Protein AF-0000000080423373 (afdb_homodimer)

Organism: Rhodnius prolixus (NCBI:txid13249)

InterPro domains:
  IPR001952 Alkaline phosphatase [PF00245] (24-459)
  IPR001952 Alkaline phosphatase [PR00113] (24-44)
  IPR001952 Alkaline phosphatase [PR00113] (80-95)
  IPR001952 Alkaline phosphatase [PR00113] (128-148)
  IPR001952 Alkaline phosphatase [PR00113] (191-201)
  IPR001952 Alkaline phosphatase [PR00113] (283-312)
  IPR001952 Alkaline phosphatase [PTHR11596] (1-467)
  IPR001952 Alkaline phosphatase [SM00098] (25-460)
  IPR001952 Alkaline phosphatase [cd16012] (25-458)
  IPR017850 Alkaline-phosphatase-like, core domain superfamily [G3DSA:3.40.720.10] (1-467)
  IPR017850 Alkaline-phosphatase-like, core domain superfamily [SSF53649] (2-467)
  IPR018299 Alkaline phosphatase, active site [PS00123] (80-88)

Structure (mmCIF, N/CA/C/O backbone):
data_AF-0000000080423373-model_v1
#
loop_
_entity.id
_entity.type
_entity.pdbx_description
1 polymer 'Alkaline phosphatase'
#
loop_
_atom_site.group_PDB
_atom_site.id
_atom_site.type_symbol
_atom_site.label_atom_id
_atom_site.label_alt_id
_atom_site.label_comp_id
_atom_site.label_asym_id
_atom_site.label_entity_id
_atom_site.label_seq_id
_atom_site.pdbx_PDB_ins_code
_atom_site.Cartn_x
_atom_site.Cartn_y
_atom_site.Cartn_z
_atom_site.occupancy
_atom_site.B_iso_or_equiv
_atom_site.auth_seq_id
_atom_site.auth_comp_id
_atom_site.auth_asym_id
_atom_site.auth_atom_id
_atom_site.pdbx_PDB_model_num
ATOM 1 N N . GLU A 1 1 ? -2.43 -25.875 14.812 1 89.12 1 GLU A N 1
ATOM 2 C CA . GLU A 1 1 ? -3.525 -25.547 15.719 1 89.12 1 GLU A CA 1
ATOM 3 C C . GLU A 1 1 ? -3.471 -24.078 16.141 1 89.12 1 GLU A C 1
ATOM 5 O O . GLU A 1 1 ? -4.496 -23.391 16.156 1 89.12 1 GLU A O 1
ATOM 10 N N . TYR A 1 2 ? -2.328 -23.625 16.484 1 91 2 TYR A N 1
ATOM 11 C CA . TYR A 1 2 ? -2.158 -22.234 16.875 1 91 2 TYR A CA 1
ATOM 12 C C . TYR A 1 2 ? -2.701 -21.297 15.805 1 91 2 TYR A C 1
ATOM 14 O O . TYR A 1 2 ? -3.527 -20.422 16.094 1 91 2 TYR A O 1
ATOM 22 N N . TRP A 1 3 ? -2.314 -21.422 14.602 1 93.19 3 TRP A N 1
ATOM 23 C CA . TRP A 1 3 ? -2.709 -20.531 13.516 1 93.19 3 TRP A CA 1
ATOM 24 C C . TRP A 1 3 ? -4.188 -20.703 13.188 1 93.19 3 TRP A C 1
ATOM 26 O O . TRP A 1 3 ? -4.863 -19.734 12.82 1 93.19 3 TRP A O 1
ATOM 36 N N . LEU A 1 4 ? -4.691 -21.906 13.25 1 91.81 4 LEU A N 1
ATOM 37 C CA . LEU A 1 4 ? -6.113 -22.125 13.008 1 91.81 4 LEU A CA 1
ATOM 38 C C . LEU A 1 4 ? -6.965 -21.344 13.992 1 91.81 4 LEU A C 1
ATOM 40 O O . LEU A 1 4 ? -7.93 -20.672 13.602 1 91.81 4 LEU A O 1
ATOM 44 N N . GLU A 1 5 ? -6.609 -21.453 15.25 1 94 5 GLU A N 1
ATOM 45 C CA . GLU A 1 5 ? -7.344 -20.734 16.281 1 94 5 GLU A CA 1
ATOM 46 C C . GLU A 1 5 ? -7.238 -19.219 16.078 1 94 5 GLU A C 1
ATOM 48 O O . GLU A 1 5 ? -8.234 -18.5 16.172 1 94 5 GLU A O 1
ATOM 53 N N . LYS A 1 6 ? -6.07 -18.812 15.82 1 95.06 6 LYS A N 1
ATOM 54 C CA . LYS A 1 6 ? -5.832 -17.375 15.609 1 95.06 6 LYS A CA 1
ATOM 55 C C . LYS A 1 6 ? -6.617 -16.875 14.398 1 95.06 6 LYS A C 1
ATOM 57 O O . LYS A 1 6 ? -7.195 -15.781 14.445 1 95.06 6 LYS A O 1
ATOM 62 N N . ASN A 1 7 ? -6.594 -17.578 13.312 1 96.56 7 ASN A N 1
ATOM 63 C CA . ASN A 1 7 ? -7.285 -17.188 12.094 1 96.56 7 ASN A CA 1
ATOM 64 C C . ASN A 1 7 ? -8.797 -17.188 12.281 1 96.56 7 ASN A C 1
ATOM 66 O O . ASN A 1 7 ? -9.508 -16.359 11.711 1 96.56 7 ASN A O 1
ATOM 70 N N . LEU A 1 8 ? -9.336 -18.172 13.055 1 95.56 8 LEU A N 1
ATOM 71 C CA . LEU A 1 8 ? -10.766 -18.219 13.312 1 95.56 8 LEU A CA 1
ATOM 72 C C . LEU A 1 8 ? -11.211 -17.031 14.141 1 95.56 8 LEU A C 1
ATOM 74 O O . LEU A 1 8 ? -12.273 -16.453 13.883 1 95.56 8 LEU A O 1
ATOM 78 N N . ASP A 1 9 ? -10.398 -16.719 15.117 1 96.12 9 ASP A N 1
ATOM 79 C CA . ASP A 1 9 ? -10.688 -15.523 15.906 1 96.12 9 ASP A CA 1
ATOM 80 C C . ASP A 1 9 ? -10.703 -14.273 15.023 1 96.12 9 ASP A C 1
ATOM 82 O O . ASP A 1 9 ? -11.594 -13.43 15.156 1 96.12 9 ASP A O 1
ATOM 86 N N . ALA A 1 10 ? -9.688 -14.148 14.18 1 96.25 10 ALA A N 1
ATOM 87 C CA . ALA A 1 10 ? -9.617 -13.008 13.273 1 96.25 10 ALA A CA 1
ATOM 88 C C . ALA A 1 10 ? -10.812 -12.984 12.328 1 96.25 10 ALA A C 1
ATOM 90 O O . ALA A 1 10 ? -11.344 -11.914 12.023 1 96.25 10 ALA A O 1
ATOM 91 N N . LEU A 1 11 ? -11.195 -14.133 11.82 1 96.06 11 LEU A N 1
ATOM 92 C CA . LEU A 1 11 ? -12.352 -14.227 10.938 1 96.06 11 LEU A CA 1
ATOM 93 C C . LEU A 1 11 ? -13.617 -13.758 11.648 1 96.06 11 LEU A C 1
ATOM 95 O O . LEU A 1 11 ? -14.43 -13.047 11.062 1 96.06 11 LEU A O 1
ATOM 99 N N . HIS A 1 12 ? -13.781 -14.18 12.898 1 94.69 12 HIS A N 1
ATOM 100 C CA . HIS A 1 12 ? -14.93 -13.75 13.68 1 94.69 12 HIS A CA 1
ATOM 101 C C . HIS A 1 12 ? -14.977 -12.227 13.797 1 94.69 12 HIS A C 1
ATOM 103 O O . HIS A 1 12 ? -16.047 -11.625 13.727 1 94.69 12 HIS A O 1
ATOM 109 N N . GLN A 1 13 ? -13.836 -11.695 13.969 1 94.38 13 GLN A N 1
ATOM 110 C CA . GLN A 1 13 ? -13.766 -10.242 14.055 1 94.38 13 GLN A CA 1
ATOM 111 C C . GLN A 1 13 ? -14.156 -9.594 12.727 1 94.38 13 GLN A C 1
ATOM 113 O O . GLN A 1 13 ? -14.828 -8.555 12.711 1 94.38 13 GLN A O 1
ATOM 118 N N . GLN A 1 14 ? -13.727 -10.188 11.609 1 94.31 14 GLN A N 1
ATOM 119 C CA . GLN A 1 14 ? -14.078 -9.68 10.289 1 94.31 14 GLN A CA 1
ATOM 120 C C . GLN A 1 14 ? -15.578 -9.75 10.047 1 94.31 14 GLN A C 1
ATOM 122 O O . GLN A 1 14 ? -16.188 -8.805 9.539 1 94.31 14 GLN A O 1
ATOM 127 N N . ILE A 1 15 ? -16.156 -10.844 10.414 1 92.62 15 ILE A N 1
ATOM 128 C CA . ILE A 1 15 ? -17.578 -11.086 10.203 1 92.62 15 ILE A CA 1
ATOM 129 C C . ILE A 1 15 ? -18.391 -10.102 11.039 1 92.62 15 ILE A C 1
ATOM 131 O O . ILE A 1 15 ? -19.453 -9.641 10.609 1 92.62 15 ILE A O 1
ATOM 135 N N . ALA A 1 16 ? -17.828 -9.75 12.125 1 89.69 16 ALA A N 1
ATOM 136 C CA . ALA A 1 16 ? -18.547 -8.891 13.07 1 89.69 16 ALA A CA 1
ATOM 137 C C . ALA A 1 16 ? -18.547 -7.438 12.594 1 89.69 16 ALA A C 1
ATOM 139 O O . ALA A 1 16 ? -19.312 -6.613 13.102 1 89.69 16 ALA A O 1
ATOM 140 N N . LYS A 1 17 ? -17.75 -7.191 11.586 1 86.5 17 LYS A N 1
ATOM 141 C CA . LYS A 1 17 ? -17.719 -5.832 11.055 1 86.5 17 LYS A CA 1
ATOM 142 C C . LYS A 1 17 ? -18.969 -5.523 10.25 1 86.5 17 LYS A C 1
ATOM 144 O O . LYS A 1 17 ? -19.422 -6.344 9.445 1 86.5 17 LYS A O 1
ATOM 149 N N . PHE A 1 18 ? -19.734 -4.59 10.672 1 83.38 18 PHE A N 1
ATOM 150 C CA . PHE A 1 18 ? -20.922 -4.152 9.945 1 83.38 18 PHE A CA 1
ATOM 151 C C . PHE A 1 18 ? -20.828 -2.67 9.594 1 83.38 18 PHE A C 1
ATOM 153 O O . PHE A 1 18 ? -20.234 -1.887 10.344 1 83.38 18 PHE A O 1
ATOM 160 N N . PRO A 1 19 ? -21.359 -2.395 8.406 1 89.31 19 PRO A N 1
ATOM 161 C CA . PRO A 1 19 ? -21.328 -0.979 8.031 1 89.31 19 PRO A CA 1
ATOM 162 C C . PRO A 1 19 ? -22.094 -0.091 9 1 89.31 19 PRO A C 1
ATOM 164 O O . PRO A 1 19 ? -23.203 -0.431 9.398 1 89.31 19 PRO A O 1
ATOM 167 N N . ASN A 1 20 ? -21.422 0.92 9.484 1 94.12 20 ASN A N 1
ATOM 168 C CA . ASN A 1 20 ? -22.078 1.965 10.266 1 94.12 20 ASN A CA 1
ATOM 169 C C . ASN A 1 20 ? -22.703 3.031 9.367 1 94.12 20 ASN A C 1
ATOM 171 O O . ASN A 1 20 ? -21.984 3.779 8.703 1 94.12 20 ASN A O 1
ATOM 175 N N . THR A 1 21 ? -24.031 3.125 9.359 1 94.5 21 THR A N 1
ATOM 176 C CA . THR A 1 21 ? -24.703 4.07 8.469 1 94.5 21 THR A CA 1
ATOM 177 C C . THR A 1 21 ? -25.281 5.238 9.258 1 94.5 21 THR A C 1
ATOM 179 O O . THR A 1 21 ? -26.234 5.891 8.805 1 94.5 21 THR A O 1
ATOM 182 N N . ASN A 1 22 ? -24.797 5.398 10.484 1 97 22 ASN A N 1
ATOM 183 C CA . ASN A 1 22 ? -25.156 6.602 11.242 1 97 22 ASN A CA 1
ATOM 184 C C . ASN A 1 22 ? -24.547 7.852 10.609 1 97 22 ASN A C 1
ATOM 186 O O . ASN A 1 22 ? -23.781 7.762 9.648 1 97 22 ASN A O 1
ATOM 190 N N . ILE A 1 23 ? -25.031 9 11.055 1 97.31 23 ILE A N 1
ATOM 191 C CA . ILE A 1 23 ? -24.469 10.266 10.602 1 97.31 23 ILE A CA 1
ATOM 192 C C . ILE A 1 23 ? -23.156 10.531 11.328 1 97.31 23 ILE A C 1
ATOM 194 O O . ILE A 1 23 ? -23.062 10.375 12.547 1 97.31 23 ILE A O 1
ATOM 198 N N . ALA A 1 24 ? -22.125 10.898 10.586 1 98.62 24 ALA A N 1
ATOM 199 C CA . ALA A 1 24 ? -20.875 11.328 11.203 1 98.62 24 ALA A CA 1
ATOM 200 C C . ALA A 1 24 ? -21 12.727 11.789 1 98.62 24 ALA A C 1
ATOM 202 O O . ALA A 1 24 ? -20.734 13.719 11.109 1 98.62 24 ALA A O 1
ATOM 203 N N . LYS A 1 25 ? -21.359 12.742 13.039 1 98.69 25 LYS A N 1
ATOM 204 C CA . LYS A 1 25 ? -21.422 14.023 13.727 1 98.69 25 LYS A CA 1
ATOM 205 C C . LYS A 1 25 ? -20.062 14.711 13.734 1 98.69 25 LYS A C 1
ATOM 207 O O . LYS A 1 25 ? -19.969 15.93 13.555 1 98.69 25 LYS A O 1
ATOM 212 N N . ASN A 1 26 ? -19.047 13.922 13.984 1 98.88 26 ASN A N 1
ATOM 213 C CA . ASN A 1 26 ? -17.656 14.375 14.008 1 98.88 26 ASN A CA 1
ATOM 214 C C . ASN A 1 26 ? -16.828 13.703 12.922 1 98.88 26 ASN A C 1
ATOM 216 O O . ASN A 1 26 ? -17.016 12.523 12.617 1 98.88 26 ASN A O 1
ATOM 220 N N . VAL A 1 27 ? -15.945 14.43 12.336 1 98.94 27 VAL A N 1
ATOM 221 C CA . VAL A 1 27 ? -14.969 13.914 11.391 1 98.94 27 VAL A CA 1
ATOM 222 C C . VAL A 1 27 ? -13.555 14.281 11.852 1 98.94 27 VAL A C 1
ATOM 224 O O . VAL A 1 27 ? -13.258 15.453 12.086 1 98.94 27 VAL A O 1
ATOM 227 N N . ILE A 1 28 ? -12.75 13.32 12.07 1 99 28 ILE A N 1
ATOM 228 C CA . ILE A 1 28 ? -11.336 13.547 12.336 1 99 28 ILE A CA 1
ATOM 229 C C . ILE A 1 28 ? -10.492 12.984 11.188 1 99 28 ILE A C 1
ATOM 231 O O . ILE A 1 28 ? -10.539 11.781 10.914 1 99 28 ILE A O 1
ATOM 235 N N . PHE A 1 29 ? -9.836 13.828 10.508 1 98.94 29 PHE A N 1
ATOM 236 C CA . PHE A 1 29 ? -8.961 13.508 9.391 1 98.94 29 PHE A CA 1
ATOM 237 C C . PHE A 1 29 ? -7.496 13.555 9.805 1 98.94 29 PHE A C 1
ATOM 239 O O . PHE A 1 29 ? -6.926 14.641 9.953 1 98.94 29 PHE A O 1
ATOM 246 N N . PHE A 1 30 ? -6.848 12.375 9.945 1 99 30 PHE A N 1
ATOM 247 C CA . PHE A 1 30 ? -5.426 12.281 10.258 1 99 30 PHE A CA 1
ATOM 248 C C . PHE A 1 30 ? -4.598 12.156 8.992 1 99 30 PHE A C 1
ATOM 250 O O . PHE A 1 30 ? -4.898 11.328 8.125 1 99 30 PHE A O 1
ATOM 257 N N . LEU A 1 31 ? -3.564 12.93 8.883 1 98.94 31 LEU A N 1
ATOM 258 C CA . LEU A 1 31 ? -2.643 12.898 7.758 1 98.94 31 LEU A CA 1
ATOM 259 C C . LEU A 1 31 ? -1.216 12.641 8.227 1 98.94 31 LEU A C 1
ATOM 261 O O . LEU A 1 31 ? -0.629 13.469 8.922 1 98.94 31 LEU A O 1
ATOM 265 N N . GLY A 1 32 ? -0.689 11.422 7.949 1 98.94 32 GLY A N 1
ATOM 266 C CA . GLY A 1 32 ? 0.754 11.25 8.008 1 98.94 32 GLY A CA 1
ATOM 267 C C . GLY A 1 32 ? 1.467 11.758 6.77 1 98.94 32 GLY A C 1
ATOM 268 O O . GLY A 1 32 ? 1.504 11.07 5.746 1 98.94 32 GLY A O 1
ATOM 269 N N . ASP A 1 33 ? 2.027 12.969 6.848 1 98.81 33 ASP A N 1
ATOM 270 C CA . ASP A 1 33 ? 2.646 13.578 5.676 1 98.81 33 ASP A CA 1
ATOM 271 C C . ASP A 1 33 ? 3.805 12.727 5.16 1 98.81 33 ASP A C 1
ATOM 273 O O . ASP A 1 33 ? 4.777 12.492 5.879 1 98.81 33 ASP A O 1
ATOM 277 N N . GLY A 1 34 ? 3.676 12.305 3.895 1 98.69 34 GLY A N 1
ATOM 278 C CA . GLY A 1 34 ? 4.715 11.5 3.273 1 98.69 34 GLY A CA 1
ATOM 279 C C . GLY A 1 34 ? 4.789 10.086 3.824 1 98.69 34 GLY A C 1
ATOM 280 O O . GLY A 1 34 ? 5.848 9.453 3.793 1 98.69 34 GLY A O 1
ATOM 281 N N . MET A 1 35 ? 3.77 9.57 4.344 1 98.69 35 MET A N 1
ATOM 282 C CA . MET A 1 35 ? 3.707 8.281 5.031 1 98.69 35 MET A CA 1
ATOM 283 C C . MET A 1 35 ? 3.383 7.16 4.055 1 98.69 35 MET A C 1
ATOM 285 O O . MET A 1 35 ? 2.215 6.816 3.863 1 98.69 35 MET A O 1
ATOM 289 N N . SER A 1 36 ? 4.41 6.57 3.475 1 98.62 36 SER A N 1
ATOM 290 C CA . SER A 1 36 ? 4.25 5.445 2.561 1 98.62 36 SER A CA 1
ATOM 291 C C . SER A 1 36 ? 3.844 4.18 3.312 1 98.62 36 SER A C 1
ATOM 293 O O . SER A 1 36 ? 3.994 4.102 4.531 1 98.62 36 SER A O 1
ATOM 295 N N . ILE A 1 37 ? 3.309 3.199 2.627 1 98.75 37 ILE A N 1
ATOM 296 C CA . ILE A 1 37 ? 3.014 1.908 3.236 1 98.75 37 ILE A CA 1
ATOM 297 C C . ILE A 1 37 ? 4.297 1.29 3.783 1 98.75 37 ILE A C 1
ATOM 299 O O . ILE A 1 37 ? 4.285 0.643 4.836 1 98.75 37 ILE A O 1
ATOM 303 N N . THR A 1 38 ? 5.461 1.524 3.111 1 98.81 38 THR A N 1
ATOM 304 C CA . THR A 1 38 ? 6.758 1.092 3.629 1 98.81 38 THR A CA 1
ATOM 305 C C . THR A 1 38 ? 7.062 1.776 4.957 1 98.81 38 THR A C 1
ATOM 307 O O . THR A 1 38 ? 7.578 1.145 5.883 1 98.81 38 THR A O 1
ATOM 310 N N . THR A 1 39 ? 6.734 3.094 5.02 1 98.94 39 THR A N 1
ATOM 311 C CA . THR A 1 39 ? 6.906 3.828 6.27 1 98.94 39 THR A CA 1
ATOM 312 C C . THR A 1 39 ? 6.039 3.227 7.371 1 98.94 39 THR A C 1
ATOM 314 O O . THR A 1 39 ? 6.504 3.031 8.492 1 98.94 39 THR A O 1
ATOM 317 N N . ILE A 1 40 ? 4.801 2.93 7.066 1 98.94 40 ILE A N 1
ATOM 318 C CA . ILE A 1 40 ? 3.857 2.381 8.031 1 98.94 40 ILE A CA 1
ATOM 319 C C . ILE A 1 40 ? 4.371 1.04 8.555 1 98.94 40 ILE A C 1
ATOM 321 O O . ILE A 1 40 ? 4.418 0.812 9.766 1 98.94 40 ILE A O 1
ATOM 325 N N . THR A 1 41 ? 4.797 0.156 7.641 1 98.88 41 THR A N 1
ATOM 326 C CA . THR A 1 41 ? 5.305 -1.156 8.023 1 98.88 41 THR A CA 1
ATOM 327 C C . THR A 1 41 ? 6.551 -1.019 8.898 1 98.88 41 THR A C 1
ATOM 329 O O . THR A 1 41 ? 6.668 -1.683 9.93 1 98.88 41 THR A O 1
ATOM 332 N N . SER A 1 42 ? 7.484 -0.147 8.516 1 98.88 42 SER A N 1
ATOM 333 C CA . SER A 1 42 ? 8.711 0.057 9.273 1 98.88 42 SER A CA 1
ATOM 334 C C . SER A 1 42 ? 8.422 0.625 10.656 1 98.88 42 SER A C 1
ATOM 336 O O . SER A 1 42 ? 9.023 0.202 11.641 1 98.88 42 SER A O 1
ATOM 338 N N . ALA A 1 43 ? 7.5 1.578 10.695 1 98.94 43 ALA A N 1
ATOM 339 C CA . ALA A 1 43 ? 7.152 2.203 11.961 1 98.94 43 ALA A CA 1
ATOM 340 C C . ALA A 1 43 ? 6.449 1.215 12.891 1 98.94 43 ALA A C 1
ATOM 342 O O . ALA A 1 43 ? 6.664 1.229 14.102 1 98.94 43 ALA A O 1
ATOM 343 N N . ARG A 1 44 ? 5.574 0.397 12.336 1 98.88 44 ARG A N 1
ATOM 344 C CA . ARG A 1 44 ? 4.926 -0.663 13.102 1 98.88 44 ARG A CA 1
ATOM 345 C C . ARG A 1 44 ? 5.957 -1.57 13.766 1 98.88 44 ARG A C 1
ATOM 347 O O . ARG A 1 44 ? 5.824 -1.918 14.938 1 98.88 44 ARG A O 1
ATOM 354 N N . ILE A 1 45 ? 6.922 -1.991 12.961 1 98.81 45 ILE A N 1
ATOM 355 C CA . ILE A 1 45 ? 7.973 -2.881 13.445 1 98.81 45 ILE A CA 1
ATOM 356 C C . ILE A 1 45 ? 8.766 -2.188 14.547 1 98.81 45 ILE A C 1
ATOM 358 O O . ILE A 1 45 ? 9 -2.768 15.609 1 98.81 45 ILE A O 1
ATOM 362 N N . LEU A 1 46 ? 9.164 -0.917 14.297 1 98.81 46 LEU A N 1
ATOM 363 C CA . LEU A 1 46 ? 9.891 -0.15 15.297 1 98.81 46 LEU A CA 1
ATOM 364 C C . LEU A 1 46 ? 9.102 -0.073 16.609 1 98.81 46 LEU A C 1
ATOM 366 O O . LEU A 1 46 ? 9.664 -0.283 17.688 1 98.81 46 LEU A O 1
ATOM 370 N N . ASP A 1 47 ? 7.844 0.301 16.516 1 98.81 47 ASP A N 1
ATOM 371 C CA . ASP A 1 47 ? 6.98 0.421 17.688 1 98.81 47 ASP A CA 1
ATOM 372 C C . ASP A 1 47 ? 6.922 -0.895 18.453 1 98.81 47 ASP A C 1
ATOM 374 O O . ASP A 1 47 ? 7.023 -0.904 19.688 1 98.81 47 ASP A O 1
ATOM 378 N N . GLY A 1 48 ? 6.688 -2.004 17.719 1 98.56 48 GLY A N 1
ATOM 379 C CA . GLY A 1 48 ? 6.668 -3.312 18.344 1 98.56 48 GLY A CA 1
ATOM 380 C C . GLY A 1 48 ? 7.973 -3.66 19.031 1 98.56 48 GLY A C 1
ATOM 381 O O . GLY A 1 48 ? 7.969 -4.219 20.141 1 98.56 48 GLY A O 1
ATOM 382 N N . GLN A 1 49 ? 9.062 -3.377 18.438 1 98.12 49 GLN A N 1
ATOM 383 C CA . GLN A 1 49 ? 10.383 -3.635 19.016 1 98.12 49 GLN A CA 1
ATOM 384 C C . GLN A 1 49 ? 10.594 -2.826 20.297 1 98.12 49 GLN A C 1
ATOM 386 O O . GLN A 1 49 ? 11.148 -3.332 21.266 1 98.12 49 GLN A O 1
ATOM 391 N N . ARG A 1 50 ? 10.164 -1.576 20.25 1 97.62 50 ARG A N 1
ATOM 392 C CA . ARG A 1 50 ? 10.266 -0.715 21.422 1 97.62 50 ARG A CA 1
ATOM 393 C C . ARG A 1 50 ? 9.422 -1.257 22.578 1 97.62 50 ARG A C 1
ATOM 395 O O . ARG A 1 50 ? 9.695 -0.974 23.734 1 97.62 50 ARG A O 1
ATOM 402 N N . ARG A 1 51 ? 8.484 -2.051 22.281 1 96.62 51 ARG A N 1
ATOM 403 C CA . ARG A 1 51 ? 7.613 -2.643 23.297 1 96.62 51 ARG A CA 1
ATOM 404 C C . ARG A 1 51 ? 8.109 -4.027 23.703 1 96.62 51 ARG A C 1
ATOM 406 O O . ARG A 1 51 ? 7.426 -4.746 24.422 1 96.62 51 ARG A O 1
ATOM 413 N N . GLY A 1 52 ? 9.203 -4.5 23.203 1 95.62 52 GLY A N 1
ATOM 414 C CA . GLY A 1 52 ? 9.859 -5.719 23.656 1 95.62 52 GLY A CA 1
ATOM 415 C C . GLY A 1 52 ? 9.547 -6.918 22.766 1 95.62 52 GLY A C 1
ATOM 416 O O . GLY A 1 52 ? 9.969 -8.039 23.078 1 95.62 52 GLY A O 1
ATOM 417 N N . GLY A 1 53 ? 8.828 -6.73 21.688 1 94.69 53 GLY A N 1
ATOM 418 C CA . GLY A 1 53 ? 8.516 -7.812 20.766 1 94.69 53 GLY A CA 1
ATOM 419 C C . GLY A 1 53 ? 9.266 -7.727 19.453 1 94.69 53 GLY A C 1
ATOM 420 O O . GLY A 1 53 ? 10.07 -6.816 19.266 1 94.69 53 GLY A O 1
ATOM 421 N N . PRO A 1 54 ? 9.086 -8.727 18.516 1 94.44 54 PRO A N 1
ATOM 422 C CA . PRO A 1 54 ? 9.758 -8.703 17.203 1 94.44 54 PRO A CA 1
ATOM 423 C C . PRO A 1 54 ? 9.289 -7.555 16.312 1 94.44 54 PRO A C 1
ATOM 425 O O . PRO A 1 54 ? 10.031 -7.102 15.445 1 94.44 54 PRO A O 1
ATOM 428 N N . GLY A 1 55 ? 8.062 -7.102 16.438 1 97.06 55 GLY A N 1
ATOM 429 C CA . GLY A 1 55 ? 7.562 -5.906 15.766 1 97.06 55 GLY A CA 1
ATOM 430 C C . GLY A 1 55 ? 6.699 -6.215 14.562 1 97.06 55 GLY A C 1
ATOM 431 O O . GLY A 1 55 ? 5.773 -5.465 14.242 1 97.06 55 GLY A O 1
ATOM 432 N N . GLU A 1 56 ? 6.988 -7.266 13.773 1 97.06 56 GLU A N 1
ATOM 433 C CA . GLU A 1 56 ? 6.281 -7.566 12.539 1 97.06 56 GLU A CA 1
ATOM 434 C C . GLU A 1 56 ? 4.805 -7.852 12.797 1 97.06 56 GLU A C 1
ATOM 436 O O . GLU A 1 56 ? 3.951 -7.535 11.969 1 97.06 56 GLU A O 1
ATOM 441 N N . ASN A 1 57 ? 4.445 -8.398 13.961 1 96.5 57 ASN A N 1
ATOM 442 C CA . ASN A 1 57 ? 3.072 -8.773 14.281 1 96.5 57 ASN A CA 1
ATOM 443 C C . ASN A 1 57 ? 2.348 -7.648 15.023 1 96.5 57 ASN A C 1
ATOM 445 O O . ASN A 1 57 ? 1.218 -7.824 15.477 1 96.5 57 ASN A O 1
ATOM 449 N N . ASN A 1 58 ? 3.031 -6.496 15.234 1 98 58 ASN A N 1
ATOM 450 C CA . ASN A 1 58 ? 2.438 -5.34 15.898 1 98 58 ASN A CA 1
ATOM 451 C C . ASN A 1 58 ? 1.422 -4.637 15 1 98 58 ASN A C 1
ATOM 453 O O . ASN A 1 58 ? 1.262 -5.004 13.836 1 98 58 ASN A O 1
ATOM 457 N N . TYR A 1 59 ? 0.597 -3.811 15.539 1 98.38 59 TYR A N 1
ATOM 458 C CA . TYR A 1 59 ? -0.323 -2.934 14.828 1 98.38 59 TYR A CA 1
ATOM 459 C C . TYR A 1 59 ? -0.189 -1.494 15.305 1 98.38 59 TYR A C 1
ATOM 461 O O . TYR A 1 59 ? -0.145 -1.237 16.516 1 98.38 59 TYR A O 1
ATOM 469 N N . LEU A 1 60 ? -0.035 -0.555 14.391 1 98.88 60 LEU A N 1
ATOM 470 C CA . LEU A 1 60 ? -0.321 0.831 14.742 1 98.88 60 LEU A CA 1
ATOM 471 C C . LEU A 1 60 ? -1.814 1.036 14.977 1 98.88 60 LEU A C 1
ATOM 473 O O . LEU A 1 60 ? -2.633 0.24 14.508 1 98.88 60 LEU A O 1
ATOM 477 N N . SER A 1 61 ? -2.189 2.092 15.648 1 98.88 61 SER A N 1
ATOM 478 C CA . SER A 1 61 ? -3.557 2.273 16.125 1 98.88 61 SER A CA 1
ATOM 479 C C . SER A 1 61 ? -4.555 2.207 14.977 1 98.88 61 SER A C 1
ATOM 481 O O . SER A 1 61 ? -5.57 1.509 15.062 1 98.88 61 SER A O 1
ATOM 483 N N . TRP A 1 62 ? -4.191 2.836 13.844 1 98.88 62 TRP A N 1
ATOM 484 C CA . TRP A 1 62 ? -5.172 2.924 12.766 1 98.88 62 TRP A CA 1
ATOM 485 C C . TRP A 1 62 ? -5.203 1.636 11.945 1 98.88 62 TRP A C 1
ATOM 487 O O . TRP A 1 62 ? -6.109 1.427 11.141 1 98.88 62 TRP A O 1
ATOM 497 N N . GLU A 1 63 ? -4.23 0.752 12.133 1 98.62 63 GLU A N 1
ATOM 498 C CA . GLU A 1 63 ? -4.234 -0.519 11.414 1 98.62 63 GLU A CA 1
ATOM 499 C C . GLU A 1 63 ? -5.297 -1.465 11.977 1 98.62 63 GLU A C 1
ATOM 501 O O . GLU A 1 63 ? -5.531 -2.539 11.422 1 98.62 63 GLU A O 1
ATOM 506 N N . THR A 1 64 ? -5.961 -1.071 13.031 1 98 64 THR A N 1
ATOM 507 C CA . THR A 1 64 ? -7.066 -1.846 13.594 1 98 64 THR A CA 1
ATOM 508 C C . THR A 1 64 ? -8.391 -1.425 12.969 1 98 64 THR A C 1
ATOM 510 O O . THR A 1 64 ? -9.438 -2.004 13.273 1 98 64 THR A O 1
ATOM 513 N N . PHE A 1 65 ? -8.398 -0.369 12.172 1 98.31 65 PHE A N 1
ATOM 514 C CA . PHE A 1 65 ? -9.625 0.101 11.539 1 98.31 65 PHE A CA 1
ATOM 515 C C . PHE A 1 65 ? -10.188 -0.953 10.594 1 98.31 65 PHE A C 1
ATOM 517 O O . PHE A 1 65 ? -9.43 -1.706 9.977 1 98.31 65 PHE A O 1
ATOM 524 N N . PRO A 1 66 ? -11.516 -1.003 10.43 1 97.31 66 PRO A N 1
ATOM 525 C CA . PRO A 1 66 ? -12.156 -2.09 9.688 1 97.31 66 PRO A CA 1
ATOM 526 C C . PRO A 1 66 ? -11.961 -1.958 8.18 1 97.31 66 PRO A C 1
ATOM 528 O O . PRO A 1 66 ? -12.008 -2.957 7.457 1 97.31 66 PRO A O 1
ATOM 531 N N . PHE A 1 67 ? -11.742 -0.722 7.688 1 97.19 67 PHE A N 1
ATOM 532 C CA . PHE A 1 67 ? -11.727 -0.56 6.238 1 97.19 67 PHE A CA 1
ATOM 533 C C . PHE A 1 67 ? -10.438 0.124 5.785 1 97.19 67 PHE A C 1
ATOM 535 O O . PHE A 1 67 ? -9.883 0.955 6.504 1 97.19 67 PHE A O 1
ATOM 542 N N . THR A 1 68 ? -10.016 -0.287 4.652 1 98.31 68 THR A N 1
ATOM 543 C CA . THR A 1 68 ? -8.844 0.277 3.99 1 98.31 68 THR A CA 1
ATOM 544 C C . THR A 1 68 ? -9.156 0.609 2.533 1 98.31 68 THR A C 1
ATOM 546 O O . THR A 1 68 ? -10.07 0.034 1.942 1 98.31 68 THR A O 1
ATOM 549 N N . GLY A 1 69 ? -8.531 1.552 1.966 1 98.62 69 GLY A N 1
ATOM 550 C CA . GLY A 1 69 ? -8.516 1.906 0.555 1 98.62 69 GLY A CA 1
ATOM 551 C C . GLY A 1 69 ? -7.148 2.332 0.06 1 98.62 69 GLY A C 1
ATOM 552 O O . GLY A 1 69 ? -6.191 2.379 0.834 1 98.62 69 GLY A O 1
ATOM 553 N N . LEU A 1 70 ? -6.996 2.512 -1.202 1 98.88 70 LEU A N 1
ATOM 554 C CA . LEU A 1 70 ? -5.797 3.053 -1.833 1 98.88 70 LEU A CA 1
ATOM 555 C C . LEU A 1 70 ? -6.129 4.301 -2.646 1 98.88 70 LEU A C 1
ATOM 557 O O . LEU A 1 70 ? -7.086 4.305 -3.424 1 98.88 70 LEU A O 1
ATOM 561 N N . SER A 1 71 ? -5.34 5.305 -2.426 1 98.75 71 SER A N 1
ATOM 562 C CA . SER A 1 71 ? -5.613 6.605 -3.029 1 98.75 71 SER A CA 1
ATOM 563 C C . SER A 1 71 ? -4.52 7 -4.016 1 98.75 71 SER A C 1
ATOM 565 O O . SER A 1 71 ? -3.33 6.895 -3.703 1 98.75 71 SER A O 1
ATOM 567 N N . LYS A 1 72 ? -4.941 7.477 -5.219 1 98.38 72 LYS A N 1
ATOM 568 C CA . LYS A 1 72 ? -4.031 8.023 -6.219 1 98.38 72 LYS A CA 1
ATOM 569 C C . LYS A 1 72 ? -3.727 9.492 -5.941 1 98.38 72 LYS A C 1
ATOM 571 O O . LYS A 1 72 ? -4.641 10.305 -5.793 1 98.38 72 LYS A O 1
ATOM 576 N N . THR A 1 73 ? -2.426 9.898 -5.957 1 98.12 73 THR A N 1
ATOM 577 C CA . THR A 1 73 ? -2.107 11.18 -5.332 1 98.12 73 THR A CA 1
ATOM 578 C C . THR A 1 73 ? -1.552 12.156 -6.359 1 98.12 73 THR A C 1
ATOM 580 O O . THR A 1 73 ? -1.258 13.305 -6.031 1 98.12 73 THR A O 1
ATOM 583 N N . TYR A 1 74 ? -1.365 11.883 -7.668 1 98.31 74 TYR A N 1
ATOM 584 C CA . TYR A 1 74 ? -0.689 12.711 -8.664 1 98.31 74 TYR A CA 1
ATOM 585 C C . TYR A 1 74 ? -1.388 14.055 -8.82 1 98.31 74 TYR A C 1
ATOM 587 O O . TYR A 1 74 ? -2.557 14.203 -8.453 1 98.31 74 TYR A O 1
ATOM 595 N N . CYS A 1 75 ? -0.662 15.094 -9.25 1 98.38 75 CYS A N 1
ATOM 596 C CA . CYS A 1 75 ? -1.186 16.406 -9.578 1 98.38 75 CYS A CA 1
ATOM 597 C C . CYS A 1 75 ? -1.655 16.484 -11.023 1 98.38 75 CYS A C 1
ATOM 599 O O . CYS A 1 75 ? -1.492 15.516 -11.773 1 98.38 75 CYS A O 1
ATOM 601 N N . VAL A 1 76 ? -2.303 17.594 -11.32 1 98.06 76 VAL A N 1
ATOM 602 C CA . VAL A 1 76 ? -2.729 17.781 -12.703 1 98.06 76 VAL A CA 1
ATOM 603 C C . VAL A 1 76 ? -1.511 17.781 -13.625 1 98.06 76 VAL A C 1
ATOM 605 O O . VAL A 1 76 ? -1.562 17.234 -14.727 1 98.06 76 VAL A O 1
ATOM 608 N N . ASP A 1 77 ? -0.401 18.328 -13.148 1 98.25 77 ASP A N 1
ATOM 609 C CA . ASP A 1 77 ? 0.726 18.547 -14.047 1 98.25 77 ASP A CA 1
ATOM 610 C C . ASP A 1 77 ? 1.897 17.625 -13.695 1 98.25 77 ASP A C 1
ATOM 612 O O . ASP A 1 77 ? 2.9 17.594 -14.414 1 98.25 77 ASP A O 1
ATOM 616 N N . LYS A 1 78 ? 1.874 16.906 -12.609 1 98.5 78 LYS A N 1
ATOM 617 C CA . LYS A 1 78 ? 3.016 16.109 -12.188 1 98.5 78 LYS A CA 1
ATOM 618 C C . LYS A 1 78 ? 2.586 14.68 -11.844 1 98.5 78 LYS A C 1
ATOM 620 O O . LYS A 1 78 ? 1.521 14.477 -11.258 1 98.5 78 LYS A O 1
ATOM 625 N N . LEU A 1 79 ? 3.445 13.711 -12.094 1 98.25 79 LEU A N 1
ATOM 626 C CA . LEU A 1 79 ? 3.266 12.297 -11.789 1 98.25 79 LEU A CA 1
ATOM 627 C C . LEU A 1 79 ? 3.367 12.055 -10.289 1 98.25 79 LEU A C 1
ATOM 629 O O . LEU A 1 79 ? 2.658 11.203 -9.742 1 98.25 79 LEU A O 1
ATOM 633 N N . VAL A 1 80 ? 4.254 12.758 -9.648 1 98.44 80 VAL A N 1
ATOM 634 C CA . VAL A 1 80 ? 4.469 12.688 -8.211 1 98.44 80 VAL A CA 1
ATOM 635 C C . VAL A 1 80 ? 4.027 13.992 -7.555 1 98.44 80 VAL A C 1
ATOM 637 O O . VAL A 1 80 ? 4.441 15.078 -7.98 1 98.44 80 VAL A O 1
ATOM 640 N N . ALA A 1 81 ? 3.246 13.883 -6.551 1 98.25 81 ALA A N 1
ATOM 641 C CA . ALA A 1 81 ? 2.631 15.062 -5.945 1 98.25 81 ALA A CA 1
ATOM 642 C C . ALA A 1 81 ? 3.531 15.656 -4.867 1 98.25 81 ALA A C 1
ATOM 644 O O . ALA A 1 81 ? 4.348 14.953 -4.273 1 98.25 81 ALA A O 1
ATOM 645 N N . ASP A 1 82 ? 3.389 16.953 -4.672 1 98.25 82 ASP A N 1
ATOM 646 C CA . ASP A 1 82 ? 3.836 17.578 -3.432 1 98.25 82 ASP A CA 1
ATOM 647 C C . ASP A 1 82 ? 2.674 17.75 -2.457 1 98.25 82 ASP A C 1
ATOM 649 O O . ASP A 1 82 ? 1.557 17.312 -2.727 1 98.25 82 ASP A O 1
ATOM 653 N N . SER A 1 83 ? 2.922 18.328 -1.324 1 98.69 83 SER A N 1
ATOM 654 C CA . SER A 1 83 ? 1.897 18.438 -0.292 1 98.69 83 SER A CA 1
ATOM 655 C C . SER A 1 83 ? 0.835 19.469 -0.681 1 98.69 83 SER A C 1
ATOM 657 O O . SER A 1 83 ? -0.308 19.391 -0.225 1 98.69 83 SER A O 1
ATOM 659 N N . ALA A 1 84 ? 1.201 20.469 -1.522 1 98.69 84 ALA A N 1
ATOM 660 C CA . ALA A 1 84 ? 0.282 21.547 -1.865 1 98.69 84 ALA A CA 1
ATOM 661 C C . ALA A 1 84 ? -0.83 21.047 -2.785 1 98.69 84 ALA A C 1
ATOM 663 O O . ALA A 1 84 ? -2.012 21.141 -2.443 1 98.69 84 ALA A O 1
ATOM 664 N N . CYS A 1 85 ? -0.48 20.484 -3.951 1 98.62 85 CYS A N 1
ATOM 665 C CA . CYS A 1 85 ? -1.508 20 -4.867 1 98.62 85 CYS A CA 1
ATOM 666 C C . CYS A 1 85 ? -2.283 18.844 -4.258 1 98.62 85 CYS A C 1
ATOM 668 O O . CYS A 1 85 ? -3.498 18.734 -4.445 1 98.62 85 CYS A O 1
ATOM 670 N N . SER A 1 86 ? -1.605 17.984 -3.527 1 98.69 86 SER A N 1
ATOM 671 C CA . SER A 1 86 ? -2.297 16.906 -2.824 1 98.69 86 SER A CA 1
ATOM 672 C C . SER A 1 86 ? -3.277 17.453 -1.794 1 98.69 86 SER A C 1
ATOM 674 O O . SER A 1 86 ? -4.391 16.953 -1.65 1 98.69 86 SER A O 1
ATOM 676 N N . GLY A 1 87 ? -2.826 18.453 -1.019 1 98.88 87 GLY A N 1
ATOM 677 C CA . GLY A 1 87 ? -3.701 19.094 -0.049 1 98.88 87 GLY A CA 1
ATOM 678 C C . GLY A 1 87 ? -4.969 19.656 -0.667 1 98.88 87 GLY A C 1
ATOM 679 O O . GLY A 1 87 ? -6.059 19.484 -0.125 1 98.88 87 GLY A O 1
ATOM 680 N N . THR A 1 88 ? -4.812 20.328 -1.802 1 98.81 88 THR A N 1
ATOM 681 C CA . THR A 1 88 ? -5.988 20.859 -2.494 1 98.81 88 THR A CA 1
ATOM 682 C C . THR A 1 88 ? -6.965 19.734 -2.822 1 98.81 88 THR A C 1
ATOM 684 O O . THR A 1 88 ? -8.18 19.891 -2.672 1 98.81 88 THR A O 1
ATOM 687 N N . ALA A 1 89 ? -6.441 18.594 -3.215 1 98.75 89 ALA A N 1
ATOM 688 C CA . ALA A 1 89 ? -7.27 17.469 -3.617 1 98.75 89 ALA A CA 1
ATOM 689 C C . ALA A 1 89 ? -8.031 16.891 -2.426 1 98.75 89 ALA A C 1
ATOM 691 O O . ALA A 1 89 ? -9.25 16.703 -2.498 1 98.75 89 ALA A O 1
ATOM 692 N N . TYR A 1 90 ? -7.398 16.625 -1.288 1 98.75 90 TYR A N 1
ATOM 693 C CA . TYR A 1 90 ? -8.078 15.906 -0.214 1 98.75 90 TYR A CA 1
ATOM 694 C C . TYR A 1 90 ? -8.875 16.859 0.665 1 98.75 90 TYR A C 1
ATOM 696 O O . TYR A 1 90 ? -9.688 16.438 1.482 1 98.75 90 TYR A O 1
ATOM 704 N N . TRP A 1 91 ? -8.68 18.188 0.509 1 98.75 91 TRP A N 1
ATOM 705 C CA . TRP A 1 91 ? -9.477 19.156 1.266 1 98.75 91 TRP A CA 1
ATOM 706 C C . TRP A 1 91 ? -10.711 19.578 0.483 1 98.75 91 TRP A C 1
ATOM 708 O O . TRP A 1 91 ? -11.766 19.844 1.069 1 98.75 91 TRP A O 1
ATOM 718 N N . SER A 1 92 ? -10.57 19.703 -0.887 1 98.25 92 SER A N 1
ATOM 719 C CA . SER A 1 92 ? -11.602 20.391 -1.653 1 98.25 92 SER A CA 1
ATOM 720 C C . SER A 1 92 ? -12.227 19.469 -2.695 1 98.25 92 SER A C 1
ATOM 722 O O . SER A 1 92 ? -13.305 19.75 -3.223 1 98.25 92 SER A O 1
ATOM 724 N N . GLY A 1 93 ? -11.523 18.375 -3.064 1 98.25 93 GLY A N 1
ATOM 725 C CA . GLY A 1 93 ? -12 17.5 -4.117 1 98.25 93 GLY A CA 1
ATOM 726 C C . GLY A 1 93 ? -11.594 17.953 -5.508 1 98.25 93 GLY A C 1
ATOM 727 O O . GLY A 1 93 ? -12.094 17.438 -6.504 1 98.25 93 GLY A O 1
ATOM 728 N N . VAL A 1 94 ? -10.656 18.906 -5.559 1 98.38 94 VAL A N 1
ATOM 729 C CA . VAL A 1 94 ? -10.195 19.438 -6.832 1 98.38 94 VAL A CA 1
ATOM 730 C C . VAL A 1 94 ? -8.695 19.172 -6.988 1 98.38 94 VAL A C 1
ATOM 732 O O . VAL A 1 94 ? -7.914 19.453 -6.074 1 98.38 94 VAL A O 1
ATOM 735 N N . LYS A 1 95 ? -8.25 18.562 -8.086 1 98 95 LYS A N 1
ATOM 736 C CA . LYS A 1 95 ? -6.824 18.406 -8.328 1 98 95 LYS A CA 1
ATOM 737 C C . LYS A 1 95 ? -6.211 19.703 -8.867 1 98 95 LYS A C 1
ATOM 739 O O . LYS A 1 95 ? -6.832 20.406 -9.672 1 98 95 LYS A O 1
ATOM 744 N N . ALA A 1 96 ? -5.066 20 -8.445 1 98.38 96 ALA A N 1
ATOM 745 C CA . ALA A 1 96 ? -4.391 21.25 -8.773 1 98.38 96 ALA A CA 1
ATOM 746 C C . ALA A 1 96 ? -2.965 21 -9.25 1 98.38 96 ALA A C 1
ATOM 748 O O . ALA A 1 96 ? -2.576 19.859 -9.477 1 98.38 96 ALA A O 1
ATOM 749 N N . ASN A 1 97 ? -2.256 22.125 -9.586 1 98.62 97 ASN A N 1
ATOM 750 C CA . ASN A 1 97 ? -0.874 22.062 -10.047 1 98.62 97 ASN A CA 1
ATOM 751 C C . ASN A 1 97 ? 0.108 22.031 -8.875 1 98.62 97 ASN A C 1
ATOM 753 O O . ASN A 1 97 ? -0.181 22.562 -7.805 1 98.62 97 ASN A O 1
ATOM 757 N N . LEU A 1 98 ? 1.274 21.406 -9.172 1 98.5 98 LEU A N 1
ATOM 758 C CA . LEU A 1 98 ? 2.355 21.375 -8.195 1 98.5 98 LEU A CA 1
ATOM 759 C C . LEU A 1 98 ? 2.629 22.781 -7.641 1 98.5 98 LEU A C 1
ATOM 761 O O . LEU A 1 98 ? 2.684 23.75 -8.398 1 98.5 98 LEU A O 1
ATOM 765 N N . GLY A 1 99 ? 2.748 22.891 -6.289 1 98.44 99 GLY A N 1
ATOM 766 C CA . GLY A 1 99 ? 3.172 24.109 -5.613 1 98.44 99 GLY A CA 1
ATOM 767 C C . GLY A 1 99 ? 2.027 25.078 -5.34 1 98.44 99 GLY A C 1
ATOM 768 O O . GLY A 1 99 ? 2.197 26.062 -4.625 1 98.44 99 GLY A O 1
ATOM 769 N N . THR A 1 100 ? 0.811 24.844 -5.883 1 98.44 100 THR A N 1
ATOM 770 C CA . THR A 1 100 ? -0.343 25.719 -5.672 1 98.44 100 THR A CA 1
ATOM 771 C C . THR A 1 100 ? -1.285 25.109 -4.629 1 98.44 100 THR A C 1
ATOM 773 O O . THR A 1 100 ? -1.34 23.891 -4.461 1 98.44 100 THR A O 1
ATOM 776 N N . LEU A 1 101 ? -2.035 25.969 -3.92 1 97.25 101 LEU A N 1
ATOM 777 C CA . LEU A 1 101 ? -2.893 25.484 -2.838 1 97.25 101 LEU A CA 1
ATOM 778 C C . LEU A 1 101 ? -4.254 26.172 -2.887 1 97.25 101 LEU A C 1
ATOM 780 O O . LEU A 1 101 ? -4.344 27.375 -3.096 1 97.25 101 LEU A O 1
ATOM 784 N N . GLY A 1 102 ? -5.297 25.344 -2.773 1 98.31 102 GLY A N 1
ATOM 785 C CA . GLY A 1 102 ? -6.645 25.875 -2.662 1 98.31 102 GLY A CA 1
ATOM 786 C C . GLY A 1 102 ? -7.133 26.547 -3.938 1 98.31 102 GLY A C 1
ATOM 787 O O . GLY A 1 102 ? -7.992 27.422 -3.895 1 98.31 102 GLY A O 1
ATOM 788 N N . VAL A 1 103 ? -6.559 26.25 -5.051 1 98.62 103 VAL A N 1
ATOM 789 C CA . VAL A 1 103 ? -6.938 26.859 -6.316 1 98.62 103 VAL A CA 1
ATOM 790 C C . VAL A 1 103 ? -7.094 25.781 -7.387 1 98.62 103 VAL A C 1
ATOM 792 O O . VAL A 1 103 ? -6.602 24.656 -7.227 1 98.62 103 VAL A O 1
ATOM 795 N N . THR A 1 104 ? -7.812 26.094 -8.477 1 98.25 104 THR A N 1
ATOM 796 C CA . THR A 1 104 ? -7.996 25.172 -9.586 1 98.25 104 THR A CA 1
ATOM 797 C C . THR A 1 104 ? -6.719 25.062 -10.414 1 98.25 104 THR A C 1
ATOM 799 O O . THR A 1 104 ? -5.766 25.812 -10.203 1 98.25 104 THR A O 1
ATOM 802 N N . ALA A 1 105 ? -6.723 24.172 -11.367 1 97.81 105 ALA A N 1
ATOM 803 C CA . ALA A 1 105 ? -5.566 23.906 -12.219 1 97.81 105 ALA A CA 1
ATOM 804 C C . ALA A 1 105 ? -5.309 25.078 -13.172 1 97.81 105 ALA A C 1
ATOM 806 O O . ALA A 1 105 ? -4.258 25.141 -13.812 1 97.81 105 ALA A O 1
ATOM 807 N N . GLN A 1 106 ? -6.191 26.016 -13.25 1 97.88 106 GLN A N 1
ATOM 808 C CA . GLN A 1 106 ? -5.988 27.203 -14.07 1 97.88 106 GLN A CA 1
ATOM 809 C C . GLN A 1 106 ? -4.855 28.062 -13.523 1 97.88 106 GLN A C 1
ATOM 811 O O . GLN A 1 106 ? -4.227 28.828 -14.266 1 97.88 106 GLN A O 1
ATOM 816 N N . VAL A 1 107 ? -4.66 28.031 -12.227 1 98.38 107 VAL A N 1
ATOM 817 C CA . VAL A 1 107 ? -3.607 28.812 -11.586 1 98.38 107 VAL A CA 1
ATOM 818 C C . VAL A 1 107 ? -2.273 28.078 -11.695 1 98.38 107 VAL A C 1
ATOM 820 O O . VAL A 1 107 ? -2.115 26.984 -11.156 1 98.38 107 VAL A O 1
ATOM 823 N N . LYS A 1 108 ? -1.349 28.703 -12.406 1 97.25 108 LYS A N 1
ATOM 824 C CA . LYS A 1 108 ? 0.01 28.172 -12.477 1 97.25 108 LYS A CA 1
ATOM 825 C C . LYS A 1 108 ? 0.858 28.656 -11.305 1 97.25 108 LYS A C 1
ATOM 827 O O . LYS A 1 108 ? 0.549 29.688 -10.703 1 97.25 108 LYS A O 1
ATOM 832 N N . MET A 1 109 ? 1.902 27.922 -10.992 1 96.06 109 MET A N 1
ATOM 833 C CA . MET A 1 109 ? 2.785 28.328 -9.898 1 96.06 109 MET A CA 1
ATOM 834 C C . MET A 1 109 ? 3.314 29.734 -10.102 1 96.06 109 MET A C 1
ATOM 836 O O . MET A 1 109 ? 3.73 30.094 -11.211 1 96.06 109 MET A O 1
ATOM 840 N N . ASN A 1 110 ? 3.262 30.594 -9.133 1 95.44 110 ASN A N 1
ATOM 841 C CA . ASN A 1 110 ? 3.777 31.969 -9.047 1 95.44 110 ASN A CA 1
ATOM 842 C C . ASN A 1 110 ? 2.893 32.938 -9.812 1 95.44 110 ASN A C 1
ATOM 844 O O . ASN A 1 110 ? 3.227 34.125 -9.938 1 95.44 110 ASN A O 1
ATOM 848 N N . ASP A 1 111 ? 1.778 32.5 -10.312 1 96.38 111 ASP A N 1
ATOM 849 C CA . ASP A 1 111 ? 0.849 33.406 -10.984 1 96.38 111 ASP A CA 1
ATOM 850 C C . ASP A 1 111 ? -0.176 33.969 -9.992 1 96.38 111 ASP A C 1
ATOM 852 O O . ASP A 1 111 ? -1.345 33.594 -10.023 1 96.38 111 ASP A O 1
ATOM 856 N N . CYS A 1 112 ? 0.169 34.938 -9.281 1 95.94 112 CYS A N 1
ATOM 857 C CA . CYS A 1 112 ? -0.669 35.5 -8.227 1 95.94 112 CYS A CA 1
ATOM 858 C C . CYS A 1 112 ? -1.908 36.188 -8.812 1 95.94 112 CYS A C 1
ATOM 860 O O . CYS A 1 112 ? -2.957 36.219 -8.172 1 95.94 112 CYS A O 1
ATOM 862 N N . ASN A 1 113 ? -1.793 36.688 -10.023 1 95.5 113 ASN A N 1
ATOM 863 C CA . ASN A 1 113 ? -2.898 37.375 -10.672 1 95.5 113 ASN A CA 1
ATOM 864 C C . ASN A 1 113 ? -4.039 36.406 -11.008 1 95.5 113 ASN A C 1
ATOM 866 O O . ASN A 1 113 ? -5.195 36.844 -11.109 1 95.5 113 ASN A O 1
ATOM 870 N N . ALA A 1 114 ? -3.662 35.156 -11.133 1 97.06 114 ALA A N 1
ATOM 871 C CA . ALA A 1 114 ? -4.66 34.156 -11.516 1 97.06 114 ALA A CA 1
ATOM 872 C C . ALA A 1 114 ? -5.48 33.719 -10.312 1 97.06 114 ALA A C 1
ATOM 874 O O . ALA A 1 114 ? -6.5 33.031 -10.469 1 97.06 114 ALA A O 1
ATOM 875 N N . VAL A 1 115 ? -5.105 34.062 -9.141 1 97.69 115 VAL A N 1
ATOM 876 C CA . VAL A 1 115 ? -5.832 33.656 -7.934 1 97.69 115 VAL A CA 1
ATOM 877 C C . VAL A 1 115 ? -6.992 34.625 -7.703 1 97.69 115 VAL A C 1
ATOM 879 O O . VAL A 1 115 ? -6.777 35.812 -7.445 1 97.69 115 VAL A O 1
ATOM 882 N N . ASN A 1 116 ? -8.188 34.25 -7.801 1 96.5 116 ASN A N 1
ATOM 883 C CA . ASN A 1 116 ? -9.398 35.031 -7.578 1 96.5 116 ASN A CA 1
ATOM 884 C C . ASN A 1 116 ? -10.57 34.125 -7.172 1 96.5 116 ASN A C 1
ATOM 886 O O . ASN A 1 116 ? -10.391 32.938 -6.906 1 96.5 116 ASN A O 1
ATOM 890 N N . ARG A 1 117 ? -11.734 34.688 -7.086 1 95.62 117 ARG A N 1
ATOM 891 C CA . ARG A 1 117 ? -12.898 33.969 -6.582 1 95.62 117 ARG A CA 1
ATOM 892 C C . ARG A 1 117 ? -13.242 32.781 -7.484 1 95.62 117 ARG A C 1
ATOM 894 O O . ARG A 1 117 ? -13.656 31.719 -7 1 95.62 117 ARG A O 1
ATOM 901 N N . SER A 1 118 ? -13.039 32.938 -8.758 1 96.19 118 SER A N 1
ATOM 902 C CA . SER A 1 118 ? -13.438 31.922 -9.719 1 96.19 118 SER A CA 1
ATOM 903 C C . SER A 1 118 ? -12.445 30.766 -9.734 1 96.19 118 SER A C 1
ATOM 905 O O . SER A 1 118 ? -12.789 29.656 -10.141 1 96.19 118 SER A O 1
ATOM 907 N N . THR A 1 119 ? -11.219 31 -9.266 1 98 119 THR A N 1
ATOM 908 C CA . THR A 1 119 ? -10.195 29.969 -9.32 1 98 119 THR A CA 1
ATOM 909 C C . THR A 1 119 ? -9.898 29.422 -7.926 1 98 119 THR A C 1
ATOM 911 O O . THR A 1 119 ? -9.031 28.562 -7.762 1 98 119 THR A O 1
ATOM 914 N N . SER A 1 120 ? -10.523 29.938 -6.941 1 98.19 120 SER A N 1
ATOM 915 C CA . SER A 1 120 ? -10.383 29.453 -5.574 1 98.19 120 SER A CA 1
ATOM 916 C C . SER A 1 120 ? -11.445 28.406 -5.25 1 98.19 120 SER A C 1
ATOM 918 O O . SER A 1 120 ? -12.57 28.484 -5.742 1 98.19 120 SER A O 1
ATOM 920 N N . VAL A 1 121 ? -11.07 27.438 -4.445 1 98.12 121 VAL A N 1
ATOM 921 C CA . VAL A 1 121 ? -11.992 26.344 -4.191 1 98.12 121 VAL A CA 1
ATOM 922 C C . VAL A 1 121 ? -12.359 26.297 -2.711 1 98.12 121 VAL A C 1
ATOM 924 O O . VAL A 1 121 ? -11.539 26.641 -1.854 1 98.12 121 VAL A O 1
ATOM 927 N N . LYS A 1 122 ? -13.609 25.906 -2.35 1 97.81 122 LYS A N 1
ATOM 928 C CA . LYS A 1 122 ? -14.023 25.688 -0.966 1 97.81 122 LYS A CA 1
ATOM 929 C C . LYS A 1 122 ? -13.547 24.328 -0.465 1 97.81 122 LYS A C 1
ATOM 931 O O . LYS A 1 122 ? -13.375 23.391 -1.253 1 97.81 122 LYS A O 1
ATOM 936 N N . THR A 1 123 ? -13.352 24.234 0.783 1 98.19 123 THR A N 1
ATOM 937 C CA . THR A 1 123 ? -12.82 23.016 1.39 1 98.19 123 THR A CA 1
ATOM 938 C C . THR A 1 123 ? -13.797 22.438 2.406 1 98.19 123 THR A C 1
ATOM 940 O O . THR A 1 123 ? -14.859 23.016 2.646 1 98.19 123 THR A O 1
ATOM 943 N N . LEU A 1 124 ? -13.422 21.312 2.963 1 98.19 124 LEU A N 1
ATOM 944 C CA . LEU A 1 124 ? -14.156 20.672 4.047 1 98.19 124 LEU A CA 1
ATOM 945 C C . LEU A 1 124 ? -14.375 21.625 5.207 1 98.19 124 LEU A C 1
ATOM 947 O O . LEU A 1 124 ? -15.398 21.562 5.887 1 98.19 124 LEU A O 1
ATOM 951 N N . LEU A 1 125 ? -13.43 22.531 5.469 1 98.75 125 LEU A N 1
ATOM 952 C CA . LEU A 1 125 ? -13.547 23.5 6.555 1 98.75 125 LEU A CA 1
ATOM 953 C C . LEU A 1 125 ? -14.656 24.516 6.258 1 98.75 125 LEU A C 1
ATOM 955 O O . LEU A 1 125 ? -15.453 24.828 7.137 1 98.75 125 LEU A O 1
ATOM 959 N N . ASP A 1 126 ? -14.711 24.984 4.996 1 98.69 126 ASP A N 1
ATOM 960 C CA . ASP A 1 126 ? -15.773 25.906 4.598 1 98.69 126 ASP A CA 1
ATOM 961 C C . ASP A 1 126 ? -17.156 25.281 4.836 1 98.69 126 ASP A C 1
ATOM 963 O O . ASP A 1 126 ? -18 25.891 5.488 1 98.69 126 ASP A O 1
ATOM 967 N N . TYR A 1 127 ? -17.328 24.125 4.34 1 98.5 127 TYR A N 1
ATOM 968 C CA . TYR A 1 127 ? -18.625 23.484 4.375 1 98.5 127 TYR A CA 1
ATOM 969 C C . TYR A 1 127 ? -19 23.062 5.797 1 98.5 127 TYR A C 1
ATOM 971 O O . TYR A 1 127 ? -20.172 23.094 6.18 1 98.5 127 TYR A O 1
ATOM 979 N N . GLY A 1 128 ? -17.984 22.641 6.594 1 98.75 128 GLY A N 1
ATOM 980 C CA . GLY A 1 128 ? -18.234 22.375 8 1 98.75 128 GLY A CA 1
ATOM 981 C C . GLY A 1 128 ? -18.703 23.594 8.773 1 98.75 128 GLY A C 1
ATOM 982 O O . GLY A 1 128 ? -19.688 23.516 9.516 1 98.75 128 GLY A O 1
ATOM 983 N N . GLN A 1 129 ? -18.031 24.703 8.555 1 98.81 129 GLN A N 1
ATOM 984 C CA . GLN A 1 129 ? -18.391 25.953 9.234 1 98.81 129 GLN A CA 1
ATOM 985 C C . GLN A 1 129 ? -19.766 26.438 8.789 1 98.81 129 GLN A C 1
ATOM 987 O O . GLN A 1 129 ? -20.562 26.906 9.617 1 98.81 129 GLN A O 1
ATOM 992 N N . GLU A 1 130 ? -20.062 26.297 7.496 1 98.44 130 GLU A N 1
ATOM 993 C CA . GLU A 1 130 ? -21.375 26.672 6.977 1 98.44 130 GLU A CA 1
ATOM 994 C C . GLU A 1 130 ? -22.469 25.828 7.625 1 98.44 130 GLU A C 1
ATOM 996 O O . GLU A 1 130 ? -23.594 26.312 7.793 1 98.44 130 GLU A O 1
ATOM 1001 N N . ALA A 1 131 ? -22.125 24.641 8.016 1 98 131 ALA A N 1
ATOM 1002 C CA . ALA A 1 131 ? -23.094 23.734 8.617 1 98 131 ALA A CA 1
ATOM 1003 C C . ALA A 1 131 ? -23.141 23.891 10.133 1 98 131 ALA A C 1
ATOM 1005 O O . ALA A 1 131 ? -23.844 23.156 10.828 1 98 131 ALA A O 1
ATOM 1006 N N . GLY A 1 132 ? -22.344 24.797 10.664 1 98.56 132 GLY A N 1
ATOM 1007 C CA . GLY A 1 132 ? -22.375 25.094 12.086 1 98.56 132 GLY A CA 1
ATOM 1008 C C . GLY A 1 132 ? -21.469 24.203 12.914 1 98.56 132 GLY A C 1
ATOM 1009 O O . GLY A 1 132 ? -21.531 24.203 14.141 1 98.56 132 GLY A O 1
ATOM 1010 N N . LYS A 1 133 ? -20.625 23.453 12.297 1 98.81 133 LYS A N 1
ATOM 1011 C CA . LYS A 1 133 ? -19.688 22.594 13.023 1 98.81 133 LYS A CA 1
ATOM 1012 C C . LYS A 1 133 ? -18.469 23.391 13.477 1 98.81 133 LYS A C 1
ATOM 1014 O O . LYS A 1 133 ? -18.094 24.375 12.844 1 98.81 133 LYS A O 1
ATOM 1019 N N . ALA A 1 134 ? -17.922 22.969 14.609 1 98.88 134 ALA A N 1
ATOM 1020 C CA . ALA A 1 134 ? -16.609 23.484 14.992 1 98.88 134 ALA A CA 1
ATOM 1021 C C . ALA A 1 134 ? -15.5 22.891 14.117 1 98.88 134 ALA A C 1
ATOM 1023 O O . ALA A 1 134 ? -15.641 21.781 13.602 1 98.88 134 ALA A O 1
ATOM 1024 N N . THR A 1 135 ? -14.5 23.641 13.891 1 98.94 135 THR A N 1
ATOM 1025 C CA . THR A 1 135 ? -13.43 23.172 13.016 1 98.94 135 THR A CA 1
ATOM 1026 C C . THR A 1 135 ? -12.062 23.438 13.648 1 98.94 135 THR A C 1
ATOM 1028 O O . THR A 1 135 ? -11.922 24.375 14.445 1 98.94 135 THR A O 1
ATOM 1031 N N . GLY A 1 136 ? -11.094 22.594 13.367 1 98.94 136 GLY A N 1
ATOM 1032 C CA . GLY A 1 136 ? -9.773 22.75 13.945 1 98.94 136 GLY A CA 1
ATOM 1033 C C . GLY A 1 136 ? -8.672 22.156 13.094 1 98.94 136 GLY A C 1
ATOM 1034 O O . GLY A 1 136 ? -8.93 21.25 12.281 1 98.94 136 GLY A O 1
ATOM 1035 N N . ILE A 1 137 ? -7.457 22.656 13.234 1 98.94 137 ILE A N 1
ATOM 1036 C CA . ILE A 1 137 ? -6.238 22.172 12.602 1 98.94 137 ILE A CA 1
ATOM 1037 C C . ILE A 1 137 ? -5.152 21.953 13.656 1 98.94 137 ILE A C 1
ATOM 1039 O O . ILE A 1 137 ? -4.891 22.844 14.469 1 98.94 137 ILE A O 1
ATOM 1043 N N . VAL A 1 138 ? -4.59 20.781 13.656 1 99 138 VAL A N 1
ATOM 1044 C CA . VAL A 1 138 ? -3.443 20.422 14.484 1 99 138 VAL A CA 1
ATOM 1045 C C . VAL A 1 138 ? -2.309 19.906 13.602 1 99 138 VAL A C 1
ATOM 1047 O O . VAL A 1 138 ? -2.537 19.094 12.695 1 99 138 VAL A O 1
ATOM 1050 N N . THR A 1 139 ? -1.084 20.359 13.789 1 98.94 139 THR A N 1
ATOM 1051 C CA . THR A 1 139 ? 0.043 19.859 13.008 1 98.94 139 THR A CA 1
ATOM 1052 C C . THR A 1 139 ? 1.334 19.938 13.82 1 98.94 139 THR A C 1
ATOM 1054 O O . THR A 1 139 ? 1.407 20.656 14.82 1 98.94 139 THR A O 1
ATOM 1057 N N . THR A 1 140 ? 2.324 19.156 13.422 1 98.88 140 THR A N 1
ATOM 1058 C CA . THR A 1 140 ? 3.652 19.266 14.016 1 98.88 140 THR A CA 1
ATOM 1059 C C . THR A 1 140 ? 4.559 20.141 13.164 1 98.88 140 THR A C 1
ATOM 1061 O O . THR A 1 140 ? 5.746 20.297 13.461 1 98.88 140 THR A O 1
ATOM 1064 N N . THR A 1 141 ? 4.086 20.719 12.117 1 98.88 141 THR A N 1
ATOM 1065 C CA . THR A 1 141 ? 4.797 21.688 11.305 1 98.88 141 THR A CA 1
ATOM 1066 C C . THR A 1 141 ? 4.285 23.109 11.586 1 98.88 141 THR A C 1
ATOM 1068 O O . THR A 1 141 ? 3.594 23.328 12.578 1 98.88 141 THR A O 1
ATOM 1071 N N . ARG A 1 142 ? 4.746 24.078 10.781 1 98.88 142 ARG A N 1
ATOM 1072 C CA . ARG A 1 142 ? 4.078 25.391 10.805 1 98.88 142 ARG A CA 1
ATOM 1073 C C . ARG A 1 142 ? 2.621 25.266 10.375 1 98.88 142 ARG A C 1
ATOM 1075 O O . ARG A 1 142 ? 2.303 24.516 9.438 1 98.88 142 ARG A O 1
ATOM 1082 N N . VAL A 1 143 ? 1.731 25.969 11.055 1 98.94 143 VAL A N 1
ATOM 1083 C CA . VAL A 1 143 ? 0.317 25.922 10.703 1 98.94 143 VAL A CA 1
ATOM 1084 C C . VAL A 1 143 ? 0.106 26.562 9.336 1 98.94 143 VAL A C 1
ATOM 1086 O O . VAL A 1 143 ? -0.955 26.406 8.727 1 98.94 143 VAL A O 1
ATOM 1089 N N . THR A 1 144 ? 1.205 27.234 8.797 1 98.88 144 THR A N 1
ATOM 1090 C CA . THR A 1 144 ? 1.146 27.875 7.488 1 98.88 144 THR A CA 1
ATOM 1091 C C . THR A 1 144 ? 1.76 26.984 6.418 1 98.88 144 THR A C 1
ATOM 1093 O O . THR A 1 144 ? 1.776 27.344 5.238 1 98.88 144 THR A O 1
ATOM 1096 N N . HIS A 1 145 ? 2.293 25.781 6.785 1 98.81 145 HIS A N 1
ATOM 1097 C CA . HIS A 1 145 ? 2.861 24.844 5.824 1 98.81 145 HIS A CA 1
ATOM 1098 C C . HIS A 1 145 ? 1.783 24.25 4.922 1 98.81 145 HIS A C 1
ATOM 1100 O O . HIS A 1 145 ? 0.59 24.453 5.164 1 98.81 145 HIS A O 1
ATOM 1106 N N . ALA A 1 146 ? 2.133 23.562 3.914 1 98.69 146 ALA A N 1
ATOM 1107 C CA . ALA A 1 146 ? 1.277 23.266 2.768 1 98.69 146 ALA A CA 1
ATOM 1108 C C . ALA A 1 146 ? 0.048 22.469 3.193 1 98.69 146 ALA A C 1
ATOM 1110 O O . ALA A 1 146 ? -1.081 22.828 2.85 1 98.69 146 ALA A O 1
ATOM 1111 N N . SER A 1 147 ? 0.217 21.375 3.982 1 98.69 147 SER A N 1
ATOM 1112 C CA . SER A 1 147 ? -0.876 20.453 4.277 1 98.69 147 SER A CA 1
ATOM 1113 C C . SER A 1 147 ? -1.973 21.141 5.086 1 98.69 147 SER A C 1
ATOM 1115 O O . SER A 1 147 ? -3.145 21.109 4.703 1 98.69 147 SER A O 1
ATOM 1117 N N . PRO A 1 148 ? -1.649 21.828 6.211 1 98.75 148 PRO A N 1
ATOM 1118 C CA . PRO A 1 148 ? -2.729 22.547 6.895 1 98.75 148 PRO A CA 1
ATOM 1119 C C . PRO A 1 148 ? -3.244 23.734 6.086 1 98.75 148 PRO A C 1
ATOM 1121 O O . PRO A 1 148 ? -4.453 23.984 6.047 1 98.75 148 PRO A O 1
ATOM 1124 N N . ALA A 1 149 ? -2.379 24.453 5.406 1 98.88 149 ALA A N 1
ATOM 1125 C CA . ALA A 1 149 ? -2.738 25.688 4.699 1 98.88 149 ALA A CA 1
ATOM 1126 C C . ALA A 1 149 ? -3.725 25.391 3.568 1 98.88 149 ALA A C 1
ATOM 1128 O O . ALA A 1 149 ? -4.574 26.234 3.25 1 98.88 149 ALA A O 1
ATOM 1129 N N . ALA A 1 150 ? -3.582 24.219 2.967 1 98.75 150 ALA A N 1
ATOM 1130 C CA . ALA A 1 150 ? -4.477 23.844 1.869 1 98.75 150 ALA A CA 1
ATOM 1131 C C . ALA A 1 150 ? -5.93 23.828 2.33 1 98.75 150 ALA A C 1
ATOM 1133 O O . ALA A 1 150 ? -6.848 23.891 1.509 1 98.75 150 ALA A O 1
ATOM 1134 N N . GLY A 1 151 ? -6.148 23.781 3.594 1 98.62 151 GLY A N 1
ATOM 1135 C CA . GLY A 1 151 ? -7.5 23.766 4.133 1 98.62 151 GLY A CA 1
ATOM 1136 C C . GLY A 1 151 ? -8.148 25.141 4.16 1 98.62 151 GLY A C 1
ATOM 1137 O O . GLY A 1 151 ? -9.375 25.266 4.23 1 98.62 151 GLY A O 1
ATOM 1138 N N . TYR A 1 152 ? -7.336 26.266 4.07 1 98.75 152 TYR A N 1
ATOM 1139 C CA . TYR A 1 152 ? -7.977 27.562 4.293 1 98.75 152 TYR A CA 1
ATOM 1140 C C . TYR A 1 152 ? -7.418 28.609 3.348 1 98.75 152 TYR A C 1
ATOM 1142 O O . TYR A 1 152 ? -7.992 29.688 3.201 1 98.75 152 TYR A O 1
ATOM 1150 N N . ALA A 1 153 ? -6.309 28.328 2.725 1 98.75 153 ALA A N 1
ATOM 1151 C CA . ALA A 1 153 ? -5.645 29.375 1.952 1 98.75 153 ALA A CA 1
ATOM 1152 C C . ALA A 1 153 ? -5.801 29.141 0.453 1 98.75 153 ALA A C 1
ATOM 1154 O O . ALA A 1 153 ? -6.008 28 0.02 1 98.75 153 ALA A O 1
ATOM 1155 N N . HIS A 1 154 ? -5.777 30.141 -0.323 1 98.5 154 HIS A N 1
ATOM 1156 C CA . HIS A 1 154 ? -5.742 30.156 -1.78 1 98.5 154 HIS A CA 1
ATOM 1157 C C . HIS A 1 154 ? -4.516 30.906 -2.289 1 98.5 154 HIS A C 1
ATOM 1159 O O . HIS A 1 154 ? -4.453 32.125 -2.209 1 98.5 154 HIS A O 1
ATOM 1165 N N . ILE A 1 155 ? -3.553 30.203 -2.789 1 98 155 ILE A N 1
ATOM 1166 C CA . ILE A 1 155 ? -2.268 30.828 -3.088 1 98 155 ILE A CA 1
ATOM 1167 C C . ILE A 1 155 ? -1.631 30.141 -4.293 1 98 155 ILE A C 1
ATOM 1169 O O . ILE A 1 155 ? -1.825 28.938 -4.508 1 98 155 ILE A O 1
ATOM 1173 N N . SER A 1 156 ? -0.901 30.875 -5.133 1 98 156 SER A N 1
ATOM 1174 C CA . SER A 1 156 ? -0.259 30.344 -6.332 1 98 156 SER A CA 1
ATOM 1175 C C . SER A 1 156 ? 1.099 29.734 -6.004 1 98 156 SER A C 1
ATOM 1177 O O . SER A 1 156 ? 1.732 29.109 -6.863 1 98 156 SER A O 1
ATOM 1179 N N . ASN A 1 157 ? 1.522 29.906 -4.77 1 98.5 157 ASN A N 1
ATOM 1180 C CA . ASN A 1 157 ? 2.803 29.359 -4.32 1 98.5 157 ASN A CA 1
ATOM 1181 C C . ASN A 1 157 ? 2.771 29.016 -2.836 1 98.5 157 ASN A C 1
ATOM 1183 O O . ASN A 1 157 ? 2.664 29.891 -1.982 1 98.5 157 ASN A O 1
ATOM 1187 N N . ARG A 1 158 ? 2.992 27.734 -2.568 1 98.38 158 ARG A N 1
ATOM 1188 C CA . ARG A 1 158 ? 2.867 27.203 -1.214 1 98.38 158 ARG A CA 1
ATOM 1189 C C . ARG A 1 158 ? 3.883 27.859 -0.278 1 98.38 158 ARG A C 1
ATOM 1191 O O . ARG A 1 158 ? 3.719 27.812 0.943 1 98.38 158 ARG A O 1
ATOM 1198 N N . ASN A 1 159 ? 4.918 28.469 -0.769 1 98.25 159 ASN A N 1
ATOM 1199 C CA . ASN A 1 159 ? 5.988 29.016 0.059 1 98.25 159 ASN A CA 1
ATOM 1200 C C . ASN A 1 159 ? 5.664 30.438 0.52 1 98.25 159 ASN A C 1
ATOM 1202 O O . ASN A 1 159 ? 6.402 31.016 1.315 1 98.25 159 ASN A O 1
ATOM 1206 N N . TYR A 1 160 ? 4.574 30.984 0.036 1 98.38 160 TYR A N 1
ATOM 1207 C CA . TYR A 1 160 ? 4.176 32.344 0.456 1 98.38 160 TYR A CA 1
ATOM 1208 C C . TYR A 1 160 ? 3.477 32.281 1.809 1 98.38 160 TYR A C 1
ATOM 1210 O O . TYR A 1 160 ? 2.318 32.688 1.927 1 98.38 160 TYR A O 1
ATOM 1218 N N . GLU A 1 161 ? 4.188 31.906 2.854 1 98.69 161 GLU A N 1
ATOM 1219 C CA . GLU A 1 161 ? 3.646 31.703 4.195 1 98.69 161 GLU A CA 1
ATOM 1220 C C . GLU A 1 161 ? 3.508 33.031 4.93 1 98.69 161 GLU A C 1
ATOM 1222 O O . GLU A 1 161 ? 2.645 33.188 5.797 1 98.69 161 GLU A O 1
ATOM 1227 N N . SER A 1 162 ? 4.32 34.062 4.59 1 98.44 162 SER A N 1
ATOM 1228 C CA . SER A 1 162 ? 4.254 35.438 5.066 1 98.44 162 SER A CA 1
ATOM 1229 C C . SER A 1 162 ? 4.621 36.438 3.965 1 98.44 162 SER A C 1
ATOM 1231 O O . SER A 1 162 ? 5.094 36.031 2.898 1 98.44 162 SER A O 1
ATOM 1233 N N . ASP A 1 163 ? 4.445 37.75 4.246 1 98.19 163 ASP A N 1
ATOM 1234 C CA . ASP A 1 163 ? 4.82 38.781 3.273 1 98.19 163 ASP A CA 1
ATOM 1235 C C . ASP A 1 163 ? 6.32 38.719 2.994 1 98.19 163 ASP A C 1
ATOM 1237 O O . ASP A 1 163 ? 6.758 39 1.871 1 98.19 163 ASP A O 1
ATOM 1241 N N . ALA A 1 164 ? 7.098 38.406 4.02 1 98.19 164 ALA A N 1
ATOM 1242 C CA . ALA A 1 164 ? 8.547 38.281 3.852 1 98.19 164 ALA A CA 1
ATOM 1243 C C . ALA A 1 164 ? 8.898 37.25 2.797 1 98.19 164 ALA A C 1
ATOM 1245 O O . ALA A 1 164 ? 9.828 37.438 2.008 1 98.19 164 ALA A O 1
ATOM 1246 N N . ASP A 1 165 ? 8.219 36.125 2.768 1 98.19 165 ASP A N 1
ATOM 1247 C CA . ASP A 1 165 ? 8.469 35.062 1.797 1 98.19 165 ASP A CA 1
ATOM 1248 C C . ASP A 1 165 ? 8.109 35.5 0.383 1 98.19 165 ASP A C 1
ATOM 1250 O O . ASP A 1 165 ? 8.789 35.125 -0.581 1 98.19 165 ASP A O 1
ATOM 1254 N N . VAL A 1 166 ? 7.051 36.25 0.268 1 97.88 166 VAL A N 1
ATOM 1255 C CA . VAL A 1 166 ? 6.645 36.812 -1.021 1 97.88 166 VAL A CA 1
ATOM 1256 C C . VAL A 1 166 ? 7.738 37.719 -1.557 1 97.88 166 VAL A C 1
ATOM 1258 O O . VAL A 1 166 ? 8.117 37.625 -2.727 1 97.88 166 VAL A O 1
ATOM 1261 N N . VAL A 1 167 ? 8.211 38.594 -0.675 1 97.62 167 VAL A N 1
ATOM 1262 C CA . VAL A 1 167 ? 9.266 39.531 -1.037 1 97.62 167 VAL A CA 1
ATOM 1263 C C . VAL A 1 167 ? 10.539 38.781 -1.406 1 97.62 167 VAL A C 1
ATOM 1265 O O . VAL A 1 167 ? 11.227 39.156 -2.359 1 97.62 167 VAL A O 1
ATOM 1268 N N . ASP A 1 168 ? 10.883 37.75 -0.678 1 97.06 168 ASP A N 1
ATOM 1269 C CA . ASP A 1 168 ? 12.062 36.938 -0.942 1 97.06 168 ASP A CA 1
ATOM 1270 C C . ASP A 1 168 ? 12 36.344 -2.336 1 97.06 168 ASP A C 1
ATOM 1272 O O . ASP A 1 168 ? 13.039 36.094 -2.959 1 97.06 168 ASP A O 1
ATOM 1276 N N . ASP A 1 169 ? 10.773 36.062 -2.781 1 96.44 169 ASP A N 1
ATOM 1277 C CA . ASP A 1 169 ? 10.586 35.5 -4.117 1 96.44 169 ASP A CA 1
ATOM 1278 C C . ASP A 1 169 ? 10.461 36.594 -5.164 1 96.44 169 ASP A C 1
ATOM 1280 O O . ASP A 1 169 ? 10 36.344 -6.281 1 96.44 169 ASP A O 1
ATOM 1284 N N . GLN A 1 170 ? 10.766 37.844 -4.805 1 95.88 170 GLN A N 1
ATOM 1285 C CA . GLN A 1 170 ? 10.773 39 -5.664 1 95.88 170 GLN A CA 1
ATOM 1286 C C . GLN A 1 170 ? 9.383 39.281 -6.215 1 95.88 170 GLN A C 1
ATOM 1288 O O . GLN A 1 170 ? 9.242 39.688 -7.375 1 95.88 170 GLN A O 1
ATOM 1293 N N . GLN A 1 171 ? 8.383 38.938 -5.414 1 96 171 GLN A N 1
ATOM 1294 C CA . GLN A 1 171 ? 7.004 39.281 -5.75 1 96 171 GLN A CA 1
ATOM 1295 C C . GLN A 1 171 ? 6.473 40.375 -4.855 1 96 171 GLN A C 1
ATOM 1297 O O . GLN A 1 171 ? 7.07 40.719 -3.828 1 96 171 GLN A O 1
ATOM 1302 N N . ASN A 1 172 ? 5.406 41.062 -5.301 1 95.06 172 ASN A N 1
ATOM 1303 C CA . ASN A 1 172 ? 4.777 42.156 -4.566 1 95.06 172 ASN A CA 1
ATOM 1304 C C . ASN A 1 172 ? 3.773 41.625 -3.541 1 95.06 172 ASN A C 1
ATOM 1306 O O . ASN A 1 172 ? 2.723 41.094 -3.906 1 95.06 172 ASN A O 1
ATOM 1310 N N . PRO A 1 173 ? 4.035 41.812 -2.281 1 95.38 173 PRO A N 1
ATOM 1311 C CA . PRO A 1 173 ? 3.143 41.25 -1.254 1 95.38 173 PRO A CA 1
ATOM 1312 C C . PRO A 1 173 ? 1.778 41.938 -1.233 1 95.38 173 PRO A C 1
ATOM 1314 O O . PRO A 1 173 ? 0.849 41.438 -0.584 1 95.38 173 PRO A O 1
ATOM 1317 N N . TYR A 1 174 ? 1.578 43.062 -1.913 1 91.19 174 TYR A N 1
ATOM 1318 C CA . TYR A 1 174 ? 0.288 43.75 -2.014 1 91.19 174 TYR A CA 1
ATOM 1319 C C . TYR A 1 174 ? -0.564 43.125 -3.117 1 91.19 174 TYR A C 1
ATOM 1321 O O . TYR A 1 174 ? -1.778 43.344 -3.162 1 91.19 174 TYR A O 1
ATOM 1329 N N . LYS A 1 175 ? 0.087 42.406 -3.947 1 90.62 175 LYS A N 1
ATOM 1330 C CA . LYS A 1 175 ? -0.603 41.75 -5.039 1 90.62 175 LYS A CA 1
ATOM 1331 C C . LYS A 1 175 ? -0.752 40.25 -4.746 1 90.62 175 LYS A C 1
ATOM 1333 O O . LYS A 1 175 ? -1.787 39.656 -5.047 1 90.62 175 LYS A O 1
ATOM 1338 N N . CYS A 1 176 ? 0.284 39.719 -4.211 1 93.81 176 CYS A N 1
ATOM 1339 C CA . CYS A 1 176 ? 0.29 38.312 -3.812 1 93.81 176 CYS A CA 1
ATOM 1340 C C . CYS A 1 176 ? 0.074 38.188 -2.311 1 93.81 176 CYS A C 1
ATOM 1342 O O . CYS A 1 176 ? 0.962 38.5 -1.519 1 93.81 176 CYS A O 1
ATOM 1344 N N . GLY A 1 177 ? -1.083 37.719 -1.9 1 93.69 177 GLY A N 1
ATOM 1345 C CA . GLY A 1 177 ? -1.347 37.531 -0.484 1 93.69 177 GLY A CA 1
ATOM 1346 C C . GLY A 1 177 ? -0.498 36.438 0.137 1 93.69 177 GLY A C 1
ATOM 1347 O O . GLY A 1 177 ? 0.266 35.75 -0.561 1 93.69 177 GLY A O 1
ATOM 1348 N N . ASP A 1 178 ? -0.532 36.344 1.475 1 97.94 178 ASP A N 1
ATOM 1349 C CA . ASP A 1 178 ? 0.222 35.281 2.15 1 97.94 178 ASP A CA 1
ATOM 1350 C C . ASP A 1 178 ? -0.695 34.406 3.012 1 97.94 178 ASP A C 1
ATOM 1352 O O . ASP A 1 178 ? -1.809 34.812 3.348 1 97.94 178 ASP A O 1
ATOM 1356 N N . ILE A 1 179 ? -0.199 33.281 3.35 1 98.81 179 ILE A N 1
ATOM 1357 C CA . ILE A 1 179 ? -0.977 32.219 3.971 1 98.81 179 ILE A CA 1
ATOM 1358 C C . ILE A 1 179 ? -1.314 32.594 5.41 1 98.81 179 ILE A C 1
ATOM 1360 O O . ILE A 1 179 ? -2.439 32.375 5.867 1 98.81 179 ILE A O 1
ATOM 1364 N N . ALA A 1 180 ? -0.382 33.156 6.168 1 98.88 180 ALA A N 1
ATOM 1365 C CA . ALA A 1 180 ? -0.62 33.5 7.566 1 98.88 180 ALA A CA 1
ATOM 1366 C C . ALA A 1 180 ? -1.75 34.531 7.688 1 98.88 180 ALA A C 1
ATOM 1368 O O . ALA A 1 180 ? -2.604 34.406 8.57 1 98.88 180 ALA A O 1
ATOM 1369 N N . LYS A 1 181 ? -1.768 35.531 6.848 1 98.5 181 LYS A N 1
ATOM 1370 C CA . LYS A 1 181 ? -2.838 36.5 6.859 1 98.5 181 LYS A CA 1
ATOM 1371 C C . LYS A 1 181 ? -4.191 35.875 6.586 1 98.5 181 LYS A C 1
ATOM 1373 O O . LYS A 1 181 ? -5.199 36.25 7.195 1 98.5 181 LYS A O 1
ATOM 1378 N N . GLN A 1 182 ? -4.172 34.969 5.633 1 98.44 182 GLN A N 1
ATOM 1379 C CA . GLN A 1 182 ? -5.434 34.312 5.301 1 98.44 182 GLN A CA 1
ATOM 1380 C C . GLN A 1 182 ? -5.953 33.5 6.473 1 98.44 182 GLN A C 1
ATOM 1382 O O . GLN A 1 182 ? -7.164 33.438 6.703 1 98.44 182 GLN A O 1
ATOM 1387 N N . LEU A 1 183 ? -5.062 32.812 7.223 1 98.88 183 LEU A N 1
ATOM 1388 C CA . LEU A 1 183 ? -5.465 32.031 8.391 1 98.88 183 LEU A CA 1
ATOM 1389 C C . LEU A 1 183 ? -6.199 32.906 9.398 1 98.88 183 LEU A C 1
ATOM 1391 O O . LEU A 1 183 ? -7.164 32.469 10.031 1 98.88 183 LEU A O 1
ATOM 1395 N N . VAL A 1 184 ? -5.781 34.156 9.539 1 98.75 184 VAL A N 1
ATOM 1396 C CA . VAL A 1 184 ? -6.227 35 10.648 1 98.75 184 VAL A CA 1
ATOM 1397 C C . VAL A 1 184 ? -7.336 35.938 10.172 1 98.75 184 VAL A C 1
ATOM 1399 O O . VAL A 1 184 ? -8.273 36.219 10.922 1 98.75 184 VAL A O 1
ATOM 1402 N N . LEU A 1 185 ? -7.32 36.375 8.906 1 98.12 185 LEU A N 1
ATOM 1403 C CA . LEU A 1 185 ? -8.133 37.531 8.523 1 98.12 185 LEU A CA 1
ATOM 1404 C C . LEU A 1 185 ? -9.227 37.125 7.551 1 98.12 185 LEU A C 1
ATOM 1406 O O . LEU A 1 185 ? -10.109 37.938 7.23 1 98.12 185 LEU A O 1
ATOM 1410 N N . SER A 1 186 ? -9.156 35.906 7.121 1 97.56 186 SER A N 1
ATOM 1411 C CA . SER A 1 186 ? -10.125 35.5 6.102 1 97.56 186 SER A CA 1
ATOM 1412 C C . SER A 1 186 ? -10.758 34.156 6.422 1 97.56 186 SER A C 1
ATOM 1414 O O . SER A 1 186 ? -10.125 33.312 7.035 1 97.56 186 SER A O 1
ATOM 1416 N N . ALA A 1 187 ? -11.977 33.969 5.934 1 97.88 187 ALA A N 1
ATOM 1417 C CA . ALA A 1 187 ? -12.609 32.656 5.98 1 97.88 187 ALA A CA 1
ATOM 1418 C C . ALA A 1 187 ? -11.969 31.703 4.969 1 97.88 187 ALA A C 1
ATOM 1420 O O . ALA A 1 187 ? -11.578 32.125 3.877 1 97.88 187 ALA A O 1
ATOM 1421 N N . PRO A 1 188 ? -11.859 30.484 5.242 1 98.62 188 PRO A N 1
ATOM 1422 C CA . PRO A 1 188 ? -12.398 29.891 6.473 1 98.62 188 PRO A CA 1
ATOM 1423 C C . PRO A 1 188 ? -11.406 29.953 7.633 1 98.62 188 PRO A C 1
ATOM 1425 O O . PRO A 1 188 ? -11.727 29.531 8.742 1 98.62 188 PRO A O 1
ATOM 1428 N N . GLY A 1 189 ? -10.211 30.5 7.504 1 98.81 189 GLY A N 1
ATOM 1429 C CA . GLY A 1 189 ? -9.164 30.5 8.508 1 98.81 189 GLY A CA 1
ATOM 1430 C C . GLY A 1 189 ? -9.555 31.219 9.789 1 98.81 189 GLY A C 1
ATOM 1431 O O . GLY A 1 189 ? -9.391 30.688 10.883 1 98.81 189 GLY A O 1
ATOM 1432 N N . ASN A 1 190 ? -10.156 32.406 9.641 1 98.56 190 ASN A N 1
ATOM 1433 C CA . ASN A 1 190 ? -10.469 33.219 10.797 1 98.56 190 ASN A CA 1
ATOM 1434 C C . ASN A 1 190 ? -11.648 32.656 11.586 1 98.56 190 ASN A C 1
ATOM 1436 O O . ASN A 1 190 ? -11.961 33.156 12.672 1 98.56 190 ASN A O 1
ATOM 1440 N N . ASN A 1 191 ? -12.258 31.578 11.047 1 98.69 191 ASN A N 1
ATOM 1441 C CA . ASN A 1 191 ? -13.391 30.969 11.727 1 98.69 191 ASN A CA 1
ATOM 1442 C C . ASN A 1 191 ? -12.984 29.672 12.445 1 98.69 191 ASN A C 1
ATOM 1444 O O . ASN A 1 191 ? -13.812 29.047 13.102 1 98.69 191 ASN A O 1
ATOM 1448 N N . LEU A 1 192 ? -11.734 29.266 12.359 1 98.88 192 LEU A N 1
ATOM 1449 C CA . LEU A 1 192 ? -11.273 28.062 13.039 1 98.88 192 LEU A CA 1
ATOM 1450 C C . LEU A 1 192 ? -11.375 28.219 14.555 1 98.88 192 LEU A C 1
ATOM 1452 O O . LEU A 1 192 ? -11.031 29.266 15.102 1 98.88 192 LEU A O 1
ATOM 1456 N N . ASN A 1 193 ? -11.852 27.156 15.188 1 98.94 193 ASN A N 1
ATOM 1457 C CA . ASN A 1 193 ? -11.945 27.141 16.641 1 98.94 193 ASN A CA 1
ATOM 1458 C C . ASN A 1 193 ? -10.609 26.781 17.281 1 98.94 193 ASN A C 1
ATOM 1460 O O . ASN A 1 193 ? -10.281 27.281 18.375 1 98.94 193 ASN A O 1
ATOM 1464 N N . VAL A 1 194 ? -9.914 25.859 16.656 1 98.94 194 VAL A N 1
ATOM 1465 C CA . VAL A 1 194 ? -8.641 25.406 17.203 1 98.94 194 VAL A CA 1
ATOM 1466 C C . VAL A 1 194 ? -7.559 25.469 16.141 1 98.94 194 VAL A C 1
ATOM 1468 O O . VAL A 1 194 ? -7.75 25 15.016 1 98.94 194 VAL A O 1
ATOM 1471 N N . ILE A 1 195 ? -6.461 26.062 16.391 1 98.94 195 ILE A N 1
ATOM 1472 C CA . ILE A 1 195 ? -5.234 26.078 15.602 1 98.94 195 ILE A CA 1
ATOM 1473 C C . ILE A 1 195 ? -4.043 25.734 16.484 1 98.94 195 ILE A C 1
ATOM 1475 O O . ILE A 1 195 ? -3.682 26.484 17.391 1 98.94 195 ILE A O 1
ATOM 1479 N N . LEU A 1 196 ? -3.445 24.594 16.312 1 98.94 196 LEU A N 1
ATOM 1480 C CA . LEU A 1 196 ? -2.299 24.172 17.109 1 98.94 196 LEU A CA 1
ATOM 1481 C C . LEU A 1 196 ? -1.138 23.75 16.219 1 98.94 196 LEU A C 1
ATOM 1483 O O . LEU A 1 196 ? -1.318 22.938 15.297 1 98.94 196 LEU A O 1
ATOM 1487 N N . GLY A 1 197 ? 0.038 24.203 16.391 1 98.81 197 GLY A N 1
ATOM 1488 C CA . GLY A 1 197 ? 1.228 23.828 15.633 1 98.81 197 GLY A CA 1
ATOM 1489 C C . GLY A 1 197 ? 2.391 24.781 15.852 1 98.81 197 GLY A C 1
ATOM 1490 O O . GLY A 1 197 ? 2.59 25.281 16.953 1 98.81 197 GLY A O 1
ATOM 1491 N N . GLY A 1 198 ? 3.281 24.875 14.883 1 98.75 198 GLY A N 1
ATOM 1492 C CA . GLY A 1 198 ? 4.406 25.797 14.914 1 98.75 198 GLY A CA 1
ATOM 1493 C C . GLY A 1 198 ? 4.242 26.984 13.969 1 98.75 198 GLY A C 1
ATOM 1494 O O . GLY A 1 198 ? 3.184 27.156 13.367 1 98.75 198 GLY A O 1
ATOM 1495 N N . GLY A 1 199 ? 5.289 27.891 13.953 1 98.62 199 GLY A N 1
ATOM 1496 C CA . GLY A 1 199 ? 5.371 28.906 12.914 1 98.62 199 GLY A CA 1
ATOM 1497 C C . GLY A 1 199 ? 5.148 30.312 13.438 1 98.62 199 GLY A C 1
ATOM 1498 O O . GLY A 1 199 ? 4.68 31.188 12.703 1 98.62 199 GLY A O 1
ATOM 1499 N N . THR A 1 200 ? 5.508 30.641 14.727 1 98.25 200 THR A N 1
ATOM 1500 C CA . THR A 1 200 ? 5.258 31.953 15.312 1 98.25 200 THR A CA 1
ATOM 1501 C C . THR A 1 200 ? 5.895 33.062 14.461 1 98.25 200 THR A C 1
ATOM 1503 O O . THR A 1 200 ? 5.363 34.156 14.367 1 98.25 200 THR A O 1
ATOM 1506 N N . SER A 1 201 ? 7.008 32.75 13.797 1 98.56 201 SER A N 1
ATOM 1507 C CA . SER A 1 201 ? 7.758 33.75 13.039 1 98.56 201 SER A CA 1
ATOM 1508 C C . SER A 1 201 ? 6.926 34.312 11.891 1 98.56 201 SER A C 1
ATOM 1510 O O . SER A 1 201 ? 7.125 35.438 11.477 1 98.56 201 SER A O 1
ATOM 1512 N N . LYS A 1 202 ? 5.996 33.5 11.359 1 98.75 202 LYS A N 1
ATOM 1513 C CA . LYS A 1 202 ? 5.195 33.938 10.219 1 98.75 202 LYS A CA 1
ATOM 1514 C C . LYS A 1 202 ? 4.066 34.875 10.656 1 98.75 202 LYS A C 1
ATOM 1516 O O . LYS A 1 202 ? 3.443 35.531 9.82 1 98.75 202 LYS A O 1
ATOM 1521 N N . PHE A 1 203 ? 3.805 35 11.961 1 98.81 203 PHE A N 1
ATOM 1522 C CA . PHE A 1 203 ? 2.646 35.719 12.477 1 98.81 203 PHE A CA 1
ATOM 1523 C C . PHE A 1 203 ? 3.07 37.031 13.141 1 98.81 203 PHE A C 1
ATOM 1525 O O . PHE A 1 203 ? 2.24 37.906 13.375 1 98.81 203 PHE A O 1
ATOM 1532 N N . LEU A 1 204 ? 4.344 37.188 13.461 1 98.69 204 LEU A N 1
ATOM 1533 C CA . LEU A 1 204 ? 4.832 38.344 14.188 1 98.69 204 LEU A CA 1
ATOM 1534 C C . LEU A 1 204 ? 5.73 39.219 13.297 1 98.69 204 LEU A C 1
ATOM 1536 O O . LEU A 1 204 ? 6.465 38.688 12.461 1 98.69 204 LEU A O 1
ATOM 1540 N N . PRO A 1 205 ? 5.68 40.5 13.477 1 98.38 205 PRO A N 1
ATOM 1541 C CA . PRO A 1 205 ? 6.617 41.375 12.75 1 98.38 205 PRO A CA 1
ATOM 1542 C C . PRO A 1 205 ? 8.055 41.219 13.25 1 98.38 205 PRO A C 1
ATOM 1544 O O . PRO A 1 205 ? 8.281 40.75 14.367 1 98.38 205 PRO A O 1
ATOM 1547 N N . GLU A 1 206 ? 9 41.656 12.469 1 97.25 206 GLU A N 1
ATOM 1548 C CA . GLU A 1 206 ? 10.422 41.469 12.75 1 97.25 206 GLU A CA 1
ATOM 1549 C C . GLU A 1 206 ? 10.812 42.188 14.047 1 97.25 206 GLU A C 1
ATOM 1551 O O . GLU A 1 206 ? 11.758 41.781 14.719 1 97.25 206 GLU A O 1
ATOM 1556 N N . ASN A 1 207 ? 10.102 43.219 14.469 1 96.81 207 ASN A N 1
ATOM 1557 C CA . ASN A 1 207 ? 10.453 44 15.641 1 96.81 207 ASN A CA 1
ATOM 1558 C C . ASN A 1 207 ? 9.758 43.5 16.891 1 96.81 207 ASN A C 1
ATOM 1560 O O . ASN A 1 207 ? 9.797 44.125 17.953 1 96.81 207 ASN A O 1
ATOM 1564 N N . LYS A 1 208 ? 9.055 42.375 16.828 1 97.62 208 LYS A N 1
ATOM 1565 C CA . LYS A 1 208 ? 8.43 41.719 17.984 1 97.62 208 LYS A CA 1
ATOM 1566 C C . LYS A 1 208 ? 8.898 40.281 18.109 1 97.62 208 LYS A C 1
ATOM 1568 O O . LYS A 1 208 ? 9.25 39.625 17.125 1 97.62 208 LYS A O 1
ATOM 1573 N N . SER A 1 209 ? 8.961 39.781 19.344 1 97.5 209 SER A N 1
ATOM 1574 C CA . SER A 1 209 ? 9.391 38.406 19.641 1 97.5 209 SER A CA 1
ATOM 1575 C C . SER A 1 209 ? 8.281 37.625 20.344 1 97.5 209 SER A C 1
ATOM 1577 O O . SER A 1 209 ? 7.414 38.219 21 1 97.5 209 SER A O 1
ATOM 1579 N N . ASP A 1 210 ? 8.336 36.375 20.109 1 96.06 210 ASP A N 1
ATOM 1580 C CA . ASP A 1 210 ? 7.457 35.531 20.922 1 96.06 210 ASP A CA 1
ATOM 1581 C C . ASP A 1 210 ? 7.926 35.5 22.375 1 96.06 210 ASP A C 1
ATOM 1583 O O . ASP A 1 210 ? 8.938 36.094 22.719 1 96.06 210 ASP A O 1
ATOM 1587 N N . PRO A 1 211 ? 7.195 34.812 23.266 1 94.94 211 PRO A N 1
ATOM 1588 C CA . PRO A 1 211 ? 7.527 34.844 24.703 1 94.94 211 PRO A CA 1
ATOM 1589 C C . PRO A 1 211 ? 8.891 34.219 25 1 94.94 211 PRO A C 1
ATOM 1591 O O . PRO A 1 211 ? 9.414 34.375 26.109 1 94.94 211 PRO A O 1
ATOM 1594 N N . PHE A 1 212 ? 9.484 33.594 24.031 1 94.94 212 PHE A N 1
ATOM 1595 C CA . PHE A 1 212 ? 10.758 32.906 24.266 1 94.94 212 PHE A CA 1
ATOM 1596 C C . PHE A 1 212 ? 11.898 33.656 23.562 1 94.94 212 PHE A C 1
ATOM 1598 O O . PHE A 1 212 ? 13.023 33.156 23.5 1 94.94 212 PHE A O 1
ATOM 1605 N N . GLY A 1 213 ? 11.602 34.688 23.016 1 96.75 213 GLY A N 1
ATOM 1606 C CA . GLY A 1 213 ? 12.625 35.594 22.469 1 96.75 213 GLY A CA 1
ATOM 1607 C C . GLY A 1 213 ? 12.867 35.375 20.984 1 96.75 213 GLY A C 1
ATOM 1608 O O . GLY A 1 213 ? 13.781 35.938 20.406 1 96.75 213 GLY A O 1
ATOM 1609 N N . ASN A 1 214 ? 12.102 34.562 20.328 1 96.62 214 ASN A N 1
ATOM 1610 C CA . ASN A 1 214 ? 12.242 34.375 18.891 1 96.62 214 ASN A CA 1
ATOM 1611 C C . ASN A 1 214 ? 11.57 35.5 18.094 1 96.62 214 ASN A C 1
ATOM 1613 O O . ASN A 1 214 ? 10.383 35.75 18.281 1 96.62 214 ASN A O 1
ATOM 1617 N N . ALA A 1 215 ? 12.305 36.094 17.203 1 97.44 215 ALA A N 1
ATOM 1618 C CA . ALA A 1 215 ? 11.812 37.25 16.453 1 97.44 215 ALA A CA 1
ATOM 1619 C C . ALA A 1 215 ? 10.805 36.812 15.391 1 97.44 215 ALA A C 1
ATOM 1621 O O . ALA A 1 215 ? 10.922 35.719 14.82 1 97.44 215 ALA A O 1
ATOM 1622 N N . GLY A 1 216 ? 9.859 37.688 15.109 1 98.25 216 GLY A N 1
ATOM 1623 C CA . GLY A 1 216 ? 9.008 37.531 13.945 1 98.25 216 GLY A CA 1
ATOM 1624 C C . GLY A 1 216 ? 9.719 37.812 12.633 1 98.25 216 GLY A C 1
ATOM 1625 O O . GLY A 1 216 ? 10.875 38.219 12.633 1 98.25 216 GLY A O 1
ATOM 1626 N N . SER A 1 217 ? 8.977 37.531 11.516 1 97.75 217 SER A N 1
ATOM 1627 C CA . SER A 1 217 ? 9.648 37.688 10.234 1 97.75 217 SER A CA 1
ATOM 1628 C C . SER A 1 217 ? 8.852 38.594 9.312 1 97.75 217 SER A C 1
ATOM 1630 O O . SER A 1 217 ? 9.32 38.969 8.227 1 97.75 217 SER A O 1
ATOM 1632 N N . ARG A 1 218 ? 7.699 39 9.742 1 98.38 218 ARG A N 1
ATOM 1633 C CA . ARG A 1 218 ? 6.859 39.781 8.844 1 98.38 218 ARG A CA 1
ATOM 1634 C C . ARG A 1 218 ? 7.453 41.156 8.609 1 98.38 218 ARG A C 1
ATOM 1636 O O . ARG A 1 218 ? 7.984 41.781 9.539 1 98.38 218 ARG A O 1
ATOM 1643 N N . LEU A 1 219 ? 7.25 41.688 7.43 1 98 219 LEU A N 1
ATOM 1644 C CA . LEU A 1 219 ? 7.816 42.969 7.035 1 98 219 LEU A CA 1
ATOM 1645 C C . LEU A 1 219 ? 6.766 44.094 7.098 1 98 219 LEU A C 1
ATOM 1647 O O . LEU A 1 219 ? 7.102 45.281 7.07 1 98 219 LEU A O 1
ATOM 1651 N N . ASP A 1 220 ? 5.523 43.812 7.211 1 97.19 220 ASP A N 1
ATOM 1652 C CA . ASP A 1 220 ? 4.438 44.781 7.094 1 97.19 220 ASP A CA 1
ATOM 1653 C C . ASP A 1 220 ? 4.059 45.344 8.461 1 97.19 220 ASP A C 1
ATOM 1655 O O . ASP A 1 220 ? 3.068 46.062 8.586 1 97.19 220 ASP A O 1
ATOM 1659 N N . ASN A 1 221 ? 4.707 44.969 9.5 1 97.12 221 ASN A N 1
ATOM 1660 C CA . ASN A 1 221 ? 4.566 45.438 10.875 1 97.12 221 ASN A CA 1
ATOM 1661 C C . ASN A 1 221 ? 3.223 45.031 11.469 1 97.12 221 ASN A C 1
ATOM 1663 O O . ASN A 1 221 ? 2.721 45.656 12.391 1 97.12 221 ASN A O 1
ATOM 1667 N N . ILE A 1 222 ? 2.564 43.969 10.93 1 97.62 222 ILE A N 1
ATOM 1668 C CA . ILE A 1 222 ? 1.298 43.469 11.445 1 97.62 222 ILE A CA 1
ATOM 1669 C C . ILE A 1 222 ? 1.561 42.344 12.43 1 97.62 222 ILE A C 1
ATOM 1671 O O . ILE A 1 222 ? 2.311 41.406 12.125 1 97.62 222 ILE A O 1
ATOM 1675 N N . ASP A 1 223 ? 1.004 42.438 13.594 1 98.62 223 ASP A N 1
ATOM 1676 C CA . ASP A 1 223 ? 0.965 41.344 14.57 1 98.62 223 ASP A CA 1
ATOM 1677 C C . ASP A 1 223 ? -0.309 40.531 14.422 1 98.62 223 ASP A C 1
ATOM 1679 O O . ASP A 1 223 ? -1.353 40.875 14.977 1 98.62 223 ASP A O 1
ATOM 1683 N N . LEU A 1 224 ? -0.157 39.406 13.75 1 98.81 224 LEU A N 1
ATOM 1684 C CA . LEU A 1 224 ? -1.33 38.594 13.406 1 98.81 224 LEU A CA 1
ATOM 1685 C C . LEU A 1 224 ? -1.873 37.875 14.633 1 98.81 224 LEU A C 1
ATOM 1687 O O . LEU A 1 224 ? -3.043 37.469 14.664 1 98.81 224 LEU A O 1
ATOM 1691 N N . VAL A 1 225 ? -1.049 37.594 15.688 1 98.69 225 VAL A N 1
ATOM 1692 C CA . VAL A 1 225 ? -1.554 37.031 16.922 1 98.69 225 VAL A CA 1
ATOM 1693 C C . VAL A 1 225 ? -2.504 38 17.609 1 98.69 225 VAL A C 1
ATOM 1695 O O . VAL A 1 225 ? -3.584 37.625 18.062 1 98.69 225 VAL A O 1
ATOM 1698 N N . GLU A 1 226 ? -2.105 39.25 17.656 1 98.25 226 GLU A N 1
ATOM 1699 C CA . GLU A 1 226 ? -2.961 40.281 18.219 1 98.25 226 GLU A CA 1
ATOM 1700 C C . GLU A 1 226 ? -4.227 40.469 17.391 1 98.25 226 GLU A C 1
ATOM 1702 O O . GLU A 1 226 ? -5.309 40.688 17.938 1 98.25 226 GLU A O 1
ATOM 1707 N N . GLU A 1 227 ? -4.035 40.469 16.031 1 98.62 227 GLU A N 1
ATOM 1708 C CA . GLU A 1 227 ? -5.203 40.562 15.164 1 98.62 227 GLU A CA 1
ATOM 1709 C C . GLU A 1 227 ? -6.188 39.438 15.43 1 98.62 227 GLU A C 1
ATOM 1711 O O . GLU A 1 227 ? -7.402 39.656 15.43 1 98.62 227 GLU A O 1
ATOM 1716 N N . TRP A 1 228 ? -5.672 38.25 15.609 1 98.75 228 TRP A N 1
ATOM 1717 C CA . TRP A 1 228 ? -6.5 37.062 15.906 1 98.75 228 TRP A CA 1
ATOM 1718 C C . TRP A 1 228 ? -7.262 37.281 17.203 1 98.75 228 TRP A C 1
ATOM 1720 O O . TRP A 1 228 ? -8.477 37.031 17.266 1 98.75 228 TRP A O 1
ATOM 1730 N N . LEU A 1 229 ? -6.598 37.688 18.281 1 98.44 229 LEU A N 1
ATOM 1731 C CA . LEU A 1 229 ? -7.215 37.938 19.578 1 98.44 229 LEU A CA 1
ATOM 1732 C C . LEU A 1 229 ? -8.32 38.969 19.469 1 98.44 229 LEU A C 1
ATOM 1734 O O . LEU A 1 229 ? -9.43 38.781 19.969 1 98.44 229 LEU A O 1
ATOM 1738 N N . ASN A 1 230 ? -7.984 40.062 18.828 1 98.31 230 ASN A N 1
ATOM 1739 C CA . ASN A 1 230 ? -8.945 41.156 18.688 1 98.31 230 ASN A CA 1
ATOM 1740 C C . ASN A 1 230 ? -10.188 40.719 17.938 1 98.31 230 ASN A C 1
ATOM 1742 O O . ASN A 1 230 ? -11.305 41.094 18.297 1 98.31 230 ASN A O 1
ATOM 1746 N N . ASP A 1 231 ? -9.93 40 16.891 1 98.38 231 ASP A N 1
ATOM 1747 C CA . ASP A 1 231 ? -11.047 39.5 16.109 1 98.38 231 ASP A CA 1
ATOM 1748 C C . ASP A 1 231 ? -11.969 38.625 16.969 1 98.38 231 ASP A C 1
ATOM 1750 O O . ASP A 1 231 ? -13.188 38.812 16.953 1 98.38 231 ASP A O 1
ATOM 1754 N N . LYS A 1 232 ? -11.352 37.656 17.75 1 98.44 232 LYS A N 1
ATOM 1755 C CA . LYS A 1 232 ? -12.164 36.75 18.562 1 98.44 232 LYS A CA 1
ATOM 1756 C C . LYS A 1 232 ? -12.875 37.5 19.672 1 98.44 232 LYS A C 1
ATOM 1758 O O . LYS A 1 232 ? -14.039 37.219 19.984 1 98.44 232 LYS A O 1
ATOM 1763 N N . ARG A 1 233 ? -12.242 38.5 20.281 1 98 233 ARG A N 1
ATOM 1764 C CA . ARG A 1 233 ? -12.859 39.281 21.328 1 98 233 ARG A CA 1
ATOM 1765 C C . ARG A 1 233 ? -14.047 40.094 20.797 1 98 233 ARG A C 1
ATOM 1767 O O . ARG A 1 233 ? -15.086 40.188 21.453 1 98 233 ARG A O 1
ATOM 1774 N N . THR A 1 234 ? -13.867 40.594 19.656 1 98.19 234 THR A N 1
ATOM 1775 C CA . THR A 1 234 ? -14.914 41.406 19.047 1 98.19 234 THR A CA 1
ATOM 1776 C C . THR A 1 234 ? -16.109 40.531 18.672 1 98.19 234 THR A C 1
ATOM 1778 O O . THR A 1 234 ? -17.266 40.906 18.938 1 98.19 234 THR A O 1
ATOM 1781 N N . ARG A 1 235 ? -15.883 39.375 18.141 1 97.94 235 ARG A N 1
ATOM 1782 C CA . ARG A 1 235 ? -16.953 38.531 17.594 1 97.94 235 ARG A CA 1
ATOM 1783 C C . ARG A 1 235 ? -17.594 37.688 18.656 1 97.94 235 ARG A C 1
ATOM 1785 O O . ARG A 1 235 ? -18.781 37.344 18.578 1 97.94 235 ARG A O 1
ATOM 1792 N N . PHE A 1 236 ? -16.75 37.312 19.719 1 97 236 PHE A N 1
ATOM 1793 C CA . PHE A 1 236 ? -17.266 36.281 20.609 1 97 236 PHE A CA 1
ATOM 1794 C C . PHE A 1 236 ? -17.188 36.719 22.062 1 97 236 PHE A C 1
ATOM 1796 O O . PHE A 1 236 ? -17.656 36.031 22.969 1 97 236 PHE A O 1
ATOM 1803 N N . GLY A 1 237 ? -16.594 37.844 22.344 1 96.06 237 GLY A N 1
ATOM 18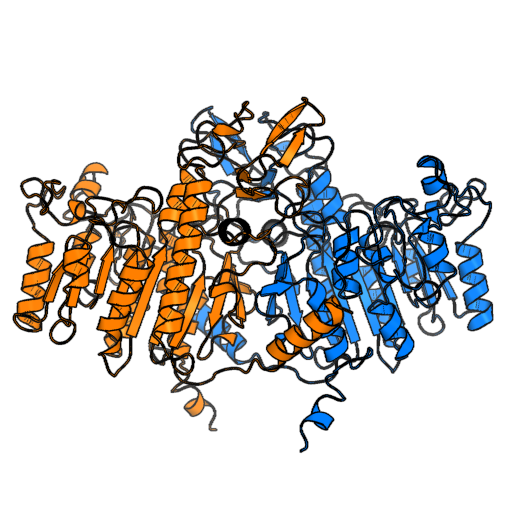04 C CA . GLY A 1 237 ? -16.453 38.375 23.703 1 96.06 237 GLY A CA 1
ATOM 1805 C C . GLY A 1 237 ? -15.125 38.062 24.328 1 96.06 237 GLY A C 1
ATOM 1806 O O . GLY A 1 237 ? -14.492 37.062 24 1 96.06 237 GLY A O 1
ATOM 1807 N N . GLU A 1 238 ? -14.828 38.875 25.297 1 94.5 238 GLU A N 1
ATOM 1808 C CA . GLU A 1 238 ? -13.57 38.688 26.031 1 94.5 238 GLU A CA 1
ATOM 1809 C C . GLU A 1 238 ? -13.594 37.438 26.875 1 94.5 238 GLU A C 1
ATOM 1811 O O . GLU A 1 238 ? -14.609 37.125 27.5 1 94.5 238 GLU A O 1
ATOM 1816 N N . GLY A 1 239 ? -12.547 36.719 26.781 1 93.44 239 GLY A N 1
ATOM 1817 C CA . GLY A 1 239 ? -12.43 35.531 27.609 1 93.44 239 GLY A CA 1
ATOM 1818 C C . GLY A 1 239 ? -12.773 34.25 26.891 1 93.44 239 GLY A C 1
ATOM 1819 O O . GLY A 1 239 ? -12.641 33.156 27.453 1 93.44 239 GLY A O 1
ATOM 1820 N N . ARG A 1 240 ? -13.133 34.344 25.672 1 96.31 240 ARG A N 1
ATOM 1821 C CA . ARG A 1 240 ? -13.508 33.156 24.906 1 96.31 240 ARG A CA 1
ATOM 1822 C C . ARG A 1 240 ? -12.352 32.688 24.031 1 96.31 240 ARG A C 1
ATOM 1824 O O . ARG A 1 240 ? -12.422 31.609 23.438 1 96.31 240 ARG A O 1
ATOM 1831 N N . GLU A 1 241 ? -11.344 33.5 23.938 1 97.62 241 GLU A N 1
ATOM 1832 C CA . GLU A 1 241 ? -10.164 33.219 23.125 1 97.62 241 GLU A CA 1
ATOM 1833 C C . GLU A 1 241 ? -8.93 33.031 24 1 97.62 241 GLU A C 1
ATOM 1835 O O . GLU A 1 241 ? -8.773 33.719 25.016 1 97.62 241 GLU A O 1
ATOM 1840 N N . GLU A 1 242 ? -8.102 32.094 23.656 1 98.06 242 GLU A N 1
ATOM 1841 C CA . GLU A 1 242 ? -6.836 31.859 24.359 1 98.06 242 GLU A CA 1
ATOM 1842 C C . GLU A 1 242 ? -5.703 31.594 23.375 1 98.06 242 GLU A C 1
ATOM 1844 O O . GLU A 1 242 ? -5.879 30.844 22.406 1 98.06 242 GLU A O 1
ATOM 1849 N N . VAL A 1 243 ? -4.602 32.281 23.547 1 98.31 243 VAL A N 1
ATOM 1850 C CA . VAL A 1 243 ? -3.355 31.969 22.844 1 98.31 243 VAL A CA 1
ATOM 1851 C C . VAL A 1 243 ? -2.383 31.297 23.812 1 98.31 243 VAL A C 1
ATOM 1853 O O . VAL A 1 243 ? -2.137 31.797 24.906 1 98.31 243 VAL A O 1
ATOM 1856 N N . VAL A 1 244 ? -1.885 30.156 23.469 1 98.5 244 VAL A N 1
ATOM 1857 C CA . VAL A 1 244 ? -0.936 29.453 24.312 1 98.5 244 VAL A CA 1
ATOM 1858 C C . VAL A 1 244 ? 0.373 29.234 23.562 1 98.5 244 VAL A C 1
ATOM 1860 O O . VAL A 1 244 ? 0.368 29.016 22.344 1 98.5 244 VAL A O 1
ATOM 1863 N N . TRP A 1 245 ? 1.521 29.203 24.297 1 97.94 245 TRP A N 1
ATOM 1864 C CA . TRP A 1 245 ? 2.836 29.25 23.672 1 97.94 245 TRP A CA 1
ATOM 1865 C C . TRP A 1 245 ? 3.664 28.031 24.062 1 97.94 245 TRP A C 1
ATOM 1867 O O . TRP A 1 245 ? 4.746 27.812 23.516 1 97.94 245 TRP A O 1
ATOM 1877 N N . ASP A 1 246 ? 3.193 27.203 25.047 1 98 246 ASP A N 1
ATOM 1878 C CA . ASP A 1 246 ? 3.941 26.047 25.531 1 98 246 ASP A CA 1
ATOM 1879 C C . ASP A 1 246 ? 3.008 25.016 26.141 1 98 246 ASP A C 1
ATOM 1881 O O . ASP A 1 246 ? 1.784 25.141 26.078 1 98 246 ASP A O 1
ATOM 1885 N N . VAL A 1 247 ? 3.631 23.953 26.641 1 97.94 247 VAL A N 1
ATOM 1886 C CA . VAL A 1 247 ? 2.887 22.828 27.188 1 97.94 247 VAL A CA 1
ATOM 1887 C C . VAL A 1 247 ? 2.059 23.281 28.391 1 97.94 247 VAL A C 1
ATOM 1889 O O . VAL A 1 247 ? 0.899 22.891 28.531 1 97.94 247 VAL A O 1
ATOM 1892 N N . GLN A 1 248 ? 2.631 24.078 29.266 1 97.56 248 GLN A N 1
ATOM 1893 C CA . GLN A 1 248 ? 1.91 24.562 30.438 1 97.56 248 GLN A CA 1
ATOM 1894 C C . GLN A 1 248 ? 0.677 25.359 30.047 1 97.56 248 GLN A C 1
ATOM 1896 O O . GLN A 1 248 ? -0.396 25.188 30.625 1 97.56 248 GLN A O 1
ATOM 1901 N N . GLY A 1 249 ? 0.896 26.312 29.125 1 97.94 249 GLY A N 1
ATOM 1902 C CA . GLY A 1 249 ? -0.25 27.062 28.625 1 97.94 249 GLY A CA 1
ATOM 1903 C C . GLY A 1 249 ? -1.36 26.156 28.109 1 97.94 249 GLY A C 1
ATOM 1904 O O . GLY A 1 249 ? -2.537 26.391 28.391 1 97.94 249 GLY A O 1
ATOM 1905 N N . LEU A 1 250 ? -1.006 25.156 27.312 1 98.44 250 LEU A N 1
ATOM 1906 C CA . LEU A 1 250 ? -1.984 24.234 26.75 1 98.44 250 LEU A CA 1
ATOM 1907 C C . LEU A 1 250 ? -2.697 23.453 27.844 1 98.44 250 LEU A C 1
ATOM 1909 O O . LEU A 1 250 ? -3.912 23.25 27.781 1 98.44 250 LEU A O 1
ATOM 1913 N N . GLU A 1 251 ? -1.972 23.016 28.844 1 97.19 251 GLU A N 1
ATOM 1914 C CA . GLU A 1 251 ? -2.523 22.234 29.938 1 97.19 251 GLU A CA 1
ATOM 1915 C C . GLU A 1 251 ? -3.471 23.062 30.797 1 97.19 251 GLU A C 1
ATOM 1917 O O . GLU A 1 251 ? -4.379 22.531 31.422 1 97.19 251 GLU A O 1
ATOM 1922 N N . ASN A 1 252 ? -3.301 24.375 30.797 1 97.25 252 ASN A N 1
ATOM 1923 C CA . ASN A 1 252 ? -4.066 25.266 31.672 1 97.25 252 ASN A CA 1
ATOM 1924 C C . ASN A 1 252 ? -5.246 25.891 30.938 1 97.25 252 ASN A C 1
ATOM 1926 O O . ASN A 1 252 ? -5.918 26.781 31.469 1 97.25 252 ASN A O 1
ATOM 1930 N N . VAL A 1 253 ? -5.445 25.484 29.703 1 97.88 253 VAL A N 1
ATOM 1931 C CA . VAL A 1 253 ? -6.582 26.031 28.953 1 97.88 253 VAL A CA 1
ATOM 1932 C C . VAL A 1 253 ? -7.867 25.797 29.75 1 97.88 253 VAL A C 1
ATOM 1934 O O . VAL A 1 253 ? -8.086 24.703 30.281 1 97.88 253 VAL A O 1
ATOM 1937 N N . ASN A 1 254 ? -8.719 26.797 29.891 1 96.88 254 ASN A N 1
ATOM 1938 C CA . ASN A 1 254 ? -10.031 26.688 30.516 1 96.88 254 ASN A CA 1
ATOM 1939 C C . ASN A 1 254 ? -11.094 26.281 29.5 1 96.88 254 ASN A C 1
ATOM 1941 O O . ASN A 1 254 ? -11.758 27.125 28.906 1 96.88 254 ASN A O 1
ATOM 1945 N N . TYR A 1 255 ? -11.359 25.016 29.359 1 95.88 255 TYR A N 1
ATOM 1946 C CA . TYR A 1 255 ? -12.234 24.484 28.328 1 95.88 255 TYR A CA 1
ATOM 1947 C C . TYR A 1 255 ? -13.688 24.875 28.594 1 95.88 255 TYR A C 1
ATOM 1949 O O . TYR A 1 255 ? -14.531 24.781 27.703 1 95.88 255 TYR A O 1
ATOM 1957 N N . GLU A 1 256 ? -13.969 25.25 29.781 1 95 256 GLU A N 1
ATOM 1958 C CA . GLU A 1 256 ? -15.328 25.672 30.094 1 95 256 GLU A CA 1
ATOM 1959 C C . GLU A 1 256 ? -15.672 26.984 29.375 1 95 256 GLU A C 1
ATOM 1961 O O . GLU A 1 256 ? -16.781 27.141 28.875 1 95 256 GLU A O 1
ATOM 1966 N N . ASN A 1 257 ? -14.688 27.891 29.312 1 95.44 257 ASN A N 1
ATOM 1967 C CA . ASN A 1 257 ? -14.961 29.219 28.797 1 95.44 257 ASN A CA 1
ATOM 1968 C C . ASN A 1 257 ? -14.414 29.391 27.375 1 95.44 257 ASN A C 1
ATOM 1970 O O . ASN A 1 257 ? -14.992 30.109 26.562 1 95.44 257 ASN A O 1
ATOM 1974 N N . THR A 1 258 ? -13.359 28.75 27.094 1 97.81 258 THR A N 1
ATOM 1975 C CA . THR A 1 258 ? -12.641 28.969 25.844 1 97.81 258 THR A CA 1
ATOM 1976 C C . THR A 1 258 ? -13.398 28.344 24.672 1 97.81 258 THR A C 1
ATOM 1978 O O . THR A 1 258 ? -13.789 27.172 24.734 1 97.81 258 THR A O 1
ATOM 1981 N N . THR A 1 259 ? -13.641 29.125 23.625 1 98 259 THR A N 1
ATOM 1982 C CA . THR A 1 259 ? -14.273 28.625 22.422 1 98 259 THR A CA 1
ATOM 1983 C C . THR A 1 259 ? -13.297 28.656 21.25 1 98 259 THR A C 1
ATOM 1985 O O . THR A 1 259 ? -13.523 28.016 20.219 1 98 259 THR A O 1
ATOM 1988 N N . HIS A 1 260 ? -12.289 29.516 21.328 1 98.75 260 HIS A N 1
ATOM 1989 C CA . HIS A 1 260 ? -11.258 29.641 20.297 1 98.75 260 HIS A CA 1
ATOM 1990 C C . HIS A 1 260 ? -9.859 29.531 20.906 1 98.75 260 HIS A C 1
ATOM 1992 O O . HIS A 1 260 ? -9.516 30.281 21.828 1 98.75 260 HIS A O 1
ATOM 1998 N N . LEU A 1 261 ? -9.062 28.578 20.391 1 98.88 261 LEU A N 1
ATOM 1999 C CA . LEU A 1 261 ? -7.734 28.281 20.922 1 98.88 261 LEU A CA 1
ATOM 2000 C C . LEU A 1 261 ? -6.676 28.375 19.828 1 98.88 261 LEU A C 1
ATOM 2002 O O . LEU A 1 261 ? -6.801 27.734 18.781 1 98.88 261 LEU A O 1
ATOM 2006 N N . PHE A 1 262 ? -5.711 29.234 20 1 98.81 262 PHE A N 1
ATOM 2007 C CA . PHE A 1 262 ? -4.555 29.375 19.125 1 98.81 262 PHE A CA 1
ATOM 2008 C C . PHE A 1 262 ? -3.268 29.016 19.844 1 98.81 262 PHE A C 1
ATOM 2010 O O . PHE A 1 262 ? -2.768 29.797 20.656 1 98.81 262 PHE A O 1
ATOM 2017 N N . GLY A 1 263 ? -2.785 27.766 19.594 1 98.81 263 GLY A N 1
ATOM 2018 C CA . GLY A 1 263 ? -1.534 27.312 20.172 1 98.81 263 GLY A CA 1
ATOM 2019 C C . GLY A 1 263 ? -0.387 27.297 19.172 1 98.81 263 GLY A C 1
ATOM 2020 O O . GLY A 1 263 ? -0.412 26.531 18.203 1 98.81 263 GLY A O 1
ATOM 2021 N N . ILE A 1 264 ? 0.624 28.031 19.328 1 98.31 264 ILE A N 1
ATOM 2022 C CA . ILE A 1 264 ? 1.78 28.125 18.453 1 98.31 264 ILE A CA 1
ATOM 2023 C C . ILE A 1 264 ? 3.064 27.953 19.25 1 98.31 264 ILE A C 1
ATOM 2025 O O . ILE A 1 264 ? 3.471 28.844 20 1 98.31 264 ILE A O 1
ATOM 2029 N N . PHE A 1 265 ? 3.848 26.875 19.047 1 98.5 265 PHE A N 1
ATOM 2030 C CA . PHE A 1 265 ? 4.742 26.344 20.062 1 98.5 265 PHE A CA 1
ATOM 2031 C C . PHE A 1 265 ? 6.195 26.406 19.594 1 98.5 265 PHE A C 1
ATOM 2033 O O . PHE A 1 265 ? 7.102 25.984 20.312 1 98.5 265 PHE A O 1
ATOM 2040 N N . SER A 1 266 ? 6.453 26.844 18.375 1 98.19 266 SER A N 1
ATOM 2041 C CA . SER A 1 266 ? 7.785 26.938 17.797 1 98.19 266 SER A CA 1
ATOM 2042 C C . SER A 1 266 ? 7.852 28.078 16.781 1 98.19 266 SER A C 1
ATOM 2044 O O . SER A 1 266 ? 6.852 28.391 16.125 1 98.19 266 SER A O 1
ATOM 2046 N N . PRO A 1 267 ? 9.047 28.766 16.688 1 97.94 267 PRO A N 1
ATOM 2047 C CA . PRO A 1 267 ? 9.148 29.828 15.672 1 97.94 267 PRO A CA 1
ATOM 2048 C C . PRO A 1 267 ? 9.016 29.297 14.242 1 97.94 267 PRO A C 1
ATOM 2050 O O . PRO A 1 267 ? 8.625 30.031 13.344 1 97.94 267 PRO A O 1
ATOM 2053 N N . THR A 1 268 ? 9.43 28.016 14.031 1 98.25 268 THR A N 1
ATOM 2054 C CA . THR A 1 268 ? 9.289 27.312 12.75 1 98.25 268 THR A CA 1
ATOM 2055 C C . THR A 1 268 ? 8.5 26.016 12.93 1 98.25 268 THR A C 1
ATOM 2057 O O . THR A 1 268 ? 7.477 26 13.625 1 98.25 268 THR A O 1
ATOM 2060 N N . HIS A 1 269 ? 8.953 24.969 12.203 1 98.69 269 HIS A N 1
ATOM 2061 C CA . HIS A 1 269 ? 8.352 23.672 12.492 1 98.69 269 HIS A CA 1
ATOM 2062 C C . HIS A 1 269 ? 8.633 23.25 13.93 1 98.69 269 HIS A C 1
ATOM 2064 O O . HIS A 1 269 ? 9.641 23.641 14.516 1 98.69 269 HIS A O 1
ATOM 2070 N N . MET A 1 270 ? 7.715 22.547 14.516 1 98.69 270 MET A N 1
ATOM 2071 C CA . MET A 1 270 ? 8.008 21.953 15.82 1 98.69 270 MET A CA 1
ATOM 2072 C C . MET A 1 270 ? 9.188 21 15.727 1 98.69 270 MET A C 1
ATOM 2074 O O . MET A 1 270 ? 9.523 20.516 14.641 1 98.69 270 MET A O 1
ATOM 2078 N N . SER A 1 271 ? 9.812 20.734 16.875 1 98.44 271 SER A N 1
ATOM 2079 C CA . SER A 1 271 ? 10.93 19.781 16.906 1 98.44 271 SER A CA 1
ATOM 2080 C C . SER A 1 271 ? 10.453 18.359 16.656 1 98.44 271 SER A C 1
ATOM 2082 O O . SER A 1 271 ? 9.289 18.047 16.875 1 98.44 271 SER A O 1
ATOM 2084 N N . TYR A 1 272 ? 11.391 17.594 16.094 1 98.69 272 TYR A N 1
ATOM 2085 C CA . TYR A 1 272 ? 11.109 16.156 16.109 1 98.69 272 TYR A CA 1
ATOM 2086 C C . TYR A 1 272 ? 10.82 15.672 17.516 1 98.69 272 TYR A C 1
ATOM 2088 O O . TYR A 1 272 ? 11.438 16.141 18.484 1 98.69 272 TYR A O 1
ATOM 2096 N N . ASN A 1 273 ? 9.914 14.719 17.578 1 98.56 273 ASN A N 1
ATOM 2097 C CA . ASN A 1 273 ? 9.578 14.156 18.875 1 98.56 273 ASN A CA 1
ATOM 2098 C C . ASN A 1 273 ? 10.828 13.711 19.625 1 98.56 273 ASN A C 1
ATOM 2100 O O . ASN A 1 273 ? 10.945 13.938 20.828 1 98.56 273 ASN A O 1
ATOM 2104 N N . LEU A 1 274 ? 11.805 13.078 18.969 1 97.88 274 LEU A N 1
ATOM 2105 C CA . LEU A 1 274 ? 13.016 12.539 19.562 1 97.88 274 LEU A CA 1
ATOM 2106 C C . LEU A 1 274 ? 13.891 13.648 20.125 1 97.88 274 LEU A C 1
ATOM 2108 O O . LEU A 1 274 ? 14.805 13.398 20.906 1 97.88 274 LEU A O 1
ATOM 2112 N N . GLU A 1 275 ? 13.562 14.859 19.781 1 97.38 275 GLU A N 1
ATOM 2113 C CA . GLU A 1 275 ? 14.43 15.977 20.125 1 97.38 275 GLU A CA 1
ATOM 2114 C C . GLU A 1 275 ? 13.656 17.062 20.859 1 97.38 275 GLU A C 1
ATOM 2116 O O . GLU A 1 275 ? 14.234 18.062 21.312 1 97.38 275 GLU A O 1
ATOM 2121 N N . ALA A 1 276 ? 12.43 16.922 20.984 1 97.5 276 ALA A N 1
ATOM 2122 C CA . ALA A 1 276 ? 11.547 17.984 21.469 1 97.5 276 ALA A CA 1
ATOM 2123 C C . ALA A 1 276 ? 11.758 18.234 22.953 1 97.5 276 ALA A C 1
ATOM 2125 O O . ALA A 1 276 ? 11.953 17.297 23.734 1 97.5 276 ALA A O 1
ATOM 2126 N N . ASP A 1 277 ? 11.805 19.5 23.359 1 96 277 ASP A N 1
ATOM 2127 C CA . ASP A 1 277 ? 11.641 19.875 24.75 1 96 277 ASP A CA 1
ATOM 2128 C C . ASP A 1 277 ? 10.18 19.75 25.188 1 96 277 ASP A C 1
ATOM 2130 O O . ASP A 1 277 ? 9.359 20.609 24.859 1 96 277 ASP A O 1
ATOM 2134 N N . ARG A 1 278 ? 9.875 18.797 26 1 91.75 278 ARG A N 1
ATOM 2135 C CA . ARG A 1 278 ? 8.492 18.469 26.328 1 91.75 278 ARG A CA 1
ATOM 2136 C C . ARG A 1 278 ? 7.91 19.453 27.344 1 91.75 278 ARG A C 1
ATOM 2138 O O . ARG A 1 278 ? 6.715 19.406 27.641 1 91.75 278 ARG A O 1
ATOM 2145 N N . ASN A 1 279 ? 8.695 20.375 27.766 1 93.19 279 ASN A N 1
ATOM 2146 C CA . ASN A 1 279 ? 8.141 21.5 28.531 1 93.19 279 ASN A CA 1
ATOM 2147 C C . ASN A 1 279 ? 7.68 22.625 27.625 1 93.19 279 ASN A C 1
ATOM 2149 O O . ASN A 1 279 ? 6.848 23.438 28.016 1 93.19 279 ASN A O 1
ATOM 2153 N N . LYS A 1 280 ? 8.15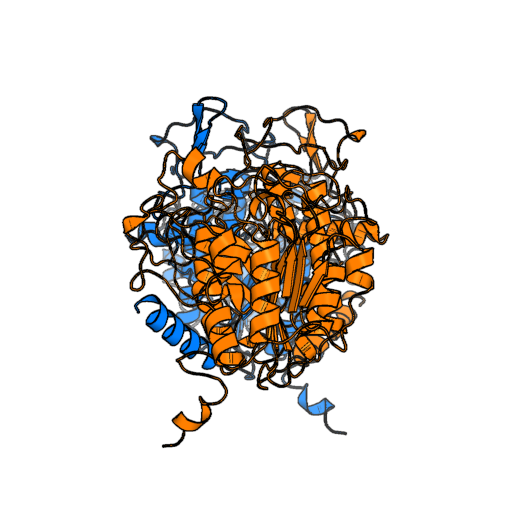6 22.641 26.453 1 95.56 280 LYS A N 1
ATOM 2154 C CA . LYS A 1 280 ? 7.863 23.734 25.531 1 95.56 280 LYS A CA 1
ATOM 2155 C C . LYS A 1 280 ? 6.914 23.281 24.438 1 95.56 280 LYS A C 1
ATOM 2157 O O . LYS A 1 280 ? 5.969 23.984 24.078 1 95.56 280 LYS A O 1
ATOM 2162 N N . GLU A 1 281 ? 7.18 22.156 23.875 1 98.25 281 GLU A N 1
ATOM 2163 C CA . GLU A 1 281 ? 6.41 21.672 22.734 1 98.25 281 GLU A CA 1
ATOM 2164 C C . GLU A 1 281 ? 5.566 20.453 23.094 1 98.25 281 GLU A C 1
ATOM 2166 O O . GLU A 1 281 ? 6.105 19.406 23.438 1 98.25 281 GLU A O 1
ATOM 2171 N N . PRO A 1 282 ? 4.281 20.609 23.078 1 98.69 282 PRO A N 1
ATOM 2172 C CA . PRO A 1 282 ? 3.424 19.453 23.359 1 98.69 282 PRO A CA 1
ATOM 2173 C C . PRO A 1 282 ? 3.527 18.375 22.281 1 98.69 282 PRO A C 1
ATOM 2175 O O . PRO A 1 282 ? 3.885 18.672 21.141 1 98.69 282 PRO A O 1
ATOM 2178 N N . SER A 1 283 ? 3.301 17.094 22.625 1 98.69 283 SER A N 1
ATOM 2179 C CA . SER A 1 283 ? 3.254 16 21.656 1 98.69 283 SER A CA 1
ATOM 2180 C C . SER A 1 283 ? 2.029 16.109 20.75 1 98.69 283 SER A C 1
ATOM 2182 O O . SER A 1 283 ? 1.082 16.844 21.062 1 98.69 283 SER A O 1
ATOM 2184 N N . LEU A 1 284 ? 2.059 15.453 19.656 1 98.94 284 LEU A N 1
ATOM 2185 C CA . LEU A 1 284 ? 0.912 15.422 18.75 1 98.94 284 LEU A CA 1
ATOM 2186 C C . LEU A 1 284 ? -0.32 14.875 19.469 1 98.94 284 LEU A C 1
ATOM 2188 O O . LEU A 1 284 ? -1.433 15.359 19.25 1 98.94 284 LEU A O 1
ATOM 2192 N N . ALA A 1 285 ? -0.161 13.812 20.266 1 98.88 285 ALA A N 1
ATOM 2193 C CA . ALA A 1 285 ? -1.266 13.227 21.031 1 98.88 285 ALA A CA 1
ATOM 2194 C C . ALA A 1 285 ? -1.894 14.25 21.969 1 98.88 285 ALA A C 1
ATOM 2196 O O . ALA A 1 285 ? -3.119 14.344 22.062 1 98.88 285 ALA A O 1
ATOM 2197 N N . LYS A 1 286 ? -1.05 15.031 22.656 1 98.69 286 LYS A N 1
ATOM 2198 C CA . LYS A 1 286 ? -1.548 16.047 23.578 1 98.69 286 LYS A CA 1
ATOM 2199 C C . LYS A 1 286 ? -2.303 17.141 22.844 1 98.69 286 LYS A C 1
ATOM 2201 O O . LYS A 1 286 ? -3.34 17.609 23.312 1 98.69 286 LYS A O 1
ATOM 2206 N N . MET A 1 287 ? -1.765 17.594 21.75 1 98.94 287 MET A N 1
ATOM 2207 C CA . MET A 1 287 ? -2.457 18.594 20.953 1 98.94 287 MET A CA 1
ATOM 2208 C C . MET A 1 287 ? -3.793 18.062 20.453 1 98.94 287 MET A C 1
ATOM 2210 O O . MET A 1 287 ? -4.797 18.781 20.453 1 98.94 287 MET A O 1
ATOM 2214 N N . THR A 1 288 ? -3.803 16.797 19.984 1 98.94 288 THR A N 1
ATOM 2215 C CA . THR A 1 288 ? -5.031 16.172 19.531 1 98.94 288 THR A CA 1
ATOM 2216 C C . THR A 1 288 ? -6.066 16.125 20.641 1 98.94 288 THR A C 1
ATOM 2218 O O . THR A 1 288 ? -7.238 16.453 20.438 1 98.94 288 THR A O 1
ATOM 2221 N N . GLU A 1 289 ? -5.637 15.719 21.781 1 98.88 289 GLU A N 1
ATOM 2222 C CA . GLU A 1 289 ? -6.523 15.664 22.953 1 98.88 289 GLU A CA 1
ATOM 2223 C C . GLU A 1 289 ? -7.152 17.031 23.234 1 98.88 289 GLU A C 1
ATOM 2225 O O . GLU A 1 289 ? -8.367 17.125 23.406 1 98.88 289 GLU A O 1
ATOM 2230 N N . SER A 1 290 ? -6.332 18.078 23.312 1 98.88 290 SER A N 1
ATOM 2231 C CA . SER A 1 290 ? -6.809 19.422 23.594 1 98.88 290 SER A CA 1
ATOM 2232 C C . SER A 1 290 ? -7.805 19.891 22.547 1 98.88 290 SER A C 1
ATOM 2234 O O . SER A 1 290 ? -8.82 20.516 22.891 1 98.88 290 SER A O 1
ATOM 2236 N N . ALA A 1 291 ? -7.465 19.609 21.281 1 98.94 291 ALA A N 1
ATOM 2237 C CA . ALA A 1 291 ? -8.352 20.016 20.203 1 98.94 291 ALA A CA 1
ATOM 2238 C C . ALA A 1 291 ? -9.727 19.344 20.344 1 98.94 291 ALA A C 1
ATOM 2240 O O . ALA A 1 291 ? -10.758 20.016 20.219 1 98.94 291 ALA A O 1
ATOM 2241 N N . ILE A 1 292 ? -9.734 18.047 20.562 1 98.94 292 ILE A N 1
ATOM 2242 C CA . ILE A 1 292 ? -10.984 17.312 20.656 1 98.94 292 ILE A CA 1
ATOM 2243 C C . ILE A 1 292 ? -11.789 17.797 21.859 1 98.94 292 ILE A C 1
ATOM 2245 O O . ILE A 1 292 ? -13 17.984 21.781 1 98.94 292 ILE A O 1
ATOM 2249 N N . LYS A 1 293 ? -11.109 18.078 23.031 1 98.62 293 LYS A N 1
ATOM 2250 C CA . LYS A 1 293 ? -11.781 18.562 24.234 1 98.62 293 LYS A CA 1
ATOM 2251 C C . LYS A 1 293 ? -12.523 19.859 23.953 1 98.62 293 LYS A C 1
ATOM 2253 O O . LYS A 1 293 ? -13.641 20.062 24.453 1 98.62 293 LYS A O 1
ATOM 2258 N N . LEU A 1 294 ? -11.953 20.688 23.219 1 98.75 294 LEU A N 1
ATOM 2259 C CA . LEU A 1 294 ? -12.586 21.969 22.922 1 98.75 294 LEU A CA 1
ATOM 2260 C C . LEU A 1 294 ? -13.703 21.797 21.891 1 98.75 294 LEU A C 1
ATOM 2262 O O . LEU A 1 294 ? -14.812 22.312 22.094 1 98.75 294 LEU A O 1
ATOM 2266 N N . LEU A 1 295 ? -13.445 21.078 20.828 1 98.81 295 LEU A N 1
ATOM 2267 C CA . LEU A 1 295 ? -14.344 21 19.672 1 98.81 295 LEU A CA 1
ATOM 2268 C C . LEU A 1 295 ? -15.602 20.203 20.016 1 98.81 295 LEU A C 1
ATOM 2270 O O . LEU A 1 295 ? -16.672 20.484 19.5 1 98.81 295 LEU A O 1
ATOM 2274 N N . LYS A 1 296 ? -15.469 19.266 20.875 1 97.62 296 LYS A N 1
ATOM 2275 C CA . LYS A 1 296 ? -16.578 18.375 21.188 1 97.62 296 LYS A CA 1
ATOM 2276 C C . LYS A 1 296 ? -17.703 19.109 21.922 1 97.62 296 LYS A C 1
ATOM 2278 O O . LYS A 1 296 ? -18.812 18.609 22.016 1 97.62 296 LYS A O 1
ATOM 2283 N N . LYS A 1 297 ? -17.453 20.359 22.391 1 97.38 297 LYS A N 1
ATOM 2284 C CA . LYS A 1 297 ? -18.453 21.172 23.062 1 97.38 297 LYS A CA 1
ATOM 2285 C C . LYS A 1 297 ? -19.531 21.641 22.094 1 97.38 297 LYS A C 1
ATOM 2287 O O . LYS A 1 297 ? -20.625 22.016 22.5 1 97.38 297 LYS A O 1
ATOM 2292 N N . ASN A 1 298 ? -19.219 21.688 20.812 1 98.06 298 ASN A N 1
ATOM 2293 C CA . ASN A 1 298 ? -20.188 22.109 19.812 1 98.06 298 ASN A CA 1
ATOM 2294 C C . ASN A 1 298 ? -21.219 21.016 19.547 1 98.06 298 ASN A C 1
ATOM 2296 O O . ASN A 1 298 ? -20.875 19.922 19.109 1 98.06 298 ASN A O 1
ATOM 2300 N N . GLN A 1 299 ? -22.422 21.312 19.703 1 97.62 299 GLN A N 1
ATOM 2301 C CA . GLN A 1 299 ? -23.5 20.328 19.625 1 97.62 299 GLN A CA 1
ATOM 2302 C C . GLN A 1 299 ? -23.703 19.844 18.203 1 97.62 299 GLN A C 1
ATOM 2304 O O . GLN A 1 299 ? -24.234 18.75 17.969 1 97.62 299 GLN A O 1
ATOM 2309 N N . ASN A 1 300 ? -23.297 20.625 17.219 1 98.19 300 ASN A N 1
ATOM 2310 C CA . ASN A 1 300 ? -23.438 20.234 15.82 1 98.19 300 ASN A CA 1
ATOM 2311 C C . ASN A 1 300 ? -22.297 19.312 15.383 1 98.19 300 ASN A C 1
ATOM 2313 O O . ASN A 1 300 ? -22.297 18.812 14.258 1 98.19 300 ASN A O 1
ATOM 2317 N N . GLY A 1 301 ? -21.297 19.125 16.266 1 98.69 301 GLY A N 1
ATOM 2318 C CA . GLY A 1 301 ? -20.141 18.297 15.938 1 98.69 301 GLY A CA 1
ATOM 2319 C C . GLY A 1 301 ? -18.953 19.109 15.445 1 98.69 301 GLY A C 1
ATOM 2320 O O . GLY A 1 301 ? -18.906 20.328 15.625 1 98.69 301 GLY A O 1
ATOM 2321 N N . PHE A 1 302 ? -17.953 18.359 14.875 1 98.94 302 PHE A N 1
ATOM 2322 C CA . PHE A 1 302 ? -16.75 19.094 14.492 1 98.94 302 PHE A CA 1
ATOM 2323 C C . PHE A 1 302 ? -16.031 18.375 13.359 1 98.94 302 PHE A C 1
ATOM 2325 O O . PHE A 1 302 ? -16.312 17.219 13.07 1 98.94 302 PHE A O 1
ATOM 2332 N N . ILE A 1 303 ? -15.219 19.094 12.648 1 98.94 303 ILE A N 1
ATOM 2333 C CA . ILE A 1 303 ? -14.219 18.609 11.703 1 98.94 303 ILE A CA 1
ATOM 2334 C C . ILE A 1 303 ? -12.82 18.984 12.203 1 98.94 303 ILE A C 1
ATOM 2336 O O . ILE A 1 303 ? -12.516 20.156 12.422 1 98.94 303 ILE A O 1
ATOM 2340 N N . LEU A 1 304 ? -12.008 17.969 12.43 1 99 304 LEU A N 1
ATOM 2341 C CA . LEU A 1 304 ? -10.648 18.172 12.922 1 99 304 LEU A CA 1
ATOM 2342 C C . LEU A 1 304 ? -9.633 17.531 11.977 1 99 304 LEU A C 1
ATOM 2344 O O . LEU A 1 304 ? -9.766 16.359 11.609 1 99 304 LEU A O 1
ATOM 2348 N N . PHE A 1 305 ? -8.742 18.312 11.469 1 98.94 305 PHE A N 1
ATOM 2349 C CA . PHE A 1 305 ? -7.59 17.828 10.711 1 98.94 305 PHE A CA 1
ATOM 2350 C C . PHE A 1 305 ? -6.352 17.75 11.594 1 98.94 305 PHE A C 1
ATOM 2352 O O . PHE A 1 305 ? -5.973 18.734 12.234 1 98.94 305 PHE A O 1
ATOM 2359 N N . VAL A 1 306 ? -5.688 16.609 11.703 1 99 306 VAL A N 1
ATOM 2360 C CA . VAL A 1 306 ? -4.488 16.391 12.5 1 99 306 VAL A CA 1
ATOM 2361 C C . VAL A 1 306 ? -3.365 15.852 11.617 1 99 306 VAL A C 1
ATOM 2363 O O . VAL A 1 306 ? -3.49 14.781 11.023 1 99 306 VAL A O 1
ATOM 2366 N N . GLU A 1 307 ? -2.234 16.578 11.602 1 98.94 307 GLU A N 1
ATOM 2367 C CA . GLU A 1 307 ? -1.132 16.219 10.719 1 98.94 307 GLU A CA 1
ATOM 2368 C C . GLU A 1 307 ? 0.119 15.859 11.523 1 98.94 307 GLU A C 1
ATOM 2370 O O . GLU A 1 307 ? 0.575 16.641 12.352 1 98.94 307 GLU A O 1
ATOM 2375 N N . GLY A 1 308 ? 0.618 14.602 11.305 1 98.88 308 GLY A N 1
ATOM 2376 C CA . GLY A 1 308 ? 2.018 14.32 11.586 1 98.88 308 GLY A CA 1
ATOM 2377 C C . GLY A 1 308 ? 2.947 14.742 10.461 1 98.88 308 GLY A C 1
ATOM 2378 O O . GLY A 1 308 ? 3.33 13.922 9.625 1 98.88 308 GLY A O 1
ATOM 2379 N N . GLY A 1 309 ? 3.312 15.969 10.477 1 98.81 309 GLY A N 1
ATOM 2380 C CA . GLY A 1 309 ? 4 16.547 9.336 1 98.81 309 GLY A CA 1
ATOM 2381 C C . GLY A 1 309 ? 5.496 16.297 9.344 1 98.81 309 GLY A C 1
ATOM 2382 O O . GLY A 1 309 ? 6.145 16.344 8.297 1 98.81 309 GLY A O 1
ATOM 2383 N N . LYS A 1 310 ? 6.059 15.984 10.469 1 98.81 310 LYS A N 1
ATOM 2384 C CA . LYS A 1 310 ? 7.504 15.812 10.594 1 98.81 310 LYS A CA 1
ATOM 2385 C C . LYS A 1 310 ? 7.957 14.477 10.008 1 98.81 310 LYS A C 1
ATOM 2387 O O . LYS A 1 310 ? 9.148 14.258 9.805 1 98.81 310 LYS A O 1
ATOM 2392 N N . ILE A 1 311 ? 7.039 13.562 9.703 1 98.94 311 ILE A N 1
ATOM 2393 C CA . ILE A 1 311 ? 7.375 12.336 8.992 1 98.94 311 ILE A CA 1
ATOM 2394 C C . ILE A 1 311 ? 8.031 12.68 7.656 1 98.94 311 ILE A C 1
ATOM 2396 O O . ILE A 1 311 ? 9.117 12.18 7.344 1 98.94 311 ILE A O 1
ATOM 2400 N N . ASP A 1 312 ? 7.391 13.578 6.953 1 98.81 312 ASP A N 1
ATOM 2401 C CA . ASP A 1 312 ? 7.844 14.031 5.645 1 98.81 312 ASP A CA 1
ATOM 2402 C C . ASP A 1 312 ? 9.242 14.641 5.723 1 98.81 312 ASP A C 1
ATOM 2404 O O . ASP A 1 312 ? 10.109 14.312 4.914 1 98.81 312 ASP A O 1
ATOM 2408 N N . LEU A 1 313 ? 9.43 15.531 6.688 1 98.75 313 LEU A N 1
ATOM 2409 C CA . LEU A 1 313 ? 10.703 16.219 6.828 1 98.75 313 LEU A CA 1
ATOM 2410 C C . LEU A 1 313 ? 11.82 15.242 7.168 1 98.75 313 LEU A C 1
ATOM 2412 O O . LEU A 1 313 ? 12.945 15.398 6.695 1 98.75 313 LEU A O 1
ATOM 2416 N N . GLY A 1 314 ? 11.492 14.266 8.039 1 98.81 314 GLY A N 1
ATOM 2417 C CA . GLY A 1 314 ? 12.461 13.219 8.32 1 98.81 314 GLY A CA 1
ATOM 2418 C C . GLY A 1 314 ? 12.883 12.453 7.086 1 98.81 314 GLY A C 1
ATOM 2419 O O . GLY A 1 314 ? 14.07 12.148 6.91 1 98.81 314 GLY A O 1
ATOM 2420 N N . HIS A 1 315 ? 11.93 12.117 6.211 1 98.88 315 HIS A N 1
ATOM 2421 C CA . HIS A 1 315 ? 12.242 11.391 4.984 1 98.88 315 HIS A CA 1
ATOM 2422 C C . HIS A 1 315 ? 13.039 12.258 4.02 1 98.88 315 HIS A C 1
ATOM 2424 O O . HIS A 1 315 ? 14.008 11.797 3.414 1 98.88 315 HIS A O 1
ATOM 2430 N N . HIS A 1 316 ? 12.68 13.531 3.834 1 98.75 316 HIS A N 1
ATOM 2431 C CA . HIS A 1 316 ? 13.445 14.43 2.98 1 98.75 316 HIS A CA 1
ATOM 2432 C C . HIS A 1 316 ? 14.914 14.469 3.396 1 98.75 316 HIS A C 1
ATOM 2434 O O . HIS A 1 316 ? 15.797 14.562 2.547 1 98.75 316 HIS A O 1
ATOM 2440 N N . ALA A 1 317 ? 15.172 14.383 4.672 1 98.5 317 ALA A N 1
ATOM 2441 C CA . ALA A 1 317 ? 16.531 14.445 5.219 1 98.5 317 ALA A CA 1
ATOM 2442 C C . ALA A 1 317 ? 17.172 13.062 5.246 1 98.5 317 ALA A C 1
ATOM 2444 O O . ALA A 1 317 ? 18.297 12.906 5.742 1 98.5 317 ALA A O 1
ATOM 2445 N N . THR A 1 318 ? 16.516 12.023 4.762 1 98.06 318 THR A N 1
ATOM 2446 C CA . THR A 1 318 ? 16.922 10.625 4.781 1 98.06 318 THR A CA 1
ATOM 2447 C C . THR A 1 318 ? 17.266 10.188 6.203 1 98.06 318 THR A C 1
ATOM 2449 O O . THR A 1 318 ? 18.234 9.438 6.414 1 98.06 318 THR A O 1
ATOM 2452 N N . GLN A 1 319 ? 16.609 10.773 7.16 1 98.31 319 GLN A N 1
ATOM 2453 C CA . GLN A 1 319 ? 16.734 10.391 8.562 1 98.31 319 GLN A CA 1
ATOM 2454 C C . GLN A 1 319 ? 15.602 9.461 8.984 1 98.31 319 GLN A C 1
ATOM 2456 O O . GLN A 1 319 ? 14.672 9.891 9.672 1 98.31 319 GLN A O 1
ATOM 2461 N N . ALA A 1 320 ? 15.797 8.211 8.695 1 98.5 320 ALA A N 1
ATOM 2462 C CA . ALA A 1 320 ? 14.742 7.211 8.82 1 98.5 320 ALA A CA 1
ATOM 2463 C C . ALA A 1 320 ? 14.297 7.059 10.273 1 98.5 320 ALA A C 1
ATOM 2465 O O . ALA A 1 320 ? 13.109 6.871 10.555 1 98.5 320 ALA A O 1
ATOM 2466 N N . ALA A 1 321 ? 15.211 7.117 11.25 1 98.5 321 ALA A N 1
ATOM 2467 C CA . ALA A 1 321 ? 14.859 6.973 12.664 1 98.5 321 ALA A CA 1
ATOM 2468 C C . ALA A 1 321 ? 13.859 8.039 13.094 1 98.5 321 ALA A C 1
ATOM 2470 O O . ALA A 1 321 ? 12.891 7.746 13.797 1 98.5 321 ALA A O 1
ATOM 2471 N N . LYS A 1 322 ? 14.078 9.258 12.672 1 98.75 322 LYS A N 1
ATOM 2472 C CA . LYS A 1 322 ? 13.164 10.359 13 1 98.75 322 LYS A CA 1
ATOM 2473 C C . LYS A 1 322 ? 11.805 10.156 12.336 1 98.75 322 LYS A C 1
ATOM 2475 O O . LYS A 1 322 ? 10.766 10.328 12.977 1 98.75 322 LYS A O 1
ATOM 2480 N N . ALA A 1 323 ? 11.836 9.836 11.047 1 98.94 323 ALA A N 1
ATOM 2481 C CA . ALA A 1 323 ? 10.586 9.656 10.305 1 98.94 323 ALA A CA 1
ATOM 2482 C C . ALA A 1 323 ? 9.727 8.562 10.93 1 98.94 323 ALA A C 1
ATOM 2484 O O . ALA A 1 323 ? 8.516 8.727 11.078 1 98.94 323 ALA A O 1
ATOM 2485 N N . LEU A 1 324 ? 10.352 7.461 11.289 1 98.94 324 LEU A N 1
ATOM 2486 C CA . LEU A 1 324 ? 9.602 6.344 11.867 1 98.94 324 LEU A CA 1
ATOM 2487 C C . LEU A 1 324 ? 9.094 6.691 13.258 1 98.94 324 LEU A C 1
ATOM 2489 O O . LEU A 1 324 ? 7.969 6.336 13.617 1 98.94 324 LEU A O 1
ATOM 2493 N N . ASP A 1 325 ? 9.906 7.363 14.055 1 98.88 325 ASP A N 1
ATOM 2494 C CA . ASP A 1 325 ? 9.453 7.797 15.367 1 98.88 325 ASP A CA 1
ATOM 2495 C C . ASP A 1 325 ? 8.242 8.719 15.266 1 98.88 325 ASP A C 1
ATOM 2497 O O . ASP A 1 325 ? 7.301 8.609 16.047 1 98.88 325 ASP A O 1
ATOM 2501 N N . GLU A 1 326 ? 8.289 9.664 14.344 1 98.94 326 GLU A N 1
ATOM 2502 C CA . GLU A 1 326 ? 7.176 10.578 14.133 1 98.94 326 GLU A CA 1
ATOM 2503 C C . GLU A 1 326 ? 5.914 9.828 13.711 1 98.94 326 GLU A C 1
ATOM 2505 O O . GLU A 1 326 ? 4.801 10.234 14.055 1 98.94 326 GLU A O 1
ATOM 2510 N N . THR A 1 327 ? 6.086 8.758 12.938 1 99 327 THR A N 1
ATOM 2511 C CA . THR A 1 327 ? 4.949 7.926 12.562 1 99 327 THR A CA 1
ATOM 2512 C C . THR A 1 327 ? 4.344 7.246 13.781 1 99 327 THR A C 1
ATOM 2514 O O . THR A 1 327 ? 3.119 7.152 13.906 1 99 327 THR A O 1
ATOM 2517 N N . VAL A 1 328 ? 5.152 6.738 14.68 1 98.94 328 VAL A N 1
ATOM 2518 C CA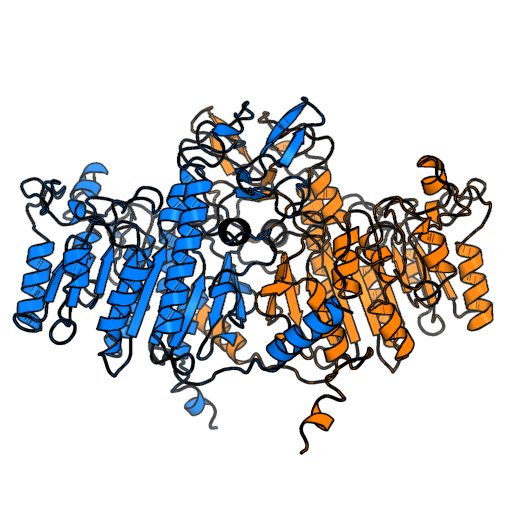 . VAL A 1 328 ? 4.68 6.152 15.93 1 98.94 328 VAL A CA 1
ATOM 2519 C C . VAL A 1 328 ? 3.916 7.203 16.734 1 98.94 328 VAL A C 1
ATOM 2521 O O . VAL A 1 328 ? 2.896 6.898 17.359 1 98.94 328 VAL A O 1
ATOM 2524 N N . GLU A 1 329 ? 4.387 8.484 16.734 1 98.94 329 GLU A N 1
ATOM 2525 C CA . GLU A 1 329 ? 3.688 9.562 17.422 1 98.94 329 GLU A CA 1
ATOM 2526 C C . GLU A 1 329 ? 2.307 9.797 16.828 1 98.94 329 GLU A C 1
ATOM 2528 O O . GLU A 1 329 ? 1.354 10.102 17.547 1 98.94 329 GLU A O 1
ATOM 2533 N N . LEU A 1 330 ? 2.217 9.734 15.5 1 99 330 LEU A N 1
ATOM 2534 C CA . LEU A 1 330 ? 0.907 9.828 14.867 1 99 330 LEU A CA 1
ATOM 2535 C C . LEU A 1 330 ? -0.02 8.727 15.367 1 99 330 LEU A C 1
ATOM 2537 O O . LEU A 1 330 ? -1.209 8.961 15.586 1 99 330 LEU A O 1
ATOM 2541 N N . SER A 1 331 ? 0.518 7.512 15.484 1 98.94 331 SER A N 1
ATOM 2542 C CA . SER A 1 331 ? -0.268 6.395 16 1 98.94 331 SER A CA 1
ATOM 2543 C C . SER A 1 331 ? -0.814 6.703 17.391 1 98.94 331 SER A C 1
ATOM 2545 O O . SER A 1 331 ? -1.958 6.363 17.703 1 98.94 331 SER A O 1
ATOM 2547 N N . LYS A 1 332 ? -0.035 7.312 18.234 1 98.94 332 LYS A N 1
ATOM 2548 C CA . LYS A 1 332 ? -0.487 7.699 19.562 1 98.94 332 LYS A CA 1
ATOM 2549 C C . LYS A 1 332 ? -1.616 8.719 19.484 1 98.94 332 LYS A C 1
ATOM 2551 O O . LYS A 1 332 ? -2.561 8.672 20.281 1 98.94 332 LYS A O 1
ATOM 2556 N N . ALA A 1 333 ? -1.501 9.656 18.578 1 99 333 ALA A N 1
ATOM 2557 C CA . ALA A 1 333 ? -2.541 10.664 18.406 1 99 333 ALA A CA 1
ATOM 2558 C C . ALA A 1 333 ? -3.854 10.031 17.953 1 99 333 ALA A C 1
ATOM 2560 O O . ALA A 1 333 ? -4.926 10.398 18.453 1 99 333 ALA A O 1
ATOM 2561 N N . VAL A 1 334 ? -3.783 9.094 17.016 1 99 334 VAL A N 1
ATOM 2562 C CA . VAL A 1 334 ? -4.977 8.398 16.547 1 99 334 VAL A CA 1
ATOM 2563 C C . VAL A 1 334 ? -5.609 7.617 17.688 1 99 334 VAL A C 1
ATOM 2565 O O . VAL A 1 334 ? -6.832 7.629 17.859 1 99 334 VAL A O 1
ATOM 2568 N N . ALA A 1 335 ? -4.762 6.945 18.469 1 98.94 335 ALA A N 1
ATOM 2569 C CA . ALA A 1 335 ? -5.266 6.223 19.625 1 98.94 335 ALA A CA 1
ATOM 2570 C C . ALA A 1 335 ? -6.004 7.156 20.578 1 98.94 335 ALA A C 1
ATOM 2572 O O . ALA A 1 335 ? -7.051 6.801 21.125 1 98.94 335 ALA A O 1
ATOM 2573 N N . THR A 1 336 ? -5.469 8.328 20.812 1 98.94 336 THR A N 1
ATOM 2574 C CA . THR A 1 336 ? -6.09 9.336 21.672 1 98.94 336 THR A CA 1
ATOM 2575 C C . THR A 1 336 ? -7.469 9.719 21.141 1 98.94 336 THR A C 1
ATOM 2577 O O . THR A 1 336 ? -8.43 9.812 21.906 1 98.94 336 THR A O 1
ATOM 2580 N N . ALA A 1 337 ? -7.578 9.922 19.891 1 98.94 337 ALA A N 1
ATOM 2581 C CA . ALA A 1 337 ? -8.859 10.266 19.266 1 98.94 337 ALA A CA 1
ATOM 2582 C C . ALA A 1 337 ? -9.867 9.141 19.438 1 98.94 337 ALA A C 1
ATOM 2584 O O . ALA A 1 337 ? -11.047 9.383 19.719 1 98.94 337 ALA A O 1
ATOM 2585 N N . MET A 1 338 ? -9.414 7.918 19.219 1 98.88 338 MET A N 1
ATOM 2586 C CA . MET A 1 338 ? -10.289 6.766 19.391 1 98.88 338 MET A CA 1
ATOM 2587 C C . MET A 1 338 ? -10.828 6.707 20.812 1 98.88 338 MET A C 1
ATOM 2589 O O . MET A 1 338 ? -12 6.387 21.031 1 98.88 338 MET A O 1
ATOM 2593 N N . GLU A 1 339 ? -10.016 7.047 21.766 1 98.75 339 GLU A N 1
ATOM 2594 C CA . GLU A 1 339 ? -10.391 6.996 23.172 1 98.75 339 GLU A CA 1
ATOM 2595 C C . GLU A 1 339 ? -11.383 8.102 23.531 1 98.75 339 GLU A C 1
ATOM 2597 O O . GLU A 1 339 ? -12.266 7.914 24.359 1 98.75 339 GLU A O 1
ATOM 2602 N N . LEU A 1 340 ? -11.289 9.227 22.906 1 98.81 340 LEU A N 1
ATOM 2603 C CA . LEU A 1 340 ? -12.008 10.422 23.328 1 98.81 340 LEU A CA 1
ATOM 2604 C C . LEU A 1 340 ? -13.305 10.586 22.562 1 98.81 340 LEU A C 1
ATOM 2606 O O . LEU A 1 340 ? -14.086 11.5 22.828 1 98.81 340 LEU A O 1
ATOM 2610 N N . THR A 1 341 ? -13.578 9.703 21.594 1 98.75 341 THR A N 1
ATOM 2611 C CA . THR A 1 341 ? -14.75 9.891 20.75 1 98.75 341 THR A CA 1
ATOM 2612 C C . THR A 1 341 ? -15.586 8.609 20.688 1 98.75 341 THR A C 1
ATOM 2614 O O . THR A 1 341 ? -15.117 7.543 21.109 1 98.75 341 THR A O 1
ATOM 2617 N N . ASN A 1 342 ? -16.828 8.734 20.25 1 98.44 342 ASN A N 1
ATOM 2618 C CA . ASN A 1 342 ? -17.766 7.625 20.062 1 98.44 342 ASN A CA 1
ATOM 2619 C C . ASN A 1 342 ? -17.719 7.098 18.641 1 98.44 342 ASN A C 1
ATOM 2621 O O . ASN A 1 342 ? -18.062 7.82 17.688 1 98.44 342 ASN A O 1
ATOM 2625 N N . PRO A 1 343 ? -17.375 5.82 18.469 1 97.75 343 PRO A N 1
ATOM 2626 C CA . PRO A 1 343 ? -17.266 5.273 17.109 1 97.75 343 PRO A CA 1
ATOM 2627 C C . PRO A 1 343 ? -18.594 5.25 16.375 1 97.75 343 PRO A C 1
ATOM 2629 O O . PRO A 1 343 ? -18.625 5.082 15.156 1 97.75 343 PRO A O 1
ATOM 2632 N N . LEU A 1 344 ? -19.688 5.41 17.016 1 98 344 LEU A N 1
ATOM 2633 C CA . LEU A 1 344 ? -21 5.367 16.375 1 98 344 LEU A CA 1
ATOM 2634 C C . LEU A 1 344 ? -21.297 6.672 15.648 1 98 344 LEU A C 1
ATOM 2636 O O . LEU A 1 344 ? -22.109 6.691 14.711 1 98 344 LEU A O 1
ATOM 2640 N N . ASP A 1 345 ? -20.625 7.762 16.094 1 98.56 345 ASP A N 1
ATOM 2641 C CA . ASP A 1 345 ? -20.984 9.039 15.477 1 98.56 345 ASP A CA 1
ATOM 2642 C C . ASP A 1 345 ? -19.75 9.805 15.047 1 98.56 345 ASP A C 1
ATOM 2644 O O . ASP A 1 345 ? -19.812 11 14.742 1 98.56 345 ASP A O 1
ATOM 2648 N N . THR A 1 346 ? -18.516 9.211 15.164 1 98.94 346 THR A N 1
ATOM 2649 C CA . THR A 1 346 ? -17.281 9.859 14.75 1 98.94 346 THR A CA 1
ATOM 2650 C C . THR A 1 346 ? -16.594 9.07 13.641 1 98.94 346 THR A C 1
ATOM 2652 O O . THR A 1 346 ? -16.281 7.891 13.812 1 98.94 346 THR A O 1
ATOM 2655 N N . LEU A 1 347 ? -16.438 9.688 12.461 1 98.88 347 LEU A N 1
ATOM 2656 C CA . LEU A 1 347 ? -15.656 9.125 11.367 1 98.88 347 LEU A CA 1
ATOM 2657 C C . LEU A 1 347 ? -14.188 9.516 11.492 1 98.88 347 LEU A C 1
ATOM 2659 O O . LEU A 1 347 ? -13.852 10.703 11.508 1 98.88 347 LEU A O 1
ATOM 2663 N N . ILE A 1 348 ? -13.305 8.555 11.68 1 98.94 348 ILE A N 1
ATOM 2664 C CA . ILE A 1 348 ? -11.867 8.781 11.711 1 98.94 348 ILE A CA 1
ATOM 2665 C C . ILE A 1 348 ? -11.219 8.195 10.461 1 98.94 348 ILE A C 1
ATOM 2667 O O . ILE A 1 348 ? -11.445 7.035 10.117 1 98.94 348 ILE A O 1
ATOM 2671 N N . MET A 1 349 ? -10.5 8.992 9.766 1 98.94 349 MET A N 1
ATOM 2672 C CA . MET A 1 349 ? -9.734 8.57 8.594 1 98.94 349 MET A CA 1
ATOM 2673 C C . MET A 1 349 ? -8.258 8.891 8.766 1 98.94 349 MET A C 1
ATOM 2675 O O . MET A 1 349 ? -7.906 9.961 9.273 1 98.94 349 MET A O 1
ATOM 2679 N N . VAL A 1 350 ? -7.387 7.973 8.477 1 98.94 350 VAL A N 1
ATOM 2680 C CA . VAL A 1 350 ? -5.941 8.148 8.461 1 98.94 350 VAL A CA 1
ATOM 2681 C C . VAL A 1 350 ? -5.398 7.879 7.059 1 98.94 350 VAL A C 1
ATOM 2683 O O . VAL A 1 350 ? -5.668 6.828 6.473 1 98.94 350 VAL A O 1
ATOM 2686 N N . THR A 1 351 ? -4.68 8.805 6.48 1 98.94 351 THR A N 1
ATOM 2687 C CA . THR A 1 351 ? -4.074 8.586 5.172 1 98.94 351 THR A CA 1
ATOM 2688 C C . THR A 1 351 ? -2.805 9.422 5.02 1 98.94 351 THR A C 1
ATOM 2690 O O . THR A 1 351 ? -2.277 9.945 6.004 1 98.94 351 THR A O 1
ATOM 2693 N N . SER A 1 352 ? -2.186 9.367 3.859 1 98.88 352 SER A N 1
ATOM 2694 C CA . SER A 1 352 ? -1.024 10.156 3.465 1 98.88 352 SER A CA 1
ATOM 2695 C C . SER A 1 352 ? -1.325 11 2.232 1 98.88 352 SER A C 1
ATOM 2697 O O . SER A 1 352 ? -2.283 10.734 1.506 1 98.88 352 SER A O 1
ATOM 2699 N N . ASP A 1 353 ? -0.616 12.023 2.057 1 98.56 353 ASP A N 1
ATOM 2700 C CA . ASP A 1 353 ? -0.825 12.883 0.896 1 98.56 353 ASP A CA 1
ATOM 2701 C C . ASP A 1 353 ? 0.04 12.438 -0.281 1 98.56 353 ASP A C 1
ATOM 2703 O O . ASP A 1 353 ? -0.286 12.711 -1.438 1 98.56 353 ASP A O 1
ATOM 2707 N N . HIS A 1 354 ? 1.131 11.875 -0.081 1 98.44 354 HIS A N 1
ATOM 2708 C CA . HIS A 1 354 ? 2.068 11.227 -0.987 1 98.44 354 HIS A CA 1
ATOM 2709 C C . HIS A 1 354 ? 2.951 10.227 -0.243 1 98.44 354 HIS A C 1
ATOM 2711 O O . HIS A 1 354 ? 2.75 9.984 0.949 1 98.44 354 HIS A O 1
ATOM 2717 N N . SER A 1 355 ? 3.859 9.57 -1.026 1 98.31 355 SER A N 1
ATOM 2718 C CA . SER A 1 355 ? 4.801 8.609 -0.453 1 98.31 355 SER A CA 1
ATOM 2719 C C . SER A 1 355 ? 6.23 9.141 -0.512 1 98.31 355 SER A C 1
ATOM 2721 O O . SER A 1 355 ? 6.457 10.289 -0.895 1 98.31 355 SER A O 1
ATOM 2723 N N . HIS A 1 356 ? 7.18 8.383 0.015 1 98.69 356 HIS A N 1
ATOM 2724 C CA . HIS A 1 356 ? 8.617 8.57 -0.116 1 98.69 356 HIS A CA 1
ATOM 2725 C C . HIS A 1 356 ? 9.297 7.297 -0.621 1 98.69 356 HIS A C 1
ATOM 2727 O O . HIS A 1 356 ? 8.664 6.238 -0.688 1 98.69 356 HIS A O 1
ATOM 2733 N N . THR A 1 357 ? 10.586 7.375 -0.996 1 98.62 357 THR A N 1
ATOM 2734 C CA . THR A 1 357 ? 11.234 6.324 -1.771 1 98.62 357 THR A CA 1
ATOM 2735 C C . THR A 1 357 ? 11.914 5.312 -0.851 1 98.62 357 THR A C 1
ATOM 2737 O O . THR A 1 357 ? 12.656 4.445 -1.312 1 98.62 357 THR A O 1
ATOM 2740 N N . MET A 1 358 ? 11.695 5.395 0.505 1 98.69 358 MET A N 1
ATOM 2741 C CA . MET A 1 358 ? 12.305 4.461 1.446 1 98.69 358 MET A CA 1
ATOM 2742 C C . MET A 1 358 ? 11.859 3.031 1.165 1 98.69 358 MET A C 1
ATOM 2744 O O . MET A 1 358 ? 10.695 2.787 0.871 1 98.69 358 MET A O 1
ATOM 2748 N N . SER A 1 359 ? 12.773 2.119 1.254 1 98.38 359 SER A N 1
ATOM 2749 C CA . SER A 1 359 ? 12.516 0.704 1.011 1 98.38 359 SER A CA 1
ATOM 2750 C C . SER A 1 359 ? 13 -0.153 2.176 1 98.38 359 SER A C 1
ATOM 2752 O O . SER A 1 359 ? 13.844 0.281 2.963 1 98.38 359 SER A O 1
ATOM 2754 N N . ILE A 1 360 ? 12.461 -1.349 2.35 1 98.5 360 ILE A N 1
ATOM 2755 C CA . ILE A 1 360 ? 12.938 -2.426 3.209 1 98.5 360 ILE A CA 1
ATOM 2756 C C . ILE A 1 360 ? 13.664 -3.473 2.369 1 98.5 360 ILE A C 1
ATOM 2758 O O . ILE A 1 360 ? 13.102 -4.008 1.408 1 98.5 360 ILE A O 1
ATOM 2762 N N . SER A 1 361 ? 14.875 -3.756 2.713 1 96.75 361 SER A N 1
ATOM 2763 C CA . SER A 1 361 ? 15.68 -4.625 1.856 1 96.75 361 SER A CA 1
ATOM 2764 C C . SER A 1 361 ? 16.219 -5.816 2.637 1 96.75 361 SER A C 1
ATOM 2766 O O . SER A 1 361 ? 16.359 -5.758 3.861 1 96.75 361 SER A O 1
ATOM 2768 N N . GLY A 1 362 ? 16.625 -6.859 1.883 1 96.94 362 GLY A N 1
ATOM 2769 C CA . GLY A 1 362 ? 17.328 -8.008 2.439 1 96.94 362 GLY A CA 1
ATOM 2770 C C . GLY A 1 362 ? 16.391 -8.992 3.123 1 96.94 362 GLY A C 1
ATOM 2771 O O . GLY A 1 362 ? 15.172 -8.898 2.99 1 96.94 362 GLY A O 1
ATOM 2772 N N . TYR A 1 363 ? 16.984 -9.969 3.771 1 97.25 363 TYR A N 1
ATOM 2773 C CA . TYR A 1 363 ? 16.234 -11.008 4.473 1 97.25 363 TYR A CA 1
ATOM 2774 C C . TYR A 1 363 ? 16.672 -11.109 5.926 1 97.25 363 TYR A C 1
ATOM 2776 O O . TYR A 1 363 ? 17.078 -12.18 6.387 1 97.25 363 TYR A O 1
ATOM 2784 N N . PRO A 1 364 ? 16.609 -9.977 6.602 1 97.88 364 PRO A N 1
ATOM 2785 C CA . PRO A 1 364 ? 16.969 -10.047 8.016 1 97.88 364 PRO A CA 1
ATOM 2786 C C . PRO A 1 364 ? 16.062 -10.977 8.812 1 97.88 364 PRO A C 1
ATOM 2788 O O . PRO A 1 364 ? 14.922 -11.234 8.406 1 97.88 364 PRO A O 1
ATOM 2791 N N . GLY A 1 365 ? 16.594 -11.469 9.906 1 97.56 365 GLY A N 1
ATOM 2792 C CA . GLY A 1 365 ? 15.789 -12.32 10.773 1 97.56 365 GLY A CA 1
ATOM 2793 C C . GLY A 1 365 ? 14.609 -11.602 11.391 1 97.56 365 GLY A C 1
ATOM 2794 O O . GLY A 1 365 ? 14.648 -10.383 11.586 1 97.56 365 GLY A O 1
ATOM 2795 N N . ARG A 1 366 ? 13.555 -12.391 11.672 1 97.12 366 ARG A N 1
ATOM 2796 C CA . ARG A 1 366 ? 12.43 -11.82 12.422 1 97.12 366 ARG A CA 1
ATOM 2797 C C . ARG A 1 366 ? 12.906 -11.164 13.711 1 97.12 366 ARG A C 1
ATOM 2799 O O . ARG A 1 366 ? 13.734 -11.727 14.43 1 97.12 366 ARG A O 1
ATOM 2806 N N . GLY A 1 367 ? 12.422 -9.938 13.945 1 97.12 367 GLY A N 1
ATOM 2807 C CA . GLY A 1 367 ? 12.805 -9.242 15.164 1 97.12 367 GLY A CA 1
ATOM 2808 C C . GLY A 1 367 ? 14.07 -8.43 15.016 1 97.12 367 GLY A C 1
ATOM 2809 O O . GLY A 1 367 ? 14.461 -7.703 15.93 1 97.12 367 GLY A O 1
ATOM 2810 N N . SER A 1 368 ? 14.75 -8.57 13.867 1 97.56 368 SER A N 1
ATOM 2811 C CA . SER A 1 368 ? 15.938 -7.754 13.648 1 97.56 368 SER A CA 1
ATOM 2812 C C . SER A 1 368 ? 15.617 -6.27 13.797 1 97.56 368 SER A C 1
ATOM 2814 O O . SER A 1 368 ? 14.531 -5.824 13.422 1 97.56 368 SER A O 1
ATOM 2816 N N . ASP A 1 369 ? 16.594 -5.551 14.352 1 97.56 369 ASP A N 1
ATOM 2817 C CA . ASP A 1 369 ? 16.422 -4.109 14.5 1 97.56 369 ASP A CA 1
ATOM 2818 C C . ASP A 1 369 ? 16.219 -3.436 13.148 1 97.56 369 ASP A C 1
ATOM 2820 O O . ASP A 1 369 ? 17.141 -3.375 12.328 1 97.56 369 ASP A O 1
ATOM 2824 N N . ILE A 1 370 ? 15.047 -2.873 12.953 1 98.5 370 ILE A N 1
ATOM 2825 C CA . ILE A 1 370 ? 14.609 -2.34 11.664 1 98.5 370 ILE A CA 1
ATOM 2826 C C . ILE A 1 370 ? 15.531 -1.205 11.234 1 98.5 370 ILE A C 1
ATOM 2828 O O . ILE A 1 370 ? 15.609 -0.87 10.047 1 98.5 370 ILE A O 1
ATOM 2832 N N . LEU A 1 371 ? 16.297 -0.592 12.156 1 98.19 371 LEU A N 1
ATOM 2833 C CA . LEU A 1 371 ? 17.125 0.572 11.859 1 98.19 371 LEU A CA 1
ATOM 2834 C C . LEU A 1 371 ? 18.562 0.157 11.57 1 98.19 371 LEU A C 1
ATOM 2836 O O . LEU A 1 371 ? 19.438 1.01 11.398 1 98.19 371 LEU A O 1
ATOM 2840 N N . LYS A 1 372 ? 18.844 -1.092 11.492 1 97.56 372 LYS A N 1
ATOM 2841 C CA . LYS A 1 372 ? 20.219 -1.559 11.375 1 97.56 372 LYS A CA 1
ATOM 2842 C C . LYS A 1 372 ? 20.438 -2.283 10.047 1 97.56 372 LYS A C 1
ATOM 2844 O O . LYS A 1 372 ? 19.828 -1.934 9.031 1 97.56 372 LYS A O 1
ATOM 2849 N N . PHE A 1 373 ? 21.406 -3.236 10.031 1 97.31 373 PHE A N 1
ATOM 2850 C CA . PHE A 1 373 ? 21.859 -3.889 8.812 1 97.31 373 PHE A CA 1
ATOM 2851 C C . PHE A 1 373 ? 20.969 -5.074 8.461 1 97.31 373 PHE A C 1
ATOM 2853 O O . PHE A 1 373 ? 20.469 -5.762 9.352 1 97.31 373 PHE A O 1
ATOM 2860 N N . ALA A 1 374 ? 20.797 -5.258 7.176 1 96.81 374 ALA A N 1
ATOM 2861 C CA . ALA A 1 374 ? 20.062 -6.406 6.648 1 96.81 374 ALA A CA 1
ATOM 2862 C C . ALA A 1 374 ? 21 -7.59 6.398 1 96.81 374 ALA A C 1
ATOM 2864 O O . ALA A 1 374 ? 20.578 -8.742 6.457 1 96.81 374 ALA A O 1
ATOM 2865 N N . GLY A 1 375 ? 22.156 -7.336 6.023 1 95.56 375 GLY A N 1
ATOM 2866 C CA . GLY A 1 375 ? 23.156 -8.336 5.664 1 95.56 375 GLY A CA 1
ATOM 2867 C C . GLY A 1 375 ? 24.375 -7.742 4.996 1 95.56 375 GLY A C 1
ATOM 2868 O O . GLY A 1 375 ? 24.703 -6.57 5.215 1 95.56 375 GLY A O 1
ATOM 2869 N N . THR A 1 376 ? 25.125 -8.617 4.309 1 96.31 376 THR A N 1
ATOM 2870 C CA . THR A 1 376 ? 26.328 -8.219 3.598 1 96.31 376 THR A CA 1
ATOM 2871 C C . THR A 1 376 ? 26.203 -8.508 2.105 1 96.31 376 THR A C 1
ATOM 2873 O O . THR A 1 376 ? 25.672 -9.547 1.714 1 96.31 376 THR A O 1
ATOM 2876 N N . SER A 1 377 ? 26.625 -7.562 1.261 1 96.75 377 SER A N 1
ATOM 2877 C CA . SER A 1 377 ? 26.625 -7.754 -0.186 1 96.75 377 SER A CA 1
ATOM 2878 C C . SER A 1 377 ? 27.5 -8.938 -0.581 1 96.75 377 SER A C 1
ATOM 2880 O O . SER A 1 377 ? 28.641 -9.062 -0.11 1 96.75 377 SER A O 1
ATOM 2882 N N . ASP A 1 378 ? 27.047 -9.727 -1.426 1 97.25 378 ASP A N 1
ATOM 2883 C CA . ASP A 1 378 ? 27.812 -10.867 -1.929 1 97.25 378 ASP A CA 1
ATOM 2884 C C . ASP A 1 378 ? 28.703 -10.445 -3.096 1 97.25 378 ASP A C 1
ATOM 2886 O O . ASP A 1 378 ? 29.344 -11.289 -3.723 1 97.25 378 ASP A O 1
ATOM 2890 N N . ILE A 1 379 ? 28.703 -9.203 -3.463 1 96.88 379 ILE A N 1
ATOM 2891 C CA . ILE A 1 379 ? 29.5 -8.688 -4.574 1 96.88 379 ILE A CA 1
ATOM 2892 C C . ILE A 1 379 ? 30.703 -7.914 -4.039 1 96.88 379 ILE A C 1
ATOM 2894 O O . ILE A 1 379 ? 31.844 -8.227 -4.371 1 96.88 379 ILE A O 1
ATOM 2898 N N . ASP A 1 380 ? 30.5 -6.984 -3.033 1 95.31 380 ASP A N 1
ATOM 2899 C CA . ASP A 1 380 ? 31.609 -6.145 -2.584 1 95.31 380 ASP A CA 1
ATOM 2900 C C . ASP A 1 380 ? 31.922 -6.398 -1.111 1 95.31 380 ASP A C 1
ATOM 2902 O O . ASP A 1 380 ? 32.812 -5.77 -0.548 1 95.31 380 ASP A O 1
ATOM 2906 N N . GLY A 1 381 ? 31.125 -7.273 -0.38 1 95.5 381 GLY A N 1
ATOM 2907 C CA . GLY A 1 381 ? 31.406 -7.676 0.989 1 95.5 381 GLY A CA 1
ATOM 2908 C C . GLY A 1 381 ? 31.031 -6.617 2.01 1 95.5 381 GLY A C 1
ATOM 2909 O O . GLY A 1 381 ? 31.25 -6.801 3.209 1 95.5 381 GLY A O 1
ATOM 2910 N N . MET A 1 382 ? 30.484 -5.516 1.596 1 95.62 382 MET A N 1
ATOM 2911 C CA . MET A 1 382 ? 30.109 -4.445 2.516 1 95.62 382 MET A CA 1
ATOM 2912 C C . MET A 1 382 ? 28.703 -4.672 3.074 1 95.62 382 MET A C 1
ATOM 2914 O O . MET A 1 382 ? 27.812 -5.141 2.359 1 95.62 382 MET A O 1
ATOM 2918 N N . PRO A 1 383 ? 28.531 -4.348 4.324 1 96.06 383 PRO A N 1
ATOM 2919 C CA . PRO A 1 383 ? 27.172 -4.438 4.867 1 96.06 383 PRO A CA 1
ATOM 2920 C C . PRO A 1 383 ? 26.203 -3.471 4.191 1 96.06 383 PRO A C 1
ATOM 2922 O O . PRO A 1 383 ? 26.625 -2.465 3.617 1 96.06 383 PRO A O 1
ATOM 2925 N N . TYR A 1 384 ? 24.969 -3.787 4.16 1 96.38 384 TYR A N 1
ATOM 2926 C CA . TYR A 1 384 ? 23.922 -2.865 3.707 1 96.38 384 TYR A CA 1
ATOM 2927 C C . TYR A 1 384 ? 22.75 -2.844 4.676 1 96.38 384 TYR A C 1
ATOM 2929 O O . TYR A 1 384 ? 22.484 -3.83 5.367 1 96.38 384 TYR A O 1
ATOM 2937 N N . THR A 1 385 ? 22.078 -1.752 4.773 1 97.38 385 THR A N 1
ATOM 2938 C CA . THR A 1 385 ? 21.047 -1.495 5.77 1 97.38 385 THR A CA 1
ATOM 2939 C C . THR A 1 385 ? 19.703 -2.068 5.32 1 97.38 385 THR A C 1
ATOM 2941 O O . THR A 1 385 ? 19.469 -2.268 4.125 1 97.38 385 THR A O 1
ATOM 2944 N N . ILE A 1 386 ? 18.812 -2.354 6.305 1 98.38 386 ILE A N 1
ATOM 2945 C CA . ILE A 1 386 ? 17.438 -2.76 6.027 1 98.38 386 ILE A CA 1
ATOM 2946 C C . ILE A 1 386 ? 16.703 -1.639 5.297 1 98.38 386 ILE A C 1
ATOM 2948 O O . ILE A 1 386 ? 16.016 -1.885 4.305 1 98.38 386 ILE A O 1
ATOM 2952 N N . LEU A 1 387 ? 16.891 -0.418 5.777 1 98.5 387 LEU A N 1
ATOM 2953 C CA . LEU A 1 387 ? 16.219 0.74 5.203 1 98.5 387 LEU A CA 1
ATOM 2954 C C . LEU A 1 387 ? 17.172 1.543 4.32 1 98.5 387 LEU A C 1
ATOM 2956 O O . LEU A 1 387 ? 18.344 1.732 4.676 1 98.5 387 LEU A O 1
ATOM 2960 N N . SER A 1 388 ? 16.781 1.954 3.191 1 98.19 388 SER A N 1
ATOM 2961 C CA . SER A 1 388 ? 17.516 2.844 2.297 1 98.19 388 SER A CA 1
ATOM 2962 C C . SER A 1 388 ? 16.578 3.652 1.421 1 98.19 388 SER A C 1
ATOM 2964 O O . SER A 1 388 ? 15.359 3.443 1.455 1 98.19 388 SER A O 1
ATOM 2966 N N . TYR A 1 389 ? 17.094 4.633 0.716 1 98.5 389 TYR A N 1
ATOM 2967 C CA . TYR A 1 389 ? 16.312 5.527 -0.127 1 98.5 389 TYR A CA 1
ATOM 2968 C C . TYR A 1 389 ? 16.781 5.477 -1.572 1 98.5 389 TYR A C 1
ATOM 2970 O O . TYR A 1 389 ? 17.938 5.133 -1.837 1 98.5 389 TYR A O 1
ATOM 2978 N N . ALA A 1 390 ? 15.891 5.848 -2.539 1 98.25 390 ALA A N 1
ATOM 2979 C CA . ALA A 1 390 ? 16.266 5.922 -3.949 1 98.25 390 ALA A CA 1
ATOM 2980 C C . ALA A 1 390 ? 17.156 7.129 -4.215 1 98.25 390 ALA A C 1
ATOM 2982 O O . ALA A 1 390 ? 17.953 7.125 -5.156 1 98.25 390 ALA A O 1
ATOM 2983 N N . ASN A 1 391 ? 16.969 8.219 -3.467 1 98.38 391 ASN A N 1
ATOM 2984 C CA . ASN A 1 391 ? 17.766 9.438 -3.592 1 98.38 391 ASN A CA 1
ATOM 2985 C C . ASN A 1 391 ? 17.812 10.219 -2.279 1 98.38 391 ASN A C 1
ATOM 2987 O O . ASN A 1 391 ? 17.094 9.883 -1.333 1 98.38 391 ASN A O 1
ATOM 2991 N N . GLY A 1 392 ? 18.75 11.117 -2.191 1 97.75 392 GLY A N 1
ATOM 2992 C CA . GLY A 1 392 ? 18.766 11.906 -0.968 1 97.75 392 GLY A CA 1
ATOM 2993 C C . GLY A 1 392 ? 20.125 12.523 -0.685 1 97.75 392 GLY A C 1
ATOM 2994 O O . GLY A 1 392 ? 20.969 12.641 -1.583 1 97.75 392 GLY A O 1
ATOM 2995 N N . ILE A 1 393 ? 20.266 12.898 0.597 1 95.31 393 ILE A N 1
ATOM 2996 C CA . ILE A 1 393 ? 21.406 13.688 1.071 1 95.31 393 ILE A CA 1
ATOM 2997 C C . ILE A 1 393 ? 22.625 12.781 1.265 1 95.31 393 ILE A C 1
ATOM 2999 O O . ILE A 1 393 ? 22.5 11.688 1.823 1 95.31 393 ILE A O 1
ATOM 3003 N N . LYS A 1 394 ? 23.812 13.266 0.796 1 92.69 394 LYS A N 1
ATOM 3004 C CA . LYS A 1 394 ? 25.078 12.531 0.939 1 92.69 394 LYS A CA 1
ATOM 3005 C C . LYS A 1 394 ? 24.922 11.086 0.484 1 92.69 394 LYS A C 1
ATOM 3007 O O . LYS A 1 394 ? 25.312 10.156 1.199 1 92.69 394 LYS A O 1
ATOM 3012 N N . ALA A 1 395 ? 24.234 10.969 -0.647 1 94.88 395 ALA A N 1
ATOM 3013 C CA . ALA A 1 395 ? 23.906 9.656 -1.185 1 94.88 395 ALA A CA 1
ATOM 3014 C C . ALA A 1 395 ? 25.172 8.922 -1.638 1 94.88 395 ALA A C 1
ATOM 3016 O O . ALA A 1 395 ? 26.172 9.547 -1.972 1 94.88 395 ALA A O 1
ATOM 3017 N N . GLY A 1 396 ? 24.969 7.594 -1.652 1 91.5 396 GLY A N 1
ATOM 3018 C CA . GLY A 1 396 ? 26.047 6.711 -2.07 1 91.5 396 GLY A CA 1
ATOM 3019 C C . GLY A 1 396 ? 26.188 5.48 -1.194 1 91.5 396 GLY A C 1
ATOM 3020 O O . GLY A 1 396 ? 25.547 5.387 -0.143 1 91.5 396 GLY A O 1
ATOM 3021 N N . ARG A 1 397 ? 26.906 4.543 -1.678 1 90.12 39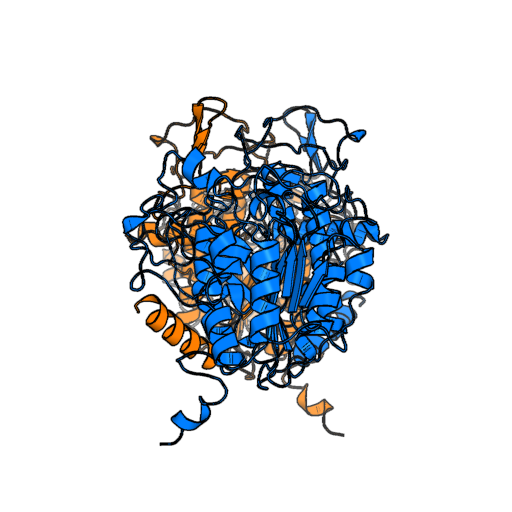7 ARG A N 1
ATOM 3022 C CA . ARG A 1 397 ? 27.234 3.332 -0.931 1 90.12 397 ARG A CA 1
ATOM 3023 C C . ARG A 1 397 ? 28.484 3.537 -0.073 1 90.12 397 ARG A C 1
ATOM 3025 O O . ARG A 1 397 ? 29.594 3.244 -0.506 1 90.12 397 ARG A O 1
ATOM 3032 N N . ASN A 1 398 ? 28.266 4.059 1.076 1 86.19 398 ASN A N 1
ATOM 3033 C CA . ASN A 1 398 ? 29.344 4.348 2.012 1 86.19 398 ASN A CA 1
ATOM 3034 C C . ASN A 1 398 ? 29.297 3.412 3.217 1 86.19 398 ASN A C 1
ATOM 3036 O O . ASN A 1 398 ? 28.266 2.828 3.523 1 86.19 398 ASN A O 1
ATOM 3040 N N . SER A 1 399 ? 30.484 3.18 3.764 1 84.81 399 SER A N 1
ATOM 3041 C CA . SER A 1 399 ? 30.516 2.418 5.008 1 84.81 399 SER A CA 1
ATOM 3042 C C . SER A 1 399 ? 29.844 3.182 6.145 1 84.81 399 SER A C 1
ATOM 3044 O O . SER A 1 399 ? 30.078 4.379 6.316 1 84.81 399 SER A O 1
ATOM 3046 N N . ILE A 1 400 ? 28.922 2.514 6.75 1 83.81 400 ILE A N 1
ATOM 3047 C CA . ILE A 1 400 ? 28.25 3.111 7.898 1 83.81 400 ILE A CA 1
ATOM 3048 C C . ILE A 1 400 ? 28.453 2.23 9.133 1 83.81 400 ILE A C 1
ATOM 3050 O O . ILE A 1 400 ? 28.219 1.02 9.078 1 83.81 400 ILE A O 1
ATOM 3054 N N . SER A 1 401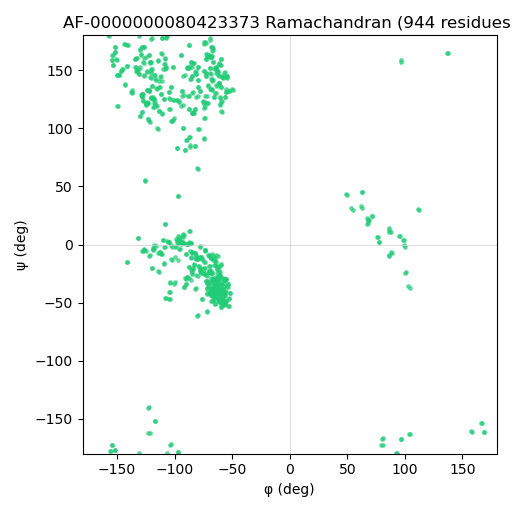 ? 28.953 2.846 10.211 1 82.75 401 SER A N 1
ATOM 3055 C CA . SER A 1 401 ? 29.109 2.117 11.469 1 82.75 401 SER A CA 1
ATOM 3056 C C . SER A 1 401 ? 27.766 1.743 12.07 1 82.75 401 SER A C 1
ATOM 3058 O O . SER A 1 401 ? 26.828 2.547 12.062 1 82.75 401 SER A O 1
ATOM 3060 N N . SER A 1 402 ? 27.719 0.55 12.609 1 83.12 402 SER A N 1
ATOM 3061 C CA . SER A 1 402 ? 26.5 0.065 13.266 1 83.12 402 SER A CA 1
ATOM 3062 C C . SER A 1 402 ? 26.078 0.985 14.406 1 83.12 402 SER A C 1
ATOM 3064 O O . SER A 1 402 ? 24.891 1.121 14.695 1 83.12 402 SER A O 1
ATOM 3066 N N . ASN A 1 403 ? 27.047 1.6 14.969 1 83.62 403 ASN A N 1
ATOM 3067 C CA . ASN A 1 403 ? 26.766 2.439 16.125 1 83.62 403 ASN A CA 1
ATOM 3068 C C . ASN A 1 403 ? 26.078 3.74 15.727 1 83.62 403 ASN A C 1
ATOM 3070 O O . ASN A 1 403 ? 25.391 4.363 16.547 1 83.62 403 ASN A O 1
ATOM 3074 N N . LYS A 1 404 ? 26.219 4.066 14.547 1 87.19 404 LYS A N 1
ATOM 3075 C CA . LYS A 1 404 ? 25.609 5.312 14.086 1 87.19 404 LYS A CA 1
ATOM 3076 C C . LYS A 1 404 ? 24.188 5.086 13.602 1 87.19 404 LYS A C 1
ATOM 3078 O O . LYS A 1 404 ? 23.344 5.984 13.688 1 87.19 404 LYS A O 1
ATOM 3083 N N . LEU A 1 405 ? 24 3.869 13.141 1 93.31 405 LEU A N 1
ATOM 3084 C CA . LEU A 1 405 ? 22.656 3.584 12.625 1 93.31 405 LEU A CA 1
ATOM 3085 C C . LEU A 1 405 ? 21.625 3.588 13.75 1 93.31 405 LEU A C 1
ATOM 3087 O O . LEU A 1 405 ? 21.875 3.037 14.828 1 93.31 405 LEU A O 1
ATOM 3091 N N . GLY A 1 406 ? 20.547 4.227 13.539 1 92.62 406 GLY A N 1
ATOM 3092 C CA . GLY A 1 406 ? 19.5 4.309 14.539 1 92.62 406 GLY A CA 1
ATOM 3093 C C . GLY A 1 406 ? 19.5 5.617 15.305 1 92.62 406 GLY A C 1
ATOM 3094 O O . GLY A 1 406 ? 18.5 5.977 15.938 1 92.62 406 GLY A O 1
ATOM 3095 N N . HIS A 1 407 ? 20.656 6.254 15.352 1 94.69 407 HIS A N 1
ATOM 3096 C CA . HIS A 1 407 ? 20.688 7.598 15.914 1 94.69 407 HIS A CA 1
ATOM 3097 C C . HIS A 1 407 ? 19.75 8.531 15.148 1 94.69 407 HIS A C 1
ATOM 3099 O O . HIS A 1 407 ? 19.625 8.438 13.93 1 94.69 407 HIS A O 1
ATOM 3105 N N . PRO A 1 408 ? 19.109 9.43 15.844 1 95.44 408 PRO A N 1
ATOM 3106 C CA . PRO A 1 408 ? 18.141 10.32 15.188 1 95.44 408 PRO A CA 1
ATOM 3107 C C . PRO A 1 408 ? 18.766 11.078 14.008 1 95.44 408 PRO A C 1
ATOM 3109 O O . PRO A 1 408 ? 18.078 11.344 13.016 1 95.44 408 PRO A O 1
ATOM 3112 N N . ASP A 1 409 ? 20.047 11.367 14.047 1 94.75 409 ASP A N 1
ATOM 3113 C CA . ASP A 1 409 ? 20.672 12.203 13.016 1 94.75 409 ASP A CA 1
ATOM 3114 C C . ASP A 1 409 ? 21.344 11.352 11.953 1 94.75 409 ASP A C 1
ATOM 3116 O O . ASP A 1 409 ? 21.984 11.875 11.039 1 94.75 409 ASP A O 1
ATOM 3120 N N . SER A 1 410 ? 21.219 10.078 12.125 1 94.81 410 SER A N 1
ATOM 3121 C CA . SER A 1 410 ? 21.828 9.203 11.133 1 94.81 410 SER A CA 1
ATOM 3122 C C . SER A 1 410 ? 21.188 9.367 9.766 1 94.81 410 SER A C 1
ATOM 3124 O O . SER A 1 410 ? 19.953 9.391 9.648 1 94.81 410 SER A O 1
ATOM 3126 N N . LEU A 1 411 ? 22.062 9.547 8.75 1 96.06 411 LEU A N 1
ATOM 3127 C CA . LEU A 1 411 ? 21.594 9.539 7.371 1 96.06 411 LEU A CA 1
ATOM 3128 C C . LEU A 1 411 ? 21.609 8.117 6.805 1 96.06 411 LEU A C 1
ATOM 3130 O O . LEU A 1 411 ? 22.609 7.402 6.926 1 96.06 411 LEU A O 1
ATOM 3134 N N . TYR A 1 412 ? 20.594 7.691 6.281 1 97.25 412 TYR A N 1
ATOM 3135 C CA . TYR A 1 412 ? 20.531 6.363 5.684 1 97.25 412 TYR A CA 1
ATOM 3136 C C . TYR A 1 412 ? 20.938 6.398 4.215 1 97.25 412 TYR A C 1
ATOM 3138 O O . TYR A 1 412 ? 20.766 7.422 3.545 1 97.25 412 TYR A O 1
ATOM 3146 N N . PRO A 1 413 ? 21.469 5.254 3.723 1 97.06 413 PRO A N 1
ATOM 3147 C CA . PRO A 1 413 ? 22.016 5.238 2.363 1 97.06 413 PRO A CA 1
ATOM 3148 C C . PRO A 1 413 ? 20.953 5.539 1.3 1 97.06 413 PRO A C 1
ATOM 3150 O O . PRO A 1 413 ? 19.797 5.137 1.439 1 97.06 413 PRO A O 1
ATOM 3153 N N . ALA A 1 414 ? 21.391 6.223 0.242 1 97.81 414 ALA A N 1
ATOM 3154 C CA . ALA A 1 414 ? 20.562 6.574 -0.906 1 97.81 414 ALA A CA 1
ATOM 3155 C C . ALA A 1 414 ? 21.344 6.445 -2.209 1 97.81 414 ALA A C 1
ATOM 3157 O O . ALA A 1 414 ? 22.578 6.566 -2.219 1 97.81 414 ALA A O 1
ATOM 3158 N N . LEU A 1 415 ? 20.625 6.203 -3.283 1 97.69 415 LEU A N 1
ATOM 3159 C CA . LEU A 1 415 ? 21.266 5.938 -4.562 1 97.69 415 LEU A CA 1
ATOM 3160 C C . LEU A 1 415 ? 21.703 7.238 -5.23 1 97.69 415 LEU A C 1
ATOM 3162 O O . LEU A 1 415 ? 22.891 7.445 -5.484 1 97.69 415 LEU A O 1
ATOM 3166 N N . THR A 1 416 ? 20.766 8.109 -5.535 1 97.56 416 THR A N 1
ATOM 3167 C CA . THR A 1 416 ? 21.016 9.32 -6.305 1 97.56 416 THR A CA 1
ATOM 3168 C C . THR A 1 416 ? 21.234 10.516 -5.379 1 97.56 416 THR A C 1
ATOM 3170 O O . THR A 1 416 ? 20.375 10.82 -4.543 1 97.56 416 THR A O 1
ATOM 3173 N N . PRO A 1 417 ? 22.391 11.219 -5.496 1 97.56 417 PRO A N 1
ATOM 3174 C CA . PRO A 1 417 ? 22.594 12.391 -4.637 1 97.56 417 PRO A CA 1
ATOM 3175 C C . PRO A 1 417 ? 21.719 13.57 -5.031 1 97.56 417 PRO A C 1
ATOM 3177 O O . PRO A 1 417 ? 21.734 14 -6.188 1 97.56 417 PRO A O 1
ATOM 3180 N N . LEU A 1 418 ? 20.953 14.023 -4.168 1 98.12 418 LEU A N 1
ATOM 3181 C CA . LEU A 1 418 ? 20.125 15.227 -4.277 1 98.12 418 LEU A CA 1
ATOM 3182 C C . LEU A 1 418 ? 20.234 16.078 -3.008 1 98.12 418 LEU A C 1
ATOM 3184 O O . LEU A 1 418 ? 20.656 15.578 -1.961 1 98.12 418 LEU A O 1
ATOM 3188 N N . VAL A 1 419 ? 19.891 17.344 -3.125 1 97.5 419 VAL A N 1
ATOM 3189 C CA . VAL A 1 419 ? 19.922 18.219 -1.967 1 97.5 419 VAL A CA 1
ATOM 3190 C C . VAL A 1 419 ? 18.891 17.766 -0.938 1 97.5 419 VAL A C 1
ATOM 3192 O O . VAL A 1 419 ? 19.109 17.906 0.269 1 97.5 419 VAL A O 1
ATOM 3195 N N . ASP A 1 420 ? 17.766 17.219 -1.439 1 97.56 420 ASP A N 1
ATOM 3196 C CA . ASP A 1 420 ? 16.688 16.703 -0.625 1 97.56 420 ASP A CA 1
ATOM 3197 C C . ASP A 1 420 ? 16.078 15.453 -1.264 1 97.56 420 ASP A C 1
ATOM 3199 O O . ASP A 1 420 ? 15.898 15.391 -2.482 1 97.56 420 ASP A O 1
ATOM 3203 N N . GLU A 1 421 ? 15.82 14.453 -0.397 1 98.44 421 GLU A N 1
ATOM 3204 C CA . GLU A 1 421 ? 15.125 13.273 -0.91 1 98.44 421 GLU A CA 1
ATOM 3205 C C . GLU A 1 421 ? 13.773 13.656 -1.508 1 98.44 421 GLU A C 1
ATOM 3207 O O . GLU A 1 421 ? 13.094 14.547 -0.999 1 98.44 421 GLU A O 1
ATOM 3212 N N . THR A 1 422 ? 13.32 13.008 -2.57 1 98.62 422 THR A N 1
ATOM 3213 C CA . THR A 1 422 ? 12.078 13.359 -3.262 1 98.62 422 THR A CA 1
ATOM 3214 C C . THR A 1 422 ? 10.914 12.516 -2.744 1 98.62 422 THR A C 1
ATOM 3216 O O . THR A 1 422 ? 11.125 11.477 -2.113 1 98.62 422 THR A O 1
ATOM 3219 N N . HIS A 1 423 ? 9.68 13 -3.043 1 98.62 423 HIS A N 1
ATOM 3220 C CA . HIS A 1 423 ? 8.484 12.188 -2.855 1 98.62 423 HIS A CA 1
ATOM 3221 C C . HIS A 1 423 ? 8.453 11.016 -3.83 1 98.62 423 HIS A C 1
ATOM 3223 O O . HIS A 1 423 ? 9.266 10.953 -4.762 1 98.62 423 HIS A O 1
ATOM 3229 N N . SER A 1 424 ? 7.633 10.055 -3.498 1 98.31 424 SER A N 1
ATOM 3230 C CA . SER A 1 424 ? 7.355 8.945 -4.395 1 98.31 424 SER A CA 1
ATOM 3231 C C . SER A 1 424 ? 5.902 8.945 -4.852 1 98.31 424 SER A C 1
ATOM 3233 O O . SER A 1 424 ? 5.047 9.57 -4.215 1 98.31 424 SER A O 1
ATOM 3235 N N . GLY A 1 425 ? 5.641 8.258 -6.023 1 97.69 425 GLY A N 1
ATOM 3236 C CA . GLY A 1 425 ? 4.375 8.461 -6.707 1 97.69 425 GLY A CA 1
ATOM 3237 C C . GLY A 1 425 ? 3.41 7.305 -6.535 1 97.69 425 GLY A C 1
ATOM 3238 O O . GLY A 1 425 ? 2.32 7.305 -7.109 1 97.69 425 GLY A O 1
ATOM 3239 N N . GLU A 1 426 ? 3.74 6.223 -5.75 1 98.19 426 GLU A N 1
ATOM 3240 C CA . GLU A 1 426 ? 2.826 5.09 -5.613 1 98.19 426 GLU A CA 1
ATOM 3241 C C . GLU A 1 426 ? 1.619 5.457 -4.754 1 98.19 426 GLU A C 1
ATOM 3243 O O . GLU A 1 426 ? 1.664 6.422 -3.99 1 98.19 426 GLU A O 1
ATOM 3248 N N . ASP A 1 427 ? 0.515 4.691 -4.887 1 98.69 427 ASP A N 1
ATOM 3249 C CA . ASP A 1 427 ? -0.707 4.914 -4.117 1 98.69 427 ASP A CA 1
ATOM 3250 C C . ASP A 1 427 ? -0.426 4.875 -2.617 1 98.69 427 ASP A C 1
ATOM 3252 O O . ASP A 1 427 ? 0.476 4.168 -2.166 1 98.69 427 ASP A O 1
ATOM 3256 N N . VAL A 1 428 ? -1.179 5.66 -1.909 1 98.88 428 VAL A N 1
ATOM 3257 C CA . VAL A 1 428 ? -1.064 5.656 -0.454 1 98.88 428 VAL A CA 1
ATOM 3258 C C . VAL A 1 428 ? -2.301 5.004 0.161 1 98.88 428 VAL A C 1
ATOM 3260 O O . VAL A 1 428 ? -3.365 4.969 -0.461 1 98.88 428 VAL A O 1
ATOM 3263 N N . ALA A 1 429 ? -2.146 4.484 1.34 1 98.88 429 ALA A N 1
ATOM 3264 C CA . ALA A 1 429 ? -3.236 3.779 2.012 1 98.88 429 ALA A CA 1
ATOM 3265 C C . ALA A 1 429 ? -4.188 4.762 2.691 1 98.88 429 ALA A C 1
ATOM 3267 O O . ALA A 1 429 ? -3.771 5.84 3.127 1 98.88 429 ALA A O 1
ATOM 3268 N N . VAL A 1 430 ? -5.449 4.43 2.738 1 98.88 430 VAL A N 1
ATOM 3269 C CA . VAL A 1 430 ? -6.492 5.086 3.516 1 98.88 430 VAL A CA 1
ATOM 3270 C C . VAL A 1 430 ? -7.082 4.102 4.523 1 98.88 430 VAL A C 1
ATOM 3272 O O . VAL A 1 430 ? -7.469 2.988 4.164 1 98.88 430 VAL A O 1
ATOM 3275 N N . TYR A 1 431 ? -7.07 4.473 5.773 1 98.88 431 TYR A N 1
ATOM 3276 C CA . TYR A 1 431 ? -7.691 3.715 6.855 1 98.88 431 TYR A CA 1
ATOM 3277 C C . TYR A 1 431 ? -8.875 4.477 7.441 1 98.88 431 TYR A C 1
ATOM 3279 O O . TYR A 1 431 ? -8.797 5.688 7.656 1 98.88 431 TYR A O 1
ATOM 3287 N N . SER A 1 432 ? -9.961 3.752 7.668 1 98.75 432 SER A N 1
ATOM 3288 C CA . SER A 1 432 ? -11.117 4.504 8.148 1 98.75 432 SER A CA 1
ATOM 3289 C C . SER A 1 432 ? -11.961 3.668 9.102 1 98.75 432 SER A C 1
ATOM 3291 O O . SER A 1 432 ? -12 2.439 8.992 1 98.75 432 SER A O 1
ATOM 3293 N N . SER A 1 433 ? -12.602 4.293 10.023 1 98.44 433 SER A N 1
ATOM 3294 C CA . SER A 1 433 ? -13.531 3.738 10.992 1 98.44 433 SER A CA 1
ATOM 3295 C C . SER A 1 433 ? -14.648 4.727 11.312 1 98.44 433 SER A C 1
ATOM 3297 O O . SER A 1 433 ? -14.453 5.941 11.242 1 98.44 433 SER A O 1
ATOM 3299 N N . GLY A 1 434 ? -15.82 4.203 11.672 1 98.5 434 GLY A N 1
ATOM 3300 C CA . GLY A 1 434 ? -16.953 5.051 12.008 1 98.5 434 GLY A CA 1
ATOM 3301 C C . GLY A 1 434 ? -18 5.121 10.906 1 98.5 434 GLY A C 1
ATOM 3302 O O . GLY A 1 434 ? -18.031 4.262 10.023 1 98.5 434 GLY A O 1
ATOM 3303 N N . PRO A 1 435 ? -18.922 6.125 10.93 1 98.06 435 PRO A N 1
ATOM 3304 C CA . PRO A 1 435 ? -20.031 6.207 9.984 1 98.06 435 PRO A CA 1
ATOM 3305 C C . PRO A 1 435 ? -19.562 6.285 8.531 1 98.06 435 PRO A C 1
ATOM 3307 O O . PRO A 1 435 ? -18.766 7.16 8.18 1 98.06 435 PRO A O 1
ATOM 3310 N N . TRP A 1 436 ? -20.047 5.336 7.77 1 96.69 436 TRP A N 1
ATOM 3311 C CA . TRP A 1 436 ? -19.891 5.281 6.32 1 96.69 436 TRP A CA 1
ATOM 3312 C C . TRP A 1 436 ? -18.438 5.051 5.934 1 96.69 436 TRP A C 1
ATOM 3314 O O . TRP A 1 436 ? -18.047 5.312 4.797 1 96.69 436 TRP A O 1
ATOM 3324 N N . SER A 1 437 ? -17.625 4.586 6.859 1 97.44 437 SER A N 1
ATOM 3325 C CA . SER A 1 437 ? -16.203 4.367 6.586 1 97.44 437 SER A CA 1
ATOM 3326 C C . SER A 1 437 ? -16 3.342 5.473 1 97.44 437 SER A C 1
ATOM 3328 O O . SER A 1 437 ? -14.992 3.365 4.773 1 97.44 437 SER A O 1
ATOM 3330 N N . GLN A 1 438 ? -16.984 2.436 5.195 1 96.06 438 GLN A N 1
ATOM 3331 C CA . GLN A 1 438 ? -16.875 1.407 4.164 1 96.06 438 GLN A CA 1
ATOM 3332 C C . GLN A 1 438 ? -16.797 2.027 2.773 1 96.06 438 GLN A C 1
ATOM 3334 O O . GLN A 1 438 ? -16.391 1.368 1.814 1 96.06 438 GLN A O 1
ATOM 3339 N N . LEU A 1 439 ? -17.203 3.324 2.668 1 97.12 439 LEU A N 1
ATOM 3340 C CA . LEU A 1 439 ? -17.188 3.988 1.369 1 97.12 439 LEU A CA 1
ATOM 3341 C C . LEU A 1 439 ? -15.75 4.324 0.953 1 97.12 439 LEU A C 1
ATOM 3343 O O . LEU A 1 439 ? -15.5 4.629 -0.214 1 97.12 439 LEU A O 1
ATOM 3347 N N . LEU A 1 440 ? -14.812 4.277 1.894 1 97.94 440 LEU A N 1
ATOM 3348 C CA . LEU A 1 440 ? -13.414 4.578 1.611 1 97.94 440 LEU A CA 1
ATOM 3349 C C . LEU A 1 440 ? -12.617 3.301 1.368 1 97.94 440 LEU A C 1
ATOM 3351 O O . LEU A 1 440 ? -11.539 3.121 1.931 1 97.94 440 LEU A O 1
ATOM 3355 N N . SER A 1 441 ? -13.188 2.365 0.629 1 96.75 441 SER A N 1
ATOM 3356 C CA . SER A 1 441 ? -12.562 1.114 0.209 1 96.75 441 SER A CA 1
ATOM 3357 C C . SER A 1 441 ? -12.32 1.097 -1.296 1 96.75 441 SER A C 1
ATOM 3359 O O . SER A 1 441 ? -12.906 1.889 -2.035 1 96.75 441 SER A O 1
ATOM 3361 N N . GLY A 1 442 ? -11.461 0.143 -1.762 1 97.94 442 GLY A N 1
ATOM 3362 C CA . GLY A 1 442 ? -11.102 0.088 -3.17 1 97.94 442 GLY A CA 1
ATOM 3363 C C . GLY A 1 442 ? -10.023 1.092 -3.549 1 97.94 442 GLY A C 1
ATOM 3364 O O . GLY A 1 442 ? -9.289 1.578 -2.689 1 97.94 442 GLY A O 1
ATOM 3365 N N . VAL A 1 443 ? -9.836 1.286 -4.812 1 98.62 443 VAL A N 1
ATOM 3366 C CA . VAL A 1 443 ? -8.891 2.252 -5.359 1 98.62 443 VAL A CA 1
ATOM 3367 C C . VAL A 1 443 ? -9.641 3.471 -5.891 1 98.62 443 VAL A C 1
ATOM 3369 O O . VAL A 1 443 ? -10.641 3.33 -6.598 1 98.62 443 VAL A O 1
ATOM 3372 N N . PHE A 1 444 ? -9.203 4.656 -5.516 1 98.38 444 PHE A N 1
ATOM 3373 C CA . PHE A 1 444 ? -9.914 5.84 -5.984 1 98.38 444 PHE A CA 1
ATOM 3374 C C . PHE A 1 444 ? -8.977 7.039 -6.066 1 98.38 444 PHE A C 1
ATOM 3376 O O . PHE A 1 444 ? -7.859 6.992 -5.555 1 98.38 444 PHE A O 1
ATOM 3383 N N . GLU A 1 445 ? -9.445 8.07 -6.75 1 98.25 445 GLU A N 1
ATOM 3384 C CA . GLU A 1 445 ? -8.742 9.344 -6.785 1 98.25 445 GLU A CA 1
ATOM 3385 C C . GLU A 1 445 ? -8.766 10.023 -5.422 1 98.25 445 GLU A C 1
ATOM 3387 O O . GLU A 1 445 ? -9.773 9.984 -4.719 1 98.25 445 GLU A O 1
ATOM 3392 N N . GLN A 1 446 ? -7.66 10.656 -5.109 1 98.44 446 GLN A N 1
ATOM 3393 C CA . GLN A 1 446 ? -7.559 11.367 -3.84 1 98.44 446 GLN A CA 1
ATOM 3394 C C . GLN A 1 446 ? -8.672 12.406 -3.697 1 98.44 446 GLN A C 1
ATOM 3396 O O . GLN A 1 446 ? -9.156 12.656 -2.592 1 98.44 446 GLN A O 1
ATOM 3401 N N . SER A 1 447 ? -9.164 12.984 -4.805 1 98.31 447 SER A N 1
ATOM 3402 C CA . SER A 1 447 ? -10.172 14.039 -4.809 1 98.31 447 SER A CA 1
ATOM 3403 C C . SER A 1 447 ? -11.523 13.508 -4.359 1 98.31 447 SER A C 1
ATOM 3405 O O . SER A 1 447 ? -12.438 14.281 -4.07 1 98.31 447 SER A O 1
ATOM 3407 N N . LEU A 1 448 ? -11.688 12.242 -4.223 1 98.44 448 LEU A N 1
ATOM 3408 C CA . LEU A 1 448 ? -12.953 11.656 -3.779 1 98.44 448 LEU A CA 1
ATOM 3409 C C . LEU A 1 448 ? -13.109 11.797 -2.27 1 98.44 448 LEU A C 1
ATOM 3411 O O . LEU A 1 448 ? -14.234 11.758 -1.755 1 98.44 448 LEU A O 1
ATOM 3415 N N . ILE A 1 449 ? -12.055 11.977 -1.538 1 98.69 449 ILE A N 1
ATOM 3416 C CA . ILE A 1 449 ? -12.016 11.906 -0.082 1 98.69 449 ILE A CA 1
ATOM 3417 C C . ILE A 1 449 ? -12.969 12.945 0.514 1 98.69 449 ILE A C 1
ATOM 3419 O O . ILE A 1 449 ? -13.891 12.594 1.255 1 98.69 449 ILE A O 1
ATOM 3423 N N . PRO A 1 450 ? -12.844 14.227 0.137 1 98.31 450 PRO A N 1
ATOM 3424 C CA . PRO A 1 450 ? -13.719 15.195 0.812 1 98.31 450 PRO A CA 1
ATOM 3425 C C . PRO A 1 450 ? -15.188 15.008 0.462 1 98.31 450 PRO A C 1
ATOM 3427 O O . PRO A 1 450 ? -16.062 15.242 1.301 1 98.31 450 PRO A O 1
ATOM 3430 N N . THR A 1 451 ? -15.5 14.57 -0.769 1 97.69 451 THR A N 1
ATOM 3431 C CA . THR A 1 451 ? -16.875 14.281 -1.151 1 97.69 451 THR A CA 1
ATOM 3432 C C . THR A 1 451 ? -17.453 13.172 -0.281 1 97.69 451 THR A C 1
ATOM 3434 O O . THR A 1 451 ? -18.609 13.25 0.142 1 97.69 451 THR A O 1
ATOM 3437 N N . THR A 1 452 ? -16.703 12.18 0.01 1 98.25 452 THR A N 1
ATOM 3438 C CA . THR A 1 452 ? -17.141 11.062 0.847 1 98.25 452 THR A CA 1
ATOM 3439 C C . THR A 1 452 ? -17.328 11.516 2.293 1 98.25 452 THR A C 1
ATOM 3441 O O . THR A 1 452 ? -18.297 11.141 2.943 1 98.25 452 THR A O 1
ATOM 3444 N N . LEU A 1 453 ? -16.391 12.336 2.805 1 98.69 453 LEU A N 1
ATOM 3445 C CA . LEU A 1 453 ? -16.484 12.836 4.172 1 98.69 453 LEU A CA 1
ATOM 3446 C C . LEU A 1 453 ? -17.688 13.75 4.332 1 98.69 453 LEU A C 1
ATOM 3448 O O . LEU A 1 453 ? -18.375 13.711 5.355 1 98.69 453 LEU A O 1
ATOM 3452 N N . MET A 1 454 ? -17.953 14.57 3.316 1 98.19 454 MET A N 1
ATOM 3453 C CA . MET A 1 454 ? -19.125 15.438 3.34 1 98.19 454 MET A CA 1
ATOM 3454 C C . MET A 1 454 ? -20.422 14.625 3.303 1 98.19 454 MET A C 1
ATOM 3456 O O . MET A 1 454 ? -21.359 14.906 4.043 1 98.19 454 MET A O 1
ATOM 3460 N N . TYR A 1 455 ? -20.391 13.594 2.475 1 98 455 TYR A N 1
ATOM 3461 C CA . TYR A 1 455 ? -21.547 12.695 2.438 1 98 455 TYR A CA 1
ATOM 3462 C C . TYR A 1 455 ? -21.828 12.125 3.82 1 98 455 TYR A C 1
ATOM 3464 O O . TYR A 1 455 ? -22.969 12.18 4.297 1 98 455 TYR A O 1
ATOM 3472 N N . ALA A 1 456 ? -20.844 11.633 4.418 1 98 456 ALA A N 1
ATOM 3473 C CA . ALA A 1 456 ? -20.984 10.93 5.688 1 98 456 ALA A CA 1
ATOM 3474 C C . ALA A 1 456 ? -21.438 11.875 6.793 1 98 456 ALA A C 1
ATOM 3476 O O . ALA A 1 456 ? -22.141 11.469 7.727 1 98 456 ALA A O 1
ATOM 3477 N N . SER A 1 457 ? -21.078 13.172 6.742 1 98.25 457 SER A N 1
ATOM 3478 C CA . SER A 1 457 ? -21.312 14.117 7.832 1 98.25 457 SER A CA 1
ATOM 3479 C C . SER A 1 457 ? -22.469 15.062 7.512 1 98.25 457 SER A C 1
ATOM 3481 O O . SER A 1 457 ? -22.75 15.992 8.273 1 98.25 457 SER A O 1
ATOM 3483 N N . CYS A 1 458 ? -23.125 14.898 6.367 1 97 458 CYS A N 1
ATOM 3484 C CA . CYS A 1 458 ? -24.312 15.633 5.961 1 97 458 CYS A CA 1
ATOM 3485 C C . CYS A 1 458 ? -24.016 17.125 5.82 1 97 458 CYS A C 1
ATOM 3487 O O . CYS A 1 458 ? -24.75 17.969 6.352 1 97 458 CYS A O 1
ATOM 3489 N N . ILE A 1 459 ? -22.875 17.359 5.168 1 97.44 459 ILE A N 1
ATOM 3490 C CA . ILE A 1 459 ? -22.547 18.75 4.887 1 97.44 459 ILE A CA 1
ATOM 3491 C C . ILE A 1 459 ? -22.219 18.906 3.404 1 97.44 459 ILE A C 1
ATOM 3493 O O . ILE A 1 459 ? -22.094 17.922 2.678 1 97.44 459 ILE A O 1
ATOM 3497 N N . GLY A 1 460 ? -22.094 20.172 2.934 1 94.25 460 GLY A N 1
ATOM 3498 C CA . GLY A 1 460 ? -21.703 20.438 1.559 1 94.25 460 GLY A CA 1
ATOM 3499 C C . GLY A 1 460 ? -22.891 20.609 0.628 1 94.25 460 GLY A C 1
ATOM 3500 O O . GLY A 1 460 ? -24.031 20.531 1.057 1 94.25 460 GLY A O 1
ATOM 3501 N N . PRO A 1 461 ? -22.672 20.828 -0.554 1 89 461 PRO A N 1
ATOM 3502 C CA . PRO A 1 461 ? -23.734 21.281 -1.476 1 89 461 PRO A CA 1
ATOM 3503 C C . PRO A 1 461 ? -24.375 20.125 -2.236 1 89 461 PRO A C 1
ATOM 3505 O O . PRO A 1 461 ? -25.281 20.344 -3.039 1 89 461 PRO A O 1
ATOM 3508 N N . SER A 1 462 ? -23.953 18.938 -1.973 1 88.5 462 SER A N 1
ATOM 3509 C CA . SER A 1 462 ? -24.359 17.828 -2.836 1 88.5 462 SER A CA 1
ATOM 3510 C C . SER A 1 462 ? -25.062 16.734 -2.043 1 88.5 462 SER A C 1
ATOM 3512 O O . SER A 1 462 ? -25.578 16.984 -0.948 1 88.5 462 SER A O 1
ATOM 3514 N N . LEU A 1 463 ? -25.125 15.539 -2.654 1 87.81 463 LEU A N 1
ATOM 3515 C CA . LEU A 1 463 ? -25.719 14.352 -2.055 1 87.81 463 LEU A CA 1
ATOM 3516 C C . LEU A 1 463 ? -25.062 14.023 -0.724 1 87.81 463 LEU A C 1
ATOM 3518 O O . LEU A 1 463 ? -23.828 14.031 -0.623 1 87.81 463 LEU A O 1
ATOM 3522 N N . THR A 1 464 ? -25.969 13.875 0.309 1 93.12 464 THR A N 1
ATOM 3523 C CA . THR A 1 464 ? -25.469 13.461 1.615 1 93.12 464 THR A CA 1
ATOM 3524 C C . THR A 1 464 ? -26.266 12.289 2.164 1 93.12 464 THR A C 1
ATOM 3526 O O . THR A 1 464 ? -27.297 11.906 1.59 1 93.12 464 THR A O 1
ATOM 3529 N N . ALA A 1 465 ? -25.75 11.688 3.203 1 92.25 465 ALA A N 1
ATOM 3530 C CA . ALA A 1 465 ? -26.422 10.578 3.867 1 92.25 465 ALA A CA 1
ATOM 3531 C C . ALA A 1 465 ? -27.766 11.023 4.43 1 92.25 465 ALA A C 1
ATOM 3533 O O . ALA A 1 465 ? -28.688 10.211 4.57 1 92.25 465 ALA A O 1
ATOM 3534 N N . CYS A 1 466 ? -27.953 12.305 4.746 1 91.38 466 CYS A N 1
ATOM 3535 C CA . CYS A 1 466 ? -29.172 12.82 5.352 1 91.38 466 CYS A CA 1
ATOM 3536 C C . CYS A 1 466 ? -30.219 13.141 4.289 1 91.38 466 CYS A C 1
ATOM 3538 O O . CYS A 1 466 ? -31.406 13.172 4.578 1 91.38 466 CYS A O 1
ATOM 3540 N N . ASN A 1 467 ? -29.828 13.383 3.178 1 82.69 467 ASN A N 1
ATOM 3541 C CA . ASN A 1 467 ? -30.797 13.695 2.131 1 82.69 467 ASN A CA 1
ATOM 3542 C C . ASN A 1 467 ? -30.844 12.609 1.057 1 82.69 467 ASN A C 1
ATOM 3544 O O . ASN A 1 467 ? -31.531 12.75 0.052 1 82.69 467 ASN A O 1
ATOM 3548 N N . HIS A 1 468 ? -29.969 11.625 1.094 1 67.62 468 HIS A N 1
ATOM 3549 C CA . HIS A 1 468 ? -29.969 10.516 0.152 1 67.62 468 HIS A CA 1
ATOM 3550 C C . HIS A 1 468 ? -31.312 9.805 0.126 1 67.62 468 HIS A C 1
ATOM 3552 O O . HIS A 1 468 ? -31.766 9.367 -0.933 1 67.62 468 HIS A O 1
ATOM 3558 N N . TYR A 1 469 ? -32.062 9.547 1.213 1 55.66 469 TYR A N 1
ATOM 3559 C CA . TYR A 1 469 ? -33.344 8.828 1.209 1 55.66 469 TYR A CA 1
ATOM 3560 C C . TYR A 1 469 ? -34.438 9.648 0.52 1 55.66 469 TYR A C 1
ATOM 3562 O O . TYR A 1 469 ? -35.406 9.094 0.006 1 55.66 469 TYR A O 1
ATOM 3570 N N . ASN A 1 470 ? -34.344 10.883 0.425 1 47.5 470 ASN A N 1
ATOM 3571 C CA . ASN A 1 470 ? -35.406 11.586 -0.281 1 47.5 470 ASN A CA 1
ATOM 3572 C C . ASN A 1 470 ? -35.375 11.297 -1.778 1 47.5 470 ASN A C 1
ATOM 3574 O O . ASN A 1 470 ? -36.281 11.688 -2.512 1 47.5 470 ASN A O 1
ATOM 3578 N N . PHE A 1 471 ? -34.438 10.953 -2.314 1 37.34 471 PHE A N 1
ATOM 3579 C CA . PHE A 1 471 ? -34.344 10.758 -3.758 1 37.34 471 PHE A CA 1
ATOM 3580 C C . PHE A 1 471 ? -34.844 9.367 -4.148 1 37.34 471 PHE A C 1
ATOM 3582 O O . PHE A 1 471 ? -35.125 9.109 -5.324 1 37.34 471 PHE A O 1
ATOM 3589 N N . ARG A 1 472 ? -34.844 8.508 -3.318 1 38.12 472 ARG A N 1
ATOM 3590 C CA . ARG A 1 472 ? -35.281 7.211 -3.803 1 38.12 472 ARG A CA 1
ATOM 3591 C C . ARG A 1 472 ? -36.812 7.152 -3.854 1 38.12 472 ARG A C 1
ATOM 3593 O O . ARG A 1 472 ? -37.406 6.086 -4.059 1 38.12 472 ARG A O 1
ATOM 3600 N N . GLN A 1 473 ? -37.531 8.078 -3.264 1 32.47 473 GLN A N 1
ATOM 3601 C CA . GLN A 1 473 ? -38.938 7.812 -3.48 1 32.47 473 GLN A CA 1
ATOM 3602 C C . GLN A 1 473 ? -39.344 8.172 -4.906 1 32.47 473 GLN A C 1
ATOM 3604 O O . GLN A 1 473 ? -39.156 9.297 -5.352 1 32.47 473 GLN A O 1
ATOM 3609 N N . PRO A 1 474 ? -39.812 7.312 -5.547 1 25.5 474 PRO A N 1
ATOM 3610 C CA . PRO A 1 474 ? -40.5 7.598 -6.812 1 25.5 474 PRO A CA 1
ATOM 3611 C C . PRO A 1 474 ? -41.688 8.555 -6.648 1 25.5 474 PRO A C 1
ATOM 3613 O O . PRO A 1 474 ? -42.312 8.578 -5.59 1 25.5 474 PRO A O 1
ATOM 3616 N N . GLU B 1 1 ? -15.992 22.453 -11.383 1 89.31 1 GLU B N 1
ATOM 3617 C CA . GLU B 1 1 ? -17.188 21.719 -11.82 1 89.31 1 GLU B CA 1
ATOM 3618 C C . GLU B 1 1 ? -16.828 20.328 -12.312 1 89.31 1 GLU B C 1
ATOM 3620 O O . GLU B 1 1 ? -17.516 19.344 -11.977 1 89.31 1 GLU B O 1
ATOM 3625 N N . TYR B 1 2 ? -15.828 20.234 -13.109 1 91.31 2 TYR B N 1
ATOM 3626 C CA . TYR B 1 2 ? -15.383 18.938 -13.617 1 91.31 2 TYR B CA 1
ATOM 3627 C C . TYR B 1 2 ? -15.148 17.953 -12.484 1 91.31 2 TYR B C 1
ATOM 3629 O O . TYR B 1 2 ? -15.688 16.844 -12.492 1 91.31 2 TYR B O 1
ATOM 3637 N N . TRP B 1 3 ? -14.398 18.266 -11.508 1 93.38 3 TRP B N 1
ATOM 3638 C CA . TRP B 1 3 ? -14.039 17.375 -10.414 1 93.38 3 TRP B CA 1
ATOM 3639 C C . TRP B 1 3 ? -15.258 17.078 -9.531 1 93.38 3 TRP B C 1
ATOM 3641 O O . TRP B 1 3 ? -15.391 15.977 -9 1 93.38 3 TRP B O 1
ATOM 3651 N N . LEU B 1 4 ? -16.109 18.062 -9.328 1 92.06 4 LEU B N 1
ATOM 3652 C CA . LEU B 1 4 ? -17.312 17.844 -8.547 1 92.06 4 LEU B CA 1
ATOM 3653 C C . LEU B 1 4 ? -18.172 16.75 -9.188 1 92.06 4 LEU B C 1
ATOM 3655 O O . LEU B 1 4 ? -18.641 15.844 -8.492 1 92.06 4 LEU B O 1
ATOM 3659 N N . GLU B 1 5 ? -18.391 16.891 -10.461 1 94.25 5 GLU B N 1
ATOM 3660 C CA . GLU B 1 5 ? -19.188 15.898 -11.18 1 94.25 5 GLU B CA 1
ATOM 3661 C C . GLU B 1 5 ? -18.531 14.523 -11.125 1 94.25 5 GLU B C 1
ATOM 3663 O O . GLU B 1 5 ? -19.203 13.516 -10.883 1 94.25 5 GLU B O 1
ATOM 3668 N N . LYS B 1 6 ? -17.297 14.523 -11.367 1 95.25 6 LYS B N 1
ATOM 3669 C CA . LYS B 1 6 ? -16.547 13.266 -11.352 1 95.25 6 LYS B CA 1
ATOM 3670 C C . LYS B 1 6 ? -16.609 12.609 -9.977 1 95.25 6 LYS B C 1
ATOM 3672 O O . LYS B 1 6 ? -16.781 11.391 -9.867 1 95.25 6 LYS B O 1
ATOM 3677 N N . ASN B 1 7 ? -16.406 13.359 -8.938 1 96.69 7 ASN B N 1
ATOM 3678 C CA . ASN B 1 7 ? -16.406 12.844 -7.57 1 96.69 7 ASN B CA 1
ATOM 3679 C C . ASN B 1 7 ? -17.797 12.359 -7.164 1 96.69 7 ASN B C 1
ATOM 3681 O O . ASN B 1 7 ? -17.922 11.375 -6.426 1 96.69 7 ASN B O 1
ATOM 3685 N N . LEU B 1 8 ? -18.875 13.07 -7.609 1 95.62 8 LEU B N 1
ATOM 3686 C CA . LEU B 1 8 ? -20.234 12.641 -7.297 1 95.62 8 LEU B CA 1
ATOM 3687 C C . LEU B 1 8 ? -20.547 11.312 -7.965 1 95.62 8 LEU B C 1
ATOM 3689 O O . LEU B 1 8 ? -21.188 10.445 -7.363 1 95.62 8 LEU B O 1
ATOM 3693 N N . ASP B 1 9 ? -20.109 11.211 -9.203 1 96.25 9 ASP B N 1
ATOM 3694 C CA . ASP B 1 9 ? -20.281 9.938 -9.898 1 96.25 9 ASP B CA 1
ATOM 3695 C C . ASP B 1 9 ? -19.562 8.805 -9.164 1 96.25 9 ASP B C 1
ATOM 3697 O O . ASP B 1 9 ? -20.109 7.719 -8.992 1 96.25 9 ASP B O 1
ATOM 3701 N N . ALA B 1 10 ? -18.328 9.062 -8.781 1 96.38 10 ALA B N 1
ATOM 3702 C CA . ALA B 1 10 ? -17.547 8.07 -8.039 1 96.38 10 ALA B CA 1
ATOM 3703 C C . ALA B 1 10 ? -18.219 7.723 -6.715 1 96.38 10 ALA B C 1
ATOM 3705 O O . ALA B 1 10 ? -18.234 6.562 -6.301 1 96.38 10 ALA B O 1
ATOM 3706 N N . LEU B 1 11 ? -18.719 8.727 -6.027 1 96.19 11 LEU B N 1
ATOM 3707 C CA . LEU B 1 11 ? -19.422 8.508 -4.766 1 96.19 11 LEU B CA 1
ATOM 3708 C C . LEU B 1 11 ? -20.641 7.609 -4.969 1 96.19 11 LEU B C 1
ATOM 3710 O O . LEU B 1 11 ? -20.891 6.715 -4.164 1 96.19 11 LEU B O 1
ATOM 3714 N N . HIS B 1 12 ? -21.391 7.879 -6.027 1 94.75 12 HIS B N 1
ATOM 3715 C CA . HIS B 1 12 ? -22.547 7.055 -6.34 1 94.75 12 HIS B CA 1
ATOM 3716 C C . HIS B 1 12 ? -22.156 5.594 -6.527 1 94.75 12 HIS B C 1
ATOM 3718 O O . HIS B 1 12 ? -22.859 4.688 -6.09 1 94.75 12 HIS B O 1
ATOM 3724 N N . GLN B 1 13 ? -21.062 5.445 -7.152 1 94.44 13 GLN B N 1
ATOM 3725 C CA . GLN B 1 13 ? -20.578 4.086 -7.352 1 94.44 13 GLN B CA 1
ATOM 3726 C C . GLN B 1 13 ? -20.203 3.434 -6.023 1 94.44 13 GLN B C 1
ATOM 3728 O O . GLN B 1 13 ? -20.453 2.242 -5.82 1 94.44 13 GLN B O 1
ATOM 3733 N N . GLN B 1 14 ? -19.594 4.203 -5.113 1 94.38 14 GLN B N 1
ATOM 3734 C CA . GLN B 1 14 ? -19.219 3.689 -3.797 1 94.38 14 GLN B CA 1
ATOM 3735 C C . GLN B 1 14 ? -20.469 3.297 -2.998 1 94.38 14 GLN B C 1
ATOM 3737 O O . GLN B 1 14 ? -20.484 2.242 -2.359 1 94.38 14 GLN B O 1
ATOM 3742 N N . ILE B 1 15 ? -21.438 4.137 -3.045 1 92.69 15 ILE B N 1
ATOM 3743 C CA . ILE B 1 15 ? -22.672 3.92 -2.295 1 92.69 15 ILE B CA 1
ATOM 3744 C C . ILE B 1 15 ? -23.375 2.674 -2.818 1 92.69 15 ILE B C 1
ATOM 3746 O O . ILE B 1 15 ? -23.984 1.93 -2.047 1 92.69 15 ILE B O 1
ATOM 3750 N N . ALA B 1 16 ? -23.203 2.439 -4.055 1 89.75 16 ALA B N 1
ATOM 3751 C CA . ALA B 1 16 ? -23.906 1.34 -4.711 1 89.75 16 ALA B CA 1
ATOM 3752 C C . ALA B 1 16 ? -23.266 -0.003 -4.367 1 89.75 16 ALA B C 1
ATOM 3754 O O . ALA B 1 16 ? -23.875 -1.058 -4.594 1 89.75 16 ALA B O 1
ATOM 3755 N N . LYS B 1 17 ? -22.109 0.093 -3.764 1 86.56 17 LYS B N 1
ATOM 3756 C CA . LYS B 1 17 ? -21.453 -1.148 -3.373 1 86.56 17 LYS B CA 1
ATOM 3757 C C . LYS B 1 17 ? -22.141 -1.786 -2.172 1 86.56 17 LYS B C 1
ATOM 3759 O O . LYS B 1 17 ? -22.484 -1.097 -1.209 1 86.56 17 LYS B O 1
ATOM 3764 N N . PHE B 1 18 ? -22.656 -2.939 -2.32 1 83.19 18 PHE B N 1
ATOM 3765 C CA . PHE B 1 18 ? -23.266 -3.678 -1.223 1 83.19 18 PHE B CA 1
ATOM 3766 C C . PHE B 1 18 ? -22.578 -5.023 -1.023 1 83.19 18 PHE B C 1
ATOM 3768 O O . PHE B 1 18 ? -22.109 -5.629 -1.983 1 83.19 18 PHE B O 1
ATOM 3775 N N . PRO B 1 19 ? -22.516 -5.371 0.248 1 89.25 19 PRO B N 1
ATOM 3776 C CA . PRO B 1 19 ? -21.906 -6.676 0.504 1 89.25 19 PRO B CA 1
ATOM 3777 C C . PRO B 1 19 ? -22.656 -7.828 -0.157 1 89.25 19 PRO B C 1
ATOM 3779 O O . PRO B 1 19 ? -23.891 -7.887 -0.085 1 89.25 19 PRO B O 1
ATOM 3782 N N . ASN B 1 20 ? -21.938 -8.602 -0.918 1 94.19 20 ASN B N 1
ATOM 3783 C CA . ASN B 1 20 ? -22.469 -9.844 -1.46 1 94.19 20 ASN B CA 1
ATOM 3784 C C . ASN B 1 20 ? -22.312 -10.992 -0.465 1 94.19 20 ASN B C 1
ATOM 3786 O O . ASN B 1 20 ? -21.203 -11.43 -0.168 1 94.19 20 ASN B O 1
ATOM 3790 N N . THR B 1 21 ? -23.438 -11.516 0.053 1 94.5 21 THR B N 1
ATOM 3791 C CA . THR B 1 21 ? -23.375 -12.562 1.063 1 94.5 21 THR B CA 1
ATOM 3792 C C . THR B 1 21 ? -23.812 -13.906 0.479 1 94.5 21 THR B C 1
ATOM 3794 O O . THR B 1 21 ? -24.25 -14.797 1.212 1 94.5 21 THR B O 1
ATOM 3797 N N . ASN B 1 22 ? -23.812 -13.984 -0.852 1 97 22 ASN B N 1
ATOM 3798 C CA . ASN B 1 22 ? -24.031 -15.273 -1.492 1 97 22 ASN B CA 1
ATOM 3799 C C . ASN B 1 22 ? -22.875 -16.234 -1.223 1 97 22 ASN B C 1
ATOM 3801 O O . ASN B 1 22 ? -21.875 -15.844 -0.616 1 97 22 ASN B O 1
ATOM 3805 N N . ILE B 1 23 ? -23.094 -17.5 -1.533 1 97.31 23 ILE B N 1
ATOM 3806 C CA . ILE B 1 23 ? -22.031 -18.5 -1.415 1 97.31 23 ILE B CA 1
ATOM 3807 C C . ILE B 1 23 ? -21.078 -18.375 -2.604 1 97.31 23 ILE B C 1
ATOM 3809 O O . ILE B 1 23 ? -21.531 -18.281 -3.752 1 97.31 23 ILE B O 1
ATOM 3813 N N . ALA B 1 24 ? -19.797 -18.344 -2.342 1 98.62 24 ALA B N 1
ATOM 3814 C CA . ALA B 1 24 ? -18.812 -18.391 -3.412 1 98.62 24 ALA B CA 1
ATOM 3815 C C . ALA B 1 24 ? -18.703 -19.797 -3.996 1 98.62 24 ALA B C 1
ATOM 3817 O O . ALA B 1 24 ? -17.891 -20.609 -3.539 1 98.62 24 ALA B O 1
ATOM 3818 N N . LYS B 1 25 ? -19.5 -20.016 -5.004 1 98.69 25 LYS B N 1
ATOM 3819 C CA . LYS B 1 25 ? -19.391 -21.297 -5.695 1 98.69 25 LYS B CA 1
ATOM 3820 C C . LYS B 1 25 ? -18 -21.5 -6.27 1 98.69 25 LYS B C 1
ATOM 3822 O O . LYS B 1 25 ? -17.469 -22.609 -6.215 1 98.69 25 LYS B O 1
ATOM 3827 N N . ASN B 1 26 ? -17.469 -20.453 -6.836 1 98.88 26 ASN B N 1
ATOM 3828 C CA . ASN B 1 26 ? -16.125 -20.438 -7.426 1 98.88 26 ASN B CA 1
ATOM 3829 C C . ASN B 1 26 ? -15.203 -19.469 -6.699 1 98.88 26 ASN B C 1
ATOM 3831 O O . ASN B 1 26 ? -15.633 -18.391 -6.27 1 98.88 26 ASN B O 1
ATOM 3835 N N . VAL B 1 27 ? -13.984 -19.844 -6.547 1 98.94 27 VAL B N 1
ATOM 3836 C CA . VAL B 1 27 ? -12.938 -18.969 -6.016 1 98.94 27 VAL B CA 1
ATOM 3837 C C . VAL B 1 27 ? -11.773 -18.906 -7.004 1 98.94 27 VAL B C 1
ATOM 3839 O O . VAL B 1 27 ? -11.234 -19.938 -7.406 1 98.94 27 VAL B O 1
ATOM 3842 N N . ILE B 1 28 ? -11.453 -17.75 -7.449 1 99 28 ILE B N 1
ATOM 3843 C CA . ILE B 1 28 ? -10.258 -17.531 -8.25 1 99 28 ILE B CA 1
ATOM 3844 C C . ILE B 1 28 ? -9.273 -16.656 -7.48 1 99 28 ILE B C 1
ATOM 3846 O O . ILE B 1 28 ? -9.586 -15.523 -7.133 1 99 28 ILE B O 1
ATOM 3850 N N . PHE B 1 29 ? -8.172 -17.203 -7.16 1 98.94 29 PHE B N 1
ATOM 3851 C CA . PHE B 1 29 ? -7.086 -16.547 -6.438 1 98.94 29 PHE B CA 1
ATOM 3852 C C . PHE B 1 29 ? -5.957 -16.156 -7.387 1 98.94 29 PHE B C 1
ATOM 3854 O O . PHE B 1 29 ? -5.176 -17.016 -7.809 1 98.94 29 PHE B O 1
ATOM 3861 N N . PHE B 1 30 ? -5.828 -14.844 -7.688 1 99 30 PHE B N 1
ATOM 3862 C CA . PHE B 1 30 ? -4.746 -14.328 -8.516 1 99 30 PHE B CA 1
ATOM 3863 C C . PHE B 1 30 ? -3.58 -13.859 -7.656 1 99 30 PHE B C 1
ATOM 3865 O O . PHE B 1 30 ? -3.771 -13.117 -6.691 1 99 30 PHE B O 1
ATOM 3872 N N . LEU B 1 31 ? -2.398 -14.266 -8.008 1 98.94 31 LEU B N 1
ATOM 3873 C CA . LEU B 1 31 ? -1.177 -13.867 -7.316 1 98.94 31 LEU B CA 1
ATOM 3874 C C . LEU B 1 31 ? -0.196 -13.203 -8.273 1 98.94 31 LEU B C 1
ATOM 3876 O O . LEU B 1 31 ? 0.311 -13.852 -9.195 1 98.94 31 LEU B O 1
ATOM 3880 N N . GLY B 1 32 ? -0.026 -11.859 -8.148 1 98.94 32 GLY B N 1
ATOM 3881 C CA . GLY B 1 32 ? 1.149 -11.242 -8.742 1 98.94 32 GLY B CA 1
ATOM 3882 C C . GLY B 1 32 ? 2.404 -11.422 -7.91 1 98.94 32 GLY B C 1
ATOM 3883 O O . GLY B 1 32 ? 2.613 -10.695 -6.938 1 98.94 32 GLY B O 1
ATOM 3884 N N . ASP B 1 33 ? 3.248 -12.391 -8.273 1 98.81 33 ASP B N 1
ATOM 3885 C CA . ASP B 1 33 ? 4.43 -12.695 -7.473 1 98.81 33 ASP B CA 1
ATOM 3886 C C . ASP B 1 33 ? 5.359 -11.492 -7.383 1 98.81 33 ASP B C 1
ATOM 3888 O O . ASP B 1 33 ? 5.859 -11.008 -8.398 1 98.81 33 ASP B O 1
ATOM 3892 N N . GLY B 1 34 ? 5.598 -11.039 -6.141 1 98.62 34 GLY B N 1
ATOM 3893 C CA . GLY B 1 34 ? 6.484 -9.914 -5.91 1 98.62 34 GLY B CA 1
ATOM 3894 C C . GLY B 1 34 ? 5.887 -8.586 -6.352 1 98.62 34 GLY B C 1
ATOM 3895 O O . GLY B 1 34 ? 6.617 -7.652 -6.684 1 98.62 34 GLY B O 1
ATOM 3896 N N . MET B 1 35 ? 4.641 -8.453 -6.41 1 98.69 35 MET B N 1
ATOM 3897 C CA . MET B 1 35 ? 3.916 -7.301 -6.934 1 98.69 35 MET B CA 1
ATOM 3898 C C . MET B 1 35 ? 3.656 -6.277 -5.832 1 98.69 35 MET B C 1
ATOM 3900 O O . MET B 1 35 ? 2.609 -6.312 -5.184 1 98.69 35 MET B O 1
ATOM 3904 N N . SER B 1 36 ? 4.586 -5.355 -5.652 1 98.62 36 SER B N 1
ATOM 3905 C CA . SER B 1 36 ? 4.438 -4.281 -4.676 1 98.62 36 SER B CA 1
ATOM 3906 C C . SER B 1 36 ? 3.395 -3.266 -5.129 1 98.62 36 SER B C 1
ATOM 3908 O O . SER B 1 36 ? 3.035 -3.219 -6.305 1 98.62 36 SER B O 1
ATOM 3910 N N . ILE B 1 37 ? 2.879 -2.465 -4.23 1 98.75 37 ILE B N 1
ATOM 3911 C CA . ILE B 1 37 ? 1.979 -1.377 -4.598 1 98.75 37 ILE B CA 1
ATOM 3912 C C . ILE B 1 37 ? 2.689 -0.421 -5.551 1 98.75 37 ILE B C 1
ATOM 3914 O O . ILE B 1 37 ? 2.07 0.118 -6.473 1 98.75 37 ILE B O 1
ATOM 3918 N N . THR B 1 38 ? 4.031 -0.231 -5.387 1 98.81 38 THR B N 1
ATOM 3919 C CA . THR B 1 38 ? 4.82 0.554 -6.328 1 98.81 38 THR B CA 1
ATOM 3920 C C . THR B 1 38 ? 4.797 -0.082 -7.715 1 98.81 38 THR B C 1
ATOM 3922 O O . THR B 1 38 ? 4.684 0.619 -8.727 1 98.81 38 THR B O 1
ATOM 3925 N N . THR B 1 39 ? 4.902 -1.437 -7.738 1 98.94 39 THR B N 1
ATOM 3926 C CA . THR B 1 39 ? 4.805 -2.158 -9 1 98.94 39 THR B CA 1
ATOM 3927 C C . THR B 1 39 ? 3.439 -1.938 -9.648 1 98.94 39 THR B C 1
ATOM 3929 O O . THR B 1 39 ? 3.352 -1.678 -10.852 1 98.94 39 THR B O 1
ATOM 3932 N N . ILE B 1 40 ? 2.387 -2.023 -8.875 1 98.94 40 ILE B N 1
ATOM 3933 C CA . ILE B 1 40 ? 1.023 -1.869 -9.367 1 98.94 40 ILE B CA 1
ATOM 3934 C C . ILE B 1 40 ? 0.843 -0.472 -9.961 1 98.94 40 ILE B C 1
ATOM 3936 O O . ILE B 1 40 ? 0.348 -0.323 -11.078 1 98.94 40 ILE B O 1
ATOM 3940 N N . THR B 1 41 ? 1.278 0.56 -9.227 1 98.88 41 THR B N 1
ATOM 3941 C CA . THR B 1 41 ? 1.152 1.937 -9.688 1 98.88 41 THR B CA 1
ATOM 3942 C C . THR B 1 41 ? 1.945 2.148 -10.977 1 98.88 41 THR B C 1
ATOM 3944 O O . THR B 1 41 ? 1.444 2.748 -11.93 1 98.88 41 THR B O 1
ATOM 3947 N N . SER B 1 42 ? 3.178 1.645 -11.031 1 98.88 42 SER B N 1
ATOM 3948 C CA . SER B 1 42 ? 4.023 1.795 -12.211 1 98.88 42 SER B CA 1
ATOM 3949 C C . SER B 1 42 ? 3.424 1.074 -13.414 1 98.88 42 SER B C 1
ATOM 3951 O O . SER B 1 42 ? 3.436 1.602 -14.531 1 98.88 42 SER B O 1
ATOM 3953 N N . ALA B 1 43 ? 2.91 -0.12 -13.156 1 98.94 43 ALA B N 1
ATOM 3954 C CA . ALA B 1 43 ? 2.322 -0.906 -14.242 1 98.94 43 ALA B CA 1
ATOM 3955 C C . ALA B 1 43 ? 1.044 -0.255 -14.758 1 98.94 43 ALA B C 1
ATOM 3957 O O . ALA B 1 43 ? 0.77 -0.283 -15.961 1 98.94 43 ALA B O 1
ATOM 3958 N N . ARG B 1 44 ? 0.238 0.278 -13.859 1 98.88 44 ARG B N 1
ATOM 3959 C CA . ARG B 1 44 ? -0.954 1.023 -14.25 1 98.88 44 ARG B CA 1
ATOM 3960 C C . ARG B 1 44 ? -0.599 2.166 -15.195 1 98.88 44 ARG B C 1
ATOM 3962 O O . ARG B 1 44 ? -1.274 2.377 -16.203 1 98.88 44 ARG B O 1
ATOM 3969 N N . ILE B 1 45 ? 0.402 2.922 -14.797 1 98.81 45 ILE B N 1
ATOM 3970 C CA . ILE B 1 45 ? 0.847 4.066 -15.586 1 98.81 45 ILE B CA 1
ATOM 3971 C C . ILE B 1 45 ? 1.336 3.592 -16.953 1 98.81 45 ILE B C 1
ATOM 3973 O O . ILE B 1 45 ? 0.945 4.145 -17.984 1 98.81 45 ILE B O 1
ATOM 3977 N N . LEU B 1 46 ? 2.174 2.531 -16.953 1 98.81 46 LEU B N 1
ATOM 3978 C CA . LEU B 1 46 ? 2.668 1.972 -18.203 1 98.81 46 LEU B CA 1
ATOM 3979 C C . LEU B 1 46 ? 1.511 1.563 -19.109 1 98.81 46 LEU B C 1
ATOM 3981 O O . LEU B 1 46 ? 1.514 1.869 -20.312 1 98.81 46 LEU B O 1
ATOM 3985 N N . ASP B 1 47 ? 0.574 0.814 -18.578 1 98.88 47 ASP B N 1
ATOM 3986 C CA . ASP B 1 47 ? -0.585 0.349 -19.328 1 98.88 47 ASP B CA 1
ATOM 3987 C C . ASP B 1 47 ? -1.354 1.522 -19.938 1 98.88 47 ASP B C 1
ATOM 3989 O O . ASP B 1 47 ? -1.735 1.483 -21.109 1 98.88 47 ASP B O 1
ATOM 3993 N N . GLY B 1 48 ? -1.627 2.549 -19.078 1 98.62 48 GLY B N 1
ATOM 3994 C CA . GLY B 1 48 ? -2.305 3.738 -19.578 1 98.62 48 GLY B CA 1
ATOM 3995 C C . GLY B 1 48 ? -1.548 4.438 -20.688 1 98.62 48 GLY B C 1
ATOM 3996 O O . GLY B 1 48 ? -2.15 4.895 -21.672 1 98.62 48 GLY B O 1
ATOM 3997 N N . GLN B 1 49 ? -0.28 4.559 -20.578 1 98.19 49 GLN B N 1
ATOM 3998 C CA . GLN B 1 49 ? 0.56 5.188 -21.594 1 98.19 49 GLN B CA 1
ATOM 3999 C C . GLN B 1 49 ? 0.517 4.406 -22.906 1 98.19 49 GLN B C 1
ATOM 4001 O O . GLN B 1 49 ? 0.464 4.996 -23.984 1 98.19 49 GLN B O 1
ATOM 4006 N N . ARG B 1 50 ? 0.559 3.088 -22.781 1 97.69 50 ARG B N 1
ATOM 4007 C CA . ARG B 1 50 ? 0.472 2.229 -23.953 1 97.69 50 ARG B CA 1
ATOM 4008 C C . ARG B 1 50 ? -0.87 2.396 -24.656 1 97.69 50 ARG B C 1
ATOM 4010 O O . ARG B 1 50 ? -0.985 2.137 -25.859 1 97.69 50 ARG B O 1
ATOM 4017 N N . ARG B 1 51 ? -1.827 2.863 -23.984 1 96.81 51 ARG B N 1
ATOM 4018 C CA . ARG B 1 51 ? -3.156 3.078 -24.547 1 96.81 51 ARG B CA 1
ATOM 4019 C C . ARG B 1 51 ? -3.322 4.52 -25.016 1 96.81 51 ARG B C 1
ATOM 4021 O O . ARG B 1 51 ? -4.422 4.934 -25.391 1 96.81 51 ARG B O 1
ATOM 4028 N N . GLY B 1 52 ? -2.336 5.348 -24.953 1 96 52 GLY B N 1
ATOM 4029 C CA . GLY B 1 52 ? -2.332 6.68 -25.531 1 96 52 GLY B CA 1
ATOM 4030 C C . GLY B 1 52 ? -2.646 7.77 -24.516 1 96 52 GLY B C 1
ATOM 4031 O O . GLY B 1 52 ? -2.756 8.945 -24.875 1 96 52 GLY B O 1
ATOM 4032 N N . GLY B 1 53 ? -2.795 7.438 -23.266 1 95.31 53 GLY B N 1
ATOM 4033 C CA . GLY B 1 53 ? -3.07 8.414 -22.219 1 95.31 53 GLY B CA 1
ATOM 4034 C C . GLY B 1 53 ? -1.882 8.672 -21.312 1 95.31 53 GLY B C 1
ATOM 4035 O O . GLY B 1 53 ? -0.805 8.109 -21.516 1 95.31 53 GLY B O 1
ATOM 4036 N N . PRO B 1 54 ? -2.002 9.609 -20.297 1 95.12 54 PRO B N 1
ATOM 4037 C CA . PRO B 1 54 ? -0.912 9.914 -19.375 1 95.12 54 PRO B CA 1
ATOM 4038 C C . PRO B 1 54 ? -0.582 8.734 -18.453 1 95.12 54 PRO B C 1
ATOM 4040 O O . PRO B 1 54 ? 0.548 8.625 -17.969 1 95.12 54 PRO B O 1
ATOM 4043 N N . GLY B 1 55 ? -1.541 7.871 -18.094 1 97.38 55 GLY B N 1
ATOM 4044 C CA . GLY B 1 55 ? -1.303 6.641 -17.359 1 97.38 55 GLY B CA 1
ATOM 4045 C C . GLY B 1 55 ? -1.7 6.734 -15.898 1 97.38 55 GLY B C 1
ATOM 4046 O O . GLY B 1 55 ? -2.17 5.758 -15.312 1 97.38 55 GLY B O 1
ATOM 4047 N N . GLU B 1 56 ? -1.495 7.867 -15.219 1 97.25 56 GLU B N 1
ATOM 4048 C CA . GLU B 1 56 ? -1.733 8.008 -13.789 1 97.25 56 GLU B CA 1
ATOM 4049 C C . GLU B 1 56 ? -3.205 7.789 -13.445 1 97.25 56 GLU B C 1
ATOM 4051 O O . GLU B 1 56 ? -3.531 7.266 -12.383 1 97.25 56 GLU B O 1
ATOM 4056 N N . ASN B 1 57 ? -4.141 8.133 -14.344 1 96.69 57 ASN B N 1
ATOM 4057 C CA . ASN B 1 57 ? -5.574 8.031 -14.094 1 96.69 57 ASN B CA 1
ATOM 4058 C C . ASN B 1 57 ? -6.129 6.691 -14.57 1 96.69 57 ASN B C 1
ATOM 4060 O O . ASN B 1 57 ? -7.344 6.473 -14.547 1 96.69 57 ASN B O 1
ATOM 4064 N N . ASN B 1 58 ? -5.258 5.797 -15.109 1 98.06 58 ASN B N 1
ATOM 4065 C CA . ASN B 1 58 ? -5.66 4.473 -15.57 1 98.06 58 ASN B CA 1
ATOM 4066 C C . ASN B 1 58 ? -5.977 3.543 -14.398 1 98.06 58 ASN B C 1
ATOM 4068 O O . ASN B 1 58 ? -5.773 3.908 -13.242 1 98.06 58 ASN B O 1
ATOM 4072 N N . TYR B 1 59 ? -6.645 2.465 -14.641 1 98.44 59 TYR B N 1
ATOM 4073 C CA . TYR B 1 59 ? -6.895 1.39 -13.688 1 98.44 59 TYR B CA 1
ATOM 4074 C C . TYR B 1 59 ? -6.504 0.039 -14.273 1 98.44 59 TYR B C 1
ATOM 4076 O O . TYR B 1 59 ? -6.848 -0.27 -15.422 1 98.44 59 TYR B O 1
ATOM 4084 N N . LEU B 1 60 ? -5.719 -0.739 -13.547 1 98.88 60 LEU B N 1
ATOM 4085 C CA . LEU B 1 60 ? -5.664 -2.164 -13.859 1 98.88 60 LEU B CA 1
ATOM 4086 C C . LEU B 1 60 ? -6.984 -2.846 -13.516 1 98.88 60 LEU B C 1
ATOM 4088 O O . LEU B 1 60 ? -7.766 -2.326 -12.711 1 98.88 60 LEU B O 1
ATOM 4092 N N . SER B 1 61 ? -7.234 -4.004 -14.062 1 98.88 61 SER B N 1
ATOM 4093 C CA . SER B 1 61 ? -8.547 -4.641 -13.992 1 98.88 61 SER B CA 1
ATOM 4094 C C . SER B 1 61 ? -8.992 -4.824 -12.539 1 98.88 61 SER B C 1
ATOM 4096 O O . SER B 1 61 ? -10.125 -4.492 -12.188 1 98.88 61 SER B O 1
ATOM 4098 N N . TRP B 1 62 ? -8.047 -5.227 -11.68 1 98.88 62 TRP B N 1
ATOM 4099 C CA . TRP B 1 62 ? -8.453 -5.555 -10.312 1 98.88 62 TRP B CA 1
ATOM 4100 C C . TRP B 1 62 ? -8.578 -4.293 -9.469 1 98.88 62 TRP B C 1
ATOM 4102 O O . TRP B 1 62 ? -9.117 -4.332 -8.359 1 98.88 62 TRP B O 1
ATOM 4112 N N . GLU B 1 63 ? -8.086 -3.162 -9.953 1 98.69 63 GLU B N 1
ATOM 4113 C CA . GLU B 1 63 ? -8.219 -1.916 -9.203 1 98.69 63 GLU B CA 1
ATOM 4114 C C . GLU B 1 63 ? -9.656 -1.394 -9.25 1 98.69 63 GLU B C 1
ATOM 4116 O O . GLU B 1 63 ? -9.984 -0.415 -8.578 1 98.69 63 GLU B O 1
ATOM 4121 N N . THR B 1 64 ? -10.516 -2.045 -10 1 98 64 THR B N 1
ATOM 4122 C CA . THR B 1 64 ? -11.93 -1.699 -10.039 1 98 64 THR B CA 1
ATOM 4123 C C . THR B 1 64 ? -12.703 -2.479 -8.984 1 98 64 THR B C 1
ATOM 4125 O O . THR B 1 64 ? -13.914 -2.279 -8.82 1 98 64 THR B O 1
ATOM 4128 N N . PHE B 1 65 ? -12.078 -3.434 -8.32 1 98.31 65 PHE B N 1
ATOM 4129 C CA . PHE B 1 65 ? -12.75 -4.227 -7.297 1 98.31 65 PHE B CA 1
ATOM 4130 C C . PHE B 1 65 ? -13.203 -3.344 -6.141 1 98.31 65 PHE B C 1
ATOM 4132 O O . PHE B 1 65 ? -12.555 -2.35 -5.816 1 98.31 65 PHE B O 1
ATOM 4139 N N . PRO B 1 66 ? -14.312 -3.713 -5.469 1 97.31 66 PRO B N 1
ATOM 4140 C CA . PRO B 1 66 ? -14.93 -2.838 -4.465 1 97.31 66 PRO B CA 1
ATOM 4141 C C . PRO B 1 66 ? -14.141 -2.803 -3.158 1 97.31 66 PRO B C 1
ATOM 4143 O O . PRO B 1 66 ? -14.219 -1.823 -2.414 1 97.31 66 PRO B O 1
ATOM 4146 N N . PHE B 1 67 ? -13.359 -3.873 -2.879 1 97.25 67 PHE B N 1
ATOM 4147 C CA . PHE B 1 67 ? -12.742 -3.928 -1.561 1 97.25 67 PHE B CA 1
ATOM 4148 C C . PHE B 1 67 ? -11.234 -4.133 -1.679 1 97.25 67 PHE B C 1
ATOM 4150 O O . PHE B 1 67 ? -10.766 -4.797 -2.607 1 97.25 67 PHE B O 1
ATOM 4157 N N . THR B 1 68 ? -10.562 -3.527 -0.778 1 98.38 68 THR B N 1
ATOM 4158 C CA . THR B 1 68 ? -9.117 -3.652 -0.646 1 98.38 68 THR B CA 1
ATOM 4159 C C . THR B 1 68 ? -8.727 -3.979 0.794 1 98.38 68 THR B C 1
ATOM 4161 O O . THR B 1 68 ? -9.492 -3.707 1.724 1 98.38 68 THR B O 1
ATOM 4164 N N . GLY B 1 69 ? -7.664 -4.617 1.02 1 98.62 69 GLY B N 1
ATOM 4165 C CA . GLY B 1 69 ? -7.004 -4.859 2.291 1 98.62 69 GLY B CA 1
ATOM 4166 C C . GLY B 1 69 ? -5.488 -4.797 2.197 1 98.62 69 GLY B C 1
ATOM 4167 O O . GLY B 1 69 ? -4.938 -4.59 1.114 1 98.62 69 GLY B O 1
ATOM 4168 N N . LEU B 1 70 ? -4.824 -4.84 3.295 1 98.88 70 LEU B N 1
ATOM 4169 C CA . LEU B 1 70 ? -3.371 -4.938 3.385 1 98.88 70 LEU B CA 1
ATOM 4170 C C . LEU B 1 70 ? -2.955 -6.168 4.184 1 98.88 70 LEU B C 1
ATOM 4172 O O . LEU B 1 70 ? -3.492 -6.426 5.262 1 98.88 70 LEU B O 1
ATOM 4176 N N . SER B 1 71 ? -2.037 -6.871 3.615 1 98.75 71 SER B N 1
ATOM 4177 C CA . SER B 1 71 ? -1.635 -8.148 4.199 1 98.75 71 SER B CA 1
ATOM 4178 C C . SER B 1 71 ? -0.18 -8.109 4.656 1 98.75 71 SER B C 1
ATOM 4180 O O . SER B 1 71 ? 0.696 -7.656 3.918 1 98.75 71 SER B O 1
ATOM 4182 N N . LYS B 1 72 ? 0.07 -8.633 5.891 1 98.31 72 LYS B N 1
ATOM 4183 C CA . LYS B 1 72 ? 1.418 -8.797 6.43 1 98.31 72 LYS B CA 1
ATOM 4184 C C . LYS B 1 72 ? 2.043 -10.109 5.961 1 98.31 72 LYS B C 1
ATOM 4186 O O . LYS B 1 72 ? 1.459 -11.18 6.141 1 98.31 72 LYS B O 1
ATOM 4191 N N . THR B 1 73 ? 3.295 -10.07 5.434 1 98.06 73 THR B N 1
ATOM 4192 C CA . THR B 1 73 ? 3.738 -11.219 4.656 1 98.06 73 THR B CA 1
ATOM 4193 C C . THR B 1 73 ? 4.922 -11.906 5.332 1 98.06 73 THR B C 1
ATOM 4195 O O . THR B 1 73 ? 5.414 -12.93 4.852 1 98.06 73 THR B O 1
ATOM 4198 N N . TYR B 1 74 ? 5.504 -11.484 6.484 1 98.31 74 TYR B N 1
ATOM 4199 C CA . TYR B 1 74 ? 6.734 -11.984 7.09 1 98.31 74 TYR B CA 1
ATOM 4200 C C . TYR B 1 74 ? 6.613 -13.469 7.418 1 98.31 74 TYR B C 1
ATOM 4202 O O . TYR B 1 74 ? 5.504 -14 7.52 1 98.31 74 TYR B O 1
ATOM 4210 N N . CYS B 1 75 ? 7.738 -14.188 7.473 1 98.38 75 CYS B N 1
ATOM 4211 C CA . CYS B 1 75 ? 7.828 -15.586 7.883 1 98.38 75 CYS B CA 1
ATOM 4212 C C . CYS B 1 75 ? 8 -15.703 9.391 1 98.38 75 CYS B C 1
ATOM 4214 O O . CYS B 1 75 ? 8.125 -14.695 10.086 1 98.38 75 CYS B O 1
ATOM 4216 N N . VAL B 1 76 ? 7.91 -16.953 9.844 1 98 76 VAL B N 1
ATOM 4217 C CA . VAL B 1 76 ? 8.133 -17.172 11.266 1 98 76 VAL B CA 1
ATOM 4218 C C . VAL B 1 76 ? 9.539 -16.719 11.648 1 98 76 VAL B C 1
ATOM 4220 O O . VAL B 1 76 ? 9.75 -16.156 12.719 1 98 76 VAL B O 1
ATOM 4223 N N . ASP B 1 77 ? 10.492 -16.922 10.742 1 98.19 77 ASP B N 1
ATOM 4224 C CA . ASP B 1 77 ? 11.883 -16.703 11.125 1 98.19 77 ASP B CA 1
ATOM 4225 C C . ASP B 1 77 ? 12.469 -15.492 10.414 1 98.19 77 ASP B C 1
ATOM 4227 O O . ASP B 1 77 ? 13.602 -15.086 10.688 1 98.19 77 ASP B O 1
ATOM 4231 N N . LYS B 1 78 ? 11.805 -14.898 9.477 1 98.5 78 LYS B N 1
ATOM 4232 C CA . LYS B 1 78 ? 12.375 -13.797 8.695 1 98.5 78 LYS B CA 1
ATOM 4233 C C . LYS B 1 78 ? 11.414 -12.617 8.633 1 98.5 78 LYS B C 1
ATOM 4235 O O . LYS B 1 78 ? 10.203 -12.797 8.508 1 98.5 78 LYS B O 1
ATOM 4240 N N . LEU B 1 79 ? 11.945 -11.406 8.602 1 98.25 79 LEU B N 1
ATOM 4241 C CA . LEU B 1 79 ? 11.219 -10.148 8.477 1 98.25 79 LEU B CA 1
ATOM 4242 C C . LEU B 1 79 ? 10.656 -9.984 7.07 1 98.25 79 LEU B C 1
ATOM 4244 O O . LEU B 1 79 ? 9.562 -9.438 6.895 1 98.25 79 LEU B O 1
ATOM 4248 N N . VAL B 1 80 ? 11.414 -10.414 6.102 1 98.44 80 VAL B N 1
ATOM 4249 C CA . VAL B 1 80 ? 11.031 -10.375 4.695 1 98.44 80 VAL B CA 1
ATOM 4250 C C . VAL B 1 80 ? 10.812 -11.797 4.176 1 98.44 80 VAL B C 1
ATOM 4252 O O . VAL B 1 80 ? 11.68 -12.656 4.344 1 98.44 80 VAL B O 1
ATOM 4255 N N . ALA B 1 81 ? 9.711 -11.992 3.555 1 98.25 81 ALA B N 1
ATOM 4256 C CA . ALA B 1 81 ? 9.32 -13.336 3.152 1 98.25 81 ALA B CA 1
ATOM 4257 C C . ALA B 1 81 ? 9.883 -13.688 1.778 1 98.25 81 ALA B C 1
ATOM 4259 O O . ALA B 1 81 ? 10.141 -12.797 0.963 1 98.25 81 ALA B O 1
ATOM 4260 N N . ASP B 1 82 ? 10.109 -14.984 1.561 1 98.25 82 ASP B N 1
ATOM 4261 C CA . ASP B 1 82 ? 10.219 -15.516 0.204 1 98.25 82 ASP B CA 1
ATOM 4262 C C . ASP B 1 82 ? 8.898 -16.109 -0.263 1 98.25 82 ASP B C 1
ATOM 4264 O O . ASP B 1 82 ? 7.891 -16.031 0.442 1 98.25 82 ASP B O 1
ATOM 4268 N N . SER B 1 83 ? 8.852 -16.641 -1.434 1 98.62 83 SER B N 1
ATOM 4269 C CA . SER B 1 83 ? 7.609 -17.141 -2.002 1 98.62 83 SER B CA 1
ATOM 4270 C C . SER B 1 83 ? 7.164 -18.422 -1.306 1 98.62 83 SER B C 1
ATOM 4272 O O . SER B 1 83 ? 5.973 -18.75 -1.285 1 98.62 83 SER B O 1
ATOM 4274 N N . ALA B 1 84 ? 8.125 -19.203 -0.734 1 98.69 84 ALA B N 1
ATOM 4275 C CA . ALA B 1 84 ? 7.801 -20.5 -0.137 1 98.69 84 ALA B CA 1
ATOM 4276 C C . ALA B 1 84 ? 7.031 -20.328 1.169 1 98.69 84 ALA B C 1
ATOM 4278 O O . ALA B 1 84 ? 5.898 -20.797 1.299 1 98.69 84 ALA B O 1
ATOM 4279 N N . CYS B 1 85 ? 7.598 -19.609 2.146 1 98.62 85 CYS B N 1
ATOM 4280 C CA . CYS B 1 85 ? 6.906 -19.422 3.416 1 98.62 85 CYS B CA 1
ATOM 4281 C C . CYS B 1 85 ? 5.633 -18.594 3.227 1 98.62 85 CYS B C 1
ATOM 4283 O O . CYS B 1 85 ? 4.617 -18.875 3.873 1 98.62 85 CYS B O 1
ATOM 4285 N N . SER B 1 86 ? 5.672 -17.625 2.348 1 98.69 86 SER B N 1
ATOM 4286 C CA . SER B 1 86 ? 4.465 -16.859 2.037 1 98.69 86 SER B CA 1
ATOM 4287 C C . SER B 1 86 ? 3.391 -17.75 1.43 1 98.69 86 SER B C 1
ATOM 4289 O O . SER B 1 86 ? 2.207 -17.625 1.751 1 98.69 86 SER B O 1
ATOM 4291 N N . GLY B 1 87 ? 3.793 -18.609 0.48 1 98.88 87 GLY B N 1
ATOM 4292 C CA . GLY B 1 87 ? 2.859 -19.547 -0.117 1 98.88 87 GLY B CA 1
ATOM 4293 C C . GLY B 1 87 ? 2.178 -20.453 0.902 1 98.88 87 GLY B C 1
ATOM 4294 O O . GLY B 1 87 ? 0.967 -20.672 0.833 1 98.88 87 GLY B O 1
ATOM 4295 N N . THR B 1 88 ? 2.959 -20.969 1.838 1 98.81 88 THR B N 1
ATOM 4296 C CA . THR B 1 88 ? 2.371 -21.781 2.895 1 98.81 88 THR B CA 1
ATOM 4297 C C . THR B 1 88 ? 1.292 -21 3.641 1 98.81 88 THR B C 1
ATOM 4299 O O . THR B 1 88 ? 0.232 -21.547 3.955 1 98.81 88 THR B O 1
ATOM 4302 N N . ALA B 1 89 ? 1.54 -19.75 3.877 1 98.75 89 ALA B N 1
ATOM 4303 C CA . ALA B 1 89 ? 0.616 -18.906 4.641 1 98.75 89 ALA B CA 1
ATOM 4304 C C . ALA B 1 89 ? -0.685 -18.688 3.873 1 98.75 89 ALA B C 1
ATOM 4306 O O . ALA B 1 89 ? -1.774 -18.891 4.418 1 98.75 89 ALA B O 1
ATOM 4307 N N . TYR B 1 90 ? -0.659 -18.312 2.6 1 98.75 90 TYR B N 1
ATOM 4308 C CA . TYR B 1 90 ? -1.886 -17.906 1.916 1 98.75 90 TYR B CA 1
ATOM 4309 C C . TYR B 1 90 ? -2.611 -19.125 1.354 1 98.75 90 TYR B C 1
ATOM 4311 O O . TYR B 1 90 ? -3.771 -19.031 0.949 1 98.75 90 TYR B O 1
ATOM 4319 N N . TRP B 1 91 ? -1.957 -20.312 1.335 1 98.75 91 TRP B N 1
ATOM 4320 C CA . TRP B 1 91 ? -2.629 -21.531 0.879 1 98.75 91 TRP B CA 1
ATOM 4321 C C . TRP B 1 91 ? -3.275 -22.266 2.047 1 98.75 91 TRP B C 1
ATOM 4323 O O . TRP B 1 91 ? -4.332 -22.891 1.892 1 98.75 91 TRP B O 1
ATOM 4333 N N . SER B 1 92 ? -2.592 -22.25 3.24 1 98.25 92 SER B N 1
ATOM 4334 C CA . SER B 1 92 ? -2.975 -23.172 4.297 1 98.25 92 SER B CA 1
ATOM 4335 C C . SER B 1 92 ? -3.412 -22.438 5.555 1 98.25 92 SER B C 1
ATOM 4337 O O . SER B 1 92 ? -4.051 -23.016 6.438 1 98.25 92 SER B O 1
ATOM 4339 N N . GLY B 1 93 ? -3 -21.156 5.695 1 98.19 93 GLY B N 1
ATOM 4340 C CA . GLY B 1 93 ? -3.293 -20.406 6.902 1 98.19 93 GLY B CA 1
ATOM 4341 C C . GLY B 1 93 ? -2.268 -20.625 8 1 98.19 93 GLY B C 1
ATOM 4342 O O . GLY B 1 93 ? -2.484 -20.219 9.148 1 98.19 93 GLY B O 1
ATOM 4343 N N . VAL B 1 94 ? -1.136 -21.203 7.629 1 98.31 94 VAL B N 1
ATOM 4344 C CA . VAL B 1 94 ? -0.074 -21.484 8.594 1 98.31 94 VAL B CA 1
ATOM 4345 C C . VAL B 1 94 ? 1.2 -20.75 8.18 1 98.31 94 VAL B C 1
ATOM 4347 O O . VAL B 1 94 ? 1.617 -20.812 7.02 1 98.31 94 VAL B O 1
ATOM 4350 N N . LYS B 1 95 ? 1.82 -19.969 9.055 1 97.94 95 LYS B N 1
ATOM 4351 C CA . LYS B 1 95 ? 3.105 -19.344 8.75 1 97.94 95 LYS B CA 1
ATOM 4352 C C . LYS B 1 95 ? 4.25 -20.344 8.938 1 97.94 95 LYS B C 1
ATOM 4354 O O . LYS B 1 95 ? 4.238 -21.141 9.867 1 97.94 95 LYS B O 1
ATOM 4359 N N . ALA B 1 96 ? 5.18 -20.281 8.086 1 98.38 96 ALA B N 1
ATOM 4360 C CA . ALA B 1 96 ? 6.285 -21.234 8.055 1 98.38 96 ALA B CA 1
ATOM 4361 C C . ALA B 1 96 ? 7.625 -20.516 7.961 1 98.38 96 ALA B C 1
ATOM 4363 O O . ALA B 1 96 ? 7.691 -19.297 8.094 1 98.38 96 ALA B O 1
ATOM 4364 N N . ASN B 1 97 ? 8.727 -21.344 7.914 1 98.69 97 ASN B N 1
ATOM 4365 C CA . ASN B 1 97 ? 10.078 -20.797 7.82 1 98.69 97 ASN B CA 1
ATOM 4366 C C . ASN B 1 97 ? 10.477 -20.547 6.371 1 98.69 97 ASN B C 1
ATOM 4368 O O . ASN B 1 97 ? 9.992 -21.219 5.457 1 98.69 97 ASN B O 1
ATOM 4372 N N . LEU B 1 98 ? 11.406 -19.578 6.23 1 98.5 98 LEU B N 1
ATOM 4373 C CA . LEU B 1 98 ? 11.961 -19.266 4.918 1 98.5 98 LEU B CA 1
ATOM 4374 C C . LEU B 1 98 ? 12.43 -20.547 4.219 1 98.5 98 LEU B C 1
ATOM 4376 O O . LEU B 1 98 ? 13.078 -21.391 4.836 1 98.5 98 LEU B O 1
ATOM 4380 N N . GLY B 1 99 ? 12.062 -20.703 2.92 1 98.44 99 GLY B N 1
ATOM 4381 C CA . GLY B 1 99 ? 12.562 -21.766 2.059 1 98.44 99 GLY B CA 1
ATOM 4382 C C . GLY B 1 99 ? 11.766 -23.047 2.184 1 98.44 99 GLY B C 1
ATOM 4383 O O . GLY B 1 99 ? 11.961 -23.984 1.397 1 98.44 99 GLY B O 1
ATOM 4384 N N . THR B 1 100 ? 10.844 -23.188 3.16 1 98.44 100 THR B N 1
ATOM 4385 C CA . THR B 1 100 ? 10.039 -24.391 3.35 1 98.44 100 THR B CA 1
ATOM 4386 C C . THR B 1 100 ? 8.633 -24.188 2.779 1 98.44 100 THR B C 1
ATOM 4388 O O . THR B 1 100 ? 8.141 -23.062 2.711 1 98.44 100 THR B O 1
ATOM 4391 N N . LEU B 1 101 ? 7.977 -25.281 2.369 1 97.19 101 LEU B N 1
ATOM 4392 C CA . LEU B 1 101 ? 6.676 -25.188 1.715 1 97.19 101 LEU B CA 1
ATOM 4393 C C . LEU B 1 101 ? 5.723 -26.25 2.242 1 97.19 101 LEU B C 1
ATOM 4395 O O . LEU B 1 101 ? 6.105 -27.422 2.389 1 97.19 101 LEU B O 1
ATOM 4399 N N . GLY B 1 102 ? 4.52 -25.797 2.588 1 98.31 102 GLY B N 1
ATOM 4400 C CA . GLY B 1 102 ? 3.473 -26.734 2.967 1 98.31 102 GLY B CA 1
ATOM 4401 C C . GLY B 1 102 ? 3.746 -27.438 4.285 1 98.31 102 GLY B C 1
ATOM 4402 O O . GLY B 1 102 ? 3.268 -28.547 4.516 1 98.31 102 GLY B O 1
ATOM 4403 N N . VAL B 1 103 ? 4.566 -26.891 5.113 1 98.62 103 VAL B N 1
ATOM 4404 C CA . VAL B 1 103 ? 4.918 -27.516 6.387 1 98.62 103 VAL B CA 1
ATOM 4405 C C . VAL B 1 103 ? 4.852 -26.469 7.504 1 98.62 103 VAL B C 1
ATOM 4407 O O . VAL B 1 103 ? 4.859 -25.266 7.238 1 98.62 103 VAL B O 1
ATOM 4410 N N . THR B 1 104 ? 4.738 -26.922 8.75 1 98.25 104 THR B N 1
ATOM 4411 C CA . THR B 1 104 ? 4.711 -26.031 9.906 1 98.25 104 THR B CA 1
ATOM 4412 C C . THR B 1 104 ? 6.102 -25.469 10.195 1 98.25 104 THR B C 1
ATOM 4414 O O . THR B 1 104 ? 7.082 -25.891 9.586 1 98.25 104 THR B O 1
ATOM 4417 N N . ALA B 1 105 ? 6.176 -24.578 11.133 1 97.81 105 ALA B N 1
ATOM 4418 C CA . ALA B 1 105 ? 7.426 -23.906 11.492 1 97.81 105 ALA B CA 1
ATOM 4419 C C . ALA B 1 105 ? 8.383 -24.859 12.195 1 97.81 105 ALA B C 1
ATOM 4421 O O . ALA B 1 105 ? 9.555 -24.547 12.383 1 97.81 105 ALA B O 1
ATOM 4422 N N . GLN B 1 106 ? 7.941 -26.031 12.547 1 97.81 106 GLN B N 1
ATOM 4423 C CA . GLN B 1 106 ? 8.805 -27.031 13.148 1 97.81 106 GLN B CA 1
ATOM 4424 C C . GLN B 1 106 ? 9.859 -27.516 12.148 1 97.81 106 GLN B C 1
ATOM 4426 O O . GLN B 1 106 ? 10.93 -27.984 12.547 1 97.81 106 GLN B O 1
ATOM 4431 N N . VAL B 1 107 ? 9.523 -27.516 10.883 1 98.38 107 VAL B N 1
ATOM 4432 C CA . VAL B 1 107 ? 10.438 -27.969 9.844 1 98.38 107 VAL B CA 1
ATOM 4433 C C . VAL B 1 107 ? 11.406 -26.828 9.484 1 98.38 107 VAL B C 1
ATOM 4435 O O . VAL B 1 107 ? 10.992 -25.781 9 1 98.38 107 VAL B O 1
ATOM 4438 N N . LYS B 1 108 ? 12.68 -27.078 9.742 1 97.25 108 LYS B N 1
ATOM 4439 C CA . LYS B 1 108 ? 13.711 -26.141 9.32 1 97.25 108 LYS B CA 1
ATOM 4440 C C . LYS B 1 108 ? 14.156 -26.406 7.887 1 97.25 108 LYS B C 1
ATOM 4442 O O . LYS B 1 108 ? 13.992 -27.531 7.383 1 97.25 108 LYS B O 1
ATOM 4447 N N . MET B 1 109 ? 14.703 -25.406 7.242 1 96.12 109 MET B N 1
ATOM 4448 C CA . MET B 1 109 ? 15.172 -25.562 5.867 1 96.12 109 MET B CA 1
ATOM 4449 C C . MET B 1 109 ? 16.172 -26.719 5.766 1 96.12 109 MET B C 1
ATOM 4451 O O . MET B 1 109 ? 17.062 -26.844 6.598 1 96.12 109 MET B O 1
ATOM 4455 N N . ASN B 1 110 ? 16.031 -27.609 4.836 1 95.44 110 ASN B N 1
ATOM 4456 C CA . ASN B 1 110 ? 16.875 -28.75 4.477 1 95.44 110 ASN B CA 1
ATOM 4457 C C . ASN B 1 110 ? 16.719 -29.906 5.457 1 95.44 110 ASN B C 1
ATOM 4459 O O . ASN B 1 110 ? 17.438 -30.891 5.371 1 95.44 110 ASN B O 1
ATOM 4463 N N . ASP B 1 111 ? 15.805 -29.812 6.371 1 96.44 111 ASP B N 1
ATOM 4464 C CA . ASP B 1 111 ? 15.547 -30.922 7.281 1 96.44 111 ASP B CA 1
ATOM 4465 C C . ASP B 1 111 ? 14.461 -31.844 6.727 1 96.44 111 ASP B C 1
ATOM 4467 O O . ASP B 1 111 ? 13.328 -31.844 7.211 1 96.44 111 ASP B O 1
ATOM 4471 N N . CYS B 1 112 ? 14.805 -32.688 5.875 1 95.94 112 CYS B N 1
ATOM 4472 C CA . CYS B 1 112 ? 13.852 -33.562 5.184 1 95.94 112 CYS B CA 1
ATOM 4473 C C . CYS B 1 112 ? 13.211 -34.562 6.156 1 95.94 112 CYS B C 1
ATOM 4475 O O . CYS B 1 112 ? 12.07 -34.969 5.957 1 95.94 112 CYS B O 1
ATOM 4477 N N . ASN B 1 113 ? 13.922 -34.906 7.188 1 95.5 113 ASN B N 1
ATOM 4478 C CA . ASN B 1 113 ? 13.43 -35.875 8.164 1 95.5 113 ASN B CA 1
ATOM 4479 C C . ASN B 1 113 ? 12.266 -35.312 8.969 1 95.5 113 ASN B C 1
ATOM 4481 O O . ASN B 1 113 ? 11.438 -36.062 9.477 1 95.5 113 ASN B O 1
ATOM 4485 N N . ALA B 1 114 ? 12.25 -34 9.031 1 97.06 114 ALA B N 1
ATOM 4486 C CA . ALA B 1 114 ? 11.211 -33.375 9.828 1 97.06 114 ALA B CA 1
ATOM 4487 C C . ALA B 1 114 ? 9.898 -33.281 9.062 1 97.06 114 ALA B C 1
ATOM 4489 O O . ALA B 1 114 ? 8.852 -32.969 9.641 1 97.06 114 ALA B O 1
ATOM 4490 N N . VAL B 1 115 ? 9.875 -33.562 7.816 1 97.62 115 VAL B N 1
ATOM 4491 C CA . VAL B 1 115 ? 8.664 -33.5 7.008 1 97.62 115 VAL B CA 1
ATOM 4492 C C . VAL B 1 115 ? 7.875 -34.781 7.172 1 97.62 115 VAL B C 1
ATOM 4494 O O . VAL B 1 115 ? 8.344 -35.875 6.773 1 97.62 115 VAL B O 1
ATOM 4497 N N . ASN B 1 116 ? 6.75 -34.781 7.742 1 96.5 116 ASN B N 1
ATOM 4498 C CA . ASN B 1 116 ? 5.867 -35.938 7.949 1 96.5 116 ASN B CA 1
ATOM 4499 C C . ASN B 1 116 ? 4.41 -35.5 8.086 1 96.5 116 ASN B C 1
ATOM 4501 O O . ASN B 1 116 ? 4.082 -34.344 7.844 1 96.5 116 ASN B O 1
ATOM 4505 N N . ARG B 1 117 ? 3.537 -36.406 8.414 1 95.62 117 ARG B N 1
ATOM 4506 C CA . ARG B 1 117 ? 2.105 -36.125 8.438 1 95.62 117 ARG B CA 1
ATOM 4507 C C . ARG B 1 117 ? 1.778 -35.031 9.477 1 95.62 117 ARG B C 1
ATOM 4509 O O . ARG B 1 117 ? 0.898 -34.219 9.266 1 95.62 117 ARG B O 1
ATOM 4516 N N . SER B 1 118 ? 2.486 -35.062 10.57 1 96.06 118 SER B N 1
ATOM 4517 C CA . SER B 1 118 ? 2.182 -34.156 11.672 1 96.06 118 SER B CA 1
ATOM 4518 C C . SER B 1 118 ? 2.684 -32.75 11.391 1 96.06 118 SER B C 1
ATOM 4520 O O . SER B 1 118 ? 2.191 -31.781 11.969 1 96.06 118 SER B O 1
ATOM 4522 N N . THR B 1 119 ? 3.637 -32.594 10.469 1 98 119 THR B N 1
ATOM 4523 C CA . THR B 1 119 ? 4.219 -31.297 10.203 1 98 119 THR B CA 1
ATOM 4524 C C . THR B 1 119 ? 3.77 -30.781 8.836 1 98 119 THR B C 1
ATOM 4526 O O . THR B 1 119 ? 4.188 -29.703 8.414 1 98 119 THR B O 1
ATOM 4529 N N . SER B 1 120 ? 3.027 -31.531 8.125 1 98.19 120 SER B N 1
ATOM 4530 C CA . SER B 1 120 ? 2.475 -31.109 6.844 1 98.19 120 SER B CA 1
ATOM 4531 C C . SER B 1 120 ? 1.098 -30.469 7.02 1 98.19 120 SER B C 1
ATOM 4533 O O . SER B 1 120 ? 0.327 -30.875 7.891 1 98.19 120 SER B O 1
ATOM 4535 N N . VAL B 1 121 ? 0.813 -29.5 6.203 1 98.12 121 VAL B N 1
ATOM 4536 C CA . VAL B 1 121 ? -0.431 -28.75 6.395 1 98.12 121 VAL B CA 1
ATOM 4537 C C . VAL B 1 121 ? -1.331 -28.938 5.172 1 98.12 121 VAL B C 1
ATOM 4539 O O . VAL B 1 121 ? -0.843 -29.062 4.047 1 98.12 121 VAL B O 1
ATOM 4542 N N . LYS B 1 122 ? -2.684 -28.984 5.348 1 97.75 122 LYS B N 1
ATOM 4543 C CA . LYS B 1 122 ? -3.643 -29 4.246 1 97.75 122 LYS B CA 1
ATOM 4544 C C . LYS B 1 122 ? -3.854 -27.594 3.688 1 97.75 122 LYS B C 1
ATOM 4546 O O . LYS B 1 122 ? -3.709 -26.609 4.41 1 97.75 122 LYS B O 1
ATOM 4551 N N . THR B 1 123 ? -4.195 -27.531 2.467 1 98.19 123 THR B N 1
ATOM 4552 C CA . THR B 1 123 ? -4.348 -26.25 1.78 1 98.19 123 THR B CA 1
ATOM 4553 C C . THR B 1 123 ? -5.773 -26.094 1.257 1 98.19 123 THR B C 1
ATOM 4555 O O . THR B 1 123 ? -6.602 -26.984 1.41 1 98.19 123 THR B O 1
ATOM 4558 N N . LEU B 1 124 ? -6.023 -24.938 0.671 1 98.12 124 LEU B N 1
ATOM 4559 C CA . LEU B 1 124 ? -7.281 -24.625 -0.001 1 98.12 124 LEU B CA 1
ATOM 4560 C C . LEU B 1 124 ? -7.605 -25.688 -1.052 1 98.12 124 LEU B C 1
ATOM 4562 O O . LEU B 1 124 ? -8.773 -26 -1.284 1 98.12 124 LEU B O 1
ATOM 4566 N N . LEU B 1 125 ? -6.594 -26.25 -1.708 1 98.75 125 LEU B N 1
ATOM 4567 C CA . LEU B 1 125 ? -6.805 -27.281 -2.723 1 98.75 125 LEU B CA 1
ATOM 4568 C C . LEU B 1 125 ? -7.324 -28.562 -2.094 1 98.75 125 LEU B C 1
ATOM 4570 O O . LEU B 1 125 ? -8.258 -29.188 -2.615 1 98.75 125 LEU B O 1
ATOM 4574 N N . ASP B 1 126 ? -6.738 -28.953 -0.944 1 98.69 126 ASP B N 1
ATOM 4575 C CA . ASP B 1 126 ? -7.215 -30.125 -0.228 1 98.69 126 ASP B CA 1
ATOM 4576 C C . ASP B 1 126 ? -8.695 -30 0.121 1 98.69 126 ASP B C 1
ATOM 4578 O O . ASP B 1 126 ? -9.492 -30.891 -0.194 1 98.69 126 ASP B O 1
ATOM 4582 N N . TYR B 1 127 ? -9.031 -28.922 0.721 1 98.5 127 TYR B N 1
ATOM 4583 C CA . TYR B 1 127 ? -10.383 -28.734 1.227 1 98.5 127 TYR B CA 1
ATOM 4584 C C . TYR B 1 127 ? -11.375 -28.547 0.082 1 98.5 127 TYR B C 1
ATOM 4586 O O . TYR B 1 127 ? -12.531 -28.984 0.178 1 98.5 127 TYR B O 1
ATOM 4594 N N . GLY B 1 128 ? -10.945 -27.875 -1.005 1 98.75 128 GLY B N 1
ATOM 4595 C CA . GLY B 1 128 ? -11.781 -27.797 -2.191 1 98.75 128 GLY B CA 1
ATOM 4596 C C . GLY B 1 128 ? -12.094 -29.141 -2.799 1 98.75 128 GLY B C 1
ATOM 4597 O O . GLY B 1 128 ? -13.25 -29.438 -3.109 1 98.75 128 GLY B O 1
ATOM 4598 N N . GLN B 1 129 ? -11.086 -29.984 -2.93 1 98.81 129 GLN B N 1
ATOM 4599 C CA . GLN B 1 129 ? -11.258 -31.312 -3.498 1 98.81 129 GLN B CA 1
ATOM 4600 C C . GLN B 1 129 ? -12.133 -32.188 -2.596 1 98.81 129 GLN B C 1
ATOM 4602 O O . GLN B 1 129 ? -12.984 -32.938 -3.08 1 98.81 129 GLN B O 1
ATOM 4607 N N . GLU B 1 130 ? -11.922 -32.062 -1.289 1 98.44 130 GLU B N 1
ATOM 4608 C CA . GLU B 1 130 ? -12.75 -32.781 -0.334 1 98.44 130 GLU B CA 1
ATOM 4609 C C . GLU B 1 130 ? -14.219 -32.406 -0.455 1 98.44 130 GLU B C 1
ATOM 4611 O O . GLU B 1 130 ? -15.102 -33.219 -0.214 1 98.44 130 GLU B O 1
ATOM 4616 N N . ALA B 1 131 ? -14.438 -31.172 -0.871 1 98 131 ALA B N 1
ATOM 4617 C CA . ALA B 1 131 ? -15.797 -30.656 -0.995 1 98 131 ALA B CA 1
ATOM 4618 C C . ALA B 1 131 ? -16.359 -30.938 -2.385 1 98 131 ALA B C 1
ATOM 4620 O O . ALA B 1 131 ? -17.469 -30.5 -2.711 1 98 131 ALA B O 1
ATOM 4621 N N . GLY B 1 132 ? -15.602 -31.578 -3.232 1 98.56 132 GLY B N 1
ATOM 4622 C CA . GLY B 1 132 ? -16.062 -31.969 -4.551 1 98.56 132 GLY B CA 1
ATOM 4623 C C . GLY B 1 132 ? -15.883 -30.891 -5.598 1 98.56 132 GLY B C 1
ATOM 4624 O O . GLY B 1 132 ? -16.406 -30.984 -6.703 1 98.56 132 GLY B O 1
ATOM 4625 N N . LYS B 1 133 ? -15.172 -29.859 -5.297 1 98.81 133 LYS B N 1
ATOM 4626 C CA . LYS B 1 133 ? -14.914 -28.797 -6.266 1 98.81 133 LYS B CA 1
ATOM 4627 C C . LYS B 1 133 ? -13.773 -29.188 -7.207 1 98.81 133 LYS B C 1
ATOM 4629 O O . LYS B 1 133 ? -12.883 -29.953 -6.836 1 98.81 133 LYS B O 1
ATOM 4634 N N . ALA B 1 134 ? -13.852 -28.688 -8.43 1 98.88 134 ALA B N 1
ATOM 4635 C CA . ALA B 1 134 ? -12.703 -28.781 -9.328 1 98.88 134 ALA B CA 1
ATOM 4636 C C . ALA B 1 134 ? -11.594 -27.812 -8.906 1 98.88 134 ALA B C 1
ATOM 4638 O O . ALA B 1 134 ? -11.867 -26.781 -8.305 1 98.88 134 ALA B O 1
ATOM 4639 N N . THR B 1 135 ? -10.406 -28.188 -9.125 1 98.94 135 THR B N 1
ATOM 4640 C CA . THR B 1 135 ? -9.281 -27.359 -8.703 1 98.94 135 THR B CA 1
ATOM 4641 C C . THR B 1 135 ? -8.258 -27.219 -9.82 1 98.94 135 THR B C 1
ATOM 4643 O O . THR B 1 135 ? -8.141 -28.109 -10.672 1 98.94 135 THR B O 1
ATOM 4646 N N . GLY B 1 136 ? -7.582 -26.094 -9.883 1 98.94 136 GLY B N 1
ATOM 4647 C CA . GLY B 1 136 ? -6.605 -25.844 -10.938 1 98.94 136 GLY B CA 1
ATOM 4648 C C . GLY B 1 136 ? -5.516 -24.875 -10.531 1 98.94 136 GLY B C 1
ATOM 4649 O O . GLY B 1 136 ? -5.711 -24.062 -9.625 1 98.94 136 GLY B O 1
ATOM 4650 N N . ILE B 1 137 ? -4.352 -24.984 -11.164 1 98.94 137 ILE B N 1
ATOM 4651 C CA . ILE B 1 137 ? -3.209 -24.094 -11.008 1 98.94 137 ILE B CA 1
ATOM 4652 C C . ILE B 1 137 ? -2.738 -23.625 -12.383 1 98.94 137 ILE B C 1
ATOM 4654 O O . ILE B 1 137 ? -2.537 -24.422 -13.289 1 98.94 137 ILE B O 1
ATOM 4658 N N . VAL B 1 138 ? -2.621 -22.312 -12.523 1 99 138 VAL B N 1
ATOM 4659 C CA . VAL B 1 138 ? -2.057 -21.672 -13.703 1 99 138 VAL B CA 1
ATOM 4660 C C . VAL B 1 138 ? -0.9 -20.766 -13.289 1 99 138 VAL B C 1
ATOM 4662 O O . VAL B 1 138 ? -1.006 -20.016 -12.312 1 99 138 VAL B O 1
ATOM 4665 N N . THR B 1 139 ? 0.236 -20.828 -13.953 1 98.94 139 THR B N 1
ATOM 4666 C CA . THR B 1 139 ? 1.353 -19.938 -13.633 1 98.94 139 THR B CA 1
ATOM 4667 C C . THR B 1 139 ? 2.182 -19.656 -14.883 1 98.94 139 THR B C 1
ATOM 4669 O O . THR B 1 139 ? 2.088 -20.375 -15.883 1 98.94 139 THR B O 1
ATOM 4672 N N . THR B 1 140 ? 2.939 -18.562 -14.859 1 98.88 140 THR B N 1
ATOM 4673 C CA . THR B 1 140 ? 3.896 -18.281 -15.922 1 98.88 140 THR B CA 1
ATOM 4674 C C . THR B 1 140 ? 5.289 -18.781 -15.547 1 98.88 140 THR B C 1
ATOM 4676 O O . THR B 1 140 ? 6.254 -18.562 -16.281 1 98.88 140 THR B O 1
ATOM 4679 N N . THR B 1 141 ? 5.465 -19.391 -14.438 1 98.88 141 THR B N 1
ATOM 4680 C CA . THR B 1 141 ? 6.707 -20.047 -14.031 1 98.88 141 THR B CA 1
ATOM 4681 C C . THR B 1 141 ? 6.602 -21.562 -14.172 1 98.88 141 THR B C 1
ATOM 4683 O O . THR B 1 141 ? 5.691 -22.062 -14.836 1 98.88 141 THR B O 1
ATOM 4686 N N . ARG B 1 142 ? 7.621 -22.297 -13.672 1 98.88 142 ARG B N 1
ATOM 4687 C CA . ARG B 1 142 ? 7.453 -23.734 -13.516 1 98.88 142 ARG B CA 1
ATOM 4688 C C . ARG B 1 142 ? 6.312 -24.047 -12.555 1 98.88 142 ARG B C 1
ATOM 4690 O O . ARG B 1 142 ? 6.164 -23.391 -11.523 1 98.88 142 ARG B O 1
ATOM 4697 N N . VAL B 1 143 ? 5.504 -25.047 -12.891 1 98.94 143 VAL B N 1
ATOM 4698 C CA . VAL B 1 143 ? 4.398 -25.422 -12.023 1 98.94 143 VAL B CA 1
ATOM 4699 C C . VAL B 1 143 ? 4.945 -26.016 -10.719 1 98.94 143 VAL B C 1
ATOM 4701 O O . VAL B 1 143 ? 4.211 -26.156 -9.742 1 98.94 143 VAL B O 1
ATOM 4704 N N . THR B 1 144 ? 6.312 -26.25 -10.688 1 98.88 144 THR B N 1
ATOM 4705 C CA . THR B 1 144 ? 6.965 -26.797 -9.508 1 98.88 144 THR B CA 1
ATOM 4706 C C . THR B 1 144 ? 7.625 -25.688 -8.695 1 98.88 144 THR B C 1
ATOM 4708 O O . THR B 1 144 ? 8.203 -25.938 -7.637 1 98.88 144 THR B O 1
ATOM 4711 N N . HIS B 1 145 ? 7.57 -24.422 -9.156 1 98.81 145 HIS B N 1
ATOM 4712 C CA . HIS B 1 145 ? 8.133 -23.281 -8.43 1 98.81 145 HIS B CA 1
ATOM 4713 C C . HIS B 1 145 ? 7.355 -23.016 -7.148 1 98.81 145 HIS B C 1
ATOM 4715 O O . HIS B 1 145 ? 6.285 -23.578 -6.93 1 98.81 145 HIS B O 1
ATOM 4721 N N . ALA B 1 146 ? 7.824 -22.188 -6.309 1 98.69 146 ALA B N 1
ATOM 4722 C CA . ALA B 1 146 ? 7.43 -22.109 -4.902 1 98.69 146 ALA B CA 1
ATOM 4723 C C . ALA B 1 146 ? 5.945 -21.766 -4.773 1 98.69 146 ALA B C 1
ATOM 4725 O O . ALA B 1 146 ? 5.211 -22.453 -4.047 1 98.69 146 ALA B O 1
ATOM 4726 N N . SER B 1 147 ? 5.434 -20.734 -5.492 1 98.69 147 SER B N 1
ATOM 4727 C CA . SER B 1 147 ? 4.078 -20.234 -5.281 1 98.69 147 SER B CA 1
ATOM 4728 C C . SER B 1 147 ? 3.039 -21.281 -5.656 1 98.69 147 SER B C 1
ATOM 4730 O O . SER B 1 147 ? 2.164 -21.609 -4.848 1 98.69 147 SER B O 1
ATOM 4732 N N . PRO B 1 148 ? 3.109 -21.891 -6.859 1 98.81 148 PRO B N 1
ATOM 4733 C CA . PRO B 1 148 ? 2.145 -22.969 -7.125 1 98.81 148 PRO B CA 1
ATOM 4734 C C . PRO B 1 148 ? 2.383 -24.203 -6.262 1 98.81 148 PRO B C 1
ATOM 4736 O O . PRO B 1 148 ? 1.427 -24.812 -5.781 1 98.81 148 PRO B O 1
ATOM 4739 N N . ALA B 1 149 ? 3.621 -24.562 -6.012 1 98.88 149 ALA B N 1
ATOM 4740 C CA . ALA B 1 149 ? 3.971 -25.781 -5.305 1 98.88 149 ALA B CA 1
ATOM 4741 C C . ALA B 1 149 ? 3.457 -25.75 -3.867 1 98.88 149 ALA B C 1
ATOM 4743 O O . ALA B 1 149 ? 3.105 -26.797 -3.307 1 98.88 149 ALA B O 1
ATOM 4744 N N . ALA B 1 150 ? 3.436 -24.547 -3.287 1 98.75 150 ALA B N 1
ATOM 4745 C CA . ALA B 1 150 ? 2.965 -24.422 -1.91 1 98.75 150 ALA B CA 1
ATOM 4746 C C . ALA B 1 150 ? 1.52 -24.906 -1.778 1 98.75 150 ALA B C 1
ATOM 4748 O O . ALA B 1 150 ? 1.055 -25.203 -0.675 1 98.75 150 ALA B O 1
ATOM 4749 N N . GLY B 1 151 ? 0.834 -25.016 -2.854 1 98.62 151 GLY B N 1
ATOM 4750 C CA . GLY B 1 151 ? -0.547 -25.453 -2.834 1 98.62 151 GLY B CA 1
ATOM 4751 C C . GLY B 1 151 ? -0.682 -26.969 -2.697 1 98.62 151 GLY B C 1
ATOM 4752 O O . GLY B 1 151 ? -1.737 -27.469 -2.305 1 98.62 151 GLY B O 1
ATOM 4753 N N . TYR B 1 152 ? 0.407 -27.766 -3 1 98.75 152 TYR B N 1
ATOM 4754 C CA . TYR B 1 152 ? 0.18 -29.203 -3.045 1 98.75 152 TYR B CA 1
ATOM 4755 C C . TYR B 1 152 ? 1.363 -29.953 -2.453 1 98.75 152 TYR B C 1
ATOM 4757 O O . TYR B 1 152 ? 1.262 -31.156 -2.166 1 98.75 152 TYR B O 1
ATOM 4765 N N . ALA B 1 153 ? 2.467 -29.312 -2.287 1 98.75 153 ALA B N 1
ATOM 4766 C CA . ALA B 1 153 ? 3.672 -30.031 -1.898 1 98.75 153 ALA B CA 1
ATOM 4767 C C . ALA B 1 153 ? 4.035 -29.75 -0.442 1 98.75 153 ALA B C 1
ATOM 4769 O O . ALA B 1 153 ? 3.658 -28.719 0.111 1 98.75 153 ALA B O 1
ATOM 4770 N N . HIS B 1 154 ? 4.676 -30.641 0.203 1 98.5 154 HIS B N 1
ATOM 4771 C CA . HIS B 1 154 ? 5.273 -30.562 1.531 1 98.5 154 HIS B CA 1
ATOM 4772 C C . HIS B 1 154 ? 6.77 -30.844 1.482 1 98.5 154 HIS B C 1
ATOM 4774 O O . HIS B 1 154 ? 7.18 -31.984 1.309 1 98.5 154 HIS B O 1
ATOM 4780 N N . ILE B 1 155 ? 7.566 -29.844 1.614 1 98 155 ILE B N 1
ATOM 4781 C CA . ILE B 1 155 ? 8.992 -30 1.357 1 98 155 ILE B CA 1
ATOM 4782 C C . ILE B 1 155 ? 9.789 -29.062 2.27 1 98 155 ILE B C 1
ATOM 4784 O O . ILE B 1 155 ? 9.32 -27.984 2.619 1 98 155 ILE B O 1
ATOM 4788 N N . SER B 1 156 ? 10.977 -29.469 2.719 1 98 156 SER B N 1
ATOM 4789 C CA . SER B 1 156 ? 11.82 -28.688 3.609 1 98 156 SER B CA 1
ATOM 4790 C C . SER B 1 156 ? 12.68 -27.703 2.826 1 98 156 SER B C 1
ATOM 4792 O O . SER B 1 156 ? 13.367 -26.859 3.414 1 98 156 SER B O 1
ATOM 4794 N N . ASN B 1 157 ? 12.641 -27.812 1.519 1 98.5 157 ASN B N 1
ATOM 4795 C CA . ASN B 1 157 ? 13.414 -26.922 0.647 1 98.5 157 ASN B CA 1
ATOM 4796 C C . ASN B 1 157 ? 12.703 -26.703 -0.685 1 98.5 157 ASN B C 1
ATOM 4798 O O . ASN B 1 157 ? 12.57 -27.625 -1.489 1 98.5 157 ASN B O 1
ATOM 4802 N N . ARG B 1 158 ? 12.391 -25.438 -0.928 1 98.38 158 ARG B N 1
ATOM 4803 C CA . ARG B 1 158 ? 11.586 -25.078 -2.092 1 98.38 158 ARG B CA 1
ATOM 4804 C C . ARG B 1 158 ? 12.32 -25.422 -3.387 1 98.38 158 ARG B C 1
ATOM 4806 O O . ARG B 1 158 ? 11.695 -25.516 -4.449 1 98.38 158 ARG B O 1
ATOM 4813 N N . ASN B 1 159 ? 13.602 -25.625 -3.377 1 98.25 159 ASN B N 1
ATOM 4814 C CA . ASN B 1 159 ? 14.383 -25.875 -4.586 1 98.25 159 ASN B CA 1
ATOM 4815 C C . ASN B 1 159 ? 14.367 -27.344 -4.984 1 98.25 159 ASN B C 1
ATOM 4817 O O . ASN B 1 159 ? 14.891 -27.703 -6.039 1 98.25 159 ASN B O 1
ATOM 4821 N N . TYR B 1 160 ? 13.797 -28.188 -4.156 1 98.38 160 TYR B N 1
ATOM 4822 C CA . TYR B 1 160 ? 13.719 -29.609 -4.48 1 98.38 160 TYR B CA 1
ATOM 4823 C C . TYR B 1 160 ? 12.578 -29.875 -5.453 1 98.38 160 TYR B C 1
ATOM 4825 O O . TYR B 1 160 ? 11.656 -30.641 -5.145 1 98.38 160 TYR B O 1
ATOM 4833 N N . GLU B 1 161 ? 12.664 -29.344 -6.66 1 98.69 161 GLU B N 1
ATOM 4834 C CA . GLU B 1 161 ? 11.625 -29.438 -7.676 1 98.69 161 GLU B CA 1
ATOM 4835 C C . GLU B 1 161 ? 11.641 -30.781 -8.383 1 98.69 161 GLU B C 1
ATOM 4837 O O . GLU B 1 161 ? 10.609 -31.25 -8.867 1 98.69 161 GLU B O 1
ATOM 4842 N N . SER B 1 162 ? 12.812 -31.469 -8.461 1 98.44 162 SER B N 1
ATOM 4843 C CA . SER B 1 162 ? 13 -32.812 -8.961 1 98.44 162 SER B CA 1
ATOM 4844 C C . SER B 1 162 ? 14.062 -33.562 -8.156 1 98.44 162 SER B C 1
ATOM 4846 O O . SER B 1 162 ? 14.75 -32.969 -7.328 1 98.44 162 SER B O 1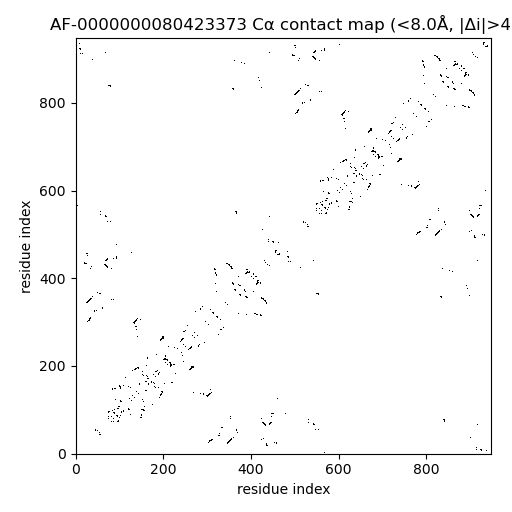
ATOM 4848 N N . ASP B 1 163 ? 14.211 -34.875 -8.438 1 98.19 163 ASP B N 1
ATOM 4849 C CA . ASP B 1 163 ? 15.234 -35.656 -7.75 1 98.19 163 ASP B CA 1
ATOM 4850 C C . ASP B 1 163 ? 16.641 -35.125 -8.062 1 98.19 163 ASP B C 1
ATOM 4852 O O . ASP B 1 163 ? 17.531 -35.188 -7.215 1 98.19 163 ASP B O 1
ATOM 4856 N N . ALA B 1 164 ? 16.812 -34.656 -9.281 1 98.25 164 ALA B N 1
ATOM 4857 C CA . ALA B 1 164 ? 18.094 -34.062 -9.672 1 98.25 164 ALA B CA 1
ATOM 4858 C C . ALA B 1 164 ? 18.469 -32.906 -8.773 1 98.25 164 ALA B C 1
ATOM 4860 O O . ALA B 1 164 ? 19.641 -32.75 -8.414 1 98.25 164 ALA B O 1
ATOM 4861 N N . ASP B 1 165 ? 17.531 -32.031 -8.406 1 98.25 165 ASP B N 1
ATOM 4862 C CA . ASP B 1 165 ? 17.781 -30.906 -7.535 1 98.25 165 ASP B CA 1
ATOM 4863 C C . ASP B 1 165 ? 18.156 -31.344 -6.129 1 98.25 165 ASP B C 1
ATOM 4865 O O . ASP B 1 165 ? 18.984 -30.719 -5.473 1 98.25 165 ASP B O 1
ATOM 4869 N N . VAL B 1 166 ? 17.516 -32.375 -5.668 1 97.88 166 VAL B N 1
ATOM 4870 C CA . VAL B 1 166 ? 17.828 -32.938 -4.359 1 97.88 166 VAL B CA 1
ATOM 4871 C C . VAL B 1 166 ? 19.281 -33.438 -4.344 1 97.88 166 VAL B C 1
ATOM 4873 O O . VAL B 1 166 ? 20.031 -33.156 -3.406 1 97.88 166 VAL B O 1
ATOM 4876 N N . VAL B 1 167 ? 19.641 -34.188 -5.395 1 97.62 167 VAL B N 1
ATOM 4877 C CA . VAL B 1 167 ? 20.984 -34.719 -5.523 1 97.62 167 VAL B CA 1
ATOM 4878 C C . VAL B 1 167 ? 21.984 -33.562 -5.621 1 97.62 167 VAL B C 1
ATOM 4880 O O . VAL B 1 167 ? 23.062 -33.625 -5.035 1 97.62 167 VAL B O 1
ATOM 4883 N N . ASP B 1 168 ? 21.688 -32.562 -6.355 1 97.06 168 ASP B N 1
ATOM 4884 C CA . ASP B 1 168 ? 22.547 -31.391 -6.512 1 97.06 168 ASP B CA 1
ATOM 4885 C C . ASP B 1 168 ? 22.844 -30.734 -5.16 1 97.06 168 ASP B C 1
ATOM 4887 O O . ASP B 1 168 ? 23.906 -30.141 -4.965 1 97.06 168 ASP B O 1
ATOM 4891 N N . ASP B 1 169 ? 21.859 -30.812 -4.262 1 96.5 169 ASP B N 1
ATOM 4892 C CA . ASP B 1 169 ? 22.031 -30.266 -2.922 1 96.5 169 ASP B CA 1
ATOM 4893 C C . ASP B 1 169 ? 22.672 -31.281 -1.985 1 96.5 169 ASP B C 1
ATOM 4895 O O . ASP B 1 169 ? 22.625 -31.125 -0.763 1 96.5 169 ASP B O 1
ATOM 4899 N N . GLN B 1 170 ? 23.188 -32.375 -2.525 1 95.94 170 GLN B N 1
ATOM 4900 C CA . GLN B 1 170 ? 23.906 -33.438 -1.817 1 95.94 170 GLN B CA 1
ATOM 4901 C C . GLN B 1 170 ? 23 -34.094 -0.791 1 95.94 170 GLN B C 1
ATOM 4903 O O . GLN B 1 170 ? 23.438 -34.438 0.306 1 95.94 170 GLN B O 1
ATOM 4908 N N . GLN B 1 171 ? 21.719 -34.156 -1.119 1 96.06 171 GLN B N 1
ATOM 4909 C CA . GLN B 1 171 ? 20.75 -34.875 -0.302 1 96.06 171 GLN B CA 1
ATOM 4910 C C . GLN B 1 171 ? 20.297 -36.156 -0.992 1 96.06 171 GLN B C 1
ATOM 4912 O O . GLN B 1 171 ? 20.516 -36.344 -2.191 1 96.06 171 GLN B O 1
ATOM 4917 N N . ASN B 1 172 ? 19.75 -37.094 -0.224 1 95 172 ASN B N 1
ATOM 4918 C CA . ASN B 1 172 ? 19.266 -38.375 -0.73 1 95 172 ASN B CA 1
ATOM 4919 C C . ASN B 1 172 ? 17.844 -38.281 -1.258 1 95 172 ASN B C 1
ATOM 4921 O O . ASN B 1 172 ? 16.906 -38.094 -0.483 1 95 172 ASN B O 1
ATOM 4925 N N . PRO B 1 173 ? 17.641 -38.438 -2.525 1 95.38 173 PRO B N 1
ATOM 4926 C CA . PRO B 1 173 ? 16.312 -38.281 -3.094 1 95.38 173 PRO B CA 1
ATOM 4927 C C . PRO B 1 173 ? 15.328 -39.344 -2.633 1 95.38 173 PRO B C 1
ATOM 4929 O O . PRO B 1 173 ? 14.117 -39.219 -2.84 1 95.38 173 PRO B O 1
ATOM 4932 N N . TYR B 1 174 ? 15.766 -40.438 -2.006 1 91.12 174 TYR B N 1
ATOM 4933 C CA . TYR B 1 174 ? 14.898 -41.469 -1.462 1 91.12 174 TYR B CA 1
ATOM 4934 C C . TYR B 1 174 ? 14.391 -41.094 -0.077 1 91.12 174 TYR B C 1
ATOM 4936 O O . TYR B 1 174 ? 13.414 -41.656 0.418 1 91.12 174 TYR B O 1
ATOM 4944 N N . LYS B 1 175 ? 15.047 -40.156 0.483 1 90.62 175 LYS B N 1
ATOM 4945 C CA . LYS B 1 175 ? 14.656 -39.656 1.798 1 90.62 175 LYS B CA 1
ATOM 4946 C C . LYS B 1 175 ? 13.945 -38.312 1.686 1 90.62 175 LYS B C 1
ATOM 4948 O O . LYS B 1 175 ? 12.969 -38.062 2.402 1 90.62 175 LYS B O 1
ATOM 4953 N N . CYS B 1 176 ? 14.477 -37.531 0.836 1 93.75 176 CYS B N 1
ATOM 4954 C CA . CYS B 1 176 ? 13.883 -36.219 0.558 1 93.75 176 CYS B CA 1
ATOM 4955 C C . CYS B 1 176 ? 13.078 -36.25 -0.737 1 93.75 176 CYS B C 1
ATOM 4957 O O . CYS B 1 176 ? 13.648 -36.281 -1.827 1 93.75 176 CYS B O 1
ATOM 4959 N N . GLY B 1 177 ? 11.766 -36.219 -0.644 1 93.62 177 GLY B N 1
ATOM 4960 C CA . GLY B 1 177 ? 10.938 -36.219 -1.837 1 93.62 177 GLY B CA 1
ATOM 4961 C C . GLY B 1 177 ? 11.078 -34.938 -2.658 1 93.62 177 GLY B C 1
ATOM 4962 O O . GLY B 1 177 ? 11.789 -34.031 -2.258 1 93.62 177 GLY B O 1
ATOM 4963 N N . ASP B 1 178 ? 10.516 -34.969 -3.875 1 97.94 178 ASP B N 1
ATOM 4964 C CA . ASP B 1 178 ? 10.57 -33.75 -4.715 1 97.94 178 ASP B CA 1
ATOM 4965 C C . ASP B 1 178 ? 9.172 -33.281 -5.102 1 97.94 178 ASP B C 1
ATOM 4967 O O . ASP B 1 178 ? 8.211 -34.062 -5.004 1 97.94 178 ASP B O 1
ATOM 4971 N N . ILE B 1 179 ? 9.102 -32.062 -5.527 1 98.81 179 ILE B N 1
ATOM 4972 C CA . ILE B 1 179 ? 7.852 -31.359 -5.734 1 98.81 179 ILE B CA 1
ATOM 4973 C C . ILE B 1 179 ? 7.133 -31.906 -6.957 1 98.81 179 ILE B C 1
ATOM 4975 O O . ILE B 1 179 ? 5.914 -32.094 -6.934 1 98.81 179 ILE B O 1
ATOM 4979 N N . ALA B 1 180 ? 7.832 -32.188 -8.047 1 98.88 180 ALA B N 1
ATOM 4980 C CA . ALA B 1 180 ? 7.203 -32.719 -9.266 1 98.88 180 ALA B CA 1
ATOM 4981 C C . ALA B 1 180 ? 6.5 -34.031 -9.016 1 98.88 180 ALA B C 1
ATOM 4983 O O . ALA B 1 180 ? 5.383 -34.25 -9.492 1 98.88 180 ALA B O 1
ATOM 4984 N N . LYS B 1 181 ? 7.121 -34.938 -8.305 1 98.5 181 LYS B N 1
ATOM 4985 C CA . LYS B 1 181 ? 6.504 -36.219 -7.973 1 98.5 181 LYS B CA 1
ATOM 4986 C C . LYS B 1 181 ? 5.23 -36 -7.156 1 98.5 181 LYS B C 1
ATOM 4988 O O . LYS B 1 181 ? 4.242 -36.719 -7.355 1 98.5 181 LYS B O 1
ATOM 4993 N N . GLN B 1 182 ? 5.336 -35.094 -6.23 1 98.44 182 GLN B N 1
ATOM 4994 C CA . GLN B 1 182 ? 4.16 -34.875 -5.395 1 98.44 182 GLN B CA 1
ATOM 4995 C C . GLN B 1 182 ? 2.998 -34.312 -6.223 1 98.44 182 GLN B C 1
ATOM 4997 O O . GLN B 1 182 ? 1.838 -34.656 -5.965 1 98.44 182 GLN B O 1
ATOM 5002 N N . LEU B 1 183 ? 3.262 -33.438 -7.215 1 98.88 183 LEU B N 1
ATOM 5003 C CA . LEU B 1 183 ? 2.221 -32.906 -8.086 1 98.88 183 LEU B CA 1
ATOM 5004 C C . LEU B 1 183 ? 1.475 -34.031 -8.797 1 98.88 183 LEU B C 1
ATOM 5006 O O . LEU B 1 183 ? 0.256 -33.969 -8.977 1 98.88 183 LEU B O 1
ATOM 5010 N N . VAL B 1 184 ? 2.174 -35.094 -9.156 1 98.75 184 VAL B N 1
ATOM 5011 C CA . VAL B 1 184 ? 1.628 -36.094 -10.062 1 98.75 184 VAL B CA 1
ATOM 5012 C C . VAL B 1 184 ? 1.146 -37.281 -9.266 1 98.75 184 VAL B C 1
ATOM 5014 O O . VAL B 1 184 ? 0.143 -37.906 -9.617 1 98.75 184 VAL B O 1
ATOM 5017 N N . LEU B 1 185 ? 1.79 -37.656 -8.141 1 98.06 185 LEU B N 1
ATOM 5018 C CA . LEU B 1 185 ? 1.599 -38.969 -7.559 1 98.06 185 LEU B CA 1
ATOM 5019 C C . LEU B 1 185 ? 0.891 -38.875 -6.211 1 98.06 185 LEU B C 1
ATOM 5021 O O . LEU B 1 185 ? 0.507 -39.875 -5.629 1 98.06 185 LEU B O 1
ATOM 5025 N N . SER B 1 186 ? 0.725 -37.656 -5.762 1 97.56 186 SER B N 1
ATOM 5026 C CA . SER B 1 186 ? 0.154 -37.531 -4.426 1 97.56 186 SER B CA 1
ATOM 5027 C C . SER B 1 186 ? -0.947 -36.469 -4.387 1 97.56 186 SER B C 1
ATOM 5029 O O . SER B 1 186 ? -0.901 -35.5 -5.137 1 97.56 186 SER B O 1
ATOM 5031 N N . ALA B 1 187 ? -1.883 -36.656 -3.457 1 97.88 187 ALA B N 1
ATOM 5032 C CA . ALA B 1 187 ? -2.867 -35.625 -3.176 1 97.88 187 ALA B CA 1
ATOM 5033 C C . ALA B 1 187 ? -2.234 -34.469 -2.42 1 97.88 187 ALA B C 1
ATOM 5035 O O . ALA B 1 187 ? -1.343 -34.656 -1.592 1 97.88 187 ALA B O 1
ATOM 5036 N N . PRO B 1 188 ? -2.629 -33.281 -2.627 1 98.62 188 PRO B N 1
ATOM 5037 C CA . PRO B 1 188 ? -3.752 -32.969 -3.518 1 98.62 188 PRO B CA 1
ATOM 5038 C C . PRO B 1 188 ? -3.318 -32.781 -4.969 1 98.62 188 PRO B C 1
ATOM 5040 O O . PRO B 1 188 ? -4.156 -32.531 -5.844 1 98.62 188 PRO B O 1
ATOM 5043 N N . GLY B 1 189 ? -2.061 -32.906 -5.34 1 98.81 189 GLY B N 1
ATOM 5044 C CA . GLY B 1 189 ? -1.531 -32.625 -6.668 1 98.81 189 GLY B CA 1
ATOM 5045 C C . GLY B 1 189 ? -2.133 -33.531 -7.738 1 98.81 189 GLY B C 1
ATOM 5046 O O . GLY B 1 189 ? -2.572 -33.031 -8.781 1 98.81 189 GLY B O 1
ATOM 5047 N N . ASN B 1 190 ? -2.219 -34.812 -7.457 1 98.56 190 ASN B N 1
ATOM 5048 C CA . ASN B 1 190 ? -2.668 -35.781 -8.453 1 98.56 190 ASN B CA 1
ATOM 5049 C C . ASN B 1 190 ? -4.172 -35.688 -8.703 1 98.56 190 ASN B C 1
ATOM 5051 O O . ASN B 1 190 ? -4.703 -36.312 -9.609 1 98.56 190 ASN B O 1
ATOM 5055 N N . ASN B 1 191 ? -4.832 -34.812 -7.887 1 98.69 191 ASN B N 1
ATOM 5056 C CA . ASN B 1 191 ? -6.273 -34.625 -8.039 1 98.69 191 ASN B CA 1
ATOM 5057 C C . ASN B 1 191 ? -6.605 -33.344 -8.773 1 98.69 191 ASN B C 1
ATOM 5059 O O . ASN B 1 191 ? -7.773 -33.031 -9.023 1 98.69 191 ASN B O 1
ATOM 5063 N N . LEU B 1 192 ? -5.625 -32.531 -9.148 1 98.88 192 LEU B N 1
ATOM 5064 C CA . LEU B 1 192 ? -5.867 -31.297 -9.867 1 98.88 192 LEU B CA 1
ATOM 5065 C C . LEU B 1 192 ? -6.484 -31.562 -11.234 1 98.88 192 LEU B C 1
ATOM 5067 O O . LEU B 1 192 ? -6.062 -32.469 -11.938 1 98.88 192 LEU B O 1
ATOM 5071 N N . ASN B 1 193 ? -7.484 -30.766 -11.562 1 98.94 193 ASN B N 1
ATOM 5072 C CA . ASN B 1 193 ? -8.133 -30.875 -12.867 1 98.94 193 ASN B CA 1
ATOM 5073 C C . ASN B 1 193 ? -7.336 -30.141 -13.953 1 98.94 193 ASN B C 1
ATOM 5075 O O . ASN B 1 193 ? -7.305 -30.578 -15.102 1 98.94 193 ASN B O 1
ATOM 5079 N N . VAL B 1 194 ? -6.777 -29.016 -13.578 1 98.94 194 VAL B N 1
ATOM 5080 C CA . VAL B 1 194 ? -6.031 -28.203 -14.539 1 98.94 194 VAL B CA 1
ATOM 5081 C C . VAL B 1 194 ? -4.656 -27.859 -13.969 1 98.94 194 VAL B C 1
ATOM 5083 O O . VAL B 1 194 ? -4.547 -27.406 -12.836 1 98.94 194 VAL B O 1
ATOM 5086 N N . ILE B 1 195 ? -3.615 -28.094 -14.672 1 98.94 195 ILE B N 1
ATOM 5087 C CA . ILE B 1 195 ? -2.244 -27.672 -14.414 1 98.94 195 ILE B CA 1
ATOM 5088 C C . ILE B 1 195 ? -1.665 -27.016 -15.664 1 98.94 195 ILE B C 1
ATOM 5090 O O . ILE B 1 195 ? -1.455 -27.672 -16.688 1 98.94 195 ILE B O 1
ATOM 5094 N N . LEU B 1 196 ? -1.436 -25.734 -15.656 1 98.94 196 LEU B N 1
ATOM 5095 C CA . LEU B 1 196 ? -0.881 -25.016 -16.812 1 98.94 196 LEU B CA 1
ATOM 5096 C C . LEU B 1 196 ? 0.332 -24.188 -16.406 1 98.94 196 LEU B C 1
ATOM 5098 O O . LEU B 1 196 ? 0.273 -23.438 -15.438 1 98.94 196 LEU B O 1
ATOM 5102 N N . GLY B 1 197 ? 1.432 -24.266 -17.031 1 98.81 197 GLY B N 1
ATOM 5103 C CA . GLY B 1 197 ? 2.631 -23.484 -16.766 1 98.81 197 GLY B CA 1
ATOM 5104 C C . GLY B 1 197 ? 3.861 -24.031 -17.484 1 98.81 197 GLY B C 1
ATOM 5105 O O . GLY B 1 197 ? 3.771 -24.516 -18.609 1 98.81 197 GLY B O 1
ATOM 5106 N N . GLY B 1 198 ? 5.039 -23.781 -16.938 1 98.75 198 GLY B N 1
ATOM 5107 C CA . GLY B 1 198 ? 6.293 -24.297 -17.453 1 98.75 198 GLY B CA 1
ATOM 5108 C C . GLY B 1 198 ? 6.887 -25.391 -16.609 1 98.75 198 GLY B C 1
ATOM 5109 O O . GLY B 1 198 ? 6.25 -25.859 -15.656 1 98.75 198 GLY B O 1
ATOM 5110 N N . GLY B 1 199 ? 8.102 -25.938 -17.062 1 98.62 199 GLY B N 1
ATOM 5111 C CA . GLY B 1 199 ? 8.891 -26.797 -16.203 1 98.62 199 GLY B CA 1
ATOM 5112 C C . GLY B 1 199 ? 8.945 -28.234 -16.688 1 98.62 199 GLY B C 1
ATOM 5113 O O . GLY B 1 199 ? 9.086 -29.156 -15.883 1 98.62 199 GLY B O 1
ATOM 5114 N N . THR B 1 200 ? 8.859 -28.5 -18.031 1 98.25 200 THR B N 1
ATOM 5115 C CA . THR B 1 200 ? 8.836 -29.875 -18.562 1 98.25 200 THR B CA 1
ATOM 5116 C C . THR B 1 200 ? 10.062 -30.656 -18.094 1 98.25 200 THR B C 1
ATOM 5118 O O . THR B 1 200 ? 9.984 -31.859 -17.875 1 98.25 200 THR B O 1
ATOM 5121 N N . SER B 1 201 ? 11.188 -29.953 -17.875 1 98.56 201 SER B N 1
ATOM 5122 C CA . SER B 1 201 ? 12.438 -30.609 -17.531 1 98.56 201 SER B CA 1
ATOM 5123 C C . SER B 1 201 ? 12.336 -31.328 -16.188 1 98.56 201 SER B C 1
ATOM 5125 O O . SER B 1 201 ? 13.031 -32.312 -15.961 1 98.56 201 SER B O 1
ATOM 5127 N N . LYS B 1 202 ? 11.484 -30.859 -15.305 1 98.75 202 LYS B N 1
ATOM 5128 C CA . LYS B 1 202 ? 11.359 -31.438 -13.969 1 98.75 202 LYS B CA 1
ATOM 5129 C C . LYS B 1 202 ? 10.516 -32.719 -14 1 98.75 202 LYS B C 1
ATOM 5131 O O . LYS B 1 202 ? 10.5 -33.469 -13.039 1 98.75 202 LYS B O 1
ATOM 5136 N N . PHE B 1 203 ? 9.828 -33 -15.117 1 98.81 203 PHE B N 1
ATOM 5137 C CA . PHE B 1 203 ? 8.859 -34.062 -15.188 1 98.81 203 PHE B CA 1
ATOM 5138 C C . PHE B 1 203 ? 9.383 -35.219 -16.047 1 98.81 203 PHE B C 1
ATOM 5140 O O . PHE B 1 203 ? 8.852 -36.312 -16.016 1 98.81 203 PHE B O 1
ATOM 5147 N N . LEU B 1 204 ? 10.414 -35 -16.844 1 98.69 204 LEU B N 1
ATOM 5148 C CA . LEU B 1 204 ? 10.93 -35.969 -17.781 1 98.69 204 LEU B CA 1
ATOM 5149 C C . LEU B 1 204 ? 12.32 -36.438 -17.359 1 98.69 204 LEU B C 1
ATOM 5151 O O . LEU B 1 204 ? 13.117 -35.656 -16.844 1 98.69 204 LEU B O 1
ATOM 5155 N N . PRO B 1 205 ? 12.617 -37.719 -17.594 1 98.38 205 PRO B N 1
ATOM 5156 C CA . PRO B 1 205 ? 13.984 -38.156 -17.344 1 98.38 205 PRO B CA 1
ATOM 5157 C C . PRO B 1 205 ? 15 -37.594 -18.344 1 98.38 205 PRO B C 1
ATOM 5159 O O . PRO B 1 205 ? 14.609 -37.156 -19.422 1 98.38 205 PRO B O 1
ATOM 5162 N N . GLU B 1 206 ? 16.25 -37.656 -18 1 97.25 206 GLU B N 1
ATOM 5163 C CA . GLU B 1 206 ? 17.328 -37.062 -18.797 1 97.25 206 GLU B CA 1
ATOM 5164 C C . GLU B 1 206 ? 17.391 -37.688 -20.188 1 97.25 206 GLU B C 1
ATOM 5166 O O . GLU B 1 206 ? 17.828 -37.031 -21.141 1 97.25 206 GLU B O 1
ATOM 5171 N N . ASN B 1 207 ? 16.953 -38.906 -20.375 1 96.88 207 ASN B N 1
ATOM 5172 C CA . ASN B 1 207 ? 17.062 -39.625 -21.641 1 96.88 207 ASN B CA 1
ATOM 5173 C C . ASN B 1 207 ? 15.805 -39.438 -22.5 1 96.88 207 ASN B C 1
ATOM 5175 O O . ASN B 1 207 ? 15.648 -40.094 -23.531 1 96.88 207 ASN B O 1
ATOM 5179 N N . LYS B 1 208 ? 14.867 -38.594 -22.094 1 97.62 208 LYS B N 1
ATOM 5180 C CA . LYS B 1 208 ? 13.672 -38.25 -22.859 1 97.62 208 LYS B CA 1
ATOM 5181 C C . LYS B 1 208 ? 13.57 -36.75 -23.078 1 97.62 208 LYS B C 1
ATOM 5183 O O . LYS B 1 208 ? 14.055 -35.969 -22.25 1 97.62 208 LYS B O 1
ATOM 5188 N N . SER B 1 209 ? 13 -36.344 -24.188 1 97.56 209 SER B N 1
ATOM 5189 C CA . SER B 1 209 ? 12.82 -34.938 -24.531 1 97.56 209 SER B CA 1
ATOM 5190 C C . SER B 1 209 ? 11.344 -34.594 -24.719 1 97.56 209 SER B C 1
ATOM 5192 O O . SER B 1 209 ? 10.531 -35.469 -25.016 1 97.56 209 SER B O 1
ATOM 5194 N N . ASP B 1 210 ? 11.07 -33.375 -24.438 1 96.06 210 ASP B N 1
ATOM 5195 C CA . ASP B 1 210 ? 9.734 -32.906 -24.797 1 96.06 210 ASP B CA 1
ATOM 5196 C C . ASP B 1 210 ? 9.57 -32.812 -26.297 1 96.06 210 ASP B C 1
ATOM 5198 O O . ASP B 1 210 ? 10.508 -33.094 -27.047 1 96.06 210 ASP B O 1
ATOM 5202 N N . PRO B 1 211 ? 8.375 -32.469 -26.812 1 94.94 211 PRO B N 1
ATOM 5203 C CA . PRO B 1 211 ? 8.125 -32.469 -28.25 1 94.94 211 PRO B CA 1
ATOM 5204 C C . PRO B 1 211 ? 8.992 -31.484 -29.016 1 94.94 211 PRO B C 1
ATOM 5206 O O . PRO B 1 211 ? 9.086 -31.547 -30.25 1 94.94 211 PRO B O 1
ATOM 5209 N N . PHE B 1 212 ? 9.68 -30.641 -28.328 1 95 212 PHE B N 1
ATOM 5210 C CA . PHE B 1 212 ? 10.477 -29.609 -28.969 1 95 212 PHE B CA 1
ATOM 5211 C C . PHE B 1 212 ? 11.969 -29.891 -28.812 1 95 212 PHE B C 1
ATOM 5213 O O . PHE B 1 212 ? 12.805 -29.047 -29.156 1 95 212 PHE B O 1
ATOM 5220 N N . GLY B 1 213 ? 12.266 -30.938 -28.266 1 96.75 213 GLY B N 1
ATOM 5221 C CA . GLY B 1 213 ? 13.641 -31.406 -28.203 1 96.75 213 GLY B CA 1
ATOM 5222 C C . GLY B 1 213 ? 14.344 -31.016 -26.906 1 96.75 213 GLY B C 1
ATOM 5223 O O . GLY B 1 213 ? 15.547 -31.25 -26.766 1 96.75 213 GLY B O 1
ATOM 5224 N N . ASN B 1 214 ? 13.688 -30.484 -25.969 1 96.69 214 ASN B N 1
ATOM 5225 C CA . ASN B 1 214 ? 14.297 -30.156 -24.672 1 96.69 214 ASN B CA 1
ATOM 5226 C C . ASN B 1 214 ? 14.375 -31.375 -23.766 1 96.69 214 ASN B C 1
ATOM 5228 O O . ASN B 1 214 ? 13.359 -32.031 -23.5 1 96.69 214 ASN B O 1
ATOM 5232 N N . ALA B 1 215 ? 15.531 -31.641 -23.266 1 97.44 215 ALA B N 1
ATOM 5233 C CA . ALA B 1 215 ? 15.758 -32.844 -22.453 1 97.44 215 ALA B CA 1
ATOM 5234 C C . ALA B 1 215 ? 15.148 -32.688 -21.062 1 97.44 215 ALA B C 1
ATOM 5236 O O . ALA B 1 215 ? 15.125 -31.578 -20.516 1 97.44 215 ALA B O 1
ATOM 5237 N N . GLY B 1 216 ? 14.727 -33.812 -20.5 1 98.25 216 GLY B N 1
ATOM 5238 C CA . GLY B 1 216 ? 14.383 -33.844 -19.094 1 98.25 216 GLY B CA 1
ATOM 5239 C C . GLY B 1 216 ? 15.594 -33.812 -18.172 1 98.25 216 GLY B C 1
ATOM 5240 O O . GLY B 1 216 ? 16.734 -33.844 -18.656 1 98.25 216 GLY B O 1
ATOM 5241 N N . SER B 1 217 ? 15.281 -33.688 -16.844 1 97.75 217 SER B N 1
ATOM 5242 C CA . SER B 1 217 ? 16.406 -33.562 -15.922 1 97.75 217 SER B CA 1
ATOM 5243 C C . SER B 1 217 ? 16.359 -34.625 -14.836 1 97.75 217 SER B C 1
ATOM 5245 O O . SER B 1 217 ? 17.297 -34.75 -14.039 1 97.75 217 SER B O 1
ATOM 5247 N N . ARG B 1 218 ? 15.32 -35.375 -14.82 1 98.38 218 ARG B N 1
ATOM 5248 C CA . ARG B 1 218 ? 15.18 -36.344 -13.727 1 98.38 218 ARG B CA 1
ATOM 5249 C C . ARG B 1 218 ? 16.219 -37.438 -13.828 1 98.38 218 ARG B C 1
ATOM 5251 O O . ARG B 1 218 ? 16.531 -37.906 -14.93 1 98.38 218 ARG B O 1
ATOM 5258 N N . LEU B 1 219 ? 16.672 -37.938 -12.695 1 98 219 LEU B N 1
ATOM 5259 C CA . LEU B 1 219 ? 17.719 -38.938 -12.633 1 98 219 LEU B CA 1
ATOM 5260 C C . LEU B 1 219 ? 17.141 -40.312 -12.352 1 98 219 LEU B C 1
ATOM 5262 O O . LEU B 1 219 ? 17.812 -41.344 -12.531 1 98 219 LEU B O 1
ATOM 5266 N N . ASP B 1 220 ? 15.922 -40.469 -11.961 1 97.19 220 ASP B N 1
ATOM 5267 C CA . ASP B 1 220 ? 15.336 -41.719 -11.5 1 97.19 220 ASP B CA 1
ATOM 5268 C C . ASP B 1 220 ? 14.664 -42.469 -12.656 1 97.19 220 ASP B C 1
ATOM 5270 O O . ASP B 1 220 ? 13.992 -43.469 -12.438 1 97.19 220 ASP B O 1
ATOM 5274 N N . ASN B 1 221 ? 14.711 -41.969 -13.836 1 97.19 221 ASN B N 1
ATOM 5275 C CA . ASN B 1 221 ? 14.219 -42.531 -15.086 1 97.19 221 ASN B CA 1
ATOM 5276 C C . ASN B 1 221 ? 12.695 -42.594 -15.094 1 97.19 221 ASN B C 1
ATOM 5278 O O . ASN B 1 221 ? 12.109 -43.438 -15.812 1 97.19 221 ASN B O 1
ATOM 5282 N N . ILE B 1 222 ? 12 -41.812 -14.266 1 97.69 222 ILE B N 1
ATOM 5283 C CA . ILE B 1 222 ? 10.539 -41.781 -14.234 1 97.69 222 ILE B CA 1
ATOM 5284 C C . ILE B 1 222 ? 10.031 -40.688 -15.172 1 97.69 222 ILE B C 1
ATOM 5286 O O . ILE B 1 222 ? 10.5 -39.531 -15.109 1 97.69 222 ILE B O 1
ATOM 5290 N N . ASP B 1 223 ? 9.141 -41.031 -16.031 1 98.62 223 ASP B N 1
ATOM 5291 C CA . ASP B 1 223 ? 8.391 -40.062 -16.859 1 98.62 223 ASP B CA 1
ATOM 5292 C C . ASP B 1 223 ? 7.078 -39.688 -16.172 1 98.62 223 ASP B C 1
ATOM 5294 O O . ASP B 1 223 ? 6.07 -40.375 -16.312 1 98.62 223 ASP B O 1
ATOM 5298 N N . LEU B 1 224 ? 7.102 -38.531 -15.531 1 98.81 224 LEU B N 1
ATOM 5299 C CA . LEU B 1 224 ? 5.965 -38.125 -14.719 1 98.81 224 LEU B CA 1
ATOM 5300 C C . LEU B 1 224 ? 4.793 -37.688 -15.594 1 98.81 224 LEU B C 1
ATOM 5302 O O . LEU B 1 224 ? 3.645 -37.688 -15.141 1 98.81 224 LEU B O 1
ATOM 5306 N N . VAL B 1 225 ? 5.023 -37.25 -16.859 1 98.69 225 VAL B N 1
ATOM 5307 C CA . VAL B 1 225 ? 3.928 -36.938 -17.766 1 98.69 225 VAL B CA 1
ATOM 5308 C C . VAL B 1 225 ? 3.154 -38.219 -18.094 1 98.69 225 VAL B C 1
ATOM 5310 O O . VAL B 1 225 ? 1.921 -38.219 -18.078 1 98.69 225 VAL B O 1
ATOM 5313 N N . GLU B 1 226 ? 3.879 -39.25 -18.375 1 98.25 226 GLU B N 1
ATOM 5314 C CA . GLU B 1 226 ? 3.248 -40.562 -18.641 1 98.25 226 GLU B CA 1
ATOM 5315 C C . GLU B 1 226 ? 2.527 -41.062 -17.406 1 98.25 226 GLU B C 1
ATOM 5317 O O . GLU B 1 226 ? 1.448 -41.656 -17.5 1 98.25 226 GLU B O 1
ATOM 5322 N N . GLU B 1 227 ? 3.219 -40.938 -16.234 1 98.62 227 GLU B N 1
ATOM 5323 C CA . GLU B 1 227 ? 2.572 -41.344 -14.992 1 98.62 227 GLU B CA 1
ATOM 5324 C C . GLU B 1 227 ? 1.254 -40.594 -14.789 1 98.62 227 GLU B C 1
ATOM 5326 O O . GLU B 1 227 ? 0.271 -41.188 -14.328 1 98.62 227 GLU B O 1
ATOM 5331 N N . TRP B 1 228 ? 1.253 -39.312 -15.062 1 98.75 228 TRP B N 1
ATOM 5332 C CA . TRP B 1 228 ? 0.049 -38.5 -14.938 1 98.75 228 TRP B CA 1
ATOM 5333 C C . TRP B 1 228 ? -1.052 -39 -15.867 1 98.75 228 TRP B C 1
ATOM 5335 O O . TRP B 1 228 ? -2.195 -39.188 -15.438 1 98.75 228 TRP B O 1
ATOM 5345 N N . LEU B 1 229 ? -0.75 -39.281 -17.125 1 98.44 229 LEU B N 1
ATOM 5346 C CA . LEU B 1 229 ? -1.706 -39.781 -18.109 1 98.44 229 LEU B CA 1
ATOM 5347 C C . LEU B 1 229 ? -2.291 -41.125 -17.656 1 98.44 229 LEU B C 1
ATOM 5349 O O . LEU B 1 229 ? -3.51 -41.312 -17.672 1 98.44 229 LEU B O 1
ATOM 5353 N N . ASN B 1 230 ? -1.413 -41.969 -17.266 1 98.31 230 ASN B N 1
ATOM 5354 C CA . ASN B 1 230 ? -1.842 -43.312 -16.844 1 98.31 230 ASN B CA 1
ATOM 5355 C C . ASN B 1 230 ? -2.771 -43.219 -15.633 1 98.31 230 ASN B C 1
ATOM 5357 O O . ASN B 1 230 ? -3.762 -43.969 -15.555 1 98.31 230 ASN B O 1
ATOM 5361 N N . ASP B 1 231 ? -2.373 -42.438 -14.727 1 98.38 231 ASP B N 1
ATOM 5362 C CA . ASP B 1 231 ? -3.205 -42.25 -13.539 1 98.38 231 ASP B CA 1
ATOM 5363 C C . ASP B 1 231 ? -4.609 -41.781 -13.922 1 98.38 231 ASP B C 1
ATOM 5365 O O . ASP B 1 231 ? -5.602 -42.312 -13.445 1 98.38 231 ASP B O 1
ATOM 5369 N N . LYS B 1 232 ? -4.688 -40.688 -14.812 1 98.44 232 LYS B N 1
ATOM 5370 C CA . LYS B 1 232 ? -5.988 -40.156 -15.188 1 98.44 232 LYS B CA 1
ATOM 5371 C C . LYS B 1 232 ? -6.797 -41.156 -16 1 98.44 232 LYS B C 1
ATOM 5373 O O . LYS B 1 232 ? -8.008 -41.281 -15.812 1 98.44 232 LYS B O 1
ATOM 5378 N N . ARG B 1 233 ? -6.164 -41.938 -16.859 1 98 233 ARG B N 1
ATOM 5379 C CA . ARG B 1 233 ? -6.848 -42.969 -17.641 1 98 233 ARG B CA 1
ATOM 5380 C C . ARG B 1 233 ? -7.426 -44.062 -16.75 1 98 233 ARG B C 1
ATOM 5382 O O . ARG B 1 233 ? -8.547 -44.5 -16.969 1 98 233 ARG B O 1
ATOM 5389 N N . THR B 1 234 ? -6.676 -44.406 -15.812 1 98.19 234 THR B N 1
ATOM 5390 C CA . THR B 1 234 ? -7.094 -45.469 -14.898 1 98.19 234 THR B CA 1
ATOM 5391 C C . THR B 1 234 ? -8.266 -45 -14.039 1 98.19 234 THR B C 1
ATOM 5393 O O . THR B 1 234 ? -9.242 -45.719 -13.859 1 98.19 234 THR B O 1
ATOM 5396 N N . ARG B 1 235 ? -8.227 -43.781 -13.555 1 97.94 235 ARG B N 1
ATOM 5397 C CA . ARG B 1 235 ? -9.195 -43.312 -12.57 1 97.94 235 ARG B CA 1
ATOM 5398 C C . ARG B 1 235 ? -10.445 -42.75 -13.258 1 97.94 235 ARG B C 1
ATOM 5400 O O . ARG B 1 235 ? -11.539 -42.812 -12.703 1 97.94 235 ARG B O 1
ATOM 5407 N N . PHE B 1 236 ? -10.242 -42.188 -14.539 1 97.06 236 PHE B N 1
ATOM 5408 C CA . PHE B 1 236 ? -11.352 -41.438 -15.094 1 97.06 236 PHE B CA 1
ATOM 5409 C C . PHE B 1 236 ? -11.703 -41.938 -16.5 1 97.06 236 PHE B C 1
ATOM 5411 O O . PHE B 1 236 ? -12.672 -41.469 -17.094 1 97.06 236 PHE B O 1
ATOM 5418 N N . GLY B 1 237 ? -10.922 -42.844 -17.047 1 96.06 237 GLY B N 1
ATOM 5419 C CA . GLY B 1 237 ? -11.172 -43.375 -18.375 1 96.06 237 GLY B CA 1
ATOM 5420 C C . GLY B 1 237 ? -10.359 -42.688 -19.453 1 96.06 237 GLY B C 1
ATOM 5421 O O . GLY B 1 237 ? -10 -41.531 -19.328 1 96.06 237 GLY B O 1
ATOM 5422 N N . GLU B 1 238 ? -10.203 -43.438 -20.516 1 94.56 238 GLU B N 1
ATOM 5423 C CA . GLU B 1 238 ? -9.445 -42.938 -21.656 1 94.56 238 GLU B CA 1
ATOM 5424 C C . GLU B 1 238 ? -10.195 -41.781 -22.344 1 94.56 238 GLU B C 1
ATOM 5426 O O . GLU B 1 238 ? -11.414 -41.844 -22.516 1 94.56 238 GLU B O 1
ATOM 5431 N N . GLY B 1 239 ? -9.469 -40.781 -22.609 1 93.56 239 GLY B N 1
ATOM 5432 C CA . GLY B 1 239 ? -10.062 -39.688 -23.344 1 93.56 239 GLY B CA 1
ATOM 5433 C C . GLY B 1 239 ? -10.484 -38.531 -22.469 1 93.56 239 GLY B C 1
ATOM 5434 O O . GLY B 1 239 ? -10.922 -37.5 -22.953 1 93.56 239 GLY B O 1
ATOM 5435 N N . ARG B 1 240 ? -10.32 -38.656 -21.203 1 96.44 240 ARG B N 1
ATOM 5436 C CA . ARG B 1 240 ? -10.727 -37.594 -20.281 1 96.44 240 ARG B CA 1
ATOM 5437 C C . ARG B 1 240 ? -9.547 -36.719 -19.906 1 96.44 240 ARG B C 1
ATOM 5439 O O . ARG B 1 240 ? -9.719 -35.688 -19.25 1 96.44 240 ARG B O 1
ATOM 5446 N N . GLU B 1 241 ? -8.367 -37.188 -20.219 1 97.62 241 GLU B N 1
ATOM 5447 C CA . GLU B 1 241 ? -7.129 -36.469 -19.922 1 97.62 241 GLU B CA 1
ATOM 5448 C C . GLU B 1 241 ? -6.457 -35.969 -21.188 1 97.62 241 GLU B C 1
ATOM 5450 O O . GLU B 1 241 ? -6.488 -36.625 -22.219 1 97.62 241 GLU B O 1
ATOM 5455 N N . GLU B 1 242 ? -5.906 -34.781 -21.125 1 98.06 242 GLU B N 1
ATOM 5456 C CA . GLU B 1 242 ? -5.145 -34.219 -22.25 1 98.06 242 GLU B CA 1
ATOM 5457 C C . GLU B 1 242 ? -3.873 -33.531 -21.75 1 98.06 242 GLU B C 1
ATOM 5459 O O . GLU B 1 242 ? -3.893 -32.812 -20.75 1 98.06 242 GLU B O 1
ATOM 5464 N N . VAL B 1 243 ? -2.764 -33.844 -22.375 1 98.31 243 VAL B N 1
ATOM 5465 C CA . VAL B 1 243 ? -1.514 -33.125 -22.188 1 98.31 243 VAL B CA 1
ATOM 5466 C C . VAL B 1 243 ? -1.254 -32.219 -23.406 1 98.31 243 VAL B C 1
ATOM 5468 O O . VAL B 1 243 ? -1.307 -32.688 -24.547 1 98.31 243 VAL B O 1
ATOM 5471 N N . VAL B 1 244 ? -1.059 -30.969 -23.219 1 98.5 244 VAL B N 1
ATOM 5472 C CA . VAL B 1 244 ? -0.788 -30.047 -24.312 1 98.5 244 VAL B CA 1
ATOM 5473 C C . VAL B 1 244 ? 0.568 -29.375 -24.109 1 98.5 244 VAL B C 1
ATOM 5475 O O . VAL B 1 244 ? 0.961 -29.094 -22.969 1 98.5 244 VAL B O 1
ATOM 5478 N N . TRP B 1 245 ? 1.283 -29.047 -25.234 1 97.94 245 TRP B N 1
ATOM 5479 C CA . TRP B 1 245 ? 2.678 -28.625 -25.156 1 97.94 245 TRP B CA 1
ATOM 5480 C C . TRP B 1 245 ? 2.861 -27.234 -25.75 1 97.94 245 TRP B C 1
ATOM 5482 O O . TRP B 1 245 ? 3.939 -26.641 -25.656 1 97.94 245 TRP B O 1
ATOM 5492 N N . ASP B 1 246 ? 1.818 -26.672 -26.422 1 98 246 ASP B N 1
ATOM 5493 C CA . ASP B 1 246 ? 1.915 -25.375 -27.078 1 98 246 ASP B CA 1
ATOM 5494 C C . ASP B 1 246 ? 0.538 -24.719 -27.219 1 98 246 ASP B C 1
ATOM 5496 O O . ASP B 1 246 ? -0.452 -25.234 -26.703 1 98 246 ASP B O 1
ATOM 5500 N N . VAL B 1 247 ? 0.551 -23.562 -27.859 1 97.94 247 VAL B N 1
ATOM 5501 C CA . VAL B 1 247 ? -0.662 -22.766 -27.984 1 97.94 247 VAL B CA 1
ATOM 5502 C C . VAL B 1 247 ? -1.695 -23.531 -28.812 1 97.94 247 VAL B C 1
ATOM 5504 O O . VAL B 1 247 ? -2.883 -23.531 -28.484 1 97.94 247 VAL B O 1
ATOM 5507 N N . GLN B 1 248 ? -1.277 -24.156 -29.891 1 97.56 248 GLN B N 1
ATOM 5508 C CA . GLN B 1 248 ? -2.201 -24.922 -30.734 1 97.56 248 GLN B CA 1
ATOM 5509 C C . GLN B 1 248 ? -2.863 -26.047 -29.953 1 97.56 248 GLN B C 1
ATOM 5511 O O . GLN B 1 248 ? -4.07 -26.266 -30.062 1 97.56 248 GLN B O 1
ATOM 5516 N N . GLY B 1 249 ? -2.018 -26.812 -29.25 1 97.94 249 GLY B N 1
ATOM 5517 C CA . GLY B 1 249 ? -2.588 -27.844 -28.391 1 97.94 249 GLY B CA 1
ATOM 5518 C C . GLY B 1 249 ? -3.639 -27.312 -27.438 1 97.94 249 GLY B C 1
ATOM 5519 O O . GLY B 1 249 ? -4.695 -27.922 -27.266 1 97.94 249 GLY B O 1
ATOM 5520 N N . LEU B 1 250 ? -3.348 -26.203 -26.766 1 98.44 250 LEU B N 1
ATOM 5521 C CA . LEU B 1 250 ? -4.27 -25.609 -25.812 1 98.44 250 LEU B CA 1
ATOM 5522 C C . LEU B 1 250 ? -5.559 -25.172 -26.5 1 98.44 250 LEU B C 1
ATOM 5524 O O . LEU B 1 250 ? -6.648 -25.359 -25.953 1 98.44 250 LEU B O 1
ATOM 5528 N N . GLU B 1 251 ? -5.449 -24.594 -27.656 1 97.19 251 GLU B N 1
ATOM 5529 C CA . GLU B 1 251 ? -6.598 -24.094 -28.406 1 97.19 251 GLU B CA 1
ATOM 5530 C C . GLU B 1 251 ? -7.48 -25.234 -28.891 1 97.19 251 GLU B C 1
ATOM 5532 O O . GLU B 1 251 ? -8.688 -25.047 -29.094 1 97.19 251 GLU B O 1
ATOM 5537 N N . ASN B 1 252 ? -6.914 -26.422 -29.047 1 97.25 252 ASN B N 1
ATOM 5538 C CA . ASN B 1 252 ? -7.637 -27.547 -29.609 1 97.25 252 ASN B CA 1
ATOM 5539 C C . ASN B 1 252 ? -8.172 -28.484 -28.531 1 97.25 252 ASN B C 1
ATOM 5541 O O . ASN B 1 252 ? -8.672 -29.562 -28.828 1 97.25 252 ASN B O 1
ATOM 5545 N N . VAL B 1 253 ? -7.996 -28.094 -27.297 1 97.88 253 VAL B N 1
ATOM 5546 C CA . VAL B 1 253 ? -8.531 -28.906 -26.203 1 97.88 253 VAL B CA 1
ATOM 5547 C C . VAL B 1 253 ? -10.023 -29.156 -26.438 1 97.88 253 VAL B C 1
ATOM 5549 O O . VAL B 1 253 ? -10.766 -28.234 -26.766 1 97.88 253 VAL B O 1
ATOM 5552 N N . ASN B 1 254 ? -10.492 -30.391 -26.312 1 96.88 254 ASN B N 1
ATOM 5553 C CA . ASN B 1 254 ? -11.906 -30.734 -26.359 1 96.88 254 ASN B CA 1
ATOM 5554 C C . ASN B 1 254 ? -12.57 -30.625 -25 1 96.88 254 ASN B C 1
ATOM 5556 O O . ASN B 1 254 ? -12.648 -31.594 -24.25 1 96.88 254 ASN B O 1
ATOM 5560 N N . TYR B 1 255 ? -13.148 -29.5 -24.688 1 95.81 255 TYR B N 1
ATOM 5561 C CA . TYR B 1 255 ? -13.672 -29.219 -23.359 1 95.81 255 TYR B CA 1
ATOM 5562 C C . TYR B 1 255 ? -14.906 -30.062 -23.062 1 95.81 255 TYR B C 1
ATOM 5564 O O . TYR B 1 255 ? -15.328 -30.172 -21.922 1 95.81 255 TYR B O 1
ATOM 5572 N N . GLU B 1 256 ? -15.5 -30.578 -24.094 1 94.94 256 GLU B N 1
ATOM 5573 C CA . GLU B 1 256 ? -16.656 -31.438 -23.875 1 94.94 256 GLU B CA 1
ATOM 5574 C C . GLU B 1 256 ? -16.266 -32.719 -23.172 1 94.94 256 GLU B C 1
ATOM 5576 O O . GLU B 1 256 ? -17 -33.219 -22.297 1 94.94 256 GLU B O 1
ATOM 5581 N N . ASN B 1 257 ? -15.109 -33.281 -23.547 1 95.38 257 ASN B N 1
ATOM 5582 C CA . ASN B 1 257 ? -14.727 -34.594 -23.047 1 95.38 257 ASN B CA 1
ATOM 5583 C C . ASN B 1 257 ? -13.656 -34.469 -21.969 1 95.38 257 ASN B C 1
ATOM 5585 O O . ASN B 1 257 ? -13.617 -35.312 -21.047 1 95.38 257 ASN B O 1
ATOM 5589 N N . THR B 1 258 ? -12.844 -33.531 -22.078 1 97.81 258 THR B N 1
ATOM 5590 C CA . THR B 1 258 ? -11.672 -33.406 -21.203 1 97.81 258 THR B CA 1
ATOM 5591 C C . THR B 1 258 ? -12.086 -33 -19.797 1 97.81 258 THR B C 1
ATOM 5593 O O . THR B 1 258 ? -12.812 -32 -19.625 1 97.81 258 THR B O 1
ATOM 5596 N N . THR B 1 259 ? -11.633 -33.75 -18.797 1 97.94 259 THR B N 1
ATOM 5597 C CA . THR B 1 259 ? -11.883 -33.375 -17.406 1 97.94 259 THR B CA 1
ATOM 5598 C C . THR B 1 259 ? -10.578 -33.031 -16.703 1 97.94 259 THR B C 1
ATOM 5600 O O . THR B 1 259 ? -10.586 -32.438 -15.625 1 97.94 259 THR B O 1
ATOM 5603 N N . HIS B 1 260 ? -9.453 -33.531 -17.219 1 98.75 260 HIS B N 1
ATOM 5604 C CA . HIS B 1 260 ? -8.133 -33.25 -16.672 1 98.75 260 HIS B CA 1
ATOM 5605 C C . HIS B 1 260 ? -7.184 -32.75 -17.75 1 98.75 260 HIS B C 1
ATOM 5607 O O . HIS B 1 260 ? -6.996 -33.406 -18.781 1 98.75 260 HIS B O 1
ATOM 5613 N N . LEU B 1 261 ? -6.602 -31.547 -17.531 1 98.88 261 LEU B N 1
ATOM 5614 C CA . LEU B 1 261 ? -5.75 -30.891 -18.516 1 98.88 261 LEU B CA 1
ATOM 5615 C C . LEU B 1 261 ? -4.383 -30.562 -17.922 1 98.88 261 LEU B C 1
ATOM 5617 O O . LEU B 1 261 ? -4.297 -29.922 -16.859 1 98.88 261 LEU B O 1
ATOM 5621 N N . PHE B 1 262 ? -3.334 -31.094 -18.484 1 98.81 262 PHE B N 1
ATOM 5622 C CA . PHE B 1 262 ? -1.95 -30.812 -18.125 1 98.81 262 PHE B CA 1
ATOM 5623 C C . PHE B 1 262 ? -1.227 -30.109 -19.266 1 98.81 262 PHE B C 1
ATOM 5625 O O . PHE B 1 262 ? -0.851 -30.734 -20.266 1 98.81 262 PHE B O 1
ATOM 5632 N N . GLY B 1 263 ? -1.108 -28.75 -19.141 1 98.81 263 GLY B N 1
ATOM 5633 C CA . GLY B 1 263 ? -0.391 -27.953 -20.125 1 98.81 263 GLY B CA 1
ATOM 5634 C C . GLY B 1 263 ? 0.978 -27.5 -19.641 1 98.81 263 GLY B C 1
ATOM 5635 O O . GLY B 1 263 ? 1.085 -26.734 -18.688 1 98.81 263 GLY B O 1
ATOM 5636 N N . ILE B 1 264 ? 2.031 -27.891 -20.219 1 98.31 264 ILE B N 1
ATOM 5637 C CA . ILE B 1 264 ? 3.406 -27.562 -19.859 1 98.31 264 ILE B CA 1
ATOM 5638 C C . ILE B 1 264 ? 4.156 -27.047 -21.078 1 98.31 264 ILE B C 1
ATOM 5640 O O . ILE B 1 264 ? 4.508 -27.812 -21.984 1 98.31 264 ILE B O 1
ATOM 5644 N N . PHE B 1 265 ? 4.578 -25.766 -21.109 1 98.5 265 PHE B N 1
ATOM 5645 C CA . PHE B 1 265 ? 4.793 -25.031 -22.359 1 98.5 265 PHE B CA 1
ATOM 5646 C C . PHE B 1 265 ? 6.25 -24.609 -22.484 1 98.5 265 PHE B C 1
ATOM 5648 O O . PHE B 1 265 ? 6.629 -23.969 -23.469 1 98.5 265 PHE B O 1
ATOM 5655 N N . SER B 1 266 ? 7.082 -24.844 -21.5 1 98.19 266 SER B N 1
ATOM 5656 C CA . SER B 1 266 ? 8.5 -24.484 -21.484 1 98.19 266 SER B CA 1
ATOM 5657 C C . SER B 1 266 ? 9.305 -25.469 -20.641 1 98.19 266 SER B C 1
ATOM 5659 O O . SER B 1 266 ? 8.789 -26.047 -19.688 1 98.19 266 SER B O 1
ATOM 5661 N N . PRO B 1 267 ? 10.594 -25.734 -21.062 1 97.94 267 PRO B N 1
ATOM 5662 C CA . PRO B 1 267 ? 11.406 -26.641 -20.234 1 97.94 267 PRO B CA 1
ATOM 5663 C C . PRO B 1 267 ? 11.664 -26.078 -18.828 1 97.94 267 PRO B C 1
ATOM 5665 O O . PRO B 1 267 ? 11.906 -26.844 -17.891 1 97.94 267 PRO B O 1
ATOM 5668 N N . THR B 1 268 ? 11.703 -24.734 -18.719 1 98.25 268 THR B N 1
ATOM 5669 C CA . THR B 1 268 ? 11.852 -24.031 -17.438 1 98.25 268 THR B CA 1
ATOM 5670 C C . THR B 1 268 ? 10.68 -23.078 -17.203 1 98.25 268 THR B C 1
ATOM 5672 O O . THR B 1 268 ? 9.523 -23.422 -17.453 1 98.25 268 THR B O 1
ATOM 5675 N N . HIS B 1 269 ? 11.016 -21.875 -16.656 1 98.69 269 HIS B N 1
ATOM 5676 C CA . HIS B 1 269 ? 9.961 -20.875 -16.609 1 98.69 269 HIS B CA 1
ATOM 5677 C C . HIS B 1 269 ? 9.523 -20.469 -18.016 1 98.69 269 HIS B C 1
ATOM 5679 O O . HIS B 1 269 ? 10.305 -20.562 -18.953 1 98.69 269 HIS B O 1
ATOM 5685 N N . MET B 1 270 ? 8.281 -20.141 -18.156 1 98.69 270 MET B N 1
ATOM 5686 C CA . MET B 1 270 ? 7.855 -19.578 -19.422 1 98.69 270 MET B CA 1
ATOM 5687 C C . MET B 1 270 ? 8.609 -18.281 -19.734 1 98.69 270 MET B C 1
ATOM 5689 O O . MET B 1 270 ? 9.156 -17.656 -18.828 1 98.69 270 MET B O 1
ATOM 5693 N N . SER B 1 271 ? 8.625 -17.906 -21.016 1 98.44 271 SER B N 1
ATOM 5694 C CA . SER B 1 271 ? 9.281 -16.656 -21.406 1 98.44 271 SER B CA 1
ATOM 5695 C C . SER B 1 271 ? 8.516 -15.438 -20.906 1 98.44 271 SER B C 1
ATOM 5697 O O . SER B 1 271 ? 7.312 -15.523 -20.641 1 98.44 271 SER B O 1
ATOM 5699 N N . TYR B 1 272 ? 9.289 -14.375 -20.688 1 98.62 272 TYR B N 1
ATOM 5700 C CA . TYR B 1 272 ? 8.586 -13.117 -20.484 1 98.62 272 TYR B CA 1
ATOM 5701 C C . TYR B 1 272 ? 7.641 -12.836 -21.656 1 98.62 272 TYR B C 1
ATOM 5703 O O . TYR B 1 272 ? 7.957 -13.141 -22.812 1 98.62 272 TYR B O 1
ATOM 5711 N N . ASN B 1 273 ? 6.539 -12.234 -21.297 1 98.56 273 ASN B N 1
ATOM 5712 C CA . ASN B 1 273 ? 5.574 -11.891 -22.328 1 98.56 273 ASN B CA 1
ATOM 5713 C C . ASN B 1 273 ? 6.23 -11.117 -23.469 1 98.56 273 ASN B C 1
ATOM 5715 O O . ASN B 1 273 ? 5.941 -11.375 -24.641 1 98.56 273 ASN B O 1
ATOM 5719 N N . LEU B 1 274 ? 7.125 -10.172 -23.188 1 97.88 274 LEU B N 1
ATOM 5720 C CA . LEU B 1 274 ? 7.773 -9.312 -24.172 1 97.88 274 LEU B CA 1
ATOM 5721 C C . LEU B 1 274 ? 8.68 -10.125 -25.094 1 97.88 274 LEU B C 1
ATOM 5723 O O . LEU B 1 274 ? 9.094 -9.641 -26.156 1 97.88 274 LEU B O 1
ATOM 5727 N N . GLU B 1 275 ? 8.914 -11.344 -24.719 1 97.38 275 GLU B N 1
ATOM 5728 C CA . GLU B 1 275 ? 9.883 -12.148 -25.453 1 97.38 275 GLU B CA 1
ATOM 5729 C C . GLU B 1 275 ? 9.281 -13.477 -25.906 1 97.38 275 GLU B C 1
ATOM 5731 O O . GLU B 1 275 ? 9.93 -14.25 -26.609 1 97.38 275 GLU B O 1
ATOM 5736 N N . ALA B 1 276 ? 8.125 -13.742 -25.547 1 97.5 276 ALA B N 1
ATOM 5737 C CA . ALA B 1 276 ? 7.508 -15.055 -25.719 1 97.5 276 ALA B CA 1
ATOM 5738 C C . ALA B 1 276 ? 7.199 -15.32 -27.188 1 97.5 276 ALA B C 1
ATOM 5740 O O . ALA B 1 276 ? 6.773 -14.422 -27.922 1 97.5 276 ALA B O 1
ATOM 5741 N N . ASP B 1 277 ? 7.484 -16.516 -27.672 1 96 277 ASP B N 1
ATOM 5742 C CA . ASP B 1 277 ? 6.93 -17.016 -28.922 1 96 277 ASP B CA 1
ATOM 5743 C C . ASP B 1 277 ? 5.457 -17.406 -28.75 1 96 277 ASP B C 1
ATOM 5745 O O . ASP B 1 277 ? 5.141 -18.438 -28.172 1 96 277 ASP B O 1
ATOM 5749 N N . ARG B 1 278 ? 4.586 -16.656 -29.312 1 91.75 278 ARG B N 1
ATOM 5750 C CA . ARG B 1 278 ? 3.152 -16.797 -29.062 1 91.75 278 ARG B CA 1
ATOM 5751 C C . ARG B 1 278 ? 2.574 -17.984 -29.844 1 91.75 278 ARG B C 1
ATOM 5753 O O . ARG B 1 278 ? 1.409 -18.344 -29.656 1 91.75 278 ARG B O 1
ATOM 5760 N N . ASN B 1 279 ? 3.375 -18.641 -30.609 1 93.12 279 ASN B N 1
ATOM 5761 C CA . ASN B 1 279 ? 2.961 -19.922 -31.172 1 93.12 279 ASN B CA 1
ATOM 5762 C C . ASN B 1 279 ? 3.268 -21.078 -30.234 1 93.12 279 ASN B C 1
ATOM 5764 O O . ASN B 1 279 ? 2.652 -22.141 -30.328 1 93.12 279 ASN B O 1
ATOM 5768 N N . LYS B 1 280 ? 4.121 -20.859 -29.344 1 95.56 280 LYS B N 1
ATOM 5769 C CA . LYS B 1 280 ? 4.566 -21.922 -28.453 1 95.56 280 LYS B CA 1
ATOM 5770 C C . LYS B 1 280 ? 4.02 -21.719 -27.047 1 95.56 280 LYS B C 1
ATOM 5772 O O . LYS B 1 280 ? 3.551 -22.672 -26.406 1 95.56 280 LYS B O 1
ATOM 5777 N N . GLU B 1 281 ? 4.109 -20.547 -26.547 1 98.25 281 GLU B N 1
ATOM 5778 C CA . GLU B 1 281 ? 3.732 -20.266 -25.172 1 98.25 281 GLU B CA 1
ATOM 5779 C C . GLU B 1 281 ? 2.471 -19.406 -25.094 1 98.25 281 GLU B C 1
ATOM 5781 O O . GLU B 1 281 ? 2.471 -18.266 -25.547 1 98.25 281 GLU B O 1
ATOM 5786 N N . PRO B 1 282 ? 1.402 -19.953 -24.609 1 98.69 282 PRO B N 1
ATOM 5787 C CA . PRO B 1 282 ? 0.188 -19.156 -24.453 1 98.69 282 PRO B CA 1
ATOM 5788 C C . PRO B 1 282 ? 0.351 -18.031 -23.422 1 98.69 282 PRO B C 1
ATOM 5790 O O . PRO B 1 282 ? 1.199 -18.125 -22.531 1 98.69 282 PRO B O 1
ATOM 5793 N N . SER B 1 283 ? -0.382 -16.922 -23.578 1 98.69 283 SER B N 1
ATOM 5794 C CA . SER B 1 283 ? -0.4 -15.836 -22.594 1 98.69 283 SER B CA 1
ATOM 5795 C C . SER B 1 283 ? -1.079 -16.266 -21.297 1 98.69 283 SER B C 1
ATOM 5797 O O . SER B 1 283 ? -1.789 -17.281 -21.281 1 98.69 283 SER B O 1
ATOM 5799 N N . LEU B 1 284 ? -0.84 -15.562 -20.25 1 98.94 284 LEU B N 1
ATOM 5800 C CA . LEU B 1 284 ? -1.501 -15.836 -18.984 1 98.94 284 LEU B CA 1
ATOM 5801 C C . LEU B 1 284 ? -3.016 -15.758 -19.125 1 98.94 284 LEU B C 1
ATOM 5803 O O . LEU B 1 284 ? -3.744 -16.562 -18.547 1 98.94 284 LEU B O 1
ATOM 5807 N N . ALA B 1 285 ? -3.52 -14.758 -19.859 1 98.88 285 ALA B N 1
ATOM 5808 C CA . ALA B 1 285 ? -4.953 -14.602 -20.094 1 98.88 285 ALA B CA 1
ATOM 5809 C C . ALA B 1 285 ? -5.535 -15.828 -20.797 1 98.88 285 ALA B C 1
ATOM 5811 O O . ALA B 1 285 ? -6.605 -16.312 -20.422 1 98.88 285 ALA B O 1
ATOM 5812 N N . LYS B 1 286 ? -4.82 -16.344 -21.797 1 98.69 286 LYS B N 1
ATOM 5813 C CA . LYS B 1 286 ? -5.289 -17.516 -22.531 1 98.69 286 LYS B CA 1
ATOM 5814 C C . LYS B 1 286 ? -5.309 -18.75 -21.625 1 98.69 286 LYS B C 1
ATOM 5816 O O . LYS B 1 286 ? -6.238 -19.562 -21.703 1 98.69 286 LYS B O 1
ATOM 5821 N N . MET B 1 287 ? -4.285 -18.938 -20.859 1 98.94 287 MET B N 1
ATOM 5822 C CA . MET B 1 287 ? -4.262 -20.047 -19.938 1 98.94 287 MET B CA 1
ATOM 5823 C C . MET B 1 287 ? -5.395 -19.938 -18.922 1 98.94 287 MET B C 1
ATOM 5825 O O . MET B 1 287 ? -6.039 -20.938 -18.594 1 98.94 287 MET B O 1
ATOM 5829 N N . THR B 1 288 ? -5.625 -18.719 -18.406 1 98.94 288 THR B N 1
ATOM 5830 C CA . THR B 1 288 ? -6.715 -18.484 -17.469 1 98.94 288 THR B CA 1
ATOM 5831 C C . THR B 1 288 ? -8.055 -18.828 -18.094 1 98.94 288 THR B C 1
ATOM 5833 O O . THR B 1 288 ? -8.891 -19.5 -17.469 1 98.94 288 THR B O 1
ATOM 5836 N N . GLU B 1 289 ? -8.25 -18.391 -19.297 1 98.88 289 GLU B N 1
ATOM 5837 C CA . GLU B 1 289 ? -9.477 -18.703 -20.016 1 98.88 289 GLU B CA 1
ATOM 5838 C C . GLU B 1 289 ? -9.695 -20.203 -20.125 1 98.88 289 GLU B C 1
ATOM 5840 O O . GLU B 1 289 ? -10.789 -20.703 -19.828 1 98.88 289 GLU B O 1
ATOM 5845 N N . SER B 1 290 ? -8.688 -20.938 -20.578 1 98.88 290 SER B N 1
ATOM 5846 C CA . SER B 1 290 ? -8.781 -22.391 -20.75 1 98.88 290 SER B CA 1
ATOM 5847 C C . SER B 1 290 ? -9.102 -23.078 -19.438 1 98.88 290 SER B C 1
ATOM 5849 O O . SER B 1 290 ? -9.906 -24.016 -19.391 1 98.88 290 SER B O 1
ATOM 5851 N N . ALA B 1 291 ? -8.398 -22.625 -18.391 1 98.94 291 ALA B N 1
ATOM 5852 C CA . ALA B 1 291 ? -8.633 -23.219 -17.062 1 98.94 291 ALA B CA 1
ATOM 5853 C C . ALA B 1 291 ? -10.086 -23.031 -16.625 1 98.94 291 ALA B C 1
ATOM 5855 O O . ALA B 1 291 ? -10.727 -23.984 -16.172 1 98.94 291 ALA B O 1
ATOM 5856 N N . ILE B 1 292 ? -10.594 -21.828 -16.75 1 98.94 292 ILE B N 1
ATOM 5857 C CA . ILE B 1 292 ? -11.953 -21.531 -16.312 1 98.94 292 ILE B CA 1
ATOM 5858 C C . ILE B 1 292 ? -12.953 -22.312 -17.156 1 98.94 292 ILE B C 1
ATOM 5860 O O . ILE B 1 292 ? -13.914 -22.875 -16.625 1 98.94 292 ILE B O 1
ATOM 5864 N N . LYS B 1 293 ? -12.719 -22.438 -18.5 1 98.62 293 LYS B N 1
ATOM 5865 C CA . LYS B 1 293 ? -13.609 -23.188 -19.391 1 98.62 293 LYS B CA 1
ATOM 5866 C C . LYS B 1 293 ? -13.734 -24.641 -18.938 1 98.62 293 LYS B C 1
ATOM 5868 O O . LYS B 1 293 ? -14.82 -25.219 -18.984 1 98.62 293 LYS B O 1
ATOM 5873 N N . LEU B 1 294 ? -12.695 -25.203 -18.516 1 98.75 294 LEU B N 1
ATOM 5874 C CA . LEU B 1 294 ? -12.727 -26.594 -18.078 1 98.75 294 LEU B CA 1
ATOM 5875 C C . LEU B 1 294 ? -13.359 -26.719 -16.703 1 98.75 294 LEU B C 1
ATOM 5877 O O . LEU B 1 294 ? -14.227 -27.562 -16.484 1 98.75 294 LEU B O 1
ATOM 5881 N N . LEU B 1 295 ? -12.953 -25.891 -15.766 1 98.81 295 LEU B N 1
ATOM 5882 C CA . LEU B 1 295 ? -13.312 -26.016 -14.359 1 98.81 295 LEU B CA 1
ATOM 5883 C C . LEU B 1 295 ? -14.789 -25.688 -14.141 1 98.81 295 LEU B C 1
ATOM 5885 O O . LEU B 1 295 ? -15.438 -26.266 -13.258 1 98.81 295 LEU B O 1
ATOM 5889 N N . LYS B 1 296 ? -15.297 -24.812 -14.922 1 97.62 296 LYS B N 1
ATOM 5890 C CA . LYS B 1 296 ? -16.656 -24.328 -14.711 1 97.62 296 LYS B CA 1
ATOM 5891 C C . LYS B 1 296 ? -17.672 -25.438 -15 1 97.62 296 LYS B C 1
ATOM 5893 O O . LYS B 1 296 ? -18.844 -25.312 -14.633 1 97.62 296 LYS B O 1
ATOM 5898 N N . LYS B 1 297 ? -17.25 -26.562 -15.617 1 97.38 297 LYS B N 1
ATOM 5899 C CA . LYS B 1 297 ? -18.125 -27.703 -15.906 1 97.38 297 LYS B CA 1
ATOM 5900 C C . LYS B 1 297 ? -18.531 -28.422 -14.625 1 97.38 297 LYS B C 1
ATOM 5902 O O . LYS B 1 297 ? -19.516 -29.156 -14.609 1 97.38 297 LYS B O 1
ATOM 5907 N N . ASN B 1 298 ? -17.75 -28.281 -13.586 1 98.06 298 ASN B N 1
ATOM 5908 C CA . ASN B 1 298 ? -18.062 -28.922 -12.312 1 98.06 298 ASN B CA 1
ATOM 5909 C C . ASN B 1 298 ? -19.219 -28.219 -11.602 1 98.06 298 ASN B C 1
ATOM 5911 O O . ASN B 1 298 ? -19.109 -27.031 -11.266 1 98.06 298 ASN B O 1
ATOM 5915 N N . GLN B 1 299 ? -20.219 -28.875 -11.312 1 97.62 299 GLN B N 1
ATOM 5916 C CA . GLN B 1 299 ? -21.438 -28.297 -10.766 1 97.62 299 GLN B CA 1
ATOM 5917 C C . GLN B 1 299 ? -21.219 -27.812 -9.336 1 97.62 299 GLN B C 1
ATOM 5919 O O . GLN B 1 299 ? -21.938 -26.922 -8.859 1 97.62 299 GLN B O 1
ATOM 5924 N N . ASN B 1 300 ? -20.266 -28.344 -8.641 1 98.19 300 ASN B N 1
ATOM 5925 C CA . ASN B 1 300 ? -19.969 -27.922 -7.273 1 98.19 300 ASN B CA 1
ATOM 5926 C C . ASN B 1 300 ? -19.109 -26.672 -7.242 1 98.19 300 ASN B C 1
ATOM 5928 O O . ASN B 1 300 ? -18.844 -26.109 -6.172 1 98.19 300 ASN B O 1
ATOM 5932 N N . GLY B 1 301 ? -18.625 -26.219 -8.422 1 98.69 301 GLY B N 1
ATOM 5933 C CA . GLY B 1 301 ? -17.766 -25.062 -8.508 1 98.69 301 GLY B CA 1
ATOM 5934 C C . GLY B 1 301 ? -16.297 -25.406 -8.562 1 98.69 301 GLY B C 1
ATOM 5935 O O . GLY B 1 301 ? -15.938 -26.562 -8.828 1 98.69 301 GLY B O 1
ATOM 5936 N N . PHE B 1 302 ? -15.453 -24.359 -8.367 1 98.94 302 PHE B N 1
ATOM 5937 C CA . PHE B 1 302 ? -14.031 -24.641 -8.523 1 98.94 302 PHE B CA 1
ATOM 5938 C C . PHE B 1 302 ? -13.188 -23.672 -7.711 1 98.94 302 PHE B C 1
ATOM 5940 O O . PHE B 1 302 ? -13.688 -22.625 -7.262 1 98.94 302 PHE B O 1
ATOM 5947 N N . ILE B 1 303 ? -11.992 -24.031 -7.414 1 98.94 303 ILE B N 1
ATOM 5948 C CA . ILE B 1 303 ? -10.914 -23.203 -6.891 1 98.94 303 ILE B CA 1
ATOM 5949 C C . ILE B 1 303 ? -9.773 -23.141 -7.91 1 98.94 303 ILE B C 1
ATOM 5951 O O . ILE B 1 303 ? -9.227 -24.172 -8.305 1 98.94 303 ILE B O 1
ATOM 5955 N N . LEU B 1 304 ? -9.477 -21.938 -8.359 1 98.94 304 LEU B N 1
ATOM 5956 C CA . LEU B 1 304 ? -8.422 -21.719 -9.352 1 98.94 304 LEU B CA 1
ATOM 5957 C C . LEU B 1 304 ? -7.383 -20.734 -8.828 1 98.94 304 LEU B C 1
ATOM 5959 O O . LEU B 1 304 ? -7.727 -19.656 -8.367 1 98.94 304 LEU B O 1
ATOM 5963 N N . PHE B 1 305 ? -6.16 -21.156 -8.758 1 98.94 305 PHE B N 1
ATOM 5964 C CA . PHE B 1 305 ? -5.031 -20.297 -8.469 1 98.94 305 PHE B CA 1
ATOM 5965 C C . PHE B 1 305 ? -4.32 -19.875 -9.75 1 98.94 305 PHE B C 1
ATOM 5967 O O . PHE B 1 305 ? -3.918 -20.734 -10.547 1 98.94 305 PHE B O 1
ATOM 5974 N N . VAL B 1 306 ? -4.152 -18.578 -10.023 1 99 306 VAL B N 1
ATOM 5975 C CA . VAL B 1 306 ? -3.488 -18.047 -11.211 1 99 306 VAL B CA 1
ATOM 5976 C C . VAL B 1 306 ? -2.342 -17.125 -10.789 1 99 306 VAL B C 1
ATOM 5978 O O . VAL B 1 306 ? -2.562 -16.109 -10.125 1 99 306 VAL B O 1
ATOM 5981 N N . GLU B 1 307 ? -1.12 -17.469 -11.25 1 98.94 307 GLU B N 1
ATOM 5982 C CA . GLU B 1 307 ? 0.057 -16.703 -10.836 1 98.94 307 GLU B CA 1
ATOM 5983 C C . GLU B 1 307 ? 0.72 -16.031 -12.031 1 98.94 307 GLU B C 1
ATOM 5985 O O . GLU B 1 307 ? 1.047 -16.672 -13.023 1 98.94 307 GLU B O 1
ATOM 5990 N N . GLY B 1 308 ? 0.833 -14.656 -11.938 1 98.88 308 GLY B N 1
ATOM 5991 C CA . GLY B 1 308 ? 1.851 -13.969 -12.711 1 98.88 308 GLY B CA 1
ATOM 5992 C C . GLY B 1 308 ? 3.221 -14 -12.062 1 98.88 308 GLY B C 1
ATOM 5993 O O . GLY B 1 308 ? 3.615 -13.047 -11.383 1 98.88 308 GLY B O 1
ATOM 5994 N N . GLY B 1 309 ? 3.924 -15.047 -12.305 1 98.81 309 GLY B N 1
ATOM 5995 C CA . GLY B 1 309 ? 5.145 -15.305 -11.555 1 98.81 309 GLY B CA 1
ATOM 5996 C C . GLY B 1 309 ? 6.352 -14.578 -12.125 1 98.81 309 GLY B C 1
ATOM 5997 O O . GLY B 1 309 ? 7.336 -14.359 -11.414 1 98.81 309 GLY B O 1
ATOM 5998 N N . LYS B 1 310 ? 6.309 -14.188 -13.352 1 98.81 310 LYS B N 1
ATOM 5999 C CA . LYS B 1 310 ? 7.461 -13.578 -14.008 1 98.81 310 LYS B CA 1
ATOM 6000 C C . LYS B 1 310 ? 7.656 -12.133 -13.555 1 98.81 310 LYS B C 1
ATOM 6002 O O . LYS B 1 310 ? 8.703 -11.531 -13.805 1 98.81 310 LYS B O 1
ATOM 6007 N N . ILE B 1 311 ? 6.688 -11.539 -12.875 1 98.94 311 ILE B N 1
ATOM 6008 C CA . ILE B 1 311 ? 6.863 -10.227 -12.258 1 98.94 311 ILE B CA 1
ATOM 6009 C C . ILE B 1 311 ? 8.055 -10.258 -11.305 1 98.94 311 ILE B C 1
ATOM 6011 O O . ILE B 1 311 ? 8.953 -9.422 -11.398 1 98.94 311 ILE B O 1
ATOM 6015 N N . ASP B 1 312 ? 8.062 -11.266 -10.477 1 98.81 312 ASP B N 1
ATOM 6016 C CA . ASP B 1 312 ? 9.102 -11.469 -9.477 1 98.81 312 ASP B CA 1
ATOM 6017 C C . ASP B 1 312 ? 10.477 -11.602 -10.125 1 98.81 312 ASP B C 1
ATOM 6019 O O . ASP B 1 312 ? 11.438 -10.969 -9.688 1 98.81 312 ASP B O 1
ATOM 6023 N N . LEU B 1 313 ? 10.547 -12.445 -11.141 1 98.75 313 LEU B N 1
ATOM 6024 C CA . LEU B 1 313 ? 11.82 -12.703 -11.805 1 98.75 313 LEU B CA 1
ATOM 6025 C C . LEU B 1 313 ? 12.344 -11.438 -12.477 1 98.75 313 LEU B C 1
ATOM 6027 O O . LEU B 1 313 ? 13.555 -11.188 -12.484 1 98.75 313 LEU B O 1
ATOM 6031 N N . GLY B 1 314 ? 11.414 -10.672 -13.094 1 98.81 314 GLY B N 1
ATOM 6032 C CA . GLY B 1 314 ? 11.812 -9.391 -13.656 1 98.81 314 GLY B CA 1
ATOM 6033 C C . GLY B 1 314 ? 12.414 -8.453 -12.625 1 98.81 314 GLY B C 1
ATOM 6034 O O . GLY B 1 314 ? 13.406 -7.781 -12.898 1 98.81 314 GLY B O 1
ATOM 6035 N N . HIS B 1 315 ? 11.805 -8.383 -11.438 1 98.88 315 HIS B N 1
ATOM 6036 C CA . HIS B 1 315 ? 12.32 -7.52 -10.375 1 98.88 315 HIS B CA 1
ATOM 6037 C C . HIS B 1 315 ? 13.656 -8.023 -9.852 1 98.88 315 HIS B C 1
ATOM 6039 O O . HIS B 1 315 ? 14.578 -7.242 -9.633 1 98.88 315 HIS B O 1
ATOM 6045 N N . HIS B 1 316 ? 13.82 -9.328 -9.617 1 98.75 316 HIS B N 1
ATOM 6046 C CA . HIS B 1 316 ? 15.102 -9.883 -9.188 1 98.75 316 HIS B CA 1
ATOM 6047 C C . HIS B 1 316 ? 16.219 -9.477 -10.133 1 98.75 316 HIS B C 1
ATOM 6049 O O . HIS B 1 316 ? 17.359 -9.234 -9.695 1 98.75 316 HIS B O 1
ATOM 6055 N N . ALA B 1 317 ? 15.938 -9.398 -11.406 1 98.5 317 ALA B N 1
ATOM 6056 C CA . ALA B 1 317 ? 16.922 -9.07 -12.438 1 98.5 317 ALA B CA 1
ATOM 6057 C C . ALA B 1 317 ? 17.047 -7.559 -12.617 1 98.5 317 ALA B C 1
ATOM 6059 O O . ALA B 1 317 ? 17.766 -7.09 -13.492 1 98.5 317 ALA B O 1
ATOM 6060 N N . THR B 1 318 ? 16.312 -6.754 -11.844 1 98 318 THR B N 1
ATOM 6061 C CA . THR B 1 318 ? 16.234 -5.301 -11.93 1 98 318 THR B CA 1
ATOM 6062 C C . THR B 1 318 ? 15.844 -4.867 -13.336 1 98 318 THR B C 1
ATOM 6064 O O . THR B 1 318 ? 16.359 -3.875 -13.852 1 98 318 THR B O 1
ATOM 6067 N N . GLN B 1 319 ? 15.094 -5.691 -14.008 1 98.31 319 GLN B N 1
ATOM 6068 C CA . GLN B 1 319 ? 14.547 -5.379 -15.32 1 98.31 319 GLN B CA 1
ATOM 6069 C C . GLN B 1 319 ? 13.102 -4.895 -15.219 1 98.31 319 GLN B C 1
ATOM 6071 O O . GLN B 1 319 ? 12.164 -5.637 -15.523 1 98.31 319 GLN B O 1
ATOM 6076 N N . ALA B 1 320 ? 12.977 -3.633 -14.938 1 98.5 320 ALA B N 1
ATOM 6077 C CA . ALA B 1 320 ? 11.695 -3.031 -14.586 1 98.5 320 ALA B CA 1
ATOM 6078 C C . ALA B 1 320 ? 10.703 -3.121 -15.742 1 98.5 320 ALA B C 1
ATOM 6080 O O . ALA B 1 320 ? 9.508 -3.334 -15.531 1 98.5 320 ALA B O 1
ATOM 6081 N N . ALA B 1 321 ? 11.148 -2.945 -17 1 98.5 321 ALA B N 1
ATOM 6082 C CA . ALA B 1 321 ? 10.25 -3.008 -18.156 1 98.5 321 ALA B CA 1
ATOM 6083 C C . ALA B 1 321 ? 9.555 -4.363 -18.234 1 98.5 321 ALA B C 1
ATOM 6085 O O . ALA B 1 321 ? 8.352 -4.438 -18.5 1 98.5 321 ALA B O 1
ATOM 6086 N N . LYS B 1 322 ? 10.289 -5.422 -18.016 1 98.81 322 LYS B N 1
ATOM 6087 C CA . LYS B 1 322 ? 9.727 -6.77 -18.031 1 98.81 322 LYS B CA 1
ATOM 6088 C C . LYS B 1 322 ? 8.742 -6.969 -16.891 1 98.81 322 LYS B C 1
ATOM 6090 O O . LYS B 1 322 ? 7.645 -7.5 -17.094 1 98.81 322 LYS B O 1
ATOM 6095 N N . ALA B 1 323 ? 9.156 -6.566 -15.695 1 98.94 323 ALA B N 1
ATOM 6096 C CA . ALA B 1 323 ? 8.305 -6.75 -14.523 1 98.94 323 ALA B CA 1
ATOM 6097 C C . ALA B 1 323 ? 6.973 -6.027 -14.695 1 98.94 323 ALA B C 1
ATOM 6099 O O . ALA B 1 323 ? 5.914 -6.578 -14.383 1 98.94 323 ALA B O 1
ATOM 6100 N N . LEU B 1 324 ? 7.016 -4.809 -15.188 1 98.94 324 LEU B N 1
ATOM 6101 C CA . LEU B 1 324 ? 5.793 -4.031 -15.359 1 98.94 324 LEU B CA 1
ATOM 6102 C C . LEU B 1 324 ? 4.926 -4.613 -16.469 1 98.94 324 LEU B C 1
ATOM 6104 O O . LEU B 1 324 ? 3.701 -4.656 -16.344 1 98.94 324 LEU B O 1
ATOM 6108 N N . ASP B 1 325 ? 5.543 -5.043 -17.562 1 98.88 325 ASP B N 1
ATOM 6109 C CA . ASP B 1 325 ? 4.789 -5.684 -18.625 1 98.88 325 ASP B CA 1
ATOM 6110 C C . ASP B 1 325 ? 4.074 -6.934 -18.125 1 98.88 325 ASP B C 1
ATOM 6112 O O . ASP B 1 325 ? 2.918 -7.18 -18.469 1 98.88 325 ASP B O 1
ATOM 6116 N N . GLU B 1 326 ? 4.766 -7.75 -17.359 1 98.94 326 GLU B N 1
ATOM 6117 C CA . GLU B 1 326 ? 4.168 -8.961 -16.797 1 98.94 326 GLU B CA 1
ATOM 6118 C C . GLU B 1 326 ? 2.996 -8.617 -15.875 1 98.94 326 GLU B C 1
ATOM 6120 O O . GLU B 1 326 ? 2.029 -9.375 -15.789 1 98.94 326 GLU B O 1
ATOM 6125 N N . THR B 1 327 ? 3.104 -7.5 -15.156 1 99 327 THR B N 1
ATOM 6126 C CA . THR B 1 327 ? 1.998 -7.055 -14.32 1 99 327 THR B CA 1
ATOM 6127 C C . THR B 1 327 ? 0.786 -6.684 -15.172 1 99 327 THR B C 1
ATOM 6129 O O . THR B 1 327 ? -0.351 -6.996 -14.805 1 99 327 THR B O 1
ATOM 6132 N N . VAL B 1 328 ? 0.983 -6.008 -16.266 1 98.94 328 VAL B N 1
ATOM 6133 C CA . VAL B 1 328 ? -0.095 -5.684 -17.203 1 98.94 328 VAL B CA 1
ATOM 6134 C C . VAL B 1 328 ? -0.731 -6.973 -17.719 1 98.94 328 VAL B C 1
ATOM 6136 O O . VAL B 1 328 ? -1.952 -7.047 -17.875 1 98.94 328 VAL B O 1
ATOM 6139 N N . GLU B 1 329 ? 0.083 -8.023 -17.984 1 98.94 329 GLU B N 1
ATOM 6140 C CA . GLU B 1 329 ? -0.444 -9.312 -18.422 1 98.94 329 GLU B CA 1
ATOM 6141 C C . GLU B 1 329 ? -1.334 -9.945 -17.359 1 98.94 329 GLU B C 1
ATOM 6143 O O . GLU B 1 329 ? -2.34 -10.586 -17.672 1 98.94 329 GLU B O 1
ATOM 6148 N N . LEU B 1 330 ? -0.931 -9.82 -16.109 1 99 330 LEU B N 1
ATOM 6149 C CA . LEU B 1 330 ? -1.793 -10.289 -15.016 1 99 330 LEU B CA 1
ATOM 6150 C C . LEU B 1 330 ? -3.139 -9.57 -15.055 1 99 330 LEU B C 1
ATOM 6152 O O . LEU B 1 330 ? -4.18 -10.188 -14.82 1 99 330 LEU B O 1
ATOM 6156 N N . SER B 1 331 ? -3.104 -8.258 -15.297 1 98.94 331 SER B N 1
ATOM 6157 C CA . SER B 1 331 ? -4.336 -7.488 -15.398 1 98.94 331 SER B CA 1
ATOM 6158 C C . SER B 1 331 ? -5.246 -8.047 -16.5 1 98.94 331 SER B C 1
ATOM 6160 O O . SER B 1 331 ? -6.465 -8.109 -16.328 1 98.94 331 SER B O 1
ATOM 6162 N N . LYS B 1 332 ? -4.695 -8.422 -17.609 1 98.94 332 LYS B N 1
ATOM 6163 C CA . LYS B 1 332 ? -5.473 -9.023 -18.688 1 98.94 332 LYS B CA 1
ATOM 6164 C C . LYS B 1 332 ? -6.098 -10.344 -18.25 1 98.94 332 LYS B C 1
ATOM 6166 O O . LYS B 1 332 ? -7.238 -10.648 -18.609 1 98.94 332 LYS B O 1
ATOM 6171 N N . ALA B 1 333 ? -5.355 -11.133 -17.516 1 99 333 ALA B N 1
ATOM 6172 C CA . ALA B 1 333 ? -5.871 -12.406 -17.031 1 99 333 ALA B CA 1
ATOM 6173 C C . ALA B 1 333 ? -7.039 -12.195 -16.062 1 99 333 ALA B C 1
ATOM 6175 O O . ALA B 1 333 ? -8.039 -12.914 -16.125 1 99 333 ALA B O 1
ATOM 6176 N N . VAL B 1 334 ? -6.914 -11.219 -15.164 1 99 334 VAL B N 1
ATOM 6177 C CA . VAL B 1 334 ? -7.988 -10.914 -14.227 1 99 334 VAL B CA 1
ATOM 6178 C C . VAL B 1 334 ? -9.227 -10.453 -14.992 1 99 334 VAL B C 1
ATOM 6180 O O . VAL B 1 334 ? -10.344 -10.859 -14.68 1 99 334 VAL B O 1
ATOM 6183 N N . ALA B 1 335 ? -9.008 -9.594 -15.984 1 98.94 335 ALA B N 1
ATOM 6184 C CA . ALA B 1 335 ? -10.117 -9.148 -16.812 1 98.94 335 ALA B CA 1
ATOM 6185 C C . ALA B 1 335 ? -10.828 -10.328 -17.469 1 98.94 335 ALA B C 1
ATOM 6187 O O . ALA B 1 335 ? -12.055 -10.359 -17.547 1 98.94 335 ALA B O 1
ATOM 6188 N N . THR B 1 336 ? -10.07 -11.289 -17.969 1 98.94 336 THR B N 1
ATOM 6189 C CA . THR B 1 336 ? -10.617 -12.492 -18.594 1 98.94 336 THR B CA 1
ATOM 6190 C C . THR B 1 336 ? -11.492 -13.258 -17.594 1 98.94 336 THR B C 1
ATOM 6192 O O . THR B 1 336 ? -12.586 -13.703 -17.953 1 98.94 336 THR B O 1
ATOM 6195 N N . ALA B 1 337 ? -11.047 -13.406 -16.406 1 98.94 337 ALA B N 1
ATOM 6196 C CA . ALA B 1 337 ? -11.812 -14.102 -15.383 1 98.94 337 ALA B CA 1
ATOM 6197 C C . ALA B 1 337 ? -13.109 -13.359 -15.078 1 98.94 337 ALA B C 1
ATOM 6199 O O . ALA B 1 337 ? -14.164 -13.992 -14.906 1 98.94 337 ALA B O 1
ATOM 6200 N N . MET B 1 338 ? -13.008 -12.055 -14.961 1 98.88 338 MET B N 1
ATOM 6201 C CA . MET B 1 338 ? -14.203 -11.25 -14.711 1 98.88 338 MET B CA 1
ATOM 6202 C C . MET B 1 338 ? -15.242 -11.461 -15.812 1 98.88 338 MET B C 1
ATOM 6204 O O . MET B 1 338 ? -16.438 -11.547 -15.539 1 98.88 338 MET B O 1
ATOM 6208 N N . GLU B 1 339 ? -14.789 -11.578 -17.031 1 98.75 339 GLU B N 1
ATOM 6209 C CA . GLU B 1 339 ? -15.672 -11.742 -18.172 1 98.75 339 GLU B CA 1
ATOM 6210 C C . GLU B 1 339 ? -16.312 -13.125 -18.188 1 98.75 339 GLU B C 1
ATOM 6212 O O . GLU B 1 339 ? -17.469 -13.281 -18.609 1 98.75 339 GLU B O 1
ATOM 6217 N N . LEU B 1 340 ? -15.641 -14.117 -17.734 1 98.81 340 LEU B N 1
ATOM 6218 C CA . LEU B 1 340 ? -16.047 -15.508 -17.922 1 98.81 340 LEU B CA 1
ATOM 6219 C C . LEU B 1 340 ? -16.828 -16.016 -16.719 1 98.81 340 LEU B C 1
ATOM 6221 O O . LEU B 1 340 ? -17.328 -17.156 -16.734 1 98.81 340 LEU B O 1
ATOM 6225 N N . THR B 1 341 ? -16.969 -15.211 -15.672 1 98.75 341 THR B N 1
ATOM 6226 C CA . THR B 1 341 ? -17.609 -15.703 -14.453 1 98.75 341 THR B CA 1
ATOM 6227 C C . THR B 1 341 ? -18.719 -14.75 -14 1 98.75 341 THR B C 1
ATOM 6229 O O . THR B 1 341 ? -18.812 -13.625 -14.484 1 98.75 341 THR B O 1
ATOM 6232 N N . ASN B 1 342 ? -19.578 -15.242 -13.125 1 98.44 342 ASN B N 1
ATOM 6233 C CA . ASN B 1 342 ? -20.672 -14.469 -12.531 1 98.44 342 ASN B CA 1
ATOM 6234 C C . ASN B 1 342 ? -20.266 -13.867 -11.188 1 98.44 342 ASN B C 1
ATOM 6236 O O . ASN B 1 342 ? -19.969 -14.594 -10.242 1 98.44 342 ASN B O 1
ATOM 6240 N N . PRO B 1 343 ? -20.297 -12.539 -11.094 1 97.75 343 PRO B N 1
ATOM 6241 C CA . PRO B 1 343 ? -19.859 -11.898 -9.852 1 97.75 343 PRO B CA 1
ATOM 6242 C C . PRO B 1 343 ? -20.734 -12.25 -8.664 1 97.75 343 PRO B C 1
ATOM 6244 O O . PRO B 1 343 ? -20.359 -12.023 -7.512 1 97.75 343 PRO B O 1
ATOM 6247 N N . LEU B 1 344 ? -21.891 -12.789 -8.836 1 98 344 LEU B N 1
ATOM 6248 C CA . LEU B 1 344 ? -22.797 -13.125 -7.746 1 98 344 LEU B CA 1
ATOM 6249 C C . LEU B 1 344 ? -22.359 -14.398 -7.039 1 98 344 LEU B C 1
ATOM 6251 O O . LEU B 1 344 ? -22.688 -14.609 -5.867 1 98 344 LEU B O 1
ATOM 6255 N N . ASP B 1 345 ? -21.609 -15.25 -7.777 1 98.56 345 ASP B N 1
ATOM 6256 C CA . ASP B 1 345 ? -21.281 -16.531 -7.152 1 98.56 345 ASP B CA 1
ATOM 6257 C C . ASP B 1 345 ? -19.781 -16.844 -7.281 1 98.56 345 ASP B C 1
ATOM 6259 O O . ASP B 1 345 ? -19.359 -17.969 -7.059 1 98.56 345 ASP B O 1
ATOM 6263 N N . THR B 1 346 ? -18.969 -15.891 -7.816 1 98.94 346 THR B N 1
ATOM 6264 C CA . THR B 1 346 ? -17.516 -16.094 -7.957 1 98.94 346 THR B CA 1
ATOM 6265 C C . THR B 1 346 ? -16.75 -15.055 -7.141 1 98.94 346 THR B C 1
ATOM 6267 O O . THR B 1 346 ? -16.922 -13.852 -7.34 1 98.94 346 THR B O 1
ATOM 6270 N N . LEU B 1 347 ? -15.969 -15.516 -6.156 1 98.88 347 LEU B N 1
ATOM 6271 C CA . LEU B 1 347 ? -15.047 -14.664 -5.41 1 98.88 347 LEU B CA 1
ATOM 6272 C C . LEU B 1 347 ? -13.695 -14.578 -6.109 1 98.88 347 LEU B C 1
ATOM 6274 O O . LEU B 1 347 ? -13.031 -15.594 -6.328 1 98.88 347 LEU B O 1
ATOM 6278 N N . ILE B 1 348 ? -13.312 -13.398 -6.555 1 98.94 348 ILE B N 1
ATOM 6279 C CA . ILE B 1 348 ? -12 -13.156 -7.156 1 98.94 348 ILE B CA 1
ATOM 6280 C C . ILE B 1 348 ? -11.141 -12.32 -6.211 1 98.94 348 ILE B C 1
ATOM 6282 O O . ILE B 1 348 ? -11.586 -11.273 -5.727 1 98.94 348 ILE B O 1
ATOM 6286 N N . MET B 1 349 ? -10.008 -12.797 -5.895 1 98.94 349 MET B N 1
ATOM 6287 C CA . MET B 1 349 ? -9.031 -12.078 -5.082 1 98.94 349 MET B CA 1
ATOM 6288 C C . MET B 1 349 ? -7.707 -11.93 -5.824 1 98.94 349 MET B C 1
ATOM 6290 O O . MET B 1 349 ? -7.258 -12.859 -6.5 1 98.94 349 MET B O 1
ATOM 6294 N N . VAL B 1 350 ? -7.133 -10.758 -5.836 1 98.94 350 VAL B N 1
ATOM 6295 C CA . VAL B 1 350 ? -5.816 -10.461 -6.391 1 98.94 350 VAL B CA 1
ATOM 6296 C C . VAL B 1 350 ? -4.895 -9.953 -5.285 1 98.94 350 VAL B C 1
ATOM 6298 O O . VAL B 1 350 ? -5.238 -9.008 -4.57 1 98.94 350 VAL B O 1
ATOM 6301 N N . THR B 1 351 ? -3.756 -10.562 -5.086 1 98.88 351 THR B N 1
ATOM 6302 C CA . THR B 1 351 ? -2.797 -10.086 -4.098 1 98.88 351 THR B CA 1
ATOM 6303 C C . THR B 1 351 ? -1.372 -10.453 -4.5 1 98.88 351 THR B C 1
ATOM 6305 O O . THR B 1 351 ? -1.124 -10.836 -5.648 1 98.88 351 THR B O 1
ATOM 6308 N N . SER B 1 352 ? -0.41 -10.133 -3.664 1 98.88 352 SER B N 1
ATOM 6309 C CA . SER B 1 352 ? 1 -10.484 -3.799 1 98.88 352 SER B CA 1
ATOM 6310 C C . SER B 1 352 ? 1.483 -11.297 -2.604 1 98.88 352 SER B C 1
ATOM 6312 O O . SER B 1 352 ? 0.85 -11.297 -1.546 1 98.88 352 SER B O 1
ATOM 6314 N N . ASP B 1 353 ? 2.486 -12.023 -2.779 1 98.56 353 ASP B N 1
ATOM 6315 C CA . ASP B 1 353 ? 3.027 -12.828 -1.689 1 98.56 353 ASP B CA 1
ATOM 6316 C C . ASP B 1 353 ? 4.09 -12.062 -0.911 1 98.56 353 ASP B C 1
ATOM 6318 O O . ASP B 1 353 ? 4.348 -12.352 0.258 1 98.56 353 ASP B O 1
ATOM 6322 N N . HIS B 1 354 ? 4.781 -11.188 -1.473 1 98.38 354 HIS B N 1
ATOM 6323 C CA . HIS B 1 354 ? 5.738 -10.211 -0.958 1 98.38 354 HIS B CA 1
ATOM 6324 C C . HIS B 1 354 ? 5.898 -9.039 -1.918 1 98.38 354 HIS B C 1
ATOM 6326 O O . HIS B 1 354 ? 5.184 -8.945 -2.918 1 98.38 354 HIS B O 1
ATOM 6332 N N . SER B 1 355 ? 6.777 -8.078 -1.509 1 98.31 355 SER B N 1
ATOM 6333 C CA . SER B 1 355 ? 7.074 -6.91 -2.338 1 98.31 355 SER B CA 1
ATOM 6334 C C . SER B 1 355 ? 8.5 -6.957 -2.867 1 98.31 355 SER B C 1
ATOM 6336 O O . SER B 1 355 ? 9.211 -7.945 -2.676 1 98.31 355 SER B O 1
ATOM 6338 N N . HIS B 1 356 ? 8.883 -5.977 -3.664 1 98.69 356 HIS B N 1
ATOM 6339 C CA . HIS B 1 356 ? 10.242 -5.684 -4.102 1 98.69 356 HIS B CA 1
ATOM 6340 C C . HIS B 1 356 ? 10.625 -4.238 -3.807 1 98.69 356 HIS B C 1
ATOM 6342 O O . HIS B 1 356 ? 9.766 -3.432 -3.436 1 98.69 356 HIS B O 1
ATOM 6348 N N . THR B 1 357 ? 11.906 -3.877 -3.959 1 98.62 357 THR B N 1
ATOM 6349 C CA . THR B 1 357 ? 12.43 -2.629 -3.42 1 98.62 357 THR B CA 1
ATOM 6350 C C . THR B 1 357 ? 12.352 -1.514 -4.457 1 98.62 357 THR B C 1
ATOM 6352 O O . THR B 1 357 ? 12.906 -0.431 -4.262 1 98.62 357 THR B O 1
ATOM 6355 N N . MET B 1 358 ? 11.664 -1.744 -5.625 1 98.69 358 MET B N 1
ATOM 6356 C CA . MET B 1 358 ? 11.539 -0.729 -6.664 1 98.69 358 MET B CA 1
ATOM 6357 C C . MET B 1 358 ? 10.812 0.505 -6.141 1 98.69 358 MET B C 1
ATOM 6359 O O . MET B 1 358 ? 9.836 0.386 -5.402 1 98.69 358 MET B O 1
ATOM 6363 N N . SER B 1 359 ? 11.281 1.646 -6.512 1 98.38 359 SER B N 1
ATOM 6364 C CA . SER B 1 359 ? 10.703 2.924 -6.102 1 98.38 359 SER B CA 1
ATOM 6365 C C . SER B 1 359 ? 10.398 3.805 -7.309 1 98.38 359 SER B C 1
ATOM 6367 O O . SER B 1 359 ? 10.961 3.613 -8.383 1 98.38 359 SER B O 1
ATOM 6369 N N . ILE B 1 360 ? 9.469 4.742 -7.188 1 98.44 360 ILE B N 1
ATOM 6370 C CA . ILE B 1 360 ? 9.203 5.859 -8.086 1 98.44 360 ILE B CA 1
ATOM 6371 C C . ILE B 1 360 ? 9.82 7.137 -7.516 1 98.44 360 ILE B C 1
ATOM 6373 O O . ILE B 1 360 ? 9.531 7.516 -6.379 1 98.44 360 ILE B O 1
ATOM 6377 N N . SER B 1 361 ? 10.648 7.773 -8.273 1 96.69 361 SER B N 1
ATOM 6378 C CA . SER B 1 361 ? 11.383 8.906 -7.723 1 96.69 361 SER B CA 1
ATOM 6379 C C . SER B 1 361 ? 11.203 10.148 -8.586 1 96.69 361 SER B C 1
ATOM 6381 O O . SER B 1 361 ? 10.891 10.055 -9.773 1 96.69 361 SER B O 1
ATOM 6383 N N . GLY B 1 362 ? 11.492 11.32 -7.973 1 96.88 362 GLY B N 1
ATOM 6384 C CA . GLY B 1 362 ? 11.531 12.594 -8.68 1 96.88 362 GLY B CA 1
ATOM 6385 C C . GLY B 1 362 ? 10.148 13.195 -8.891 1 96.88 362 GLY B C 1
ATOM 6386 O O . GLY B 1 362 ? 9.172 12.727 -8.312 1 96.88 362 GLY B O 1
ATOM 6387 N N . TYR B 1 363 ? 10.117 14.266 -9.648 1 97.31 363 TYR B N 1
ATOM 6388 C CA . TYR B 1 363 ? 8.867 14.969 -9.945 1 97.31 363 TYR B CA 1
ATOM 6389 C C . TYR B 1 363 ? 8.664 15.117 -11.445 1 97.31 363 TYR B C 1
ATOM 6391 O O . TYR B 1 363 ? 8.484 16.219 -11.945 1 97.31 363 TYR B O 1
ATOM 6399 N N . PRO B 1 364 ? 8.703 13.977 -12.117 1 97.94 364 PRO B N 1
ATOM 6400 C CA . PRO B 1 364 ? 8.461 14.07 -13.555 1 97.94 364 PRO B CA 1
ATOM 6401 C C . PRO B 1 364 ? 7.07 14.609 -13.883 1 97.94 364 PRO B C 1
ATOM 6403 O O . PRO B 1 364 ? 6.156 14.523 -13.055 1 97.94 364 PRO B O 1
ATOM 6406 N N . GLY B 1 365 ? 6.953 15.172 -15.055 1 97.62 365 GLY B N 1
ATOM 6407 C CA . GLY B 1 365 ? 5.656 15.672 -15.5 1 97.62 365 GLY B CA 1
ATOM 6408 C C . GLY B 1 365 ? 4.625 14.57 -15.664 1 97.62 365 GLY B C 1
ATOM 6409 O O . GLY B 1 365 ? 4.973 13.422 -15.945 1 97.62 365 GLY B O 1
ATOM 6410 N N . ARG B 1 366 ? 3.359 14.961 -15.461 1 97.19 366 ARG B N 1
ATOM 6411 C CA . ARG B 1 366 ? 2.283 14.023 -15.758 1 97.19 366 ARG B CA 1
ATOM 6412 C C . ARG B 1 366 ? 2.408 13.477 -17.172 1 97.19 366 ARG B C 1
ATOM 6414 O O . ARG B 1 366 ? 2.666 14.227 -18.109 1 97.19 366 ARG B O 1
ATOM 6421 N N . GLY B 1 367 ? 2.285 12.141 -17.297 1 97.19 367 GLY B N 1
ATOM 6422 C CA . GLY B 1 367 ? 2.369 11.523 -18.609 1 97.19 367 GLY B CA 1
ATOM 6423 C C . GLY B 1 367 ? 3.789 11.172 -19.016 1 97.19 367 GLY B C 1
ATOM 6424 O O . GLY B 1 367 ? 4.008 10.562 -20.062 1 97.19 367 GLY B O 1
ATOM 6425 N N . SER B 1 368 ? 4.77 11.594 -18.203 1 97.62 368 SER B N 1
ATOM 6426 C CA . SER B 1 368 ? 6.141 11.203 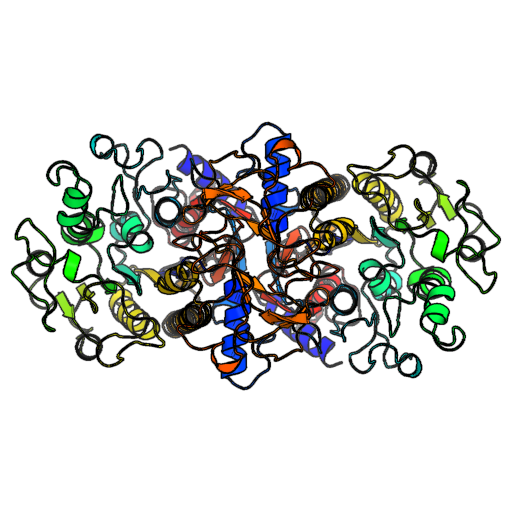-18.5 1 97.62 368 SER B CA 1
ATOM 6427 C C . SER B 1 368 ? 6.277 9.688 -18.625 1 97.62 368 SER B C 1
ATOM 6429 O O . SER B 1 368 ? 5.617 8.945 -17.891 1 97.62 368 SER B O 1
ATOM 6431 N N . ASP B 1 369 ? 7.133 9.281 -19.562 1 97.62 369 ASP B N 1
ATOM 6432 C CA . ASP B 1 369 ? 7.395 7.855 -19.734 1 97.62 369 ASP B CA 1
ATOM 6433 C C . ASP B 1 369 ? 7.938 7.238 -18.438 1 97.62 369 ASP B C 1
ATOM 6435 O O . ASP B 1 369 ? 9.07 7.52 -18.047 1 97.62 369 ASP B O 1
ATOM 6439 N N . ILE B 1 370 ? 7.172 6.348 -17.844 1 98.5 370 ILE B N 1
ATOM 6440 C CA . ILE B 1 370 ? 7.453 5.789 -16.531 1 98.5 370 ILE B CA 1
ATOM 6441 C C . ILE B 1 370 ? 8.781 5.035 -16.562 1 98.5 370 ILE B C 1
ATOM 6443 O O . ILE B 1 370 ? 9.406 4.816 -15.523 1 98.5 370 ILE B O 1
ATOM 6447 N N . LEU B 1 371 ? 9.281 4.637 -17.75 1 98.19 371 LEU B N 1
ATOM 6448 C CA . LEU B 1 371 ? 10.484 3.816 -17.859 1 98.19 371 LEU B CA 1
ATOM 6449 C C . LEU B 1 371 ? 11.711 4.684 -18.125 1 98.19 371 LEU B C 1
ATOM 6451 O O . LEU B 1 371 ? 12.805 4.164 -18.359 1 98.19 371 LEU B O 1
ATOM 6455 N N . LYS B 1 372 ? 11.594 5.965 -18.078 1 97.56 372 LYS B N 1
ATOM 6456 C CA . LYS B 1 372 ? 12.695 6.852 -18.453 1 97.56 372 LYS B CA 1
ATOM 6457 C C . LYS B 1 372 ? 13.156 7.691 -17.281 1 97.56 372 LYS B C 1
ATOM 6459 O O . LYS B 1 372 ? 13.125 7.23 -16.125 1 97.56 372 LYS B O 1
ATOM 6464 N N . PHE B 1 373 ? 13.703 8.906 -17.562 1 97.25 373 PHE B N 1
ATOM 6465 C CA . PHE B 1 373 ? 14.352 9.742 -16.578 1 97.25 373 PHE B CA 1
ATOM 6466 C C . PHE B 1 373 ? 13.336 10.602 -15.836 1 97.25 373 PHE B C 1
ATOM 6468 O O . PHE B 1 373 ? 12.344 11.039 -16.422 1 97.25 373 PHE B O 1
ATOM 6475 N N . ALA B 1 374 ? 13.617 10.812 -14.57 1 96.81 374 ALA B N 1
ATOM 6476 C CA . ALA B 1 374 ? 12.812 11.688 -13.727 1 96.81 374 ALA B CA 1
ATOM 6477 C C . ALA B 1 374 ? 13.336 13.125 -13.773 1 96.81 374 ALA B C 1
ATOM 6479 O O . ALA B 1 374 ? 12.57 14.078 -13.594 1 96.81 374 ALA B O 1
ATOM 6480 N N . GLY B 1 375 ? 14.57 13.281 -13.891 1 95.56 375 GLY B N 1
ATOM 6481 C CA . GLY B 1 375 ? 15.25 14.57 -13.875 1 95.56 375 GLY B CA 1
ATOM 6482 C C . GLY B 1 375 ? 16.75 14.438 -13.758 1 95.56 375 GLY B C 1
ATOM 6483 O O . GLY B 1 375 ? 17.328 13.422 -14.148 1 95.56 375 GLY B O 1
ATOM 6484 N N . THR B 1 376 ? 17.375 15.555 -13.352 1 96.25 376 THR B N 1
ATOM 6485 C CA . THR B 1 376 ? 18.828 15.602 -13.188 1 96.25 376 THR B CA 1
ATOM 6486 C C . THR B 1 376 ? 19.188 15.93 -11.734 1 96.25 376 THR B C 1
ATOM 6488 O O . THR B 1 376 ? 18.547 16.766 -11.102 1 96.25 376 THR B O 1
ATOM 6491 N N . SER B 1 377 ? 20.172 15.227 -11.18 1 96.69 377 SER B N 1
ATOM 6492 C CA . SER B 1 377 ? 20.672 15.5 -9.836 1 96.69 377 SER B CA 1
ATOM 6493 C C . SER B 1 377 ? 21.203 16.922 -9.727 1 96.69 377 SER B C 1
ATOM 6495 O O . SER B 1 377 ? 21.969 17.375 -10.586 1 96.69 377 SER B O 1
ATOM 6497 N N . ASP B 1 378 ? 20.875 17.578 -8.719 1 97.31 378 ASP B N 1
ATOM 6498 C CA . ASP B 1 378 ? 21.359 18.938 -8.477 1 97.31 378 ASP B CA 1
ATOM 6499 C C . ASP B 1 378 ? 22.719 18.906 -7.766 1 97.31 378 ASP B C 1
ATOM 6501 O O . ASP B 1 378 ? 23.25 19.953 -7.383 1 97.31 378 ASP B O 1
ATOM 6505 N N . ILE B 1 379 ? 23.25 17.734 -7.516 1 96.88 379 ILE B N 1
ATOM 6506 C CA . ILE B 1 379 ? 24.531 17.578 -6.832 1 96.88 379 ILE B CA 1
ATOM 6507 C C . ILE B 1 379 ? 25.625 17.203 -7.84 1 96.88 379 ILE B C 1
ATOM 6509 O O . ILE B 1 379 ? 26.641 17.891 -7.949 1 96.88 379 ILE B O 1
ATOM 6513 N N . ASP B 1 380 ? 25.359 16.203 -8.75 1 95.25 380 ASP B N 1
ATOM 6514 C CA . ASP B 1 380 ? 26.422 15.742 -9.648 1 95.25 380 ASP B CA 1
ATOM 6515 C C . ASP B 1 380 ? 26.047 15.984 -11.109 1 95.25 380 ASP B C 1
ATOM 6517 O O . ASP B 1 380 ? 26.812 15.648 -12.016 1 95.25 380 ASP B O 1
ATOM 6521 N N . GLY B 1 381 ? 24.797 16.5 -11.422 1 95.38 381 GLY B N 1
ATOM 6522 C CA . GLY B 1 381 ? 24.375 16.891 -12.758 1 95.38 381 GLY B CA 1
ATOM 6523 C C . GLY B 1 381 ? 24 15.703 -13.625 1 95.38 381 GLY B C 1
ATOM 6524 O O . GLY B 1 381 ? 23.656 15.867 -14.805 1 95.38 381 GLY B O 1
ATOM 6525 N N . MET B 1 382 ? 24.047 14.508 -13.109 1 95.56 382 MET B N 1
ATOM 6526 C CA . MET B 1 382 ? 23.719 13.32 -13.883 1 95.56 382 MET B CA 1
ATOM 6527 C C . MET B 1 382 ? 22.219 13.047 -13.852 1 95.56 382 MET B C 1
ATOM 6529 O O . MET B 1 382 ? 21.562 13.25 -12.82 1 95.56 382 MET B O 1
ATOM 6533 N N . PRO B 1 383 ? 21.703 12.602 -14.961 1 96 383 PRO B N 1
ATOM 6534 C CA . PRO B 1 383 ? 20.281 12.211 -14.938 1 96 383 PRO B CA 1
ATOM 6535 C C . PRO B 1 383 ? 20.016 11.031 -14.016 1 96 383 PRO B C 1
ATOM 6537 O O . PRO B 1 383 ? 20.922 10.25 -13.719 1 96 383 PRO B O 1
ATOM 6540 N N . TYR B 1 384 ? 18.844 10.93 -13.492 1 96.38 384 TYR B N 1
ATOM 6541 C CA . TYR B 1 384 ? 18.406 9.758 -12.734 1 96.38 384 TYR B CA 1
ATOM 6542 C C . TYR B 1 384 ? 17.031 9.297 -13.18 1 96.38 384 TYR B C 1
ATOM 6544 O O . TYR B 1 384 ? 16.219 10.102 -13.648 1 96.38 384 TYR B O 1
ATOM 6552 N N . THR B 1 385 ? 16.766 8.047 -13.078 1 97.31 385 THR B N 1
ATOM 6553 C CA . THR B 1 385 ? 15.562 7.406 -13.617 1 97.31 385 THR B CA 1
ATOM 6554 C C . THR B 1 385 ? 14.391 7.559 -12.648 1 97.31 385 THR B C 1
ATOM 6556 O O . THR B 1 385 ? 14.586 7.75 -11.453 1 97.31 385 THR B O 1
ATOM 6559 N N . ILE B 1 386 ? 13.148 7.484 -13.203 1 98.31 386 ILE B N 1
ATOM 6560 C CA . ILE B 1 386 ? 11.93 7.449 -12.391 1 98.31 386 ILE B CA 1
ATOM 6561 C C . ILE B 1 386 ? 11.93 6.203 -11.508 1 98.31 386 ILE B C 1
ATOM 6563 O O . ILE B 1 386 ? 11.633 6.281 -10.32 1 98.31 386 ILE B O 1
ATOM 6567 N N . LEU B 1 387 ? 12.297 5.07 -12.109 1 98.5 387 LEU B N 1
ATOM 6568 C CA . LEU B 1 387 ? 12.305 3.799 -11.398 1 98.5 387 LEU B CA 1
ATOM 6569 C C . LEU B 1 387 ? 13.719 3.4 -11.008 1 98.5 387 LEU B C 1
ATOM 6571 O O . LEU B 1 387 ? 14.656 3.572 -11.789 1 98.5 387 LEU B O 1
ATOM 6575 N N . SER B 1 388 ? 13.953 2.961 -9.844 1 98.12 388 SER B N 1
ATOM 6576 C CA . SER B 1 388 ? 15.211 2.41 -9.359 1 98.12 388 SER B CA 1
ATOM 6577 C C . SER B 1 388 ? 14.984 1.4 -8.242 1 98.12 388 SER B C 1
ATOM 6579 O O . SER B 1 388 ? 13.852 1.212 -7.789 1 98.12 388 SER B O 1
ATOM 6581 N N . TYR B 1 389 ? 16.016 0.681 -7.859 1 98.5 389 TYR B N 1
ATOM 6582 C CA . TYR B 1 389 ? 15.945 -0.36 -6.84 1 98.5 389 TYR B CA 1
ATOM 6583 C C . TYR B 1 389 ? 16.906 -0.062 -5.688 1 98.5 389 TYR B C 1
ATOM 6585 O O . TYR B 1 389 ? 17.891 0.645 -5.863 1 98.5 389 TYR B O 1
ATOM 6593 N N . ALA B 1 390 ? 16.609 -0.635 -4.477 1 98.31 390 ALA B N 1
ATOM 6594 C CA . ALA B 1 390 ? 17.484 -0.492 -3.324 1 98.31 390 ALA B CA 1
ATOM 6595 C C . ALA B 1 390 ? 18.75 -1.331 -3.5 1 98.31 390 ALA B C 1
ATOM 6597 O O . ALA B 1 390 ? 19.797 -1.012 -2.936 1 98.31 390 ALA B O 1
ATOM 6598 N N . ASN B 1 391 ? 18.656 -2.461 -4.195 1 98.38 391 ASN B N 1
ATOM 6599 C CA . ASN B 1 391 ? 19.781 -3.357 -4.453 1 98.38 391 ASN B CA 1
ATOM 6600 C C . ASN B 1 391 ? 19.562 -4.168 -5.727 1 98.38 391 ASN B C 1
ATOM 6602 O O . ASN B 1 391 ? 18.469 -4.156 -6.301 1 98.38 391 ASN B O 1
ATOM 6606 N N . GLY B 1 392 ? 20.625 -4.73 -6.234 1 97.75 392 GLY B N 1
ATOM 6607 C CA . GLY B 1 392 ? 20.438 -5.559 -7.414 1 97.75 392 GLY B CA 1
ATOM 6608 C C . GLY B 1 392 ? 21.703 -5.723 -8.242 1 97.75 392 GLY B C 1
ATOM 6609 O O . GLY B 1 392 ? 22.797 -5.504 -7.742 1 97.75 392 GLY B O 1
ATOM 6610 N N . ILE B 1 393 ? 21.453 -6.121 -9.508 1 95.31 393 ILE B N 1
ATOM 6611 C CA . ILE B 1 393 ? 22.5 -6.539 -10.43 1 95.31 393 ILE B CA 1
ATOM 6612 C C . ILE B 1 393 ? 23.188 -5.305 -11.016 1 95.31 393 ILE B C 1
ATOM 6614 O O . ILE B 1 393 ? 22.531 -4.348 -11.414 1 95.31 393 ILE B O 1
ATOM 6618 N N . LYS B 1 394 ? 24.547 -5.352 -11.07 1 92.69 394 LYS B N 1
ATOM 6619 C CA . LYS B 1 394 ? 25.344 -4.27 -11.633 1 92.69 394 LYS B CA 1
ATOM 6620 C C . LYS B 1 394 ? 24.938 -2.918 -11.062 1 92.69 394 LYS B C 1
ATOM 6622 O O . LYS B 1 394 ? 24.703 -1.964 -11.812 1 92.69 394 LYS B O 1
ATOM 6627 N N . ALA B 1 395 ? 24.734 -2.951 -9.75 1 94.69 395 ALA B N 1
ATOM 6628 C CA . ALA B 1 395 ? 24.25 -1.771 -9.047 1 94.69 395 ALA B CA 1
ATOM 6629 C C . ALA B 1 395 ? 25.281 -0.645 -9.07 1 94.69 395 ALA B C 1
ATOM 6631 O O . ALA B 1 395 ? 26.484 -0.896 -9.203 1 94.69 395 ALA B O 1
ATOM 6632 N N . GLY B 1 396 ? 24.688 0.548 -8.891 1 91.5 396 GLY B N 1
ATOM 6633 C CA . GLY B 1 396 ? 25.5 1.755 -8.867 1 91.5 396 GLY B CA 1
ATOM 6634 C C . GLY B 1 396 ? 24.891 2.898 -9.656 1 91.5 396 GLY B C 1
ATOM 6635 O O . GLY B 1 396 ? 23.891 2.713 -10.367 1 91.5 396 GLY B O 1
ATOM 6636 N N . ARG B 1 397 ? 25.391 4.047 -9.43 1 89.88 397 ARG B N 1
ATOM 6637 C CA . ARG B 1 397 ? 25 5.242 -10.172 1 89.88 397 ARG B CA 1
ATOM 6638 C C . ARG B 1 397 ? 25.828 5.395 -11.445 1 89.88 397 ARG B C 1
ATOM 6640 O O . ARG B 1 397 ? 26.844 6.098 -11.461 1 89.88 397 ARG B O 1
ATOM 6647 N N . ASN B 1 398 ? 25.391 4.734 -12.445 1 86 398 ASN B N 1
ATOM 6648 C CA . ASN B 1 398 ? 26.062 4.75 -13.734 1 86 398 ASN B CA 1
ATOM 6649 C C . ASN B 1 398 ? 25.281 5.543 -14.773 1 86 398 ASN B C 1
ATOM 6651 O O . ASN B 1 398 ? 24.062 5.742 -14.625 1 86 398 ASN B O 1
ATOM 6655 N N . SER B 1 399 ? 26.016 6.105 -15.719 1 84.56 399 SER B N 1
ATOM 6656 C CA . SER B 1 399 ? 25.328 6.758 -16.828 1 84.56 399 SER B CA 1
ATOM 6657 C C . SER B 1 399 ? 24.562 5.75 -17.672 1 84.56 399 SER B C 1
ATOM 6659 O O . SER B 1 399 ? 25.062 4.68 -18 1 84.56 399 SER B O 1
ATOM 6661 N N . ILE B 1 400 ? 23.312 6.062 -17.828 1 83.44 400 ILE B N 1
ATOM 6662 C CA . ILE B 1 400 ? 22.469 5.207 -18.672 1 83.44 400 ILE B CA 1
ATOM 6663 C C . ILE B 1 400 ? 21.891 6.02 -19.828 1 83.44 400 ILE B C 1
ATOM 6665 O O . ILE B 1 400 ? 21.328 7.098 -19.609 1 83.44 400 ILE B O 1
ATOM 6669 N N . SER B 1 401 ? 22.109 5.535 -21.047 1 82.44 401 SER B N 1
ATOM 6670 C CA . SER B 1 401 ? 21.531 6.191 -22.219 1 82.44 401 SER B CA 1
ATOM 6671 C C . SER B 1 401 ? 20.016 6.082 -22.219 1 82.44 401 SER B C 1
ATOM 6673 O O . SER B 1 401 ? 19.469 5.027 -21.906 1 82.44 401 SER B O 1
ATOM 6675 N N . SER B 1 402 ? 19.391 7.152 -22.641 1 83 402 SER B N 1
ATOM 6676 C CA . SER B 1 402 ? 17.938 7.184 -22.734 1 83 402 SER B CA 1
ATOM 6677 C C . SER B 1 402 ? 17.422 6.109 -23.688 1 83 402 SER B C 1
ATOM 6679 O O . SER B 1 402 ? 16.328 5.586 -23.5 1 83 402 SER B O 1
ATOM 6681 N N . ASN B 1 403 ? 18.234 5.793 -24.609 1 83.25 403 ASN B N 1
ATOM 6682 C CA . ASN B 1 403 ? 17.812 4.832 -25.625 1 83.25 403 ASN B CA 1
ATOM 6683 C C . ASN B 1 403 ? 17.781 3.41 -25.078 1 83.25 403 ASN B C 1
ATOM 6685 O O . ASN B 1 403 ? 17.062 2.553 -25.594 1 83.25 403 ASN B O 1
ATOM 6689 N N . LYS B 1 404 ? 18.453 3.213 -24.062 1 86.88 404 LYS B N 1
ATOM 6690 C CA . LYS B 1 404 ? 18.5 1.875 -23.484 1 86.88 404 LYS B CA 1
ATOM 6691 C C . LYS B 1 404 ? 17.375 1.671 -22.469 1 86.88 404 LYS B C 1
ATOM 6693 O O . LYS B 1 404 ? 16.906 0.549 -22.281 1 86.88 404 LYS B O 1
ATOM 6698 N N . LEU B 1 405 ? 17.016 2.801 -21.906 1 93.19 405 LEU B N 1
ATOM 6699 C CA . LEU B 1 405 ? 15.969 2.686 -20.891 1 93.19 405 LEU B CA 1
ATOM 6700 C C . LEU B 1 405 ? 14.641 2.283 -21.516 1 93.19 405 LEU B C 1
ATOM 6702 O O . LEU B 1 405 ? 14.258 2.82 -22.547 1 93.19 405 LEU B O 1
ATOM 6706 N N . GLY B 1 406 ? 14 1.335 -20.938 1 92.5 406 GLY B N 1
ATOM 6707 C CA . GLY B 1 406 ? 12.727 0.857 -21.453 1 92.5 406 GLY B CA 1
ATOM 6708 C C . GLY B 1 406 ? 12.844 -0.426 -22.25 1 92.5 406 GLY B C 1
ATOM 6709 O O . GLY B 1 406 ? 11.852 -1.117 -22.484 1 92.5 406 GLY B O 1
ATOM 6710 N N . HIS B 1 407 ? 14.031 -0.654 -22.781 1 94.62 407 HIS B N 1
ATOM 6711 C CA . HIS B 1 407 ? 14.258 -1.954 -23.406 1 94.62 407 HIS B CA 1
ATOM 6712 C C . HIS B 1 407 ? 14.039 -3.088 -22.422 1 94.62 407 HIS B C 1
ATOM 6714 O O . HIS B 1 407 ? 14.375 -2.959 -21.234 1 94.62 407 HIS B O 1
ATOM 6720 N N . PRO B 1 408 ? 13.5 -4.191 -22.875 1 95.44 408 PRO B N 1
ATOM 6721 C CA . PRO B 1 408 ? 13.203 -5.297 -21.953 1 95.44 408 PRO B CA 1
ATOM 6722 C C . PRO B 1 408 ? 14.422 -5.746 -21.156 1 95.44 408 PRO B C 1
ATOM 6724 O O . PRO B 1 408 ? 14.297 -6.148 -20 1 95.44 408 PRO B O 1
ATOM 6727 N N . ASP B 1 409 ? 15.625 -5.609 -21.703 1 94.75 409 ASP B N 1
ATOM 6728 C CA . ASP B 1 409 ? 16.812 -6.137 -21.047 1 94.75 409 ASP B CA 1
ATOM 6729 C C . ASP B 1 409 ? 17.547 -5.047 -20.266 1 94.75 409 ASP B C 1
ATOM 6731 O O . ASP B 1 409 ? 18.625 -5.285 -19.719 1 94.75 409 ASP B O 1
ATOM 6735 N N . SER B 1 410 ? 16.953 -3.896 -20.297 1 94.75 410 SER B N 1
ATOM 6736 C CA . SER B 1 410 ? 17.594 -2.807 -19.562 1 94.75 410 SER B CA 1
ATOM 6737 C C . SER B 1 410 ? 17.609 -3.08 -18.062 1 94.75 410 SER B C 1
ATOM 6739 O O . SER B 1 410 ? 16.594 -3.48 -17.484 1 94.75 410 SER B O 1
ATOM 6741 N N . LEU B 1 411 ? 18.828 -2.918 -17.484 1 96 411 LEU B N 1
ATOM 6742 C CA . LEU B 1 411 ? 18.953 -2.965 -16.031 1 96 411 LEU B CA 1
ATOM 6743 C C . LEU B 1 411 ? 18.719 -1.587 -15.414 1 96 411 LEU B C 1
ATOM 6745 O O . LEU B 1 411 ? 19.312 -0.602 -15.859 1 96 411 LEU B O 1
ATOM 6749 N N . TYR B 1 412 ? 17.906 -1.466 -14.523 1 97.19 412 TYR B N 1
ATOM 6750 C CA . TYR B 1 412 ? 17.656 -0.194 -13.859 1 97.19 412 TYR B CA 1
ATOM 6751 C C . TYR B 1 412 ? 18.578 -0.003 -12.664 1 97.19 412 TYR B C 1
ATOM 6753 O O . TYR B 1 412 ? 19.016 -0.978 -12.047 1 97.19 412 TYR B O 1
ATOM 6761 N N . PRO B 1 413 ? 18.875 1.284 -12.336 1 97.06 413 PRO B N 1
ATOM 6762 C CA . PRO B 1 413 ? 19.859 1.562 -11.297 1 97.06 413 PRO B CA 1
ATOM 6763 C C . PRO B 1 413 ? 19.453 1.012 -9.93 1 97.06 413 PRO B C 1
ATOM 6765 O O . PRO B 1 413 ? 18.266 1.015 -9.594 1 97.06 413 PRO B O 1
ATOM 6768 N N . ALA B 1 414 ? 20.438 0.574 -9.164 1 97.75 414 ALA B N 1
ATOM 6769 C CA . ALA B 1 414 ? 20.266 0.052 -7.812 1 97.75 414 ALA B CA 1
ATOM 6770 C C . ALA B 1 414 ? 21.406 0.511 -6.902 1 97.75 414 ALA B C 1
ATOM 6772 O O . ALA B 1 414 ? 22.516 0.787 -7.371 1 97.75 414 ALA B O 1
ATOM 6773 N N . LEU B 1 415 ? 21.109 0.587 -5.621 1 97.69 415 LEU B N 1
ATOM 6774 C CA . LEU B 1 415 ? 22.078 1.13 -4.672 1 97.69 415 LEU B CA 1
ATOM 6775 C C . LEU B 1 415 ? 23.125 0.083 -4.309 1 97.69 415 LEU B C 1
ATOM 6777 O O . LEU B 1 415 ? 24.312 0.29 -4.527 1 97.69 415 LEU B O 1
ATOM 6781 N N . THR B 1 416 ? 22.703 -1.022 -3.729 1 97.56 416 THR B N 1
ATOM 6782 C CA . THR B 1 416 ? 23.594 -2.045 -3.189 1 97.56 416 THR B CA 1
ATOM 6783 C C . THR B 1 416 ? 23.812 -3.164 -4.203 1 97.56 416 THR B C 1
ATOM 6785 O O . THR B 1 416 ? 22.844 -3.783 -4.664 1 97.56 416 THR B O 1
ATOM 6788 N N . PRO B 1 417 ? 25.094 -3.447 -4.59 1 97.56 417 PRO B N 1
ATOM 6789 C CA . PRO B 1 417 ? 25.312 -4.547 -5.531 1 97.56 417 PRO B CA 1
ATOM 6790 C C . PRO B 1 417 ? 25.078 -5.918 -4.898 1 97.56 417 PRO B C 1
ATOM 6792 O O . PRO B 1 417 ? 25.672 -6.242 -3.871 1 97.56 417 PRO B O 1
ATOM 6795 N N . LEU B 1 418 ? 24.219 -6.648 -5.426 1 98.12 418 LEU B N 1
ATOM 6796 C CA . LEU B 1 418 ? 23.938 -8.039 -5.094 1 98.12 418 LEU B CA 1
ATOM 6797 C C . LEU B 1 418 ? 23.812 -8.891 -6.352 1 98.12 418 LEU B C 1
ATOM 6799 O O . LEU B 1 418 ? 23.625 -8.359 -7.449 1 98.12 418 LEU B O 1
ATOM 6803 N N . VAL B 1 419 ? 23.953 -10.195 -6.191 1 97.44 419 VAL B N 1
ATOM 6804 C CA . VAL B 1 419 ? 23.828 -11.102 -7.324 1 97.44 419 VAL B CA 1
ATOM 6805 C C . VAL B 1 419 ? 22.406 -11.062 -7.859 1 97.44 419 VAL B C 1
ATOM 6807 O O . VAL B 1 419 ? 22.172 -11.203 -9.062 1 97.44 419 VAL B O 1
ATOM 6810 N N . ASP B 1 420 ? 21.438 -10.867 -6.938 1 97.5 420 ASP B N 1
ATOM 6811 C CA . ASP B 1 420 ? 20.016 -10.758 -7.242 1 97.5 420 ASP B CA 1
ATOM 6812 C C . ASP B 1 420 ? 19.344 -9.727 -6.34 1 97.5 420 ASP B C 1
ATOM 6814 O O . ASP B 1 420 ? 19.656 -9.641 -5.152 1 97.5 420 ASP B O 1
ATOM 6818 N N . GLU B 1 421 ? 18.469 -8.93 -6.977 1 98.44 421 GLU B N 1
ATOM 6819 C CA . GLU B 1 421 ? 17.688 -8.008 -6.16 1 98.44 421 GLU B CA 1
ATOM 6820 C C . GLU B 1 421 ? 16.859 -8.758 -5.113 1 98.44 421 GLU B C 1
ATOM 6822 O O . GLU B 1 421 ? 16.359 -9.852 -5.379 1 98.44 421 GLU B O 1
ATOM 6827 N N . THR B 1 422 ? 16.672 -8.227 -3.922 1 98.62 422 THR B N 1
ATOM 6828 C CA . THR B 1 422 ? 15.969 -8.906 -2.834 1 98.62 422 THR B CA 1
ATOM 6829 C C . THR B 1 422 ? 14.492 -8.516 -2.814 1 98.62 422 THR B C 1
ATOM 6831 O O . THR B 1 422 ? 14.102 -7.516 -3.414 1 98.62 422 THR B O 1
ATOM 6834 N N . HIS B 1 423 ? 13.688 -9.344 -2.094 1 98.62 423 HIS B N 1
ATOM 6835 C CA . HIS B 1 423 ? 12.32 -8.969 -1.759 1 98.62 423 HIS B CA 1
ATOM 6836 C C . HIS B 1 423 ? 12.297 -7.809 -0.773 1 98.62 423 HIS B C 1
ATOM 6838 O O . HIS B 1 423 ? 13.328 -7.438 -0.216 1 98.62 423 HIS B O 1
ATOM 6844 N N . SER B 1 424 ? 11.148 -7.188 -0.706 1 98.38 424 SER B N 1
ATOM 6845 C CA . SER B 1 424 ? 10.898 -6.16 0.302 1 98.38 424 SER B CA 1
ATOM 6846 C C . SER B 1 424 ? 9.812 -6.598 1.278 1 98.38 424 SER B C 1
ATOM 6848 O O . SER B 1 424 ? 9.031 -7.5 0.979 1 98.38 424 SER B O 1
ATOM 6850 N N . GLY B 1 425 ? 9.805 -5.941 2.496 1 97.75 425 GLY B N 1
ATOM 6851 C CA . GLY B 1 425 ? 9.039 -6.5 3.598 1 97.75 425 GLY B CA 1
ATOM 6852 C C . GLY B 1 425 ? 7.77 -5.723 3.891 1 97.75 425 GLY B C 1
ATOM 6853 O O . GLY B 1 425 ? 7.047 -6.043 4.836 1 97.75 425 GLY B O 1
ATOM 6854 N N . GLU B 1 426 ? 7.406 -4.645 3.119 1 98.12 426 GLU B N 1
ATOM 6855 C CA . GLU B 1 426 ? 6.203 -3.879 3.428 1 98.12 426 GLU B CA 1
ATOM 6856 C C . GLU B 1 426 ? 4.941 -4.664 3.072 1 98.12 426 GLU B C 1
ATOM 6858 O O . GLU B 1 426 ? 4.996 -5.609 2.283 1 98.12 426 GLU B O 1
ATOM 6863 N N . ASP B 1 427 ? 3.799 -4.285 3.676 1 98.69 427 ASP B N 1
ATOM 6864 C CA . ASP B 1 427 ? 2.516 -4.934 3.422 1 98.69 427 ASP B CA 1
ATOM 6865 C C . ASP B 1 427 ? 2.174 -4.91 1.935 1 98.69 427 ASP B C 1
ATOM 6867 O O . ASP B 1 427 ? 2.561 -3.982 1.218 1 98.69 427 ASP B O 1
ATOM 6871 N N . VAL B 1 428 ? 1.486 -5.934 1.517 1 98.88 428 VAL B N 1
ATOM 6872 C CA . VAL B 1 428 ? 1.029 -5.988 0.132 1 98.88 428 VAL B CA 1
ATOM 6873 C C . VAL B 1 428 ? -0.484 -5.797 0.078 1 98.88 428 VAL B C 1
ATOM 6875 O O . VAL B 1 428 ? -1.185 -6.059 1.06 1 98.88 428 VAL B O 1
ATOM 6878 N N . ALA B 1 429 ? -0.959 -5.328 -1.032 1 98.88 429 ALA B N 1
ATOM 6879 C CA . ALA B 1 429 ? -2.385 -5.051 -1.193 1 98.88 429 ALA B CA 1
ATOM 6880 C C . ALA B 1 429 ? -3.158 -6.324 -1.521 1 98.88 429 ALA B C 1
ATOM 6882 O O . ALA B 1 429 ? -2.625 -7.238 -2.152 1 98.88 429 ALA B O 1
ATOM 6883 N N . VAL B 1 430 ? -4.375 -6.41 -1.061 1 98.88 430 VAL B N 1
ATOM 6884 C CA . VAL B 1 430 ? -5.371 -7.41 -1.42 1 98.88 430 VAL B CA 1
ATOM 6885 C C . VAL B 1 430 ? -6.578 -6.73 -2.062 1 98.88 430 VAL B C 1
ATOM 6887 O O . VAL B 1 430 ? -7.125 -5.773 -1.513 1 98.88 430 VAL B O 1
ATOM 6890 N N . TYR B 1 431 ? -6.934 -7.168 -3.236 1 98.88 431 TYR B N 1
ATOM 6891 C CA . TYR B 1 431 ? -8.125 -6.719 -3.945 1 98.88 431 TYR B CA 1
ATOM 6892 C C . TYR B 1 431 ? -9.141 -7.852 -4.082 1 98.88 431 TYR B C 1
ATOM 6894 O O . TYR B 1 431 ? -8.766 -8.984 -4.391 1 98.88 431 TYR B O 1
ATOM 6902 N N . SER B 1 432 ? -10.398 -7.531 -3.824 1 98.75 432 SER B N 1
ATOM 6903 C CA . SER B 1 432 ? -11.344 -8.641 -3.879 1 98.75 432 SER B CA 1
ATOM 6904 C C . SER B 1 432 ? -12.711 -8.18 -4.379 1 98.75 432 SER B C 1
ATOM 6906 O O . SER B 1 432 ? -13.086 -7.023 -4.184 1 98.75 432 SER B O 1
ATOM 6908 N N . SER B 1 433 ? -13.414 -9.031 -5.027 1 98.44 433 SER B N 1
ATOM 6909 C CA . SER B 1 433 ? -14.773 -8.867 -5.531 1 98.44 433 SER B CA 1
ATOM 6910 C C . SER B 1 433 ? -15.555 -10.18 -5.457 1 98.44 433 SER B C 1
ATOM 6912 O O . SER B 1 433 ? -14.969 -11.258 -5.547 1 98.44 433 SER B O 1
ATOM 6914 N N . GLY B 1 434 ? -16.859 -10.078 -5.297 1 98.5 434 GLY B N 1
ATOM 6915 C CA . GLY B 1 434 ? -17.703 -11.258 -5.23 1 98.5 434 GLY B CA 1
ATOM 6916 C C . GLY B 1 434 ? -18.172 -11.586 -3.82 1 98.5 434 GLY B C 1
ATOM 6917 O O . GLY B 1 434 ? -18.125 -10.727 -2.936 1 98.5 434 GLY B O 1
ATOM 6918 N N . PRO B 1 435 ? -18.656 -12.828 -3.562 1 98.06 435 PRO B N 1
ATOM 6919 C CA . PRO B 1 435 ? -19.234 -13.203 -2.266 1 98.06 435 PRO B CA 1
ATOM 6920 C C . PRO B 1 435 ? -18.25 -13.039 -1.113 1 98.06 435 PRO B C 1
ATOM 6922 O O . PRO B 1 435 ? -17.141 -13.586 -1.156 1 98.06 435 PRO B O 1
ATOM 6925 N N . TRP B 1 436 ? -18.672 -12.242 -0.17 1 96.69 436 TRP B N 1
ATOM 6926 C CA . TRP B 1 436 ? -18.016 -12.047 1.112 1 96.69 436 TRP B CA 1
ATOM 6927 C C . TRP B 1 436 ? -16.672 -11.344 0.926 1 96.69 436 TRP B C 1
ATOM 6929 O O . TRP B 1 436 ? -15.812 -11.391 1.81 1 96.69 436 TRP B O 1
ATOM 6939 N N . SER B 1 437 ? -16.453 -10.703 -0.204 1 97.44 437 SER B N 1
ATOM 6940 C CA . SER B 1 437 ? -15.195 -10.031 -0.48 1 97.44 437 SER B CA 1
ATOM 6941 C C . SER B 1 437 ? -14.922 -8.93 0.538 1 97.44 437 SER B C 1
ATOM 6943 O O . SER B 1 437 ? -13.773 -8.578 0.793 1 97.44 437 SER B O 1
ATOM 6945 N N . GLN B 1 438 ? -15.953 -8.359 1.224 1 96 438 GLN B N 1
ATOM 6946 C CA . GLN B 1 438 ? -15.805 -7.289 2.203 1 96 438 GLN B CA 1
ATOM 6947 C C . GLN B 1 438 ? -15.008 -7.762 3.418 1 96 438 GLN B C 1
ATOM 6949 O O . GLN B 1 438 ? -14.492 -6.949 4.188 1 96 438 GLN B O 1
ATOM 6954 N N . LEU B 1 439 ? -14.898 -9.109 3.58 1 97.12 439 LEU B N 1
ATOM 6955 C CA . LEU B 1 439 ? -14.172 -9.656 4.727 1 97.12 439 LEU B CA 1
ATOM 6956 C C . LEU B 1 439 ? -12.664 -9.492 4.539 1 97.12 439 LEU B C 1
ATOM 6958 O O . LEU B 1 439 ? -11.898 -9.625 5.496 1 97.12 439 LEU B O 1
ATOM 6962 N N . LEU B 1 440 ? -12.227 -9.203 3.322 1 97.94 440 LEU B N 1
ATOM 6963 C CA . LEU B 1 440 ? -10.812 -9.031 3.027 1 97.94 440 LEU B CA 1
ATOM 6964 C C . LEU B 1 440 ? -10.43 -7.551 3.037 1 97.94 440 LEU B C 1
ATOM 6966 O O . LEU B 1 440 ? -9.75 -7.074 2.127 1 97.94 440 LEU B O 1
ATOM 6970 N N . SER B 1 441 ? -10.945 -6.801 3.986 1 96.75 441 SER B N 1
ATOM 6971 C CA . SER B 1 441 ? -10.648 -5.391 4.215 1 96.75 441 SER B CA 1
ATOM 6972 C C . SER B 1 441 ? -9.867 -5.195 5.512 1 96.75 441 SER B C 1
ATOM 6974 O O . SER B 1 441 ? -9.836 -6.086 6.363 1 96.75 441 SER B O 1
ATOM 6976 N N . GLY B 1 442 ? -9.242 -3.988 5.668 1 97.88 442 GLY B N 1
ATOM 6977 C CA . GLY B 1 442 ? -8.406 -3.727 6.832 1 97.88 442 GLY B CA 1
ATOM 6978 C C . GLY B 1 442 ? -7.016 -4.309 6.707 1 97.88 442 GLY B C 1
ATOM 6979 O O . GLY B 1 442 ? -6.551 -4.59 5.602 1 97.88 442 GLY B O 1
ATOM 6980 N N . VAL B 1 443 ? -6.305 -4.352 7.789 1 98.56 443 VAL B N 1
ATOM 6981 C CA . VAL B 1 443 ? -4.969 -4.926 7.867 1 98.56 443 VAL B CA 1
ATOM 6982 C C . VAL B 1 443 ? -5.027 -6.281 8.57 1 98.56 443 VAL B C 1
ATOM 6984 O O . VAL B 1 443 ? -5.672 -6.418 9.609 1 98.56 443 VAL B O 1
ATOM 6987 N N . PHE B 1 444 ? -4.414 -7.285 7.98 1 98.31 444 PHE B N 1
ATOM 6988 C CA . PHE B 1 444 ? -4.48 -8.602 8.609 1 98.31 444 PHE B CA 1
ATOM 6989 C C . PHE B 1 444 ? -3.254 -9.43 8.25 1 98.31 444 PHE B C 1
ATOM 6991 O O . PHE B 1 444 ? -2.486 -9.062 7.359 1 98.31 444 PHE B O 1
ATOM 6998 N N . GLU B 1 445 ? -3.078 -10.508 8.992 1 98.12 445 GLU B N 1
ATOM 6999 C CA . GLU B 1 445 ? -2.047 -11.492 8.672 1 98.12 445 GLU B CA 1
ATOM 7000 C C . GLU B 1 445 ? -2.373 -12.234 7.383 1 98.12 445 GLU B C 1
ATOM 7002 O O . GLU B 1 445 ? -3.535 -12.562 7.125 1 98.12 445 GLU B O 1
ATOM 7007 N N . GLN B 1 446 ? -1.334 -12.492 6.633 1 98.38 446 GLN B N 1
ATOM 7008 C CA . GLN B 1 446 ? -1.503 -13.211 5.371 1 98.38 446 GLN B CA 1
ATOM 7009 C C . GLN B 1 446 ? -2.197 -14.555 5.594 1 98.38 446 GLN B C 1
ATOM 7011 O O . GLN B 1 446 ? -2.961 -15.016 4.742 1 98.38 446 GLN B O 1
ATOM 7016 N N . SER B 1 447 ? -2.025 -15.18 6.77 1 98.25 447 SER B N 1
ATOM 7017 C CA . SER B 1 447 ? -2.564 -16.5 7.086 1 98.25 447 SER B CA 1
ATOM 7018 C C . SER B 1 447 ? -4.082 -16.453 7.223 1 98.25 447 SER B C 1
ATOM 7020 O O . SER B 1 447 ? -4.738 -17.5 7.246 1 98.25 447 SER B O 1
ATOM 7022 N N . LEU B 1 448 ? -4.676 -15.328 7.246 1 98.38 448 LEU B N 1
ATOM 7023 C CA . LEU B 1 448 ? -6.125 -15.203 7.355 1 98.38 448 LEU B CA 1
ATOM 7024 C C . LEU B 1 448 ? -6.797 -15.492 6.016 1 98.38 448 LEU B C 1
ATOM 7026 O O . LEU B 1 448 ? -7.977 -15.836 5.969 1 98.38 448 LEU B O 1
ATOM 7030 N N . ILE B 1 449 ? -6.098 -15.367 4.926 1 98.62 449 ILE B N 1
ATOM 7031 C CA . ILE B 1 449 ? -6.641 -15.383 3.572 1 98.62 449 ILE B CA 1
ATOM 7032 C C . ILE B 1 449 ? -7.359 -16.703 3.316 1 98.62 449 ILE B C 1
ATOM 7034 O O . ILE B 1 449 ? -8.555 -16.719 3.006 1 98.62 449 ILE B O 1
ATOM 7038 N N . PRO B 1 450 ? -6.699 -17.859 3.533 1 98.25 450 PRO B N 1
ATOM 7039 C CA . PRO B 1 450 ? -7.402 -19.094 3.182 1 98.25 450 PRO B CA 1
ATOM 7040 C C . PRO B 1 450 ? -8.609 -19.359 4.078 1 98.25 450 PRO B C 1
ATOM 7042 O O . PRO B 1 450 ? -9.609 -19.922 3.621 1 98.25 450 PRO B O 1
ATOM 7045 N N . THR B 1 451 ? -8.547 -18.969 5.355 1 97.62 451 THR B N 1
ATOM 7046 C CA . THR B 1 451 ? -9.688 -19.109 6.25 1 97.62 451 THR B CA 1
ATOM 7047 C C . THR B 1 451 ? -10.883 -18.312 5.742 1 97.62 451 THR B C 1
ATOM 7049 O O . THR B 1 451 ? -12.016 -18.781 5.789 1 97.62 451 THR B O 1
ATOM 7052 N N . THR B 1 452 ? -10.656 -17.141 5.254 1 98.25 452 THR B N 1
ATOM 7053 C CA . THR B 1 452 ? -11.711 -16.281 4.719 1 98.25 452 THR B CA 1
ATOM 7054 C C . THR B 1 452 ? -12.281 -16.875 3.428 1 98.25 452 THR B C 1
ATOM 7056 O O . THR B 1 452 ? -13.492 -16.875 3.225 1 98.25 452 THR B O 1
ATOM 7059 N N . LEU B 1 453 ? -11.391 -17.375 2.549 1 98.69 453 LEU B N 1
ATOM 7060 C CA . LEU B 1 453 ? -11.836 -17.969 1.293 1 98.69 453 LEU B CA 1
ATOM 7061 C C . LEU B 1 453 ? -12.664 -19.234 1.551 1 98.69 453 LEU B C 1
ATOM 7063 O O . LEU B 1 453 ? -13.664 -19.469 0.871 1 98.69 453 LEU B O 1
ATOM 7067 N N . MET B 1 454 ? -12.242 -20.016 2.539 1 98.12 454 MET B N 1
ATOM 7068 C CA . MET B 1 454 ? -12.992 -21.219 2.91 1 98.12 454 MET B CA 1
ATOM 7069 C C . MET B 1 454 ? -14.352 -20.844 3.486 1 98.12 454 MET B C 1
ATOM 7071 O O . MET B 1 454 ? -15.367 -21.469 3.146 1 98.12 454 MET B O 1
ATOM 7075 N N . TYR B 1 455 ? -14.344 -19.812 4.305 1 97.94 455 TYR B N 1
ATOM 7076 C CA . TYR B 1 455 ? -15.609 -19.328 4.836 1 97.94 455 TYR B CA 1
ATOM 7077 C C . TYR B 1 455 ? -16.578 -18.969 3.711 1 97.94 455 TYR B C 1
ATOM 7079 O O . TYR B 1 455 ? -17.719 -19.422 3.701 1 97.94 455 TYR B O 1
ATOM 7087 N N . ALA B 1 456 ? -16.094 -18.234 2.816 1 98 456 ALA B N 1
ATOM 7088 C CA . ALA B 1 456 ? -16.922 -17.688 1.741 1 98 456 ALA B CA 1
ATOM 7089 C C . ALA B 1 456 ? -17.438 -18.797 0.834 1 98 456 ALA B C 1
ATOM 7091 O O . ALA B 1 456 ? -18.531 -18.703 0.27 1 98 456 ALA B O 1
ATOM 7092 N N . SER B 1 457 ? -16.703 -19.922 0.671 1 98.25 457 SER B N 1
ATOM 7093 C CA . SER B 1 457 ? -17.016 -20.953 -0.307 1 98.25 457 SER B CA 1
ATOM 7094 C C . SER B 1 457 ? -17.609 -22.188 0.368 1 98.25 457 SER B C 1
ATOM 7096 O O . SER B 1 457 ? -17.828 -23.203 -0.287 1 98.25 457 SER B O 1
ATOM 7098 N N . CYS B 1 458 ? -17.797 -22.172 1.681 1 97 458 CYS B N 1
ATOM 7099 C CA . CYS B 1 458 ? -18.438 -23.219 2.465 1 97 458 CYS B CA 1
ATOM 7100 C C . CYS B 1 458 ? -17.641 -24.516 2.383 1 97 458 CYS B C 1
ATOM 7102 O O . CYS B 1 458 ? -18.203 -25.578 2.125 1 97 458 CYS B O 1
ATOM 7104 N N . ILE B 1 459 ? -16.344 -24.344 2.529 1 97.44 459 ILE B N 1
ATOM 7105 C CA . ILE B 1 459 ? -15.5 -25.531 2.568 1 97.44 459 ILE B CA 1
ATOM 7106 C C . ILE B 1 459 ? -14.594 -25.484 3.799 1 97.44 459 ILE B C 1
ATOM 7108 O O . ILE B 1 459 ? -14.523 -24.469 4.488 1 97.44 459 ILE B O 1
ATOM 7112 N N . GLY B 1 460 ? -13.898 -26.609 4.102 1 94.19 460 GLY B N 1
ATOM 7113 C CA . GLY B 1 460 ? -12.945 -26.656 5.207 1 94.19 460 GLY B CA 1
ATOM 7114 C C . GLY B 1 460 ? -13.57 -27.125 6.504 1 94.19 460 GLY B C 1
ATOM 7115 O O . GLY B 1 460 ? -14.766 -27.422 6.555 1 94.19 460 GLY B O 1
ATOM 7116 N N . PRO B 1 461 ? -12.867 -27.188 7.5 1 89 461 PRO B N 1
ATOM 7117 C CA . PRO B 1 461 ? -13.289 -27.875 8.719 1 89 461 PRO B CA 1
ATOM 7118 C C . PRO B 1 461 ? -13.922 -26.938 9.742 1 89 461 PRO B C 1
ATOM 7120 O O . PRO B 1 461 ? -14.344 -27.391 10.812 1 89 461 PRO B O 1
ATOM 7123 N N . SER B 1 462 ? -14.016 -25.703 9.422 1 88.19 462 SER B N 1
ATOM 7124 C CA . SER B 1 462 ? -14.391 -24.734 10.445 1 88.19 462 SER B CA 1
ATOM 7125 C C . SER B 1 462 ? -15.656 -23.984 10.055 1 88.19 462 SER B C 1
ATOM 7127 O O . SER B 1 462 ? -16.438 -24.453 9.227 1 88.19 462 SER B O 1
ATOM 7129 N N . LEU B 1 463 ? -15.867 -22.828 10.727 1 87.44 463 LEU B N 1
ATOM 7130 C CA . LEU B 1 463 ? -16.984 -21.938 10.477 1 87.44 463 LEU B CA 1
ATOM 7131 C C . LEU B 1 463 ? -17.031 -21.5 9.016 1 87.44 463 LEU B C 1
ATOM 7133 O O . LEU B 1 463 ? -15.992 -21.109 8.453 1 87.44 463 LEU B O 1
ATOM 7137 N N . THR B 1 464 ? -18.25 -21.719 8.422 1 93 464 THR B N 1
ATOM 7138 C CA . THR B 1 464 ? -18.453 -21.25 7.047 1 93 464 THR B CA 1
ATOM 7139 C C . THR B 1 464 ? -19.734 -20.438 6.926 1 93 464 THR B C 1
ATOM 7141 O O . THR B 1 464 ? -20.516 -20.375 7.867 1 93 464 THR B O 1
ATOM 7144 N N . ALA B 1 465 ? -19.859 -19.766 5.805 1 92.12 465 ALA B N 1
ATOM 7145 C CA . ALA B 1 465 ? -21.062 -18.984 5.52 1 92.12 465 ALA B CA 1
ATOM 7146 C C . ALA B 1 465 ? -22.297 -19.859 5.488 1 92.12 465 ALA B C 1
ATOM 7148 O O . ALA B 1 465 ? -23.406 -19.406 5.766 1 92.12 465 ALA B O 1
ATOM 7149 N N . CYS B 1 466 ? -22.172 -21.156 5.188 1 91.19 466 CYS B N 1
ATOM 7150 C CA . CYS B 1 466 ? -23.297 -22.078 5.062 1 91.19 466 CYS B CA 1
ATOM 7151 C C . CYS B 1 466 ? -23.703 -22.641 6.418 1 91.19 466 CYS B C 1
ATOM 7153 O O . CYS B 1 466 ? -24.844 -23.078 6.605 1 91.19 466 CYS B O 1
ATOM 7155 N N . ASN B 1 467 ? -22.859 -22.672 7.273 1 82.56 467 ASN B N 1
ATOM 7156 C CA . ASN B 1 467 ? -23.203 -23.203 8.586 1 82.56 467 ASN B CA 1
ATOM 7157 C C . ASN B 1 467 ? -23.188 -22.125 9.656 1 82.56 467 ASN B C 1
ATOM 7159 O O . ASN B 1 467 ? -23.375 -22.406 10.844 1 82.56 467 ASN B O 1
ATOM 7163 N N . HIS B 1 468 ? -22.766 -20.922 9.359 1 67.31 468 HIS B N 1
ATOM 7164 C CA . HIS B 1 468 ? -22.781 -19.797 10.289 1 67.31 468 HIS B CA 1
ATOM 7165 C C . HIS B 1 468 ? -24.188 -19.547 10.82 1 67.31 468 HIS B C 1
ATOM 7167 O O . HIS B 1 468 ? -24.359 -19.203 11.992 1 67.31 468 HIS B O 1
ATOM 7173 N N . TYR B 1 469 ? -25.312 -19.594 10.062 1 55.16 469 TYR B N 1
ATOM 7174 C CA . TYR B 1 469 ? -26.656 -19.297 10.531 1 55.16 469 TYR B CA 1
ATOM 7175 C C . TYR B 1 469 ? -27.141 -20.375 11.492 1 55.16 469 TYR B C 1
ATOM 7177 O O . TYR B 1 469 ? -28 -20.125 12.344 1 55.16 469 TYR B O 1
ATOM 7185 N N . ASN B 1 470 ? -26.672 -21.531 11.469 1 47.47 470 ASN B N 1
ATOM 7186 C CA . ASN B 1 470 ? -27.156 -22.484 12.453 1 47.47 470 ASN B CA 1
ATOM 7187 C C . ASN B 1 470 ? -26.688 -22.125 13.867 1 47.47 470 ASN B C 1
ATOM 7189 O O . ASN B 1 470 ? -27.125 -22.734 14.844 1 47.47 470 ASN B O 1
ATOM 7193 N N . PHE B 1 471 ? -25.781 -21.469 14.055 1 37.5 471 PHE B N 1
ATOM 7194 C CA . PHE B 1 471 ? -25.266 -21.188 15.383 1 37.5 471 PHE B CA 1
ATOM 7195 C C . PHE B 1 471 ? -25.984 -20 16 1 37.5 471 PHE B C 1
ATOM 7197 O O . PHE B 1 471 ? -25.906 -19.781 17.219 1 37.5 471 PHE B O 1
ATOM 7204 N N . ARG B 1 472 ? -26.531 -19.219 15.273 1 37.94 472 ARG B N 1
ATOM 7205 C CA . ARG B 1 472 ? -27.156 -18.094 15.961 1 37.94 472 ARG B CA 1
ATOM 7206 C C . ARG B 1 472 ? -28.5 -18.484 16.547 1 37.94 472 ARG B C 1
ATOM 7208 O O . ARG B 1 472 ? -29.266 -17.625 17 1 37.94 472 ARG B O 1
ATOM 7215 N N . GLN B 1 473 ? -29.047 -19.609 16.188 1 32.56 473 GLN B N 1
ATOM 7216 C CA . GLN B 1 473 ? -30.312 -19.812 16.891 1 32.56 473 GLN B CA 1
ATOM 7217 C C . GLN B 1 473 ? -30.078 -20.203 18.344 1 32.56 473 GLN B C 1
ATOM 7219 O O . GLN B 1 473 ? -29.406 -21.203 18.625 1 32.56 473 GLN B O 1
ATOM 7224 N N . PRO B 1 474 ? -30.516 -19.531 19.109 1 25.78 474 PRO B N 1
ATOM 7225 C CA . PRO B 1 474 ? -30.609 -19.938 20.516 1 25.78 474 PRO B CA 1
ATOM 7226 C C . PRO B 1 474 ? -31.5 -21.172 20.703 1 25.78 474 PRO B C 1
ATOM 7228 O O . PRO B 1 474 ? -32.438 -21.375 19.922 1 25.78 474 PRO B O 1
#

Solvent-accessible surface area (backbone atoms only — not comparable to full-atom values): 44293 Å² total; per-residue (Å²): 106,70,43,57,55,53,33,51,54,51,48,52,55,40,67,65,59,66,86,37,82,45,60,13,45,24,37,39,43,36,33,35,30,36,40,19,57,45,47,50,42,52,18,23,24,48,52,21,38,76,71,76,45,51,9,80,87,46,73,44,52,62,49,70,26,66,22,16,19,36,30,44,35,51,25,69,52,18,44,25,29,45,52,15,8,22,21,14,8,48,25,45,19,38,60,7,24,60,41,17,16,14,36,40,58,85,35,46,63,74,34,40,86,55,64,46,80,88,34,42,57,66,23,56,55,42,32,36,46,74,66,59,21,33,34,32,43,38,36,40,26,28,55,41,36,35,57,60,26,16,45,37,28,67,42,25,39,47,70,26,27,21,50,40,43,25,43,74,68,76,42,57,47,90,68,36,74,30,34,37,56,29,39,48,74,27,77,47,25,50,67,45,26,29,40,35,22,12,25,46,18,49,34,23,13,51,92,39,55,49,100,82,67,48,53,17,51,23,74,80,69,53,49,44,62,58,51,38,51,52,50,40,32,72,76,68,33,81,69,23,56,46,78,30,56,30,29,63,46,58,72,63,57,55,65,88,59,37,66,30,41,42,33,42,42,23,58,41,56,40,66,55,74,96,68,44,53,67,69,38,36,63,53,63,32,55,51,45,50,54,46,49,64,47,34,65,70,37,89,62,16,26,41,37,39,39,34,34,37,50,21,32,57,19,45,29,57,27,12,55,46,40,17,30,50,34,47,44,43,40,28,48,22,51,43,44,51,58,70,75,49,53,60,67,33,27,22,40,36,41,32,34,47,29,17,43,32,57,32,42,39,44,63,27,46,46,48,50,64,68,58,36,68,24,50,61,28,81,68,79,64,46,70,43,49,18,45,34,29,56,35,6,43,89,32,37,92,66,94,72,59,74,83,47,45,56,40,61,82,29,69,43,45,11,40,41,41,24,89,50,22,50,38,9,46,35,58,19,51,30,29,20,34,29,15,46,23,70,57,52,33,13,54,45,58,36,28,36,49,29,57,53,54,24,17,28,44,56,33,60,94,61,79,16,67,78,57,49,69,67,66,70,59,128,107,71,43,57,54,51,33,51,53,52,47,51,54,41,68,65,59,67,89,37,82,44,59,13,44,26,37,39,43,35,33,36,30,36,40,18,58,45,47,51,44,52,16,23,23,49,53,22,38,76,70,73,45,52,8,81,88,46,72,45,52,62,48,70,26,65,23,16,20,36,29,43,36,50,25,69,53,18,44,26,29,44,52,16,9,23,21,14,8,47,26,46,18,38,59,7,25,58,43,17,15,14,35,38,59,84,35,46,64,72,35,42,86,54,65,45,80,89,33,43,59,67,23,56,54,40,32,36,48,74,65,59,21,34,34,32,44,37,35,40,27,27,54,42,35,34,58,62,26,15,47,39,28,68,41,25,39,48,71,24,27,22,50,40,43,24,43,74,69,75,42,56,47,91,69,34,72,32,35,38,57,30,39,46,74,27,77,47,26,50,66,46,26,29,40,36,22,12,27,44,18,47,33,23,13,52,93,41,56,50,100,82,67,49,53,16,51,23,73,83,69,53,48,43,62,59,51,38,50,51,50,40,33,72,77,68,33,81,68,22,56,47,78,27,57,29,28,62,45,59,73,62,57,55,64,87,58,38,64,29,40,42,33,41,43,24,59,41,55,41,65,56,76,96,69,44,55,69,67,38,38,62,52,64,30,56,50,46,50,54,46,49,64,47,33,66,69,35,88,61,17,27,44,36,39,39,32,32,38,50,20,32,57,19,47,28,57,27,11,55,47,39,17,30,51,35,46,46,44,40,26,48,23,50,42,46,50,60,71,76,49,54,60,67,33,29,23,42,37,40,32,34,46,29,17,42,32,56,32,41,39,45,64,29,46,46,48,51,64,69,58,36,68,24,50,61,28,83,68,79,66,46,71,42,50,17,46,34,28,55,36,5,44,88,31,38,91,64,94,73,60,76,83,46,44,55,38,61,83,30,67,42,46,11,39,41,41,24,88,51,23,49,41,9,45,34,59,21,50,31,29,20,34,28,14,44,21,70,56,52,32,12,54,45,57,36,28,36,48,29,56,52,52,25,16,29,43,54,32,62,95,60,81,16,68,76,56,49,67,68,66,69,60,127

pLDDT: mean 96.52, std 7.21, range [25.5, 99.0]

Foldseek 3Di:
DVVVVVVVVVVVVLVPDDAQADFQLAEEEEAAAQQFPQLLQLLQQQVQVVVPHLRNPGDQQLNPFNFKAWAFQAAPVGLFADLAQLLLQQFFLAGADHFWAQFHPVQAAPRLVPFDPVGGGAGLLNFCVVLVAAEEEAELFACLARNNLSNFDGFSGSQQQALLSCVVVVHHCVRGPHSLCRLCPHPPNLVHQYYAFAALQRQADQVDADPVRHGHHHPVRHRSVVSSQVVCCVVPNPPQEDEAAADVSLVPDDLVRHRHYHYHQYNGRADQPVDHDCGGDPFLLSSLLSVCSNRVPRPSYYYYYGYLNVLNVCVQQQQSLSNSSSVSSSSSNVVSVVVSDDQSNHKYKYKYSFHFFKAFDADADRSPNQQFWRAADPPPRATAHRIEHQEHAPEDDDHDDRVQGNPRNDHHHHHHYDPTGDTDRGIMMMGMTHRPRNVNHYYDYSSCNRVSVCQSNVTDDDHHSVCVVVPPDD/DVVVVVVVVVVVVLVPDDAQADFQLAEEEEAAAQQFPQLLQLLQQQVQVVVPHLRNPGDQQLNPFNFKAWAFQAAPVGLFADLAQLLLQQFFLAGADHFWAQFHPVQAAPRLVPFDPVGGGAGLLNFCVVLVAAEEEAELFACLARNNLSNFDGFSGSQQQALLSCVVVVHHCVRGPHSLCRLCPHPPNLVHQYYAFAALQRQADQVDADPVRHGHHHDVRHRSVVSSQVSCCVVPNPPQEDEAAAPVSLVPDDLVRHRHYHYHQYNGRADQPVDHDCGGDPFLLSSLLSVCSNRVPRPSYYYYYGYLNVLNVCVQQQQSLSNSSSVSSSSSNVVSVVVSDDQSNHKYKYKYSFHFFKAFDADADRSPDQQFWRAADPPPRATAHRIEHQEHAPEDDDHDDRVLGNPRNDHHHHHHYDPTGDTDRGIMMMGMTHRPRNVNHYYDYSSCNRVSVCQSNVTDDDHHSVCVVVPPPD

Sequence (948 aa):
EYWLEKNLDALHQQIAKFPNTNIAKNVIFFLGDGMSITTITSARILDGQRRGGPGENNYLSWETFPFTGLSKTYCVDKLVADSACSGTAYWSGVKANLGTLGVTAQVKMNDCNAVNRSTSVKTLLDYGQEAGKATGIVTTTRVTHASPAAGYAHISNRNYESDADVVDDQQNPYKCGDIAKQLVLSAPGNNLNVILGGGTSKFLPENKSDPFGNAGSRLDNIDLVEEWLNDKRTRFGEGREEVVWDVQGLENVNYENTTHLFGIFSPTHMSYNLEADRNKEPSLAKMTESAIKLLKKNQNGFILFVEGGKIDLGHHATQAAKALDETVELSKAVATAMELTNPLDTLIMVTSDHSHTMSISGYPGRGSDILKFAGTSDIDGMPYTILSYANGIKAGRNSISSNKLGHPDSLYPALTPLVDETHSGEDVAVYSSGPWSQLLSGVFEQSLIPTTLMYASCIGPSLTACNHYNFRQPEYWLEKNLDALHQQIAKFPNTNIAKNVIFFLGDGMSITTITSARILDGQRRGGPGENNYLSWETFPFTGLSKTYCVDKLVADSACSGTAYWSGVKANLGTLGVTAQVKMNDCNAVNRSTSVKTLLDYGQEAGKATGIVTTTRVTHASPAAGYAHISNRNYESDADVVDDQQNPYKCGDIAKQLVLSAPGNNLNVILGGGTSKFLPENKSDPFGNAGSRLDNIDLVEEWLNDKRTRFGEGREEVVWDVQGLENVNYENTTHLFGIFSPTHMSYNLEADRNKEPSLAKMTESAIKLLKKNQNGFILFVEGGKIDLGHHATQAAKALDETVELSKAVATAMELTNPLDTLIMVTSDHSHTMSISGYPGRGSDILKFAGTSDIDGMPYTILSYANGIKAGRNSISSNKLGHPDSLYPALTPLVDETHSGEDVAVYSSGPWSQLLSGVFEQSLIPTTLMYASCIGPSLTACNHYNFRQP

Radius of gyration: 28.69 Å; Cα contacts (8 Å, |Δi|>4): 2632; chains: 2; bounding box: 72×91×63 Å

Secondary structure (DSSP, 8-state):
-HHHHHHHHHHHHHHT-----S--SEEEEEEETT--HHHHHHHHHHHHHHTTS-STT---GGGGSSEEEEEE---SSBSS--HHHHHHHHHHS----TT-BSB-TTSPTT-GGG-STTTB---HHHHHHHTT-EEEEEEEEETTSHHHHTTT--BS-TT-SSHHHHHHTT--TTTS--HHHHHHHSTTGGG-SEEEEE-GGGTSBTT-B-TTSPBP-BSS---HHHHHHHHHHHHH-TTSEEEE-SHHHHHT--TTT-SEEEEE--SSSPPPGGG--TTTS--HHHHHHHHHHHHTT-TT-EEEEEEETHHHHHHHTT-HHHHHHHHHHHHHHHHHHHHHS-TTTEEEEEE-S-EE--EE-S-PBTT--TTSEEEE-TTT--EEESEEEEEETT-S-----TTTTTSTTPPPPEEEE-SSPPEE-S-EEEEEESTTGGGG-EEEETTHHHHHHHHHHT-SSS--TTTSGGGS--/-HHHHHHHHHHHHHHT-----S--SEEEEEEETT--HHHHHHHHHHHHHHTTS-STT---GGGGSSEEEEEE---SSBSS--HHHHHHHHHHS----TT-BSB-TTSPTT-GGG-STTTB---HHHHHHHTT-EEEEEEEEETTSHHHHTTT--BS-TT-SSHHHHHHTT--TTTS--HHHHHHHSTTGGG-SEEEEE-GGGTSBTT-B-TTSPBP-BSS---HHHHHHHHHHHHH-TTSEEEE-SHHHHHT--TTT-SEEEEE--SSSPPPGGG--TTTS--HHHHHHHHHHHHTT-TT-EEEEEEETHHHHHHHTT-HHHHHHHHHHHHHHHHHHHHHS-TTTEEEEEE-S-EE--EE-S-PBTT--TTSEEEE-TTT--EEESEEEEEETT-S-----TTTTTSTTPPPPEEEE-SSPPEE-S-EEEEEESTTGGGG-EEEETTHHHHHHHHHHT-SSS--TTTSGGGS--

Nearest PDB structures (foldseek):
  1k7h-assembly1_B  TM=9.831E-01  e=2.723E-66  Pandalus borealis
  3mk0-assembly1_A  TM=9.500E-01  e=7.879E-60  Homo sapiens
  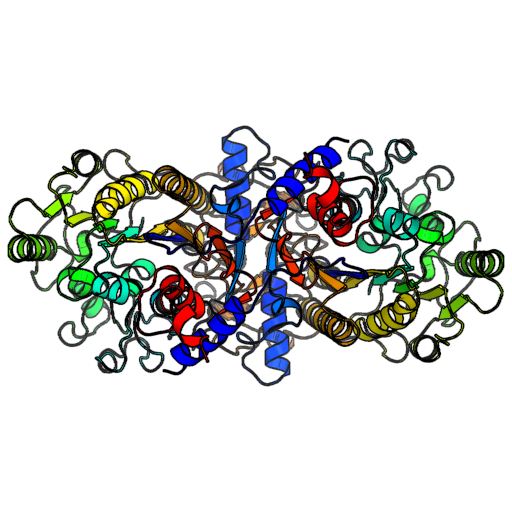7yiv-assembly1_H  TM=9.428E-01  e=5.099E-59  Homo sapiens
  4kjg-assembly1_B  TM=9.451E-01  e=5.434E-57  Rattus norvegicus
  4kjd-assembly1_B  TM=9.322E-01  e=1.020E-46  Rattus norvegicus